Protein AF-0000000082828518 (afdb_homodimer)

Structure (mmCIF, N/CA/C/O backbone):
data_AF-0000000082828518-model_v1
#
loop_
_entity.id
_entity.type
_entity.pdbx_description
1 polymer 'Uncharacterized protein'
#
loop_
_atom_site.group_PDB
_atom_site.id
_atom_site.type_symbol
_atom_site.label_atom_id
_atom_site.label_alt_id
_atom_site.label_comp_id
_atom_site.label_asym_id
_atom_site.label_entity_id
_atom_site.label_seq_id
_atom_site.pdbx_PDB_ins_code
_atom_site.Cartn_x
_atom_site.Cartn_y
_atom_site.Cartn_z
_atom_site.occupancy
_atom_site.B_iso_or_equiv
_atom_site.auth_seq_id
_atom_site.auth_comp_id
_atom_site.auth_asym_id
_atom_site.auth_atom_id
_atom_site.pdbx_PDB_model_num
ATOM 1 N N . MET A 1 1 ? 38.344 -37.375 -9.523 1 25.67 1 MET A N 1
ATOM 2 C CA . MET A 1 1 ? 37.812 -36.031 -9.391 1 25.67 1 MET A CA 1
ATOM 3 C C . MET A 1 1 ? 36.406 -36.031 -8.758 1 25.67 1 MET A C 1
ATOM 5 O O . MET A 1 1 ? 35.5 -36.688 -9.266 1 25.67 1 MET A O 1
ATOM 9 N N . LYS A 1 2 ? 36.375 -35.938 -7.496 1 39.44 2 LYS A N 1
ATOM 10 C CA . LYS A 1 2 ? 35.125 -36 -6.715 1 39.44 2 LYS A CA 1
ATOM 11 C C . LYS A 1 2 ? 34.062 -35.094 -7.316 1 39.44 2 LYS A C 1
ATOM 13 O O . LYS A 1 2 ? 34.25 -33.875 -7.465 1 39.44 2 LYS A O 1
ATOM 18 N N . THR A 1 3 ? 33.344 -35.406 -8.32 1 38.31 3 THR A N 1
ATOM 19 C CA . THR A 1 3 ? 32.188 -34.656 -8.805 1 38.31 3 THR A CA 1
ATOM 20 C C . THR A 1 3 ? 31.484 -33.938 -7.656 1 38.31 3 THR A C 1
ATOM 22 O O . THR A 1 3 ? 30.922 -34.594 -6.766 1 38.31 3 THR A O 1
ATOM 25 N N . SER A 1 4 ? 31.891 -32.906 -7.215 1 45.69 4 SER A N 1
ATOM 26 C CA . SER A 1 4 ? 31.469 -32.156 -6.027 1 45.69 4 SER A CA 1
ATOM 27 C C . SER A 1 4 ? 30 -31.781 -6.09 1 45.69 4 SER A C 1
ATOM 29 O O . SER A 1 4 ? 29.562 -31.141 -7.039 1 45.69 4 SER A O 1
ATOM 31 N N . LEU A 1 5 ? 29.141 -32.594 -5.637 1 54.81 5 LEU A N 1
ATOM 32 C CA . LEU A 1 5 ? 27.688 -32.438 -5.516 1 54.81 5 LEU A CA 1
ATOM 33 C C . LEU A 1 5 ? 27.328 -31.031 -5.074 1 54.81 5 LEU A C 1
ATOM 35 O O . LEU A 1 5 ? 27.859 -30.516 -4.082 1 54.81 5 LEU A O 1
ATOM 39 N N . LYS A 1 6 ? 26.766 -30.203 -6.004 1 70.44 6 LYS A N 1
ATOM 40 C CA . LYS A 1 6 ? 26.266 -28.859 -5.727 1 70.44 6 LYS A CA 1
ATOM 41 C C . LYS A 1 6 ? 25.453 -28.828 -4.441 1 70.44 6 LYS A C 1
ATOM 43 O O . LYS A 1 6 ? 24.594 -29.703 -4.227 1 70.44 6 LYS A O 1
ATOM 48 N N . LYS A 1 7 ? 25.938 -28.109 -3.443 1 86.38 7 LYS A N 1
ATOM 49 C CA . LYS A 1 7 ? 25.219 -27.938 -2.188 1 86.38 7 LYS A CA 1
ATOM 50 C C . LYS A 1 7 ? 23.906 -27.172 -2.41 1 86.38 7 LYS A C 1
ATOM 52 O O . LYS A 1 7 ? 23.891 -26.156 -3.111 1 86.38 7 LYS A O 1
ATOM 57 N N . ASN A 1 8 ? 22.828 -27.875 -2.01 1 92 8 ASN A N 1
ATOM 58 C CA . ASN A 1 8 ? 21.5 -27.25 -2.115 1 92 8 ASN A CA 1
ATOM 59 C C . ASN A 1 8 ? 21.047 -26.656 -0.784 1 92 8 ASN A C 1
ATOM 61 O O . ASN A 1 8 ? 21.203 -27.297 0.265 1 92 8 ASN A O 1
ATOM 65 N N . HIS A 1 9 ? 20.641 -25.391 -0.818 1 94.56 9 HIS A N 1
ATOM 66 C CA . HIS A 1 9 ? 20.047 -24.719 0.329 1 94.56 9 HIS A CA 1
ATOM 67 C C . HIS A 1 9 ? 18.547 -24.531 0.135 1 94.56 9 HIS A C 1
ATOM 69 O O . HIS A 1 9 ? 18.094 -24.219 -0.97 1 94.56 9 HIS A O 1
ATOM 75 N N . PHE A 1 10 ? 17.844 -24.812 1.171 1 95.94 10 PHE A N 1
ATOM 76 C CA . PHE A 1 10 ? 16.391 -24.688 1.113 1 95.94 10 PHE A CA 1
ATOM 77 C C . PHE A 1 10 ? 15.898 -23.562 2.012 1 95.94 10 PHE A C 1
ATOM 79 O O . PHE A 1 10 ? 16.078 -23.609 3.23 1 95.94 10 PHE A O 1
ATOM 86 N N . LEU A 1 11 ? 15.312 -22.547 1.422 1 95.75 11 LEU A N 1
ATOM 87 C CA . LEU A 1 11 ? 14.875 -21.328 2.109 1 95.75 11 LEU A CA 1
ATOM 88 C C . LEU A 1 11 ? 13.422 -21.016 1.789 1 95.75 11 LEU A C 1
ATOM 90 O O . LEU A 1 11 ? 12.797 -21.703 0.97 1 95.75 11 LEU A O 1
ATOM 94 N N . LEU A 1 12 ? 12.93 -19.969 2.455 1 96.19 12 LEU A N 1
ATOM 95 C CA . LEU A 1 12 ? 11.531 -19.609 2.262 1 96.19 12 LEU A CA 1
ATOM 96 C C . LEU A 1 12 ? 11.406 -18.188 1.72 1 96.19 12 LEU A C 1
ATOM 98 O O . LEU A 1 12 ? 12.211 -17.312 2.07 1 96.19 12 LEU A O 1
ATOM 102 N N . ASP A 1 13 ? 10.406 -18.047 0.851 1 96.44 13 ASP A N 1
ATOM 103 C CA . ASP A 1 13 ? 9.992 -16.703 0.461 1 96.44 13 ASP A CA 1
ATOM 104 C C . ASP A 1 13 ? 9.656 -15.859 1.687 1 96.44 13 ASP A C 1
ATOM 106 O O . ASP A 1 13 ? 9.109 -16.359 2.668 1 96.44 13 ASP A O 1
ATOM 110 N N . ARG A 1 14 ? 10.055 -14.57 1.756 1 93.5 14 ARG A N 1
ATOM 111 C CA . ARG A 1 14 ? 9.789 -13.57 2.785 1 93.5 14 ARG A CA 1
ATOM 112 C C . ARG A 1 14 ? 10.711 -13.773 3.988 1 93.5 14 ARG A C 1
ATOM 114 O O . ARG A 1 14 ? 10.539 -13.117 5.02 1 93.5 14 ARG A O 1
ATOM 121 N N . SER A 1 15 ? 11.648 -14.695 3.9 1 91.06 15 SER A N 1
ATOM 122 C CA . SER A 1 15 ? 12.641 -14.812 4.965 1 91.06 15 SER A CA 1
ATOM 123 C C . SER A 1 15 ? 13.547 -13.586 5.016 1 91.06 15 SER A C 1
ATOM 125 O O . SER A 1 15 ? 13.656 -12.844 4.035 1 91.06 15 SER A O 1
ATOM 127 N N . LEU A 1 16 ? 14.133 -13.43 6.137 1 89.5 16 LEU A N 1
ATOM 128 C CA . LEU A 1 16 ? 14.984 -12.258 6.32 1 89.5 16 LEU A CA 1
ATOM 129 C C . LEU A 1 16 ? 16.328 -12.438 5.613 1 89.5 16 LEU A C 1
ATOM 131 O O . LEU A 1 16 ? 16.906 -13.523 5.652 1 89.5 16 LEU A O 1
ATOM 135 N N . ILE A 1 17 ? 16.766 -11.391 5.004 1 89 17 ILE A N 1
ATOM 136 C CA . ILE A 1 17 ? 17.984 -11.43 4.207 1 89 17 ILE A CA 1
ATOM 137 C C . ILE A 1 17 ? 19.188 -11.664 5.117 1 89 17 ILE A C 1
ATOM 139 O O . ILE A 1 17 ? 20.172 -12.273 4.703 1 89 17 ILE A O 1
ATOM 143 N N . ASN A 1 18 ? 19.078 -11.172 6.348 1 87 18 ASN A N 1
ATOM 144 C CA . ASN A 1 18 ? 20.203 -11.273 7.27 1 87 18 ASN A CA 1
ATOM 145 C C . ASN A 1 18 ? 20.438 -12.719 7.699 1 87 18 ASN A C 1
ATOM 147 O O . ASN A 1 18 ? 21.484 -13.023 8.281 1 87 18 ASN A O 1
ATOM 151 N N . GLU A 1 19 ? 19.531 -13.617 7.422 1 87.5 19 GLU A N 1
ATOM 152 C CA . GLU A 1 19 ? 19.703 -15.031 7.75 1 87.5 19 GLU A CA 1
ATOM 153 C C . GLU A 1 19 ? 20.594 -15.734 6.738 1 87.5 19 GLU A C 1
ATOM 155 O O . GLU A 1 19 ? 21.047 -16.859 6.973 1 87.5 19 GLU A O 1
ATOM 160 N N . LEU A 1 20 ? 20.906 -15.039 5.637 1 89.69 20 LEU A N 1
ATOM 161 C CA . LEU A 1 20 ? 21.734 -15.602 4.586 1 89.69 20 LEU A CA 1
ATOM 162 C C . LEU A 1 20 ? 23.172 -15.125 4.723 1 89.69 20 LEU A C 1
ATOM 164 O O . LEU A 1 20 ? 23.438 -14.062 5.293 1 89.69 20 LEU A O 1
ATOM 168 N N . PRO A 1 21 ? 24.094 -15.953 4.223 1 89.94 21 PRO A N 1
ATOM 169 C CA . PRO A 1 21 ? 25.469 -15.461 4.172 1 89.94 21 PRO A CA 1
ATOM 170 C C . PRO A 1 21 ? 25.609 -14.148 3.408 1 89.94 21 PRO A C 1
ATOM 172 O O . PRO A 1 21 ? 24.859 -13.906 2.457 1 89.94 21 PRO A O 1
ATOM 175 N N . SER A 1 22 ? 26.5 -13.352 3.773 1 90.62 22 SER A N 1
ATOM 176 C CA . SER A 1 22 ? 26.641 -11.984 3.277 1 90.62 22 SER A CA 1
ATOM 177 C C . SER A 1 22 ? 26.812 -11.961 1.762 1 90.62 22 SER A C 1
ATOM 179 O O . SER A 1 22 ? 26.266 -11.094 1.083 1 90.62 22 SER A O 1
ATOM 181 N N . SER A 1 23 ? 27.5 -12.898 1.238 1 90.31 23 SER A N 1
ATOM 182 C CA . SER A 1 23 ? 27.781 -12.891 -0.195 1 90.31 23 SER A CA 1
ATOM 183 C C . SER A 1 23 ? 26.5 -13.062 -1.005 1 90.31 23 SER A C 1
ATOM 185 O O . SER A 1 23 ? 26.203 -12.258 -1.89 1 90.31 23 SER A O 1
ATOM 187 N N . ILE A 1 24 ? 25.75 -14.133 -0.631 1 91.56 24 ILE A N 1
ATOM 188 C CA . ILE A 1 24 ? 24.5 -14.391 -1.353 1 91.56 24 ILE A CA 1
ATOM 189 C C . ILE A 1 24 ? 23.484 -13.312 -1.026 1 91.56 24 ILE A C 1
ATOM 191 O O . ILE A 1 24 ? 22.688 -12.914 -1.886 1 91.56 24 ILE A O 1
ATOM 195 N N . ALA A 1 25 ? 23.516 -12.766 0.15 1 92.19 25 ALA A N 1
ATOM 196 C CA . ALA A 1 25 ? 22.625 -11.68 0.549 1 92.19 25 ALA A CA 1
ATOM 197 C C . ALA A 1 25 ? 22.844 -10.438 -0.314 1 92.19 25 ALA A C 1
ATOM 199 O O . ALA A 1 25 ? 21.891 -9.828 -0.797 1 92.19 25 ALA A O 1
ATOM 200 N N . ASN A 1 26 ? 24.062 -10.141 -0.552 1 90.25 26 ASN A N 1
ATOM 201 C CA . ASN A 1 26 ? 24.406 -9 -1.383 1 90.25 26 ASN A CA 1
ATOM 202 C C . ASN A 1 26 ? 23.984 -9.203 -2.832 1 90.25 26 ASN A C 1
ATOM 204 O O . ASN A 1 26 ? 23.5 -8.273 -3.48 1 90.25 26 ASN A O 1
ATOM 208 N N . TYR A 1 27 ? 24.188 -10.422 -3.279 1 91.44 27 TYR A N 1
ATOM 209 C CA . TYR A 1 27 ? 23.797 -10.75 -4.645 1 91.44 27 TYR A CA 1
ATOM 210 C C . TYR A 1 27 ? 22.297 -10.602 -4.832 1 91.44 27 TYR A C 1
ATOM 212 O O . TYR A 1 27 ? 21.844 -9.969 -5.785 1 91.44 27 TYR A O 1
ATOM 220 N N . ILE A 1 28 ? 21.562 -11.102 -3.867 1 91.5 28 ILE A N 1
ATOM 221 C CA . ILE A 1 28 ? 20.109 -11.062 -3.895 1 91.5 28 ILE A CA 1
ATOM 222 C C . ILE A 1 28 ? 19.625 -9.617 -3.84 1 91.5 28 ILE A C 1
ATOM 224 O O . ILE A 1 28 ? 18.719 -9.227 -4.59 1 91.5 28 ILE A O 1
ATOM 228 N N . GLN A 1 29 ? 20.219 -8.898 -3.012 1 87.81 29 GLN A N 1
ATOM 229 C CA . GLN A 1 29 ? 19.891 -7.484 -2.893 1 87.81 29 GLN A CA 1
ATOM 230 C C . GLN A 1 29 ? 20.172 -6.742 -4.195 1 87.81 29 GLN A C 1
ATOM 232 O O . GLN A 1 29 ? 19.359 -5.934 -4.645 1 87.81 29 GLN A O 1
ATOM 237 N N . GLY A 1 30 ? 21.25 -7.004 -4.809 1 87.25 30 GLY A N 1
ATOM 238 C CA . GLY A 1 30 ? 21.641 -6.363 -6.051 1 87.25 30 GLY A CA 1
ATOM 239 C C . GLY A 1 30 ? 20.734 -6.699 -7.215 1 87.25 30 GLY A C 1
ATOM 240 O O . GLY A 1 30 ? 20.578 -5.906 -8.148 1 87.25 30 GLY A O 1
ATOM 241 N N . GLN A 1 31 ? 20.078 -7.914 -7.109 1 89.75 31 GLN A N 1
ATOM 242 C CA . GLN A 1 31 ? 19.234 -8.375 -8.203 1 89.75 31 GLN A CA 1
ATOM 243 C C . GLN A 1 31 ? 17.781 -7.938 -7.996 1 89.75 31 GLN A C 1
ATOM 245 O O . GLN A 1 31 ? 16.906 -8.273 -8.797 1 89.75 31 GLN A O 1
ATOM 250 N N . GLY A 1 32 ? 17.469 -7.281 -6.902 1 85.56 32 GLY A N 1
ATOM 251 C CA . GLY A 1 32 ? 16.141 -6.758 -6.66 1 85.56 32 GLY A CA 1
ATOM 252 C C . GLY A 1 32 ? 15.148 -7.812 -6.195 1 85.56 32 GLY A C 1
ATOM 253 O O . GLY A 1 32 ? 13.961 -7.75 -6.52 1 85.56 32 GLY A O 1
ATOM 254 N N . LEU A 1 33 ? 15.648 -8.773 -5.504 1 89.94 33 LEU A N 1
ATOM 255 C CA . LEU A 1 33 ? 14.797 -9.867 -5.055 1 89.94 33 LEU A CA 1
ATOM 256 C C . LEU A 1 33 ? 14.312 -9.633 -3.629 1 89.94 33 LEU A C 1
ATOM 258 O O . LEU A 1 33 ? 13.992 -10.578 -2.912 1 89.94 33 LEU A O 1
ATOM 262 N N . LEU A 1 34 ? 14.375 -8.383 -3.287 1 83.56 34 LEU A N 1
ATOM 263 C CA . LEU A 1 34 ? 13.898 -8.016 -1.958 1 83.56 34 LEU A CA 1
ATOM 264 C C . LEU A 1 34 ? 12.555 -7.297 -2.043 1 83.56 34 LEU A C 1
ATOM 266 O O . LEU A 1 34 ? 12.227 -6.707 -3.074 1 83.56 34 LEU A O 1
ATOM 270 N N . SER A 1 35 ? 11.883 -7.488 -0.914 1 77.88 35 SER A N 1
ATOM 271 C CA . SER A 1 35 ? 10.602 -6.793 -0.821 1 77.88 35 SER A CA 1
ATOM 272 C C . SER A 1 35 ? 10.805 -5.281 -0.768 1 77.88 35 SER A C 1
ATOM 274 O O . SER A 1 35 ? 11.766 -4.797 -0.173 1 77.88 35 SER A O 1
ATOM 276 N N . SER A 1 36 ? 9.953 -4.531 -1.438 1 61.66 36 SER A N 1
ATOM 277 C CA . SER A 1 36 ? 10 -3.072 -1.459 1 61.66 36 SER A CA 1
ATOM 278 C C . SER A 1 36 ? 9.484 -2.482 -0.15 1 61.66 36 SER A C 1
ATOM 280 O O . SER A 1 36 ? 9.75 -1.321 0.163 1 61.66 36 SER A O 1
ATOM 282 N N . PHE A 1 37 ? 8.812 -3.311 0.603 1 57.25 37 PHE A N 1
ATOM 283 C CA . PHE A 1 37 ? 8.141 -2.781 1.785 1 57.25 37 PHE A CA 1
ATOM 284 C C . PHE A 1 37 ? 9.148 -2.457 2.881 1 57.25 37 PHE A C 1
ATOM 286 O O . PHE A 1 37 ? 9.164 -1.345 3.412 1 57.25 37 PHE A O 1
ATOM 293 N N . ASN A 1 38 ? 9.883 -3.426 3.354 1 58.78 38 ASN A N 1
ATOM 294 C CA . ASN A 1 38 ? 10.797 -3.197 4.465 1 58.78 38 ASN A CA 1
ATOM 295 C C . ASN A 1 38 ? 12.25 -3.305 4.023 1 58.78 38 ASN A C 1
ATOM 297 O O . ASN A 1 38 ? 13.164 -2.943 4.773 1 58.78 38 ASN A O 1
ATOM 301 N N . GLY A 1 39 ? 12.375 -3.684 2.77 1 67.44 39 GLY A N 1
ATOM 302 C CA . GLY A 1 39 ? 13.711 -3.787 2.199 1 67.44 39 GLY A CA 1
ATOM 303 C C . GLY A 1 39 ? 14.539 -4.895 2.818 1 67.44 39 GLY A C 1
ATOM 304 O O . GLY A 1 39 ? 15.68 -5.125 2.412 1 67.44 39 GLY A O 1
ATOM 305 N N . PHE A 1 40 ? 13.93 -5.648 3.736 1 77.06 40 PHE A N 1
ATOM 306 C CA . PHE A 1 40 ? 14.75 -6.629 4.434 1 77.06 40 PHE A CA 1
ATOM 307 C C . PHE A 1 40 ? 14.242 -8.047 4.172 1 77.06 40 PHE A C 1
ATOM 309 O O . PHE A 1 40 ? 14.953 -9.023 4.426 1 77.06 40 PHE A O 1
ATOM 316 N N . GLY A 1 41 ? 13.109 -8.18 3.625 1 88.56 41 GLY A N 1
ATOM 317 C CA . GLY A 1 41 ? 12.547 -9.492 3.344 1 88.56 41 GLY A CA 1
ATOM 318 C C . GLY A 1 41 ? 12.742 -9.93 1.904 1 88.56 41 GLY A C 1
ATOM 319 O O . GLY A 1 41 ? 12.602 -9.125 0.982 1 88.56 41 GLY A O 1
ATOM 320 N N . ILE A 1 42 ? 13.117 -11.141 1.746 1 92.88 42 ILE A N 1
ATOM 321 C CA . ILE A 1 42 ? 13.273 -11.711 0.415 1 92.88 42 ILE A CA 1
ATOM 322 C C . ILE A 1 42 ? 11.914 -11.852 -0.255 1 92.88 42 ILE A C 1
ATOM 324 O O . ILE A 1 42 ? 10.93 -12.234 0.39 1 92.88 42 ILE A O 1
ATOM 328 N N . SER A 1 43 ? 11.82 -11.461 -1.411 1 94.88 43 SER A N 1
ATOM 329 C CA . SER A 1 43 ? 10.633 -11.672 -2.229 1 94.88 43 SER A CA 1
ATOM 330 C C . SER A 1 43 ? 10.961 -12.445 -3.498 1 94.88 43 SER A C 1
ATOM 332 O O . SER A 1 43 ? 11.266 -11.852 -4.535 1 94.88 43 SER A O 1
ATOM 334 N N . PHE A 1 44 ? 10.938 -13.719 -3.305 1 96.31 44 PHE A N 1
ATOM 335 C CA . PHE A 1 44 ? 11.359 -14.547 -4.43 1 96.31 44 PHE A CA 1
ATOM 336 C C . PHE A 1 44 ? 11.047 -16.016 -4.164 1 96.31 44 PHE A C 1
ATOM 338 O O . PHE A 1 44 ? 11.258 -16.516 -3.055 1 96.31 44 PHE A O 1
ATOM 345 N N . CYS A 1 45 ? 10.484 -16.672 -5.152 1 98 45 CYS A N 1
ATOM 346 C CA . CYS A 1 45 ? 10.336 -18.125 -5.184 1 98 45 CYS A CA 1
ATOM 347 C C . CYS A 1 45 ? 10.992 -18.703 -6.426 1 98 45 CYS A C 1
ATOM 349 O O . CYS A 1 45 ? 10.766 -18.234 -7.539 1 98 45 CYS A O 1
ATOM 351 N N . GLY A 1 46 ? 11.805 -19.625 -6.23 1 97.88 46 GLY A N 1
ATOM 352 C CA . GLY A 1 46 ? 12.508 -20.219 -7.348 1 97.88 46 GLY A CA 1
ATOM 353 C C . GLY A 1 46 ? 13.922 -20.641 -7.004 1 97.88 46 GLY A C 1
ATOM 354 O O . GLY A 1 46 ? 14.188 -21.109 -5.891 1 97.88 46 GLY A O 1
ATOM 355 N N . LEU A 1 47 ? 14.82 -20.594 -7.969 1 96.5 47 LEU A N 1
ATOM 356 C CA . LEU A 1 47 ? 16.203 -21.062 -7.832 1 96.5 47 LEU A CA 1
ATOM 357 C C . LEU A 1 47 ? 17.188 -19.938 -8.102 1 96.5 47 LEU A C 1
ATOM 359 O O . LEU A 1 47 ? 17.078 -19.234 -9.102 1 96.5 47 LEU A O 1
ATOM 363 N N . VAL A 1 48 ? 18.031 -19.719 -7.16 1 94.75 48 VAL A N 1
ATOM 364 C CA . VAL A 1 48 ? 19.203 -18.859 -7.352 1 94.75 48 VAL A CA 1
ATOM 365 C C . VAL A 1 48 ? 20.469 -19.703 -7.312 1 94.75 48 VAL A C 1
ATOM 367 O O . VAL A 1 48 ? 20.781 -20.328 -6.297 1 94.75 48 VAL A O 1
ATOM 370 N N . CYS A 1 49 ? 21.109 -19.734 -8.406 1 91.88 49 CYS A N 1
ATOM 371 C CA . CYS A 1 49 ? 22.438 -20.344 -8.461 1 91.88 49 CYS A CA 1
ATOM 372 C C . CYS A 1 49 ? 23.516 -19.297 -8.266 1 91.88 49 CYS A C 1
ATOM 374 O O . CYS A 1 49 ? 23.609 -18.344 -9.039 1 91.88 49 CYS A O 1
ATOM 376 N N . TYR A 1 50 ? 24.266 -19.5 -7.23 1 91.12 50 TYR A N 1
ATOM 377 C CA . TYR A 1 50 ? 25.297 -18.516 -6.914 1 91.12 50 TYR A CA 1
ATOM 378 C C . TYR A 1 50 ? 26.594 -19.203 -6.48 1 91.12 50 TYR A C 1
ATOM 380 O O . TYR A 1 50 ? 26.594 -19.969 -5.508 1 91.12 50 TYR A O 1
ATOM 388 N N . GLN A 1 51 ? 27.672 -18.938 -7.191 1 86.75 51 GLN A N 1
ATOM 389 C CA . GLN A 1 51 ? 29 -19.453 -6.895 1 86.75 51 GLN A CA 1
ATOM 390 C C . GLN A 1 51 ? 28.984 -20.969 -6.715 1 86.75 51 GLN A C 1
ATOM 392 O O . GLN A 1 51 ? 29.531 -21.484 -5.746 1 86.75 51 GLN A O 1
ATOM 397 N N . GLY A 1 52 ? 28.25 -21.656 -7.547 1 83 52 GLY A N 1
ATOM 398 C CA . GLY A 1 52 ? 28.266 -23.109 -7.602 1 83 52 GLY A CA 1
ATOM 399 C C . GLY A 1 52 ? 27.297 -23.75 -6.625 1 83 52 GLY A C 1
ATOM 400 O O . GLY A 1 52 ? 27.203 -24.984 -6.547 1 83 52 GLY A O 1
ATOM 401 N N . GLU A 1 53 ? 26.578 -22.922 -5.906 1 90.31 53 GLU A N 1
ATOM 402 C CA . GLU A 1 53 ? 25.594 -23.438 -4.969 1 90.31 53 GLU A CA 1
ATOM 403 C C . GLU A 1 53 ? 24.172 -23.078 -5.402 1 90.31 53 GLU A C 1
ATOM 405 O O . GLU A 1 53 ? 23.969 -22.078 -6.102 1 90.31 53 GLU A O 1
ATOM 410 N N . ASN A 1 54 ? 23.281 -24 -5.016 1 93.12 54 ASN A N 1
ATOM 411 C CA . ASN A 1 54 ? 21.875 -23.75 -5.34 1 93.12 54 ASN A CA 1
ATOM 412 C C . ASN A 1 54 ? 21.094 -23.312 -4.113 1 93.12 54 ASN A C 1
ATOM 414 O O . ASN A 1 54 ? 21.156 -23.953 -3.064 1 93.12 54 ASN A O 1
ATOM 418 N N . TYR A 1 55 ? 20.406 -22.234 -4.273 1 95.44 55 TYR A N 1
ATOM 419 C CA . TYR A 1 55 ? 19.5 -21.734 -3.252 1 95.44 55 TYR A CA 1
ATOM 420 C C . TYR A 1 55 ? 18.062 -21.781 -3.734 1 95.44 55 TYR A C 1
ATOM 422 O O . TYR A 1 55 ? 17.672 -21.016 -4.617 1 95.44 55 TYR A O 1
ATOM 430 N N . PHE A 1 56 ? 17.344 -22.734 -3.158 1 96.88 56 PHE A N 1
ATOM 431 C CA . PHE A 1 56 ? 15.93 -22.875 -3.521 1 96.88 56 PHE A CA 1
ATOM 432 C C . PHE A 1 56 ? 15.047 -22.109 -2.545 1 96.88 56 PHE A C 1
ATOM 434 O O . PHE A 1 56 ? 15.109 -22.328 -1.335 1 96.88 56 PHE A O 1
ATOM 441 N N . PHE A 1 57 ? 14.234 -21.234 -3.045 1 97.38 57 PHE A N 1
ATOM 442 C CA . PHE A 1 57 ? 13.289 -20.484 -2.236 1 97.38 57 PHE A CA 1
ATOM 443 C C . PHE A 1 57 ? 11.867 -21 -2.438 1 97.38 57 PHE A C 1
ATOM 445 O O . PHE A 1 57 ? 11.258 -20.766 -3.482 1 97.38 57 PHE A O 1
ATOM 452 N N . PHE A 1 58 ? 11.375 -21.641 -1.429 1 98.06 58 PHE A N 1
ATOM 453 C CA . PHE A 1 58 ? 10.016 -22.172 -1.454 1 98.06 58 PHE A CA 1
ATOM 454 C C . PHE A 1 58 ? 9.023 -21.125 -0.969 1 98.06 58 PHE A C 1
ATOM 456 O O . PHE A 1 58 ? 9.406 -20.125 -0.338 1 98.06 58 PHE A O 1
ATOM 463 N N . PRO A 1 59 ? 7.719 -21.297 -1.323 1 98.06 59 PRO A N 1
ATOM 464 C CA . PRO A 1 59 ? 6.715 -20.375 -0.795 1 98.06 59 PRO A CA 1
ATOM 465 C C . PRO A 1 59 ? 6.754 -20.266 0.728 1 98.06 59 PRO A C 1
ATOM 467 O O . PRO A 1 59 ? 7.133 -21.219 1.408 1 98.06 59 PRO A O 1
ATOM 470 N N . ARG A 1 60 ? 6.387 -19.109 1.169 1 96.44 60 ARG A N 1
ATOM 471 C CA . ARG A 1 60 ? 6.379 -18.906 2.613 1 96.44 60 ARG A CA 1
ATOM 472 C C . ARG A 1 60 ? 5.512 -19.953 3.311 1 96.44 60 ARG A C 1
ATOM 474 O O . ARG A 1 60 ? 4.508 -20.406 2.756 1 96.44 60 ARG A O 1
ATOM 481 N N . GLN A 1 61 ? 5.867 -20.406 4.539 1 95.69 61 GLN A N 1
ATOM 482 C CA . GLN A 1 61 ? 5.148 -21.312 5.43 1 95.69 61 GLN A CA 1
ATOM 483 C C . GLN A 1 61 ? 5.145 -22.734 4.875 1 95.69 61 GLN A C 1
ATOM 485 O O . GLN A 1 61 ? 4.332 -23.562 5.297 1 95.69 61 GLN A O 1
ATOM 490 N N . SER A 1 62 ? 5.961 -22.969 3.854 1 95.81 62 SER A N 1
ATOM 491 C CA . SER A 1 62 ? 6.164 -24.359 3.434 1 95.81 62 SER A CA 1
ATOM 492 C C . SER A 1 62 ? 6.871 -25.156 4.516 1 95.81 62 SER A C 1
ATOM 494 O O . SER A 1 62 ? 7.641 -24.609 5.305 1 95.81 62 SER A O 1
ATOM 496 N N . ASP A 1 63 ? 6.633 -26.391 4.547 1 92.06 63 ASP A N 1
ATOM 497 C CA . ASP A 1 63 ? 7.258 -27.281 5.52 1 92.06 63 ASP A CA 1
ATOM 498 C C . ASP A 1 63 ? 8.664 -27.688 5.078 1 92.06 63 ASP A C 1
ATOM 500 O O . ASP A 1 63 ? 8.836 -28.656 4.34 1 92.06 63 ASP A O 1
ATOM 504 N N . ILE A 1 64 ? 9.648 -27.078 5.648 1 91.88 64 ILE A N 1
ATOM 505 C CA . ILE A 1 64 ? 11.039 -27.297 5.258 1 91.88 64 ILE A CA 1
ATOM 506 C C . ILE A 1 64 ? 11.477 -28.703 5.652 1 91.88 64 ILE A C 1
ATOM 508 O O . ILE A 1 64 ? 12.258 -29.344 4.938 1 91.88 64 ILE A O 1
ATOM 512 N N . GLU A 1 65 ? 11.047 -29.156 6.84 1 91.69 65 GLU A N 1
ATOM 513 C CA . GLU A 1 65 ? 11.398 -30.5 7.281 1 91.69 65 GLU A CA 1
ATOM 514 C C . GLU A 1 65 ? 10.891 -31.547 6.309 1 91.69 65 GLU A C 1
ATOM 516 O O . GLU A 1 65 ? 11.586 -32.531 6.02 1 91.69 65 GLU A O 1
ATOM 521 N N . LYS A 1 66 ? 9.711 -31.297 5.836 1 91.62 66 LYS A N 1
ATOM 522 C CA . LYS A 1 66 ? 9.148 -32.188 4.824 1 91.62 66 LYS A CA 1
ATOM 523 C C . LYS A 1 66 ? 9.969 -32.125 3.533 1 91.62 66 LYS A C 1
ATOM 525 O O . LYS A 1 66 ? 10.266 -33.156 2.941 1 91.62 66 LYS A O 1
ATOM 530 N N . ILE A 1 67 ? 10.391 -31.062 3.145 1 93.69 67 ILE A N 1
ATOM 531 C CA . ILE A 1 67 ? 11.156 -30.844 1.92 1 93.69 67 ILE A CA 1
ATOM 532 C C . ILE A 1 67 ? 12.508 -31.547 2.025 1 93.69 67 ILE A C 1
ATOM 534 O O . ILE A 1 67 ? 12.969 -32.156 1.064 1 93.69 67 ILE A O 1
ATOM 538 N N . LYS A 1 68 ? 13.062 -31.516 3.211 1 93.94 68 LYS A N 1
ATOM 539 C CA . LYS A 1 68 ? 14.391 -32.094 3.43 1 93.94 68 LYS A CA 1
ATOM 540 C C . LYS A 1 68 ? 14.336 -33.625 3.379 1 93.94 68 LYS A C 1
ATOM 542 O O . LYS A 1 68 ? 15.359 -34.281 3.191 1 93.94 68 LYS A O 1
ATOM 547 N N . THR A 1 69 ? 13.18 -34.188 3.619 1 94.44 69 THR A N 1
ATOM 548 C CA . THR A 1 69 ? 13.047 -35.625 3.57 1 94.44 69 THR A CA 1
ATOM 549 C C . THR A 1 69 ? 13.25 -36.156 2.146 1 94.44 69 THR A C 1
ATOM 551 O O . THR A 1 69 ? 13.711 -37.281 1.946 1 94.44 69 THR A O 1
ATOM 554 N N . ASP A 1 70 ? 12.875 -35.375 1.185 1 92.69 70 ASP A N 1
ATOM 555 C CA . ASP A 1 70 ? 13.062 -35.719 -0.226 1 92.69 70 ASP A CA 1
ATOM 556 C C . ASP A 1 70 ? 13.344 -34.469 -1.05 1 92.69 70 ASP A C 1
ATOM 558 O O . ASP A 1 70 ? 12.508 -34.031 -1.847 1 92.69 70 ASP A O 1
ATOM 562 N N . PRO A 1 71 ? 14.492 -33.969 -0.926 1 91.69 71 PRO A N 1
ATOM 563 C CA . PRO A 1 71 ? 14.812 -32.656 -1.536 1 91.69 71 PRO A CA 1
ATOM 564 C C . PRO A 1 71 ? 14.695 -32.688 -3.059 1 91.69 71 PRO A C 1
ATOM 566 O O . PRO A 1 71 ? 14.266 -31.703 -3.66 1 91.69 71 PRO A O 1
ATOM 569 N N . GLU A 1 72 ? 15.117 -33.781 -3.705 1 89.75 72 GLU A N 1
ATOM 570 C CA . GLU A 1 72 ? 15.078 -33.844 -5.164 1 89.75 72 GLU A CA 1
ATOM 571 C C . GLU A 1 72 ? 13.648 -33.75 -5.688 1 89.75 72 GLU A C 1
ATOM 573 O O . GLU A 1 72 ? 13.391 -33 -6.637 1 89.75 72 GLU A O 1
ATOM 578 N N . GLN A 1 73 ? 12.828 -34.375 -5.035 1 92.94 73 GLN A N 1
ATOM 579 C CA . GLN A 1 73 ? 11.43 -34.375 -5.457 1 92.94 73 GLN A CA 1
ATOM 580 C C . GLN A 1 73 ? 10.805 -33 -5.289 1 92.94 73 GLN A C 1
ATOM 582 O O . GLN A 1 73 ? 10.125 -32.5 -6.191 1 92.94 73 GLN A O 1
ATOM 587 N N . TYR A 1 74 ? 11.039 -32.406 -4.168 1 95.69 74 TYR A N 1
ATOM 588 C CA . TYR A 1 74 ? 10.344 -31.156 -3.865 1 95.69 74 TYR A CA 1
ATOM 589 C C . TYR A 1 74 ? 10.969 -30 -4.617 1 95.69 74 TYR A C 1
ATOM 591 O O . TYR A 1 74 ? 10.273 -29.047 -4.992 1 95.69 74 TYR A O 1
ATOM 599 N N . THR A 1 75 ? 12.289 -30.016 -4.855 1 95.69 75 THR A N 1
ATOM 600 C CA . THR A 1 75 ? 12.883 -28.969 -5.684 1 95.69 75 THR A CA 1
ATOM 601 C C . THR A 1 75 ? 12.391 -29.078 -7.125 1 95.69 75 THR A C 1
ATOM 603 O O . THR A 1 75 ? 12.156 -28.062 -7.781 1 95.69 75 THR A O 1
ATOM 606 N N . ALA A 1 76 ? 12.227 -30.297 -7.57 1 95.25 76 ALA A N 1
ATOM 607 C CA . ALA A 1 76 ? 11.633 -30.5 -8.891 1 95.25 76 ALA A CA 1
ATOM 608 C C . ALA A 1 76 ? 10.203 -29.984 -8.938 1 95.25 76 ALA A C 1
ATOM 610 O O . ALA A 1 76 ? 9.812 -29.297 -9.891 1 95.25 76 ALA A O 1
ATOM 611 N N . LEU A 1 77 ? 9.461 -30.281 -7.906 1 96.69 77 LEU A N 1
ATOM 612 C CA . LEU A 1 77 ? 8.078 -29.828 -7.812 1 96.69 77 LEU A CA 1
ATOM 613 C C . LEU A 1 77 ? 7.996 -28.312 -7.879 1 96.69 77 LEU A C 1
ATOM 615 O O . LEU A 1 77 ? 7.195 -27.766 -8.641 1 96.69 77 LEU A O 1
ATOM 619 N N . LEU A 1 78 ? 8.844 -27.641 -7.125 1 97.94 78 LEU A N 1
ATOM 620 C CA . LEU A 1 78 ? 8.883 -26.188 -7.098 1 97.94 78 LEU A CA 1
ATOM 621 C C . LEU A 1 78 ? 9.117 -25.625 -8.492 1 97.94 78 LEU A C 1
ATOM 623 O O . LEU A 1 78 ? 8.336 -24.797 -8.977 1 97.94 78 LEU A O 1
ATOM 627 N N . MET A 1 79 ? 10.117 -26.125 -9.141 1 97.06 79 MET A N 1
ATOM 628 C CA . MET A 1 79 ? 10.516 -25.562 -10.43 1 97.06 79 MET A CA 1
ATOM 629 C C . MET A 1 79 ? 9.5 -25.922 -11.508 1 97.06 79 MET A C 1
ATOM 631 O O . MET A 1 79 ? 9.203 -25.094 -12.375 1 97.06 79 MET A O 1
ATOM 635 N N . GLN A 1 80 ? 8.977 -27.109 -11.43 1 96.62 80 GLN A N 1
ATOM 636 C CA . GLN A 1 80 ? 7.977 -27.516 -12.406 1 96.62 80 GLN A CA 1
ATOM 637 C C . GLN A 1 80 ? 6.695 -26.703 -12.266 1 96.62 80 GLN A C 1
ATOM 639 O O . GLN A 1 80 ? 6.105 -26.281 -13.258 1 96.62 80 GLN A O 1
ATOM 644 N N . ALA A 1 81 ? 6.242 -26.531 -11.055 1 97.5 81 ALA A N 1
ATOM 645 C CA . ALA A 1 81 ? 5.039 -25.75 -10.812 1 97.5 81 ALA A CA 1
ATOM 646 C C . ALA A 1 81 ? 5.219 -24.312 -11.305 1 97.5 81 ALA A C 1
ATOM 648 O O . ALA A 1 81 ? 4.328 -23.75 -11.945 1 97.5 81 ALA A O 1
ATOM 649 N N . LEU A 1 82 ? 6.367 -23.75 -11.016 1 97.5 82 LEU A N 1
ATOM 650 C CA . LEU A 1 82 ? 6.641 -22.375 -11.438 1 97.5 82 LEU A CA 1
ATOM 651 C C . LEU A 1 82 ? 6.754 -22.281 -12.953 1 97.5 82 LEU A C 1
ATOM 653 O O . LEU A 1 82 ? 6.32 -21.297 -13.562 1 97.5 82 LEU A O 1
ATOM 657 N N . PHE A 1 83 ? 7.344 -23.297 -13.5 1 95.75 83 PHE A N 1
ATOM 658 C CA . PHE A 1 83 ? 7.461 -23.344 -14.953 1 95.75 83 PHE A CA 1
ATOM 659 C C . PHE A 1 83 ? 6.086 -23.406 -15.602 1 95.75 83 PHE A C 1
ATOM 661 O O . PHE A 1 83 ? 5.805 -22.672 -16.547 1 95.75 83 PHE A O 1
ATOM 668 N N . LYS A 1 84 ? 5.285 -24.234 -15.102 1 95.31 84 LYS A N 1
ATOM 669 C CA . LYS A 1 84 ? 3.914 -24.328 -15.586 1 95.31 84 LYS A CA 1
ATOM 670 C C . LYS A 1 84 ? 3.188 -22.984 -15.445 1 95.31 84 LYS A C 1
ATOM 672 O O . LYS A 1 84 ? 2.496 -22.547 -16.375 1 95.31 84 LYS A O 1
ATOM 677 N N . PHE A 1 85 ? 3.316 -22.375 -14.344 1 96 85 PHE A N 1
ATOM 678 C CA . PHE A 1 85 ? 2.703 -21.078 -14.102 1 96 85 PHE A CA 1
ATOM 679 C C . PHE A 1 85 ? 3.178 -20.062 -15.125 1 96 85 PHE A C 1
ATOM 681 O O . PHE A 1 85 ? 2.377 -19.281 -15.664 1 96 85 PHE A O 1
ATOM 688 N N . ALA A 1 86 ? 4.426 -20.047 -15.344 1 93.56 86 ALA A N 1
ATOM 689 C CA . ALA A 1 86 ? 4.992 -19.109 -16.312 1 93.56 86 ALA A CA 1
ATOM 690 C C . ALA A 1 86 ? 4.379 -19.328 -17.703 1 93.56 86 ALA A C 1
ATOM 692 O O . ALA A 1 86 ? 4.129 -18.375 -18.422 1 93.56 86 ALA A O 1
ATOM 693 N N . GLN A 1 87 ? 4.129 -20.5 -18.016 1 91.06 87 GLN A N 1
ATOM 694 C CA . GLN A 1 87 ? 3.516 -20.828 -19.297 1 91.06 87 GLN A CA 1
ATOM 695 C C . GLN A 1 87 ? 2.045 -20.422 -19.312 1 91.06 87 GLN A C 1
ATOM 697 O O . GLN A 1 87 ? 1.566 -19.859 -20.312 1 91.06 87 GLN A O 1
ATOM 702 N N . ASP A 1 88 ? 1.358 -20.609 -18.266 1 89.75 88 ASP A N 1
ATOM 703 C CA . ASP A 1 88 ? -0.056 -20.266 -18.156 1 89.75 88 ASP A CA 1
ATOM 704 C C . ASP A 1 88 ? -0.26 -18.75 -18.203 1 89.75 88 ASP A C 1
ATOM 706 O O . ASP A 1 88 ? -1.247 -18.281 -18.766 1 89.75 88 ASP A O 1
ATOM 710 N N . SER A 1 89 ? 0.599 -18.031 -17.547 1 85.62 89 SER A N 1
ATOM 711 C CA . SER A 1 89 ? 0.473 -16.578 -17.406 1 85.62 89 SER A CA 1
ATOM 712 C C . SER A 1 89 ? 0.698 -15.875 -18.734 1 85.62 89 SER A C 1
ATOM 714 O O . SER A 1 89 ? 0.206 -14.758 -18.938 1 85.62 89 SER A O 1
ATOM 716 N N . LYS A 1 90 ? 1.512 -16.422 -19.562 1 78.62 90 LYS A N 1
ATOM 717 C CA . LYS A 1 90 ? 1.761 -15.836 -20.875 1 78.62 90 LYS A CA 1
ATOM 718 C C . LYS A 1 90 ? 0.47 -15.719 -21.672 1 78.62 90 LYS A C 1
ATOM 720 O O . LYS A 1 90 ? 0.321 -14.812 -22.5 1 78.62 90 LYS A O 1
ATOM 725 N N . THR A 1 91 ? -0.341 -16.531 -21.406 1 69.88 91 THR A N 1
ATOM 726 C CA . THR A 1 91 ? -1.584 -16.562 -22.172 1 69.88 91 THR A CA 1
ATOM 727 C C . THR A 1 91 ? -2.605 -15.602 -21.578 1 69.88 91 THR A C 1
ATOM 729 O O . THR A 1 91 ? -3.592 -15.25 -22.234 1 69.88 91 THR A O 1
ATOM 732 N N . GLN A 1 92 ? -2.357 -15.203 -20.422 1 65.56 92 GLN A N 1
ATOM 733 C CA . GLN A 1 92 ? -3.293 -14.297 -19.766 1 65.56 92 GLN A CA 1
ATOM 734 C C . GLN A 1 92 ? -2.895 -12.844 -19.984 1 65.56 92 GLN A C 1
ATOM 736 O O . GLN A 1 92 ? -1.712 -12.5 -19.906 1 65.56 92 GLN A O 1
ATOM 741 N N . VAL A 1 93 ? -3.633 -12.125 -20.719 1 49.41 93 VAL A N 1
ATOM 742 C CA . VAL A 1 93 ? -3.396 -10.703 -20.984 1 49.41 93 VAL A CA 1
ATOM 743 C C . VAL A 1 93 ? -3.482 -9.922 -19.672 1 49.41 93 VAL A C 1
ATOM 745 O O . VAL A 1 93 ? -4.566 -9.766 -19.109 1 49.41 93 VAL A O 1
ATOM 748 N N . THR A 1 94 ? -2.561 -9.984 -18.938 1 60.69 94 THR A N 1
ATOM 749 C CA . THR A 1 94 ? -2.586 -9.141 -17.75 1 60.69 94 THR A CA 1
ATOM 750 C C . THR A 1 94 ? -1.585 -7.996 -17.875 1 60.69 94 THR A C 1
ATOM 752 O O . THR A 1 94 ? -0.629 -8.078 -18.641 1 60.69 94 THR A O 1
ATOM 755 N N . SER A 1 95 ? -1.995 -6.867 -17.375 1 58.97 95 SER A N 1
ATOM 756 C CA . SER A 1 95 ? -1.018 -5.785 -17.297 1 58.97 95 SER A CA 1
ATOM 757 C C . SER A 1 95 ? 0.255 -6.23 -16.594 1 58.97 95 SER A C 1
ATOM 759 O O . SER A 1 95 ? 0.203 -7.055 -15.68 1 58.97 95 SER A O 1
ATOM 761 N N . PRO A 1 96 ? 1.345 -5.945 -17.156 1 56.41 96 PRO A N 1
ATOM 762 C CA . PRO A 1 96 ? 2.617 -6.297 -16.531 1 56.41 96 PRO A CA 1
ATOM 763 C C . PRO A 1 96 ? 2.635 -5.98 -15.031 1 56.41 96 PRO A C 1
ATOM 765 O O . PRO A 1 96 ? 3.281 -6.688 -14.25 1 56.41 96 PRO A O 1
ATOM 768 N N . GLU A 1 97 ? 1.878 -4.992 -14.625 1 62.16 97 GLU A N 1
ATOM 769 C CA . GLU A 1 97 ? 1.861 -4.574 -13.227 1 62.16 97 GLU A CA 1
ATOM 770 C C . GLU A 1 97 ? 1.151 -5.602 -12.352 1 62.16 97 GLU A C 1
ATOM 772 O O . GLU A 1 97 ? 1.417 -5.691 -11.148 1 62.16 97 GLU A O 1
ATOM 777 N N . ASP A 1 98 ? 0.459 -6.414 -13.023 1 68.5 98 ASP A N 1
ATOM 778 C CA . ASP A 1 98 ? -0.362 -7.375 -12.289 1 68.5 98 ASP A CA 1
ATOM 779 C C . ASP A 1 98 ? 0.265 -8.766 -12.312 1 68.5 98 ASP A C 1
ATOM 781 O O . ASP A 1 98 ? -0.256 -9.695 -11.695 1 68.5 98 ASP A O 1
ATOM 785 N N . GLY A 1 99 ? 1.373 -8.805 -12.898 1 77.5 99 GLY A N 1
ATOM 786 C CA . GLY A 1 99 ? 1.98 -10.117 -13.062 1 77.5 99 GLY A CA 1
ATOM 787 C C . GLY A 1 99 ? 2.873 -10.508 -11.906 1 77.5 99 GLY A C 1
ATOM 788 O O . GLY A 1 99 ? 2.973 -9.781 -10.914 1 77.5 99 GLY A O 1
ATOM 789 N N . ALA A 1 100 ? 3.365 -11.742 -11.945 1 84.94 100 ALA A N 1
ATOM 790 C CA . ALA A 1 100 ? 4.199 -12.305 -10.883 1 84.94 100 ALA A CA 1
ATOM 791 C C . ALA A 1 100 ? 5.66 -11.914 -11.07 1 84.94 100 ALA A C 1
ATOM 793 O O . ALA A 1 100 ? 6.512 -12.258 -10.242 1 84.94 100 ALA A O 1
ATOM 794 N N . ASP A 1 101 ? 6.004 -11.133 -12.062 1 86.31 101 ASP A N 1
ATOM 795 C CA . ASP A 1 101 ? 7.379 -10.742 -12.359 1 86.31 101 ASP A CA 1
ATOM 796 C C . ASP A 1 101 ? 8.273 -11.969 -12.508 1 86.31 101 ASP A C 1
ATOM 798 O O . ASP A 1 101 ? 9.117 -12.242 -11.656 1 86.31 101 ASP A O 1
ATOM 802 N N . GLU A 1 102 ? 8.148 -12.656 -13.578 1 88.88 102 GLU A N 1
ATOM 803 C CA . GLU A 1 102 ? 8.828 -13.914 -13.891 1 88.88 102 GLU A CA 1
ATOM 804 C C . GLU A 1 102 ? 10.203 -13.656 -14.516 1 88.88 102 GLU A C 1
ATOM 806 O O . GLU A 1 102 ? 10.359 -12.734 -15.32 1 88.88 102 GLU A O 1
ATOM 811 N N . THR A 1 103 ? 11.148 -14.477 -14.086 1 91.56 103 THR A N 1
ATOM 812 C CA . THR A 1 103 ? 12.492 -14.32 -14.633 1 91.56 103 THR A CA 1
ATOM 813 C C . THR A 1 103 ? 13.141 -15.688 -14.859 1 91.56 103 THR A C 1
ATOM 815 O O . THR A 1 103 ? 12.969 -16.594 -14.055 1 91.56 103 THR A O 1
ATOM 818 N N . GLY A 1 104 ? 13.844 -15.844 -16.016 1 91.88 104 GLY A N 1
ATOM 819 C CA . GLY A 1 104 ? 14.742 -16.969 -16.234 1 91.88 104 GLY A CA 1
ATOM 820 C C . GLY A 1 104 ? 14.039 -18.188 -16.812 1 91.88 104 GLY A C 1
ATOM 821 O O . GLY A 1 104 ? 14.688 -19.188 -17.125 1 91.88 104 GLY A O 1
ATOM 822 N N . PHE A 1 105 ? 12.805 -18.141 -17.062 1 93.5 105 PHE A N 1
ATOM 823 C CA . PHE A 1 105 ? 12.062 -19.328 -17.469 1 93.5 105 PHE A CA 1
ATOM 824 C C . PHE A 1 105 ? 12.336 -19.656 -18.922 1 93.5 105 PHE A C 1
ATOM 826 O O . PHE A 1 105 ? 12.086 -20.781 -19.375 1 93.5 105 PHE A O 1
ATOM 833 N N . GLU A 1 106 ? 12.797 -18.734 -19.672 1 91.44 106 GLU A N 1
ATOM 834 C CA . GLU A 1 106 ? 13.203 -19.016 -21.047 1 91.44 106 GLU A CA 1
ATOM 835 C C . GLU A 1 106 ? 14.32 -20.047 -21.094 1 91.44 106 GLU A C 1
ATOM 837 O O . GLU A 1 106 ? 14.398 -20.844 -22.031 1 91.44 106 GLU A O 1
ATOM 842 N N . LYS A 1 107 ? 15.133 -20.031 -20.156 1 91.69 107 LYS A N 1
ATOM 843 C CA . LYS A 1 107 ? 16.188 -21.016 -20.062 1 91.69 107 LYS A CA 1
ATOM 844 C C . LYS A 1 107 ? 15.617 -22.422 -19.812 1 91.69 107 LYS A C 1
ATOM 846 O O . LYS A 1 107 ? 16.062 -23.391 -20.422 1 91.69 107 LYS A O 1
ATOM 851 N N . LEU A 1 108 ? 14.656 -22.469 -18.953 1 92.94 108 LEU A N 1
ATOM 852 C CA . LEU A 1 108 ? 14.039 -23.766 -18.672 1 92.94 108 LEU A CA 1
ATOM 853 C C . LEU A 1 108 ? 13.359 -24.328 -19.922 1 92.94 108 LEU A C 1
ATOM 855 O O . LEU A 1 108 ? 13.367 -25.531 -20.156 1 92.94 108 LEU A O 1
ATOM 859 N N . GLU A 1 109 ? 12.805 -23.438 -20.656 1 93.5 109 GLU A N 1
ATOM 860 C CA . GLU A 1 109 ? 12.203 -23.859 -21.922 1 93.5 109 GLU A CA 1
ATOM 861 C C . GLU A 1 109 ? 13.25 -24.469 -22.859 1 93.5 109 GLU A C 1
ATOM 863 O O . GLU A 1 109 ? 13.008 -25.5 -23.484 1 93.5 109 GLU A O 1
ATOM 868 N N . MET A 1 110 ? 14.328 -23.781 -22.922 1 94.19 110 MET A N 1
ATOM 869 C CA . MET A 1 110 ? 15.438 -24.266 -23.734 1 94.19 110 MET A CA 1
ATOM 870 C C . MET A 1 110 ? 15.914 -25.625 -23.234 1 94.19 110 MET A C 1
ATOM 872 O O . MET A 1 110 ? 16.094 -26.562 -24.031 1 94.19 110 MET A O 1
ATOM 876 N N . PHE A 1 111 ? 16.094 -25.797 -21.969 1 94.06 111 PHE A N 1
ATOM 877 C CA . PHE A 1 111 ? 16.562 -27.047 -21.406 1 94.06 111 PHE A CA 1
ATOM 878 C C . PHE A 1 111 ? 15.555 -28.172 -21.641 1 94.06 111 PHE A C 1
ATOM 880 O O . PHE A 1 111 ? 15.93 -29.297 -21.984 1 94.06 111 PHE A O 1
ATOM 887 N N . LYS A 1 112 ? 14.375 -27.828 -21.438 1 94 112 LYS A N 1
ATOM 888 C CA . LYS A 1 112 ? 13.312 -28.797 -21.688 1 94 112 LYS A CA 1
ATOM 889 C C . LYS A 1 112 ? 13.352 -29.297 -23.125 1 94 112 LYS A C 1
ATOM 891 O O . LYS A 1 112 ? 13.266 -30.5 -23.391 1 94 112 LYS A O 1
ATOM 896 N N . TYR A 1 113 ? 13.477 -28.406 -24.047 1 95.06 113 TYR A N 1
ATOM 897 C CA . TYR A 1 113 ? 13.547 -28.75 -25.453 1 95.06 113 TYR A CA 1
ATOM 898 C C . TYR A 1 113 ? 14.727 -29.672 -25.734 1 95.06 113 TYR A C 1
ATOM 900 O O . TYR A 1 113 ? 14.578 -30.703 -26.406 1 95.06 113 TYR A O 1
ATOM 908 N N . LEU A 1 114 ? 15.875 -29.297 -25.219 1 95.62 114 LEU A N 1
ATOM 909 C CA . LEU A 1 114 ? 17.094 -30.078 -25.469 1 95.62 114 LEU A CA 1
ATOM 910 C C . LEU A 1 114 ? 16.953 -31.484 -24.922 1 95.62 114 LEU A C 1
ATOM 912 O O . LEU A 1 114 ? 17.328 -32.469 -25.594 1 95.62 114 LEU A O 1
ATOM 916 N N . ILE A 1 115 ? 16.422 -31.578 -23.797 1 94.19 115 ILE A N 1
ATOM 917 C CA . ILE A 1 115 ? 16.25 -32.875 -23.172 1 94.19 115 ILE A CA 1
ATOM 918 C C . ILE A 1 115 ? 15.219 -33.688 -23.953 1 94.19 115 ILE A C 1
ATOM 920 O O . ILE A 1 115 ? 15.469 -34.875 -24.297 1 94.19 115 ILE A O 1
ATOM 924 N N . ASN A 1 116 ? 14.172 -33.094 -24.312 1 94.06 116 ASN A N 1
ATOM 925 C CA . ASN A 1 116 ? 13.125 -33.812 -25.047 1 94.06 116 ASN A CA 1
ATOM 926 C C . ASN A 1 116 ? 13.594 -34.25 -26.438 1 94.06 116 ASN A C 1
ATOM 928 O O . ASN A 1 116 ? 13.312 -35.344 -26.875 1 94.06 116 ASN A O 1
ATOM 932 N N . ASP A 1 117 ? 14.234 -33.344 -27.094 1 94.75 117 ASP A N 1
ATOM 933 C CA . ASP A 1 117 ? 14.766 -33.656 -28.406 1 94.75 117 ASP A CA 1
ATOM 934 C C . ASP A 1 117 ? 15.734 -34.812 -28.344 1 94.75 117 ASP A C 1
ATOM 936 O O . ASP A 1 117 ? 15.68 -35.719 -29.188 1 94.75 117 ASP A O 1
ATOM 940 N N . PHE A 1 118 ? 16.531 -34.844 -27.391 1 94.44 118 PHE A N 1
ATOM 941 C CA . PHE A 1 118 ? 17.484 -35.906 -27.203 1 94.44 118 PHE A CA 1
ATOM 942 C C . PHE A 1 118 ? 16.781 -37.219 -26.922 1 94.44 118 PHE A C 1
ATOM 944 O O . PHE A 1 118 ? 17.156 -38.281 -27.453 1 94.44 118 PHE A O 1
ATOM 951 N N . GLN A 1 119 ? 15.844 -37.188 -26.078 1 92.19 119 GLN A N 1
ATOM 952 C CA . GLN A 1 119 ? 15.102 -38.375 -25.719 1 92.19 119 GLN A CA 1
ATOM 953 C C . GLN A 1 119 ? 14.352 -38.969 -26.922 1 92.19 119 GLN A C 1
ATOM 955 O O . GLN A 1 119 ? 14.234 -40.188 -27.062 1 92.19 119 GLN A O 1
ATOM 960 N N . GLN A 1 120 ? 13.93 -38.094 -27.812 1 92.69 120 GLN A N 1
ATOM 961 C CA . GLN A 1 120 ? 13.117 -38.531 -28.953 1 92.69 120 GLN A CA 1
ATOM 962 C C . GLN A 1 120 ? 14 -38.938 -30.125 1 92.69 120 GLN A C 1
ATOM 964 O O . GLN A 1 120 ? 13.688 -39.906 -30.844 1 92.69 120 GLN A O 1
ATOM 969 N N . HIS A 1 121 ? 15.102 -38.188 -30.344 1 91.06 121 HIS A N 1
ATOM 970 C CA . HIS A 1 121 ? 15.828 -38.344 -31.594 1 91.06 121 HIS A CA 1
ATOM 971 C C . HIS A 1 121 ? 17.281 -38.719 -31.359 1 91.06 121 HIS A C 1
ATOM 973 O O . HIS A 1 121 ? 18.016 -39.062 -32.281 1 91.06 121 HIS A O 1
ATOM 979 N N . GLY A 1 122 ? 17.656 -38.656 -30.125 1 90.5 122 GLY A N 1
ATOM 980 C CA . GLY A 1 122 ? 19.031 -39 -29.812 1 90.5 122 GLY A CA 1
ATOM 981 C C . GLY A 1 122 ? 20.016 -37.906 -30.125 1 90.5 122 GLY A C 1
ATOM 982 O O . GLY A 1 122 ? 19.609 -36.75 -30.312 1 90.5 122 GLY A O 1
ATOM 983 N N . ILE A 1 123 ? 21.281 -38.219 -30.047 1 91.38 123 ILE A N 1
ATOM 984 C CA . ILE A 1 123 ? 22.359 -37.25 -30.234 1 91.38 123 ILE A CA 1
ATOM 985 C C . ILE A 1 123 ? 22.5 -36.906 -31.719 1 91.38 123 ILE A C 1
ATOM 987 O O . ILE A 1 123 ? 22.172 -37.719 -32.594 1 91.38 123 ILE A O 1
ATOM 991 N N . PHE A 1 124 ? 22.875 -35.719 -31.969 1 89 124 PHE A N 1
ATOM 992 C CA . PHE A 1 124 ? 23.062 -35.25 -33.312 1 89 124 PHE A CA 1
ATOM 993 C C . PHE A 1 124 ? 24.078 -36.094 -34.062 1 89 124 PHE A C 1
ATOM 995 O O . PHE A 1 124 ? 25.219 -36.25 -33.625 1 89 124 PHE A O 1
ATOM 1002 N N . LYS A 1 125 ? 23.625 -36.844 -35.094 1 76.56 125 LYS A N 1
ATOM 1003 C CA . LYS A 1 125 ? 24.5 -37.625 -35.969 1 76.56 125 LYS A CA 1
ATOM 1004 C C . LYS A 1 125 ? 24.219 -37.312 -37.438 1 76.56 125 LYS A C 1
ATOM 1006 O O . LYS A 1 125 ? 23.062 -37.219 -37.844 1 76.56 125 LYS A O 1
ATOM 1011 N N . ASN A 1 126 ? 25.078 -36.719 -38.062 1 58.09 126 ASN A N 1
ATOM 1012 C CA . ASN A 1 126 ? 24.891 -36.562 -39.5 1 58.09 126 ASN A CA 1
ATOM 1013 C C . ASN A 1 126 ? 24.828 -37.906 -40.219 1 58.09 126 ASN A C 1
ATOM 1015 O O . ASN A 1 126 ? 25.672 -38.781 -40 1 58.09 126 ASN A O 1
ATOM 1019 N N . GLU A 1 127 ? 23.656 -38.531 -40.344 1 47.47 127 GLU A N 1
ATOM 1020 C CA . GLU A 1 127 ? 23.625 -39.719 -41.188 1 47.47 127 GLU A CA 1
ATOM 1021 C C . GLU A 1 127 ? 24.375 -39.5 -42.469 1 47.47 127 GLU A C 1
ATOM 1023 O O . GLU A 1 127 ? 24.062 -38.562 -43.25 1 47.47 127 GLU A O 1
ATOM 1028 N N . GLU A 1 128 ? 25.547 -39.594 -42.438 1 42.84 128 GLU A N 1
ATOM 1029 C CA . GLU A 1 128 ? 26.172 -39.656 -43.75 1 42.84 128 GLU A CA 1
ATOM 1030 C C . GLU A 1 128 ? 25.422 -40.625 -44.656 1 42.84 128 GLU A C 1
ATOM 1032 O O . GLU A 1 128 ? 25.203 -41.781 -44.312 1 42.84 128 GLU A O 1
ATOM 1037 N N . VAL A 1 129 ? 24.453 -40.219 -45.438 1 36.72 129 VAL A N 1
ATOM 1038 C CA . VAL A 1 129 ? 24.031 -41.031 -46.562 1 36.72 129 VAL A CA 1
ATOM 1039 C C . VAL A 1 129 ? 25.234 -41.688 -47.219 1 36.72 129 VAL A C 1
ATOM 1041 O O . VAL A 1 129 ? 26.109 -41 -47.781 1 36.72 129 VAL A O 1
ATOM 1044 N N . LEU A 1 130 ? 25.844 -42.625 -46.531 1 34.38 130 LEU A N 1
ATOM 1045 C CA . LEU A 1 130 ? 26.75 -43.438 -47.344 1 34.38 130 LEU A CA 1
ATOM 1046 C C . LEU A 1 130 ? 26.109 -43.844 -48.656 1 34.38 130 LEU A C 1
ATOM 1048 O O . LEU A 1 130 ? 25.078 -44.531 -48.688 1 34.38 130 LEU A O 1
ATOM 1052 N N . LEU A 1 131 ? 25.953 -42.969 -49.656 1 33.81 131 LEU A N 1
ATOM 1053 C CA . LEU A 1 131 ? 25.812 -43.531 -51 1 33.81 131 LEU A CA 1
ATOM 1054 C C . LEU A 1 131 ? 26.734 -44.719 -51.188 1 33.81 131 LEU A C 1
ATOM 1056 O O . LEU A 1 131 ? 27.953 -44.594 -51.094 1 33.81 131 LEU A O 1
ATOM 1060 N N . ARG A 1 132 ? 26.375 -45.812 -50.625 1 33.84 132 ARG A N 1
ATOM 1061 C CA . ARG A 1 132 ? 26.938 -47.062 -51.125 1 33.84 132 ARG A CA 1
ATOM 1062 C C . ARG A 1 132 ? 27.062 -47.062 -52.625 1 33.84 132 ARG A C 1
ATOM 1064 O O . ARG A 1 132 ? 26.062 -46.938 -53.344 1 33.84 132 ARG A O 1
ATOM 1071 N N . LYS A 1 133 ? 28.078 -46.438 -53.219 1 35.09 133 LYS A N 1
ATOM 1072 C CA . LYS A 1 133 ? 28.484 -46.781 -54.562 1 35.09 133 LYS A CA 1
ATOM 1073 C C . LYS A 1 133 ? 28.484 -48.312 -54.75 1 35.09 133 LYS A C 1
ATOM 1075 O O . LYS A 1 133 ? 29.203 -49.031 -54.062 1 35.09 133 LYS A O 1
ATOM 1080 N N . ASN A 1 134 ? 27.312 -48.812 -55 1 30.61 134 ASN A N 1
ATOM 1081 C CA . ASN A 1 134 ? 27.312 -50.062 -55.719 1 30.61 134 ASN A CA 1
ATOM 1082 C C . ASN A 1 134 ? 28.406 -50.125 -56.781 1 30.61 134 ASN A C 1
ATOM 1084 O O . ASN A 1 134 ? 28.688 -49.125 -57.438 1 30.61 134 ASN A O 1
ATOM 1088 N N . SER A 1 135 ? 29.438 -50.906 -56.594 1 32.84 135 SER A N 1
ATOM 1089 C CA . SER A 1 135 ? 30.484 -51.344 -57.531 1 32.84 135 SER A CA 1
ATOM 1090 C C . SER A 1 135 ? 29.938 -51.5 -58.938 1 32.84 135 SER A C 1
ATOM 1092 O O . SER A 1 135 ? 30.453 -52.281 -59.719 1 32.84 135 SER A O 1
ATOM 1094 N N . GLY A 1 136 ? 28.688 -51.094 -59.219 1 32.88 136 GLY A N 1
ATOM 1095 C CA . GLY A 1 136 ? 28.516 -51.281 -60.656 1 32.88 136 GLY A CA 1
ATOM 1096 C C . GLY A 1 136 ? 29.469 -50.406 -61.469 1 32.88 136 GLY A C 1
ATOM 1097 O O . GLY A 1 136 ? 30.172 -49.562 -60.938 1 32.88 136 GLY A O 1
ATOM 1098 N N . LYS A 1 137 ? 29.625 -50.594 -62.812 1 35.75 137 LYS A N 1
ATOM 1099 C CA . LYS A 1 137 ? 30.453 -50.062 -63.875 1 35.75 137 LYS A CA 1
ATOM 1100 C C . LYS A 1 137 ? 30.375 -48.531 -63.938 1 35.75 137 LYS A C 1
ATOM 1102 O O . LYS A 1 137 ? 29.281 -47.969 -63.969 1 35.75 137 LYS A O 1
ATOM 1107 N N . THR A 1 138 ? 31.312 -47.719 -63.312 1 35.5 138 THR A N 1
ATOM 1108 C CA . THR A 1 138 ? 31.531 -46.281 -63.344 1 35.5 138 THR A CA 1
ATOM 1109 C C . THR A 1 138 ? 31.391 -45.75 -64.75 1 35.5 138 THR A C 1
ATOM 1111 O O . THR A 1 138 ? 32.031 -46.25 -65.688 1 35.5 138 THR A O 1
ATOM 1114 N N . ASP A 1 139 ? 30.266 -45.375 -65.188 1 35.75 139 ASP A N 1
ATOM 1115 C CA . ASP A 1 139 ? 30.266 -44.719 -66.5 1 35.75 139 ASP A CA 1
ATOM 1116 C C . ASP A 1 139 ? 31.156 -43.5 -66.5 1 35.75 139 ASP A C 1
ATOM 1118 O O . ASP A 1 139 ? 30.875 -42.5 -65.812 1 35.75 139 ASP A O 1
ATOM 1122 N N . TRP A 1 140 ? 32.531 -43.531 -66.812 1 33 140 TRP A N 1
ATOM 1123 C CA . TRP A 1 140 ? 33.656 -42.625 -66.938 1 33 140 TRP A CA 1
ATOM 1124 C C . TRP A 1 140 ? 33.312 -41.312 -67.625 1 33 140 TRP A C 1
ATOM 1126 O O . TRP A 1 140 ? 33.938 -40.281 -67.438 1 33 140 TRP A O 1
ATOM 1136 N N . LYS A 1 141 ? 32.469 -41.375 -68.625 1 36.56 141 LYS A N 1
ATOM 1137 C CA . LYS A 1 141 ? 32.344 -40.219 -69.5 1 36.56 141 LYS A CA 1
ATOM 1138 C C . LYS A 1 141 ? 31.828 -39 -68.75 1 36.56 141 LYS A C 1
ATOM 1140 O O . LYS A 1 141 ? 32.312 -37.875 -69 1 36.56 141 LYS A O 1
ATOM 1145 N N . LYS A 1 142 ? 30.797 -39.062 -68 1 36.19 142 LYS A N 1
ATOM 1146 C CA . LYS A 1 142 ? 30.156 -37.875 -67.438 1 36.19 142 LYS A CA 1
ATOM 1147 C C . LYS A 1 142 ? 30.906 -37.375 -66.25 1 36.19 142 LYS A C 1
ATOM 1149 O O . LYS A 1 142 ? 30.719 -36.219 -65.812 1 36.19 142 LYS A O 1
ATOM 1154 N N . THR A 1 143 ? 31.547 -38.25 -65.438 1 33.81 143 THR A N 1
ATOM 1155 C CA . THR A 1 143 ? 32.219 -37.812 -64.188 1 33.81 143 THR A CA 1
ATOM 1156 C C . THR A 1 143 ? 33.438 -37 -64.5 1 33.81 143 THR A C 1
ATOM 1158 O O . THR A 1 143 ? 33.969 -36.281 -63.656 1 33.81 143 THR A O 1
ATOM 1161 N N . ILE A 1 144 ? 34.031 -37.188 -65.625 1 34.38 144 ILE A N 1
ATOM 1162 C CA . ILE A 1 144 ? 35.25 -36.469 -65.938 1 34.38 144 ILE A CA 1
ATOM 1163 C C . ILE A 1 144 ? 34.969 -34.938 -65.938 1 34.38 144 ILE A C 1
ATOM 1165 O O . ILE A 1 144 ? 35.844 -34.156 -65.562 1 34.38 144 ILE A O 1
ATOM 1169 N N . ASN A 1 145 ? 33.781 -34.562 -66.438 1 36.16 145 ASN A N 1
ATOM 1170 C CA . ASN A 1 145 ? 33.688 -33.156 -66.75 1 36.16 145 ASN A CA 1
ATOM 1171 C C . ASN A 1 145 ? 33.688 -32.281 -65.5 1 36.16 145 ASN A C 1
ATOM 1173 O O . ASN A 1 145 ? 33.906 -31.078 -65.562 1 36.16 145 ASN A O 1
ATOM 1177 N N . ARG A 1 146 ? 33.094 -32.781 -64.375 1 34.06 146 ARG A N 1
ATOM 1178 C CA . ARG A 1 146 ? 32.969 -31.828 -63.281 1 34.06 146 ARG A CA 1
ATOM 1179 C C . ARG A 1 146 ? 34.156 -31.984 -62.344 1 34.06 146 ARG A C 1
ATOM 1181 O O . ARG A 1 146 ? 34.25 -31.297 -61.312 1 34.06 146 ARG A O 1
ATOM 1188 N N . LEU A 1 147 ? 34.812 -33.125 -62.281 1 33.66 147 LEU A N 1
ATOM 1189 C CA . LEU A 1 147 ? 35.875 -33.219 -61.281 1 33.66 147 LEU A CA 1
ATOM 1190 C C . LEU A 1 147 ? 37.094 -32.406 -61.719 1 33.66 147 LEU A C 1
ATOM 1192 O O . LEU A 1 147 ? 37.594 -32.594 -62.812 1 33.66 147 LEU A O 1
ATOM 1196 N N . VAL A 1 148 ? 37.062 -31.141 -61.25 1 32.91 148 VAL A N 1
ATOM 1197 C CA . VAL A 1 148 ? 38.25 -30.328 -61.5 1 32.91 148 VAL A CA 1
ATOM 1198 C C . VAL A 1 148 ? 39.5 -31.094 -61.031 1 32.91 148 VAL A C 1
ATOM 1200 O O . VAL A 1 148 ? 39.594 -31.453 -59.875 1 32.91 148 VAL A O 1
ATOM 1203 N N . SER A 1 149 ? 40.094 -31.844 -61.812 1 31.83 149 SER A N 1
ATOM 1204 C CA . SER A 1 149 ? 41.312 -32.625 -61.656 1 31.83 149 SER A CA 1
ATOM 1205 C C . SER A 1 149 ? 42.5 -31.734 -61.281 1 31.83 149 SER A C 1
ATOM 1207 O O . SER A 1 149 ? 42.75 -30.734 -61.969 1 31.83 149 SER A O 1
ATOM 1209 N N . PHE A 1 150 ? 42.562 -31.281 -60.062 1 32.06 150 PHE A N 1
ATOM 1210 C CA . PHE A 1 150 ? 43.875 -30.656 -59.938 1 32.06 150 PHE A CA 1
ATOM 1211 C C . PHE A 1 150 ? 44.969 -31.688 -60.156 1 32.06 150 PHE A C 1
ATOM 1213 O O . PHE A 1 150 ? 44.938 -32.781 -59.594 1 32.06 150 PHE A O 1
ATOM 1220 N N . PRO A 1 151 ? 45.656 -31.609 -61.188 1 35.09 151 PRO A N 1
ATOM 1221 C CA . PRO A 1 151 ? 46.75 -32.531 -61.625 1 35.09 151 PRO A CA 1
ATOM 1222 C C . PRO A 1 151 ? 47.844 -32.656 -60.594 1 35.09 151 PRO A C 1
ATOM 1224 O O . PRO A 1 151 ? 48.219 -31.672 -59.938 1 35.09 151 PRO A O 1
ATOM 1227 N N . ASP A 1 152 ? 47.906 -33.781 -59.875 1 34.12 152 ASP A N 1
ATOM 1228 C CA . ASP A 1 152 ? 49.188 -33.875 -59.156 1 34.12 152 ASP A CA 1
ATOM 1229 C C . ASP A 1 152 ? 50.344 -33.844 -60.125 1 34.12 152 ASP A C 1
ATOM 1231 O O . ASP A 1 152 ? 50.156 -33.844 -61.344 1 34.12 152 ASP A O 1
ATOM 1235 N N . SER A 1 153 ? 51.594 -33.656 -59.594 1 40.88 153 SER A N 1
ATOM 1236 C CA . SER A 1 153 ? 52.781 -33.625 -60.469 1 40.88 153 SER A CA 1
ATOM 1237 C C . SER A 1 153 ? 52.688 -34.719 -61.531 1 40.88 153 SER A C 1
ATOM 1239 O O . SER A 1 153 ? 53.188 -34.531 -62.625 1 40.88 153 SER A O 1
ATOM 1241 N N . SER A 1 154 ? 52.5 -36 -61.25 1 41.88 154 SER A N 1
ATOM 1242 C CA . SER A 1 154 ? 52.625 -37.062 -62.219 1 41.88 154 SER A CA 1
ATOM 1243 C C . SER A 1 154 ? 51.312 -37.281 -62.969 1 41.88 154 SER A C 1
ATOM 1245 O O . SER A 1 154 ? 51.188 -38.219 -63.75 1 41.88 154 SER A O 1
ATOM 1247 N N . GLY A 1 155 ? 50.375 -36.531 -63.281 1 37.19 155 GLY A N 1
ATOM 1248 C CA . GLY A 1 155 ? 49.188 -36.438 -64.125 1 37.19 155 GLY A CA 1
ATOM 1249 C C . GLY A 1 155 ? 47.969 -37.062 -63.531 1 37.19 155 GLY A C 1
ATOM 1250 O O . GLY A 1 155 ? 46.938 -37.25 -64.25 1 37.19 155 GLY A O 1
ATOM 1251 N N . ARG A 1 156 ? 48.094 -37.969 -62.594 1 41.97 156 ARG A N 1
ATOM 1252 C CA . ARG A 1 156 ? 46.938 -38.812 -62.25 1 41.97 156 ARG A CA 1
ATOM 1253 C C . ARG A 1 156 ? 45.938 -38 -61.406 1 41.97 156 ARG A C 1
ATOM 1255 O O . ARG A 1 156 ? 46.312 -37.281 -60.5 1 41.97 156 ARG A O 1
ATOM 1262 N N . PRO A 1 157 ? 44.688 -38 -61.875 1 34.84 157 PRO A N 1
ATOM 1263 C CA . PRO A 1 157 ? 43.656 -37.219 -61.188 1 34.84 157 PRO A CA 1
ATOM 1264 C C . PRO A 1 157 ? 43.344 -37.75 -59.812 1 34.84 157 PRO A C 1
ATOM 1266 O O . PRO A 1 157 ? 43.125 -38.938 -59.625 1 34.84 157 PRO A O 1
ATOM 1269 N N . VAL A 1 158 ? 43.938 -37.5 -58.688 1 34 158 VAL A N 1
ATOM 1270 C CA . VAL A 1 158 ? 43.625 -38 -57.375 1 34 158 VAL A CA 1
ATOM 1271 C C . VAL A 1 158 ? 42.375 -37.281 -56.844 1 34 158 VAL A C 1
ATOM 1273 O O . VAL A 1 158 ? 42.344 -36.031 -56.812 1 34 158 VAL A O 1
ATOM 1276 N N . TYR A 1 159 ? 41.281 -37.781 -57.031 1 29.31 159 TYR A N 1
ATOM 1277 C CA . TYR A 1 159 ? 40.031 -37.281 -56.438 1 29.31 159 TYR A CA 1
ATOM 1278 C C . TYR A 1 159 ? 40.062 -37.281 -54.938 1 29.31 159 TYR A C 1
ATOM 1280 O O . TYR A 1 159 ? 40.5 -38.281 -54.312 1 29.31 159 TYR A O 1
ATOM 1288 N N . LEU A 1 160 ? 40.281 -36.125 -54.281 1 30.08 160 LEU A N 1
ATOM 1289 C CA . LEU A 1 160 ? 40.5 -35.938 -52.844 1 30.08 160 LEU A CA 1
ATOM 1290 C C . LEU A 1 160 ? 39.281 -36.406 -52.031 1 30.08 160 LEU A C 1
ATOM 1292 O O . LEU A 1 160 ? 38.156 -35.969 -52.25 1 30.08 160 LEU A O 1
ATOM 1296 N N . ASP A 1 161 ? 39.156 -37.656 -51.469 1 34.22 161 ASP A N 1
ATOM 1297 C CA . ASP A 1 161 ? 38.469 -38.25 -50.344 1 34.22 161 ASP A CA 1
ATOM 1298 C C . ASP A 1 161 ? 38.344 -37.25 -49.188 1 34.22 161 ASP A C 1
ATOM 1300 O O . ASP A 1 161 ? 37.938 -37.594 -48.094 1 34.22 161 ASP A O 1
ATOM 1304 N N . VAL A 1 162 ? 38.75 -36.062 -49.281 1 36.28 162 VAL A N 1
ATOM 1305 C CA . VAL A 1 162 ? 38.875 -35.094 -48.188 1 36.28 162 VAL A CA 1
ATOM 1306 C C . VAL A 1 162 ? 37.5 -34.625 -47.719 1 36.28 162 VAL A C 1
ATOM 1308 O O . VAL A 1 162 ? 37.25 -34.375 -46.531 1 36.28 162 VAL A O 1
ATOM 1311 N N . TYR A 1 163 ? 36.594 -34.562 -48.562 1 38.16 163 TYR A N 1
ATOM 1312 C CA . TYR A 1 163 ?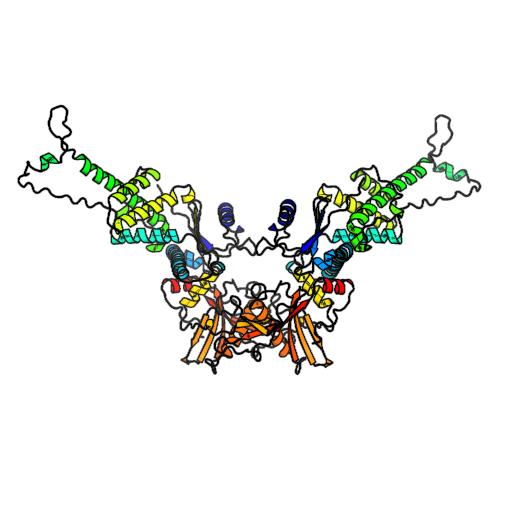 35.312 -33.969 -48.156 1 38.16 163 TYR A CA 1
ATOM 1313 C C . TYR A 1 163 ? 34.562 -34.906 -47.219 1 38.16 163 TYR A C 1
ATOM 1315 O O . TYR A 1 163 ? 33.906 -34.469 -46.281 1 38.16 163 TYR A O 1
ATOM 1323 N N . GLY A 1 164 ? 34.656 -36.219 -47.406 1 39.19 164 GLY A N 1
ATOM 1324 C CA . GLY A 1 164 ? 33.969 -37.188 -46.562 1 39.19 164 GLY A CA 1
ATOM 1325 C C . GLY A 1 164 ? 34.5 -37.219 -45.125 1 39.19 164 GLY A C 1
ATOM 1326 O O . GLY A 1 164 ? 33.719 -37.312 -44.188 1 39.19 164 GLY A O 1
ATOM 1327 N N . LYS A 1 165 ? 35.781 -37.281 -45 1 44.59 165 LYS A N 1
ATOM 1328 C CA . LYS A 1 165 ? 36.438 -37.344 -43.719 1 44.59 165 LYS A CA 1
ATOM 1329 C C . LYS A 1 165 ? 36.219 -36.094 -42.906 1 44.59 165 LYS A C 1
ATOM 1331 O O . LYS A 1 165 ? 36.031 -36.156 -41.688 1 44.59 165 LYS A O 1
ATOM 1336 N N . GLN A 1 166 ? 36.219 -34.938 -43.562 1 44.72 166 GLN A N 1
ATOM 1337 C CA . GLN A 1 166 ? 36 -33.688 -42.875 1 44.72 166 GLN A CA 1
ATOM 1338 C C . GLN A 1 166 ? 34.594 -33.594 -42.312 1 44.72 166 GLN A C 1
ATOM 1340 O O . GLN A 1 166 ? 34.375 -33.094 -41.188 1 44.72 166 GLN A O 1
ATOM 1345 N N . ARG A 1 167 ? 33.719 -34.062 -43.031 1 49.47 167 ARG A N 1
ATOM 1346 C CA . ARG A 1 167 ? 32.344 -34.062 -42.562 1 49.47 167 ARG A CA 1
ATOM 1347 C C . ARG A 1 167 ? 32.156 -34.969 -41.375 1 49.47 167 ARG A C 1
ATOM 1349 O O . ARG A 1 167 ? 31.422 -34.656 -40.438 1 49.47 167 ARG A O 1
ATOM 1356 N N . THR A 1 168 ? 32.844 -36.156 -41.469 1 52.53 168 THR A N 1
ATOM 1357 C CA . THR A 1 168 ? 32.75 -37.094 -40.344 1 52.53 168 THR A CA 1
ATOM 1358 C C . THR A 1 168 ? 33.344 -36.469 -39.094 1 52.53 168 THR A C 1
ATOM 1360 O O . THR A 1 168 ? 32.812 -36.656 -38 1 52.53 168 THR A O 1
ATOM 1363 N N . SER A 1 169 ? 34.438 -35.688 -39.344 1 57.19 169 SER A N 1
ATOM 1364 C CA . SER A 1 169 ? 35.062 -35.062 -38.188 1 57.19 169 SER A CA 1
ATOM 1365 C C . SER A 1 169 ? 34.188 -33.969 -37.594 1 57.19 169 SER A C 1
ATOM 1367 O O . SER A 1 169 ? 34.094 -33.844 -36.375 1 57.19 169 SER A O 1
ATOM 1369 N N . THR A 1 170 ? 33.719 -33.156 -38.5 1 57.69 170 THR A N 1
ATOM 1370 C CA . THR A 1 170 ? 32.844 -32.094 -38.031 1 57.69 170 THR A CA 1
ATOM 1371 C C . THR A 1 170 ? 31.609 -32.656 -37.344 1 57.69 170 THR A C 1
ATOM 1373 O O . THR A 1 170 ? 31.141 -32.125 -36.312 1 57.69 170 THR A O 1
ATOM 1376 N N . ASN A 1 171 ? 31.156 -33.688 -37.969 1 66.31 171 ASN A N 1
ATOM 1377 C CA . ASN A 1 171 ? 30 -34.344 -37.344 1 66.31 171 ASN A CA 1
ATOM 1378 C C . ASN A 1 171 ? 30.328 -34.875 -35.969 1 66.31 171 ASN A C 1
ATOM 1380 O O . ASN A 1 171 ? 29.5 -34.781 -35.031 1 66.31 171 ASN A O 1
ATOM 1384 N N . SER A 1 172 ? 31.562 -35.156 -35.969 1 78.69 172 SER A N 1
ATOM 1385 C CA . SER A 1 172 ? 32.031 -35.656 -34.688 1 78.69 172 SER A CA 1
ATOM 1386 C C . SER A 1 172 ? 32.125 -34.562 -33.656 1 78.69 172 SER A C 1
ATOM 1388 O O . SER A 1 172 ? 31.75 -34.75 -32.5 1 78.69 172 SER A O 1
ATOM 1390 N N . GLU A 1 173 ? 32.469 -33.375 -34.188 1 88.06 173 GLU A N 1
ATOM 1391 C CA . GLU A 1 173 ? 32.594 -32.25 -33.281 1 88.06 173 GLU A CA 1
ATOM 1392 C C . GLU A 1 173 ? 31.234 -31.75 -32.812 1 88.06 173 GLU A C 1
ATOM 1394 O O . GLU A 1 173 ? 31.047 -31.438 -31.641 1 88.06 173 GLU A O 1
ATOM 1399 N N . ILE A 1 174 ? 30.312 -31.688 -33.75 1 91.5 174 ILE A N 1
ATOM 1400 C CA . ILE A 1 174 ? 28.969 -31.25 -33.406 1 91.5 174 ILE A CA 1
ATOM 1401 C C . ILE A 1 174 ? 28.344 -32.188 -32.406 1 91.5 174 ILE A C 1
ATOM 1403 O O . ILE A 1 174 ? 27.672 -31.766 -31.453 1 91.5 174 ILE A O 1
ATOM 1407 N N . THR A 1 175 ? 28.625 -33.469 -32.656 1 92.12 175 THR A N 1
ATOM 1408 C CA . THR A 1 175 ? 28.141 -34.469 -31.734 1 92.12 175 THR A CA 1
ATOM 1409 C C . THR A 1 175 ? 28.719 -34.25 -30.344 1 92.12 175 THR A C 1
ATOM 1411 O O . THR A 1 175 ? 28 -34.344 -29.344 1 92.12 175 THR A O 1
ATOM 1414 N N . ARG A 1 176 ? 29.953 -33.969 -30.281 1 93.5 176 ARG A N 1
ATOM 1415 C CA . ARG A 1 176 ? 30.609 -33.719 -29 1 93.5 176 ARG A CA 1
ATOM 1416 C C . ARG A 1 176 ? 30.062 -32.469 -28.344 1 93.5 176 ARG A C 1
ATOM 1418 O O . ARG A 1 176 ? 29.891 -32.406 -27.125 1 93.5 176 ARG A O 1
ATOM 1425 N N . ILE A 1 177 ? 29.844 -31.484 -29.109 1 94.81 177 ILE A N 1
ATOM 1426 C CA . ILE A 1 177 ? 29.281 -30.25 -28.594 1 94.81 177 ILE A CA 1
ATOM 1427 C C . ILE A 1 177 ? 27.891 -30.516 -28.016 1 94.81 177 ILE A C 1
ATOM 1429 O O . ILE A 1 177 ? 27.578 -30.109 -26.891 1 94.81 177 ILE A O 1
ATOM 1433 N N . HIS A 1 178 ? 27.062 -31.141 -28.844 1 95.56 178 HIS A N 1
ATOM 1434 C CA . HIS A 1 178 ? 25.719 -31.5 -28.422 1 95.56 178 HIS A CA 1
ATOM 1435 C C . HIS A 1 178 ? 25.734 -32.312 -27.125 1 95.56 178 HIS A C 1
ATOM 1437 O O . HIS A 1 178 ? 25.031 -31.969 -26.172 1 95.56 178 HIS A O 1
ATOM 1443 N N . ALA A 1 179 ? 26.547 -33.281 -27.078 1 94.88 179 ALA A N 1
ATOM 1444 C CA . ALA A 1 179 ? 26.656 -34.156 -25.891 1 94.88 179 ALA A CA 1
ATOM 1445 C C . ALA A 1 179 ? 27.141 -33.344 -24.688 1 94.88 179 ALA A C 1
ATOM 1447 O O . ALA A 1 179 ? 26.656 -33.562 -23.562 1 94.88 179 ALA A O 1
ATOM 1448 N N . GLY A 1 180 ? 28.109 -32.531 -24.875 1 93.44 180 GLY A N 1
ATOM 1449 C CA . GLY A 1 180 ? 28.625 -31.719 -23.797 1 93.44 180 GLY A CA 1
ATOM 1450 C C . GLY A 1 180 ? 27.578 -30.812 -23.172 1 93.44 180 GLY A C 1
ATOM 1451 O O . GLY A 1 180 ? 27.5 -30.703 -21.953 1 93.44 180 GLY A O 1
ATOM 1452 N N . ILE A 1 181 ? 26.828 -30.203 -23.984 1 94.06 181 ILE A N 1
ATOM 1453 C CA . ILE A 1 181 ? 25.766 -29.312 -23.516 1 94.06 181 ILE A CA 1
ATOM 1454 C C . ILE A 1 181 ? 24.719 -30.125 -22.766 1 94.06 181 ILE A C 1
ATOM 1456 O O . ILE A 1 181 ? 24.297 -29.734 -21.672 1 94.06 181 ILE A O 1
ATOM 1460 N N . LEU A 1 182 ? 24.344 -31.234 -23.328 1 95.25 182 LEU A N 1
ATOM 1461 C CA . LEU A 1 182 ? 23.344 -32.062 -22.688 1 95.25 182 LEU A CA 1
ATOM 1462 C C . LEU A 1 182 ? 23.844 -32.562 -21.328 1 95.25 182 LEU A C 1
ATOM 1464 O O . LEU A 1 182 ? 23.062 -32.594 -20.359 1 95.25 182 LEU A O 1
ATOM 1468 N N . LYS A 1 183 ? 25.062 -32.938 -21.266 1 93.5 183 LYS A N 1
ATOM 1469 C CA . LYS A 1 183 ? 25.625 -33.344 -19.984 1 93.5 183 LYS A CA 1
ATOM 1470 C C . LYS A 1 183 ? 25.453 -32.281 -18.922 1 93.5 183 LYS A C 1
ATOM 1472 O O . LYS A 1 183 ? 25.062 -32.562 -17.797 1 93.5 183 LYS A O 1
ATOM 1477 N N . GLN A 1 184 ? 25.719 -31.094 -19.312 1 89.69 184 GLN A N 1
ATOM 1478 C CA . GLN A 1 184 ? 25.594 -29.969 -18.391 1 89.69 184 GLN A CA 1
ATOM 1479 C C . GLN A 1 184 ? 24.141 -29.719 -18.016 1 89.69 184 GLN A C 1
ATOM 1481 O O . GLN A 1 184 ? 23.828 -29.469 -16.844 1 89.69 184 GLN A O 1
ATOM 1486 N N . VAL A 1 185 ? 23.328 -29.766 -18.969 1 92.25 185 VAL A N 1
ATOM 1487 C CA . VAL A 1 185 ? 21.906 -29.531 -18.734 1 92.25 185 VAL A CA 1
ATOM 1488 C C . VAL A 1 185 ? 21.344 -30.609 -17.812 1 92.25 185 VAL A C 1
ATOM 1490 O O . VAL A 1 185 ? 20.641 -30.297 -16.844 1 92.25 185 VAL A O 1
ATOM 1493 N N . TYR A 1 186 ? 21.656 -31.828 -18.109 1 91.81 186 TYR A N 1
ATOM 1494 C CA . TYR A 1 186 ? 21.188 -32.906 -17.25 1 91.81 186 TYR A CA 1
ATOM 1495 C C . TYR A 1 186 ? 21.75 -32.781 -15.844 1 91.81 186 TYR A C 1
ATOM 1497 O O . TYR A 1 186 ? 21.047 -32.969 -14.859 1 91.81 186 TYR A O 1
ATOM 1505 N N . LYS A 1 187 ? 22.938 -32.438 -15.727 1 88.38 187 LYS A N 1
ATOM 1506 C CA . LYS A 1 187 ? 23.625 -32.344 -14.445 1 88.38 187 LYS A CA 1
ATOM 1507 C C . LYS A 1 187 ? 23.031 -31.25 -13.578 1 88.38 187 LYS A C 1
ATOM 1509 O O . LYS A 1 187 ? 22.859 -31.422 -12.367 1 88.38 187 LYS A O 1
ATOM 1514 N N . ASN A 1 188 ? 22.703 -30.188 -14.18 1 86.38 188 ASN A N 1
ATOM 1515 C CA . ASN A 1 188 ? 22.312 -29.016 -13.406 1 86.38 188 ASN A CA 1
ATOM 1516 C C . ASN A 1 188 ? 20.797 -28.891 -13.297 1 86.38 188 ASN A C 1
ATOM 1518 O O . ASN A 1 188 ? 20.281 -28.375 -12.305 1 86.38 188 ASN A O 1
ATOM 1522 N N . TYR A 1 189 ? 20.094 -29.406 -14.32 1 89.75 189 TYR A N 1
ATOM 1523 C CA . TYR A 1 189 ? 18.672 -29.109 -14.367 1 89.75 189 TYR A CA 1
ATOM 1524 C C . TYR A 1 189 ? 17.859 -30.359 -14.703 1 89.75 189 TYR A C 1
ATOM 1526 O O . TYR A 1 189 ? 16.641 -30.297 -14.844 1 89.75 189 TYR A O 1
ATOM 1534 N N . GLY A 1 190 ? 18.531 -31.453 -14.836 1 89.94 190 GLY A N 1
ATOM 1535 C CA . GLY A 1 190 ? 17.859 -32.688 -15.195 1 89.94 190 GLY A CA 1
ATOM 1536 C C . GLY A 1 190 ? 16.781 -33.094 -14.203 1 89.94 190 GLY A C 1
ATOM 1537 O O . GLY A 1 190 ? 15.766 -33.688 -14.586 1 89.94 190 GLY A O 1
ATOM 1538 N N . PHE A 1 191 ? 16.984 -32.75 -12.891 1 89.56 191 PHE A N 1
ATOM 1539 C CA . PHE A 1 191 ? 16.047 -33.125 -11.836 1 89.56 191 PHE A CA 1
ATOM 1540 C C . PHE A 1 191 ? 14.68 -32.5 -12.094 1 89.56 191 PHE A C 1
ATOM 1542 O O . PHE A 1 191 ? 13.664 -33.062 -11.695 1 89.56 191 PHE A O 1
ATOM 1549 N N . ILE A 1 192 ? 14.594 -31.438 -12.797 1 91.69 192 ILE A N 1
ATOM 1550 C CA . ILE A 1 192 ? 13.344 -30.734 -13.062 1 91.69 192 ILE A CA 1
ATOM 1551 C C . ILE A 1 192 ? 12.508 -31.531 -14.062 1 91.69 192 ILE A C 1
ATOM 1553 O O . ILE A 1 192 ? 11.281 -31.594 -13.938 1 91.69 192 ILE A O 1
ATOM 1557 N N . PHE A 1 193 ? 13.188 -32.219 -14.984 1 90.25 193 PHE A N 1
ATOM 1558 C CA . PHE A 1 193 ? 12.445 -32.781 -16.125 1 90.25 193 PHE A CA 1
ATOM 1559 C C . PHE A 1 193 ? 12.461 -34.312 -16.094 1 90.25 193 PHE A C 1
ATOM 1561 O O . PHE A 1 193 ? 11.586 -34.938 -16.672 1 90.25 193 PHE A O 1
ATOM 1568 N N . THR A 1 194 ? 13.422 -34.844 -15.43 1 85.25 194 THR A N 1
ATOM 1569 C CA . THR A 1 194 ? 13.539 -36.281 -15.445 1 85.25 194 THR A CA 1
ATOM 1570 C C . THR A 1 194 ? 13.453 -36.844 -14.023 1 85.25 194 THR A C 1
ATOM 1572 O O . THR A 1 194 ? 13.438 -38.062 -13.836 1 85.25 194 THR A O 1
ATOM 1575 N N . GLY A 1 195 ? 13.398 -36 -13.016 1 77.62 195 GLY A N 1
ATOM 1576 C CA . GLY A 1 195 ? 13.305 -36.438 -11.625 1 77.62 195 GLY A CA 1
ATOM 1577 C C . GLY A 1 195 ? 14.656 -36.781 -11.016 1 77.62 195 GLY A C 1
ATOM 1578 O O . GLY A 1 195 ? 14.75 -37.031 -9.812 1 77.62 195 GLY A O 1
ATOM 1579 N N . LYS A 1 196 ? 15.695 -36.844 -11.797 1 76.88 196 LYS A N 1
ATOM 1580 C CA . LYS A 1 196 ? 17.031 -37.156 -11.281 1 76.88 196 LYS A CA 1
ATOM 1581 C C . LYS A 1 196 ? 18.078 -36.25 -11.914 1 76.88 196 LYS A C 1
ATOM 1583 O O . LYS A 1 196 ? 17.969 -35.875 -13.078 1 76.88 196 LYS A O 1
ATOM 1588 N N . ASN A 1 197 ? 19.047 -35.969 -11.008 1 74.75 197 ASN A N 1
ATOM 1589 C CA . ASN A 1 197 ? 20.203 -35.25 -11.539 1 74.75 197 ASN A CA 1
ATOM 1590 C C . ASN A 1 197 ? 21.281 -36.188 -12.039 1 74.75 197 ASN A C 1
ATOM 1592 O O . ASN A 1 197 ? 22.391 -36.219 -11.5 1 74.75 197 ASN A O 1
ATOM 1596 N N . LYS A 1 198 ? 20.891 -36.969 -13.016 1 83.56 198 LYS A N 1
ATOM 1597 C CA . LYS A 1 198 ? 21.875 -37.938 -13.516 1 83.56 198 LYS A CA 1
ATOM 1598 C C . LYS A 1 198 ? 22.031 -37.812 -15.031 1 83.56 198 LYS A C 1
ATOM 1600 O O . LYS A 1 198 ? 21.031 -37.781 -15.758 1 83.56 198 LYS A O 1
ATOM 1605 N N . VAL A 1 199 ? 23.219 -37.75 -15.359 1 90.19 199 VAL A N 1
ATOM 1606 C CA . VAL A 1 199 ? 23.531 -37.75 -16.781 1 90.19 199 VAL A CA 1
ATOM 1607 C C . VAL A 1 199 ? 23.297 -39.125 -17.375 1 90.19 199 VAL A C 1
ATOM 1609 O O . VAL A 1 199 ? 23.797 -40.125 -16.828 1 90.19 199 VAL A O 1
ATOM 1612 N N . PRO A 1 200 ? 22.562 -39.219 -18.359 1 91.25 200 PRO A N 1
ATOM 1613 C CA . PRO A 1 200 ? 22.344 -40.531 -19 1 91.25 200 PRO A CA 1
ATOM 1614 C C . PRO A 1 200 ? 23.656 -41.219 -19.406 1 91.25 200 PRO A C 1
ATOM 1616 O O . PRO A 1 200 ? 24.578 -40.531 -19.875 1 91.25 200 PRO A O 1
ATOM 1619 N N . TYR A 1 201 ? 23.688 -42.469 -19.297 1 88.81 201 TYR A N 1
ATOM 1620 C CA . TYR A 1 201 ? 24.875 -43.25 -19.609 1 88.81 201 TYR A CA 1
ATOM 1621 C C . TYR A 1 201 ? 25.281 -43.094 -21.062 1 88.81 201 TYR A C 1
ATOM 1623 O O . TYR A 1 201 ? 26.469 -43.062 -21.391 1 88.81 201 TYR A O 1
ATOM 1631 N N . SER A 1 202 ? 24.344 -43 -21.891 1 88.5 202 SER A N 1
ATOM 1632 C CA . SER A 1 202 ? 24.578 -42.906 -23.344 1 88.5 202 SER A CA 1
ATOM 1633 C C . SER A 1 202 ? 25.391 -41.656 -23.688 1 88.5 202 SER A C 1
ATOM 1635 O O . SER A 1 202 ? 26.031 -41.625 -24.734 1 88.5 202 SER A O 1
ATOM 1637 N N . LEU A 1 203 ? 25.328 -40.688 -22.797 1 91.31 203 LEU A N 1
ATOM 1638 C CA . LEU A 1 203 ? 26 -39.438 -23.094 1 91.31 203 LEU A CA 1
ATOM 1639 C C . LEU A 1 203 ? 27.453 -39.469 -22.625 1 91.31 203 LEU A C 1
ATOM 1641 O O . LEU A 1 203 ? 28.281 -38.656 -23.047 1 91.31 203 LEU A O 1
ATOM 1645 N N . LYS A 1 204 ? 27.75 -40.344 -21.797 1 88.38 204 LYS A N 1
ATOM 1646 C CA . LYS A 1 204 ? 29.078 -40.406 -21.172 1 88.38 204 LYS A CA 1
ATOM 1647 C C . LYS A 1 204 ? 30.125 -40.906 -22.172 1 88.38 204 LYS A C 1
ATOM 1649 O O . LYS A 1 204 ? 31.312 -40.656 -21.984 1 88.38 204 LYS A O 1
ATOM 1654 N N . GLN A 1 205 ? 29.703 -41.531 -23.172 1 87 205 GLN A N 1
ATOM 1655 C CA . GLN A 1 205 ? 30.625 -42.125 -24.141 1 87 205 GLN A CA 1
ATOM 1656 C C . GLN A 1 205 ? 31.25 -41.031 -25.016 1 87 205 GLN A C 1
ATOM 1658 O O . GLN A 1 205 ? 32.281 -41.25 -25.656 1 87 205 GLN A O 1
ATOM 1663 N N . TYR A 1 206 ? 30.547 -39.906 -24.984 1 88.62 206 TYR A N 1
ATOM 1664 C CA . TYR A 1 206 ? 31.062 -38.844 -25.844 1 88.62 206 TYR A CA 1
ATOM 1665 C C . TYR A 1 206 ? 32.031 -37.969 -25.109 1 88.62 206 TYR A C 1
ATOM 1667 O O . TYR A 1 206 ? 31.797 -37.594 -23.953 1 88.62 206 TYR A O 1
ATOM 1675 N N . GLY A 1 207 ? 33.219 -37.781 -25.578 1 84.31 207 GLY A N 1
ATOM 1676 C CA . GLY A 1 207 ? 34.219 -36.906 -24.969 1 84.31 207 GLY A CA 1
ATOM 1677 C C . GLY A 1 207 ? 33.875 -35.438 -25.062 1 84.31 207 GLY A C 1
ATOM 1678 O O . GLY A 1 207 ? 32.875 -35.062 -25.688 1 84.31 207 GLY A O 1
ATOM 1679 N N . GLU A 1 208 ? 34.688 -34.594 -24.438 1 86.75 208 GLU A N 1
ATOM 1680 C CA . GLU A 1 208 ? 34.5 -33.156 -24.438 1 86.75 208 GLU A CA 1
ATOM 1681 C C . GLU A 1 208 ? 35.188 -32.5 -25.641 1 86.75 208 GLU A C 1
ATOM 1683 O O . GLU A 1 208 ? 36.188 -33 -26.141 1 86.75 208 GLU A O 1
ATOM 1688 N N . THR A 1 209 ? 34.562 -31.5 -26.094 1 87.81 209 THR A N 1
ATOM 1689 C CA . THR A 1 209 ? 35.188 -30.75 -27.188 1 87.81 209 THR A CA 1
ATOM 1690 C C . THR A 1 209 ? 36.344 -29.906 -26.656 1 87.81 209 THR A C 1
ATOM 1692 O O . THR A 1 209 ? 36.312 -29.422 -25.531 1 87.81 209 THR A O 1
ATOM 1695 N N . SER A 1 210 ? 37.406 -29.75 -27.422 1 87.75 210 SER A N 1
ATOM 1696 C CA . SER A 1 210 ? 38.531 -28.906 -27.062 1 87.75 210 SER A CA 1
ATOM 1697 C C . SER A 1 210 ? 38.344 -27.5 -27.594 1 87.75 210 SER A C 1
ATOM 1699 O O . SER A 1 210 ? 39.188 -26.625 -27.359 1 87.75 210 SER A O 1
ATOM 1701 N N . LEU A 1 211 ? 37.25 -27.281 -28.25 1 90.75 211 LEU A N 1
ATOM 1702 C CA . LEU A 1 211 ? 37 -25.984 -28.875 1 90.75 211 LEU A CA 1
ATOM 1703 C C . LEU A 1 211 ? 36.562 -24.953 -27.844 1 90.75 211 LEU A C 1
ATOM 1705 O O . LEU A 1 211 ? 35.875 -25.297 -26.875 1 90.75 211 LEU A O 1
ATOM 1709 N N . SER A 1 212 ? 37.031 -23.75 -28.062 1 90.06 212 SER A N 1
ATOM 1710 C CA . SER A 1 212 ? 36.5 -22.656 -27.281 1 90.06 212 SER A CA 1
ATOM 1711 C C . SER A 1 212 ? 35 -22.438 -27.578 1 90.06 212 SER A C 1
ATOM 1713 O O . SER A 1 212 ? 34.5 -22.922 -28.578 1 90.06 212 SER A O 1
ATOM 1715 N N . THR A 1 213 ? 34.375 -21.719 -26.703 1 91 213 THR A N 1
ATOM 1716 C CA . THR A 1 213 ? 32.938 -21.469 -26.875 1 91 213 THR A CA 1
ATOM 1717 C C . THR A 1 213 ? 32.656 -20.766 -28.203 1 91 213 THR A C 1
ATOM 1719 O O . THR A 1 213 ? 31.734 -21.125 -28.922 1 91 213 THR A O 1
ATOM 1722 N N . ASP A 1 214 ? 33.531 -19.859 -28.594 1 91.94 214 ASP A N 1
ATOM 1723 C CA . ASP A 1 214 ? 33.344 -19.141 -29.844 1 91.94 214 ASP A CA 1
ATOM 1724 C C . ASP A 1 214 ? 33.531 -20.078 -31.047 1 91.94 214 ASP A C 1
ATOM 1726 O O . ASP A 1 214 ? 32.812 -19.969 -32.031 1 91.94 214 ASP A O 1
ATOM 1730 N N . ALA A 1 215 ? 34.469 -20.906 -30.891 1 93 215 ALA A N 1
ATOM 1731 C CA . ALA A 1 215 ? 34.719 -21.859 -31.969 1 93 215 ALA A CA 1
ATOM 1732 C C . ALA A 1 215 ? 33.562 -22.844 -32.094 1 93 215 ALA A C 1
ATOM 1734 O O . ALA A 1 215 ? 33.188 -23.234 -33.219 1 93 215 ALA A O 1
ATOM 1735 N N . GLN A 1 216 ? 33.062 -23.25 -31 1 94.25 216 GLN A N 1
ATOM 1736 C CA . GLN A 1 216 ? 31.875 -24.125 -31.016 1 94.25 216 GLN A CA 1
ATOM 1737 C C . GLN A 1 216 ? 30.719 -23.469 -31.75 1 94.25 216 GLN A C 1
ATOM 1739 O O . GLN A 1 216 ? 30.078 -24.094 -32.594 1 94.25 216 GLN A O 1
ATOM 1744 N N . ILE A 1 217 ? 30.469 -22.25 -31.453 1 94.62 217 ILE A N 1
ATOM 1745 C CA . ILE A 1 217 ? 29.375 -21.5 -32.062 1 94.62 217 ILE A CA 1
ATOM 1746 C C . ILE A 1 217 ? 29.594 -21.422 -33.594 1 94.62 217 ILE A C 1
ATOM 1748 O O . ILE A 1 217 ? 28.656 -21.609 -34.375 1 94.62 217 ILE A O 1
ATOM 1752 N N . SER A 1 218 ? 30.828 -21.172 -33.938 1 93.81 218 SER A N 1
ATOM 1753 C CA . SER A 1 218 ? 31.156 -21.062 -35.375 1 93.81 218 SER A CA 1
ATOM 1754 C C . SER A 1 218 ? 30.891 -22.375 -36.094 1 93.81 218 SER A C 1
ATOM 1756 O O . SER A 1 218 ? 30.344 -22.375 -37.219 1 93.81 218 SER A O 1
ATOM 1758 N N . VAL A 1 219 ? 31.328 -23.453 -35.469 1 92.25 219 VAL A N 1
ATOM 1759 C CA . VAL A 1 219 ? 31.125 -24.781 -36.062 1 92.25 219 VAL A CA 1
ATOM 1760 C C . VAL A 1 219 ? 29.641 -25.047 -36.25 1 92.25 219 VAL A C 1
ATOM 1762 O O . VAL A 1 219 ? 29.219 -25.562 -37.281 1 92.25 219 VAL A O 1
ATOM 1765 N N . LEU A 1 220 ? 28.844 -24.672 -35.312 1 93.69 220 LEU A N 1
ATOM 1766 C CA . LEU A 1 220 ? 27.406 -24.891 -35.375 1 93.69 220 LEU A CA 1
ATOM 1767 C C . LEU A 1 220 ? 26.75 -24.016 -36.406 1 93.69 220 LEU A C 1
ATOM 1769 O O . LEU A 1 220 ? 25.859 -24.469 -37.156 1 93.69 220 LEU A O 1
ATOM 1773 N N . LYS A 1 221 ? 27.188 -22.797 -36.531 1 92.88 221 LYS A N 1
ATOM 1774 C CA . LYS A 1 221 ? 26.641 -21.891 -37.531 1 92.88 221 LYS A CA 1
ATOM 1775 C C . LYS A 1 221 ? 26.922 -22.406 -38.938 1 92.88 221 LYS A C 1
ATOM 1777 O O . LYS A 1 221 ? 26.062 -22.297 -39.812 1 92.88 221 LYS A O 1
ATOM 1782 N N . ASN A 1 222 ? 28.031 -22.875 -39.094 1 89.44 222 ASN A N 1
ATOM 1783 C CA . ASN A 1 222 ? 28.391 -23.422 -40.406 1 89.44 222 ASN A CA 1
ATOM 1784 C C . ASN A 1 222 ? 27.547 -24.641 -40.75 1 89.44 222 ASN A C 1
ATOM 1786 O O . ASN A 1 222 ? 27.156 -24.812 -41.938 1 89.44 222 ASN A O 1
ATOM 1790 N N . GLU A 1 223 ? 27.328 -25.391 -39.75 1 87.88 223 GLU A N 1
ATOM 1791 C CA . GLU A 1 223 ? 26.531 -26.594 -39.969 1 87.88 223 GLU A CA 1
ATOM 1792 C C . GLU A 1 223 ? 25.094 -26.234 -40.344 1 87.88 223 GLU A C 1
ATOM 1794 O O . GLU A 1 223 ? 24.453 -26.953 -41.094 1 87.88 223 GLU A O 1
ATOM 1799 N N . ILE A 1 224 ? 24.531 -25.188 -39.875 1 88.75 224 ILE A N 1
ATOM 1800 C CA . ILE A 1 224 ? 23.172 -24.766 -40.156 1 88.75 224 ILE A CA 1
ATOM 1801 C C . ILE A 1 224 ? 22.984 -24.547 -41.656 1 88.75 224 ILE A C 1
ATOM 1803 O O . ILE A 1 224 ? 21.922 -24.844 -42.188 1 88.75 224 ILE A O 1
ATOM 1807 N N . ARG A 1 225 ? 24 -24.094 -42.219 1 82.69 225 ARG A N 1
ATOM 1808 C CA . ARG A 1 225 ? 23.938 -23.812 -43.656 1 82.69 225 ARG A CA 1
ATOM 1809 C C . ARG A 1 225 ? 23.734 -25.094 -44.469 1 82.69 225 ARG A C 1
ATOM 1811 O O . ARG A 1 225 ? 23.266 -25.047 -45.594 1 82.69 225 ARG A O 1
ATOM 1818 N N . ASN A 1 226 ? 24.062 -26.156 -43.906 1 77.31 226 ASN A N 1
ATOM 1819 C CA . ASN A 1 226 ? 24 -27.438 -44.594 1 77.31 226 ASN A CA 1
ATOM 1820 C C . ASN A 1 226 ? 22.672 -28.141 -44.344 1 77.31 226 ASN A C 1
ATOM 1822 O O . ASN A 1 226 ? 22.422 -29.219 -44.906 1 77.31 226 ASN A O 1
ATOM 1826 N N . HIS A 1 227 ? 21.922 -27.578 -43.562 1 73.31 227 HIS A N 1
ATOM 1827 C CA . HIS A 1 227 ? 20.688 -28.266 -43.219 1 73.31 227 HIS A CA 1
ATOM 1828 C C . HIS A 1 227 ? 19.469 -27.438 -43.625 1 73.31 227 HIS A C 1
ATOM 1830 O O . HIS A 1 227 ? 19.484 -26.203 -43.5 1 73.31 227 HIS A O 1
ATOM 1836 N N . PHE A 1 228 ? 18.656 -28.219 -44.438 1 62.88 228 PHE A N 1
ATOM 1837 C CA . PHE A 1 228 ? 17.391 -27.594 -44.844 1 62.88 228 PHE A CA 1
ATOM 1838 C C . PHE A 1 228 ? 16.25 -28.047 -43.938 1 62.88 228 PHE A C 1
ATOM 1840 O O . PHE A 1 228 ? 15.141 -27.5 -44.031 1 62.88 228 PHE A O 1
ATOM 1847 N N . ALA A 1 229 ? 16.609 -29.125 -43.188 1 66 229 ALA A N 1
ATOM 1848 C CA . ALA A 1 229 ? 15.516 -29.656 -42.375 1 66 229 ALA A CA 1
ATOM 1849 C C . ALA A 1 229 ? 15.242 -28.766 -41.156 1 66 229 ALA A C 1
ATOM 1851 O O . ALA A 1 229 ? 16.172 -28.281 -40.5 1 66 229 ALA A O 1
ATOM 1852 N N . ASP A 1 230 ? 14.023 -28.75 -40.906 1 81.5 230 ASP A N 1
ATOM 1853 C CA . ASP A 1 230 ? 13.5 -27.797 -39.938 1 81.5 230 ASP A CA 1
ATOM 1854 C C . ASP A 1 230 ? 13.914 -28.156 -38.5 1 81.5 230 ASP A C 1
ATOM 1856 O O . ASP A 1 230 ? 14.383 -27.312 -37.75 1 81.5 230 ASP A O 1
ATOM 1860 N N . ARG A 1 231 ? 14.055 -29.484 -38.219 1 86.38 231 ARG A N 1
ATOM 1861 C CA . ARG A 1 231 ? 14.344 -29.875 -36.844 1 86.38 231 ARG A CA 1
ATOM 1862 C C . ARG A 1 231 ? 15.82 -29.703 -36.531 1 86.38 231 ARG A C 1
ATOM 1864 O O . ARG A 1 231 ? 16.172 -29.172 -35.469 1 86.38 231 ARG A O 1
ATOM 1871 N N . GLN A 1 232 ? 16.703 -30.188 -37.406 1 87.06 232 GLN A N 1
ATOM 1872 C CA . GLN A 1 232 ? 18.141 -30.078 -37.188 1 87.06 232 GLN A CA 1
ATOM 1873 C C . GLN A 1 232 ? 18.578 -28.625 -37.062 1 87.06 232 GLN A C 1
ATOM 1875 O O . GLN A 1 232 ? 19.406 -28.281 -36.219 1 87.06 232 GLN A O 1
ATOM 1880 N N . THR A 1 233 ? 17.984 -27.891 -37.812 1 90.75 233 THR A N 1
ATOM 1881 C CA . THR A 1 233 ? 18.281 -26.469 -37.781 1 90.75 233 THR A CA 1
ATOM 1882 C C . THR A 1 233 ? 17.875 -25.875 -36.438 1 90.75 233 THR A C 1
ATOM 1884 O O . THR A 1 233 ? 18.625 -25.094 -35.844 1 90.75 233 THR A O 1
ATOM 1887 N N . LEU A 1 234 ? 16.719 -26.266 -36 1 92.69 234 LEU A N 1
ATOM 1888 C CA . LEU A 1 234 ? 16.234 -25.766 -34.688 1 92.69 234 LEU A CA 1
ATOM 1889 C C . LEU A 1 234 ? 17.141 -26.203 -33.562 1 92.69 234 LEU A C 1
ATOM 1891 O O . LEU A 1 234 ? 17.438 -25.422 -32.656 1 92.69 234 LEU A O 1
ATOM 1895 N N . LEU A 1 235 ? 17.5 -27.422 -33.594 1 94.44 235 LEU A N 1
ATOM 1896 C CA . LEU A 1 235 ? 18.406 -27.938 -32.594 1 94.44 235 LEU A CA 1
ATOM 1897 C C . LEU A 1 235 ? 19.719 -27.156 -32.594 1 94.44 235 LEU A C 1
ATOM 1899 O O . LEU A 1 235 ? 20.172 -26.703 -31.531 1 94.44 235 LEU A O 1
ATOM 1903 N N . LEU A 1 236 ? 20.297 -27 -33.781 1 93.62 236 LEU A N 1
ATOM 1904 C CA . LEU A 1 236 ? 21.562 -26.297 -33.906 1 93.62 236 LEU A CA 1
ATOM 1905 C C . LEU A 1 236 ? 21.438 -24.859 -33.406 1 93.62 236 LEU A C 1
ATOM 1907 O O . LEU A 1 236 ? 22.312 -24.344 -32.719 1 93.62 236 LEU A O 1
ATOM 1911 N N . LYS A 1 237 ? 20.391 -24.266 -33.719 1 94.44 237 LYS A N 1
ATOM 1912 C CA . LYS A 1 237 ? 20.141 -22.906 -33.25 1 94.44 237 LYS A CA 1
ATOM 1913 C C . LYS A 1 237 ? 20.031 -22.844 -31.734 1 94.44 237 LYS A C 1
ATOM 1915 O O . LYS A 1 237 ? 20.516 -21.906 -31.109 1 94.44 237 LYS A O 1
ATOM 1920 N N . THR A 1 238 ? 19.359 -23.797 -31.156 1 95.25 238 THR A N 1
ATOM 1921 C CA . THR A 1 238 ? 19.188 -23.859 -29.719 1 95.25 238 THR A CA 1
ATOM 1922 C C . THR A 1 238 ? 20.531 -24.078 -29.016 1 95.25 238 THR A C 1
ATOM 1924 O O . THR A 1 238 ? 20.797 -23.484 -27.969 1 95.25 238 THR A O 1
ATOM 1927 N N . LEU A 1 239 ? 21.344 -24.891 -29.641 1 95.31 239 LEU A N 1
ATOM 1928 C CA . LEU A 1 239 ? 22.688 -25.109 -29.094 1 95.31 239 LEU A CA 1
ATOM 1929 C C . LEU A 1 239 ? 23.5 -23.828 -29.109 1 95.31 239 LEU A C 1
ATOM 1931 O O . LEU A 1 239 ? 24.203 -23.531 -28.141 1 95.31 239 LEU A O 1
ATOM 1935 N N . ILE A 1 240 ? 23.344 -23.109 -30.141 1 94.38 240 ILE A N 1
ATOM 1936 C CA . ILE A 1 240 ? 24.047 -21.828 -30.25 1 94.38 240 ILE A CA 1
ATOM 1937 C C . ILE A 1 240 ? 23.531 -20.875 -29.172 1 94.38 240 ILE A C 1
ATOM 1939 O O . ILE A 1 240 ? 24.328 -20.203 -28.516 1 94.38 240 ILE A O 1
ATOM 1943 N N . GLU A 1 241 ? 22.281 -20.828 -28.984 1 92.5 241 GLU A N 1
ATOM 1944 C CA . GLU A 1 241 ? 21.688 -19.984 -27.969 1 92.5 241 GLU A CA 1
ATOM 1945 C C . GLU A 1 241 ? 22.219 -20.344 -26.578 1 92.5 241 GLU A C 1
ATOM 1947 O O . GLU A 1 241 ? 22.5 -19.453 -25.766 1 92.5 241 GLU A O 1
ATOM 1952 N N . TYR A 1 242 ? 22.266 -21.578 -26.359 1 92.75 242 TYR A N 1
ATOM 1953 C CA . TYR A 1 242 ? 22.812 -22.047 -25.078 1 92.75 242 TYR A CA 1
ATOM 1954 C C . TYR A 1 242 ? 24.234 -21.547 -24.875 1 92.75 242 TYR A C 1
ATOM 1956 O O . TYR A 1 242 ? 24.562 -21 -23.812 1 92.75 242 TYR A O 1
ATOM 1964 N N . LEU A 1 243 ? 25.062 -21.719 -25.859 1 91.56 243 LEU A N 1
ATOM 1965 C CA . LEU A 1 243 ? 26.469 -21.344 -25.766 1 91.56 243 LEU A CA 1
ATOM 1966 C C . LEU A 1 243 ? 26.625 -19.828 -25.625 1 91.56 243 LEU A C 1
ATOM 1968 O O . LEU A 1 243 ? 27.484 -19.359 -24.891 1 91.56 243 LEU A O 1
ATOM 1972 N N . GLU A 1 244 ? 25.844 -19.094 -26.281 1 89.06 244 GLU A N 1
ATOM 1973 C CA . GLU A 1 244 ? 25.891 -17.641 -26.203 1 89.06 244 GLU A CA 1
ATOM 1974 C C . GLU A 1 244 ? 25.484 -17.141 -24.812 1 89.06 244 GLU A C 1
ATOM 1976 O O . GLU A 1 244 ? 26.062 -16.172 -24.312 1 89.06 244 GLU A O 1
ATOM 1981 N N . ALA A 1 245 ? 24.562 -17.766 -24.281 1 81.81 245 ALA A N 1
ATOM 1982 C CA . ALA A 1 245 ? 24.078 -17.391 -22.953 1 81.81 245 ALA A CA 1
ATOM 1983 C C . ALA A 1 245 ? 25.141 -17.672 -21.891 1 81.81 245 ALA A C 1
ATOM 1985 O O . ALA A 1 245 ? 25.219 -16.969 -20.875 1 81.81 245 ALA A O 1
ATOM 1986 N N . TYR A 1 246 ? 25.938 -18.656 -22.094 1 76.06 246 TYR A N 1
ATOM 1987 C CA . TYR A 1 246 ? 26.875 -19.094 -21.047 1 76.06 246 TYR A CA 1
ATOM 1988 C C . TYR A 1 246 ? 28.281 -18.578 -21.312 1 76.06 246 TYR A C 1
ATOM 1990 O O . TYR A 1 246 ? 29.203 -18.828 -20.531 1 76.06 246 TYR A O 1
ATOM 1998 N N . LYS A 1 247 ? 28.609 -17.984 -22.547 1 70.81 247 LYS A N 1
ATOM 1999 C CA . LYS A 1 247 ? 29.922 -17.438 -22.859 1 70.81 247 LYS A CA 1
ATOM 2000 C C . LYS A 1 247 ? 30.438 -16.562 -21.719 1 70.81 247 LYS A C 1
ATOM 2002 O O . LYS A 1 247 ? 31.625 -16.609 -21.391 1 70.81 247 LYS A O 1
ATOM 2007 N N . GLY A 1 248 ? 29.844 -15.609 -21.297 1 55.59 248 GLY A N 1
ATOM 2008 C CA . GLY A 1 248 ? 30.406 -14.711 -20.297 1 55.59 248 GLY A CA 1
ATOM 2009 C C . GLY A 1 248 ? 30.281 -15.25 -18.891 1 55.59 248 GLY A C 1
ATOM 2010 O O . GLY A 1 248 ? 29.609 -16.25 -18.656 1 55.59 248 GLY A O 1
ATOM 2011 N N . ASN A 1 249 ? 31.344 -14.828 -17.922 1 51.56 249 ASN A N 1
ATOM 2012 C CA . ASN A 1 249 ? 31.406 -15.094 -16.5 1 51.56 249 ASN A CA 1
ATOM 2013 C C . ASN A 1 249 ? 30.016 -15.203 -15.883 1 51.56 249 ASN A C 1
ATOM 2015 O O . ASN A 1 249 ? 29.875 -15.398 -14.672 1 51.56 249 ASN A O 1
ATOM 2019 N N . GLU A 1 250 ? 29.141 -15.07 -16.672 1 53.41 250 GLU A N 1
ATOM 2020 C CA . GLU A 1 250 ? 27.75 -15.008 -16.203 1 53.41 250 GLU A CA 1
ATOM 2021 C C . GLU A 1 250 ? 27.234 -16.391 -15.82 1 53.41 250 GLU A C 1
ATOM 2023 O O . GLU A 1 250 ? 26.141 -16.531 -15.297 1 53.41 250 GLU A O 1
ATOM 2028 N N . GLN A 1 251 ? 28.062 -17.453 -16.188 1 56.38 251 GLN A N 1
ATOM 2029 C CA . GLN A 1 251 ? 27.641 -18.844 -16.047 1 56.38 251 GLN A CA 1
ATOM 2030 C C . GLN A 1 251 ? 27.422 -19.203 -14.586 1 56.38 251 GLN A C 1
ATOM 2032 O O . GLN A 1 251 ? 26.672 -20.125 -14.281 1 56.38 251 GLN A O 1
ATOM 2037 N N . LYS A 1 252 ? 27.984 -18.375 -13.727 1 66.81 252 LYS A N 1
ATOM 2038 C CA . LYS A 1 252 ? 28.031 -18.922 -12.367 1 66.81 252 LYS A CA 1
ATOM 2039 C C . LYS A 1 252 ? 26.812 -18.484 -11.57 1 66.81 252 LYS A C 1
ATOM 2041 O O . LYS A 1 252 ? 26.375 -19.188 -10.656 1 66.81 252 LYS A O 1
ATOM 2046 N N . ASN A 1 253 ? 26.203 -17.438 -12.086 1 84.25 253 ASN A N 1
ATOM 2047 C CA . ASN A 1 253 ? 25.062 -16.984 -11.297 1 84.25 253 ASN A CA 1
ATOM 2048 C C . ASN A 1 253 ? 23.797 -16.906 -12.133 1 84.25 253 ASN A C 1
ATOM 2050 O O . ASN A 1 253 ? 23.812 -16.422 -13.258 1 84.25 253 ASN A O 1
ATOM 2054 N N . GLN A 1 254 ? 22.812 -17.672 -11.742 1 87.88 254 GLN A N 1
ATOM 2055 C CA . GLN A 1 254 ? 21.547 -17.703 -12.445 1 87.88 254 GLN A CA 1
ATOM 2056 C C . GLN A 1 254 ? 20.375 -17.531 -11.477 1 87.88 254 GLN A C 1
ATOM 2058 O O . GLN A 1 254 ? 20.438 -17.969 -10.328 1 87.88 254 GLN A O 1
ATOM 2063 N N . ILE A 1 255 ? 19.344 -16.828 -11.977 1 94.06 255 ILE A N 1
ATOM 2064 C CA . ILE A 1 255 ? 18.109 -16.656 -11.211 1 94.06 255 ILE A CA 1
ATOM 2065 C C . ILE A 1 255 ? 16.922 -17.109 -12.039 1 94.06 255 ILE A C 1
ATOM 2067 O O . ILE A 1 255 ? 16.719 -16.625 -13.164 1 94.06 255 ILE A O 1
ATOM 2071 N N . ILE A 1 256 ? 16.203 -18.094 -11.531 1 95.81 256 ILE A N 1
ATOM 2072 C CA . ILE A 1 256 ? 14.977 -18.547 -12.188 1 95.81 256 ILE A CA 1
ATOM 2073 C C . ILE A 1 256 ? 13.836 -18.594 -11.18 1 95.81 256 ILE A C 1
ATOM 2075 O O . ILE A 1 256 ? 13.883 -19.359 -10.211 1 95.81 256 ILE A O 1
ATOM 2079 N N . GLY A 1 257 ? 12.828 -17.797 -11.43 1 97.12 257 GLY A N 1
ATOM 2080 C CA . GLY A 1 257 ? 11.719 -17.812 -10.492 1 97.12 257 GLY A CA 1
ATOM 2081 C C . GLY A 1 257 ? 10.82 -16.594 -10.609 1 97.12 257 GLY A C 1
ATOM 2082 O O . GLY A 1 257 ? 10.75 -15.969 -11.672 1 97.12 257 GLY A O 1
ATOM 2083 N N . VAL A 1 258 ? 10.055 -16.391 -9.578 1 96.25 258 VAL A N 1
ATOM 2084 C CA . VAL A 1 258 ? 9.125 -15.258 -9.547 1 96.25 258 VAL A CA 1
ATOM 2085 C C . VAL A 1 258 ? 9.367 -14.422 -8.289 1 96.25 258 VAL A C 1
ATOM 2087 O O . VAL A 1 258 ? 9.68 -14.969 -7.23 1 96.25 258 VAL A O 1
ATOM 2090 N N . THR A 1 259 ? 9.172 -13.086 -8.367 1 94.44 259 THR A N 1
ATOM 2091 C CA . THR A 1 259 ? 9.391 -12.219 -7.211 1 94.44 259 THR A CA 1
ATOM 2092 C C . THR A 1 259 ? 8.062 -11.914 -6.512 1 94.44 259 THR A C 1
ATOM 2094 O O . THR A 1 259 ? 8.055 -11.5 -5.352 1 94.44 259 THR A O 1
ATOM 2097 N N . ARG A 1 260 ? 6.992 -12.102 -7.199 1 93.25 260 ARG A N 1
ATOM 2098 C CA . ARG A 1 260 ? 5.668 -11.836 -6.648 1 93.25 260 ARG A CA 1
ATOM 2099 C C . ARG A 1 260 ? 4.828 -13.109 -6.605 1 93.25 260 ARG A C 1
ATOM 2101 O O . ARG A 1 260 ? 3.803 -13.211 -7.281 1 93.25 260 ARG A O 1
ATOM 2108 N N . PHE A 1 261 ? 5.199 -13.969 -5.73 1 96.25 261 PHE A N 1
ATOM 2109 C CA . PHE A 1 261 ? 4.594 -15.297 -5.699 1 96.25 261 PHE A CA 1
ATOM 2110 C C . PHE A 1 261 ? 3.135 -15.211 -5.273 1 96.25 261 PHE A C 1
ATOM 2112 O O . PHE A 1 261 ? 2.367 -16.156 -5.484 1 96.25 261 PHE A O 1
ATOM 2119 N N . HIS A 1 262 ? 2.727 -14.156 -4.648 1 95.19 262 HIS A N 1
ATOM 2120 C CA . HIS A 1 262 ? 1.325 -14.047 -4.258 1 95.19 262 HIS A CA 1
ATOM 2121 C C . HIS A 1 262 ? 0.406 -14.133 -5.469 1 95.19 262 HIS A C 1
ATOM 2123 O O . HIS A 1 262 ? -0.723 -14.617 -5.367 1 95.19 262 HIS A O 1
ATOM 2129 N N . VAL A 1 263 ? 0.873 -13.695 -6.617 1 94.12 263 VAL A N 1
ATOM 2130 C CA . VAL A 1 263 ? 0.108 -13.812 -7.855 1 94.12 263 VAL A CA 1
ATOM 2131 C C . VAL A 1 263 ? -0.004 -15.281 -8.25 1 94.12 263 VAL A C 1
ATOM 2133 O O . VAL A 1 263 ? -1.088 -15.758 -8.602 1 94.12 263 VAL A O 1
ATOM 2136 N N . ALA A 1 264 ? 1.104 -15.984 -8.18 1 95.94 264 ALA A N 1
ATOM 2137 C CA . ALA A 1 264 ? 1.108 -17.406 -8.484 1 95.94 264 ALA A CA 1
ATOM 2138 C C . ALA A 1 264 ? 0.227 -18.188 -7.512 1 95.94 264 ALA A C 1
ATOM 2140 O O . ALA A 1 264 ? -0.497 -19.094 -7.91 1 95.94 264 ALA A O 1
ATOM 2141 N N . TRP A 1 265 ? 0.302 -17.797 -6.262 1 96.75 265 TRP A N 1
ATOM 2142 C CA . TRP A 1 265 ? -0.498 -18.406 -5.211 1 96.75 265 TRP A CA 1
ATOM 2143 C C . TRP A 1 265 ? -1.984 -18.328 -5.539 1 96.75 265 TRP A C 1
ATOM 2145 O O . TRP A 1 265 ? -2.686 -19.344 -5.527 1 96.75 265 TRP A O 1
ATOM 2155 N N . GLU A 1 266 ? -2.463 -17.172 -5.887 1 94.69 266 GLU A N 1
ATOM 2156 C CA . GLU A 1 266 ? -3.855 -16.953 -6.27 1 94.69 266 GLU A CA 1
ATOM 2157 C C . GLU A 1 266 ? -4.23 -17.812 -7.48 1 94.69 266 GLU A C 1
ATOM 2159 O O . GLU A 1 266 ? -5.273 -18.469 -7.484 1 94.69 266 GLU A O 1
ATOM 2164 N N . HIS A 1 267 ? -3.367 -17.828 -8.406 1 93.94 267 HIS A N 1
ATOM 2165 C CA . HIS A 1 267 ? -3.598 -18.562 -9.648 1 93.94 267 HIS A CA 1
ATOM 2166 C C . HIS A 1 267 ? -3.676 -20.062 -9.383 1 93.94 267 HIS A C 1
ATOM 2168 O O . HIS A 1 267 ? -4.605 -20.734 -9.844 1 93.94 267 HIS A O 1
ATOM 2174 N N . MET A 1 268 ? -2.732 -20.578 -8.719 1 96.19 268 MET A N 1
ATOM 2175 C CA . MET A 1 268 ? -2.689 -22.016 -8.445 1 96.19 268 MET A CA 1
ATOM 2176 C C . MET A 1 268 ? -3.93 -22.469 -7.688 1 96.19 268 MET A C 1
ATOM 2178 O O . MET A 1 268 ? -4.539 -23.484 -8.023 1 96.19 268 MET A O 1
ATOM 2182 N N . LEU A 1 269 ? -4.312 -21.672 -6.715 1 95.94 269 LEU A N 1
ATOM 2183 C CA . LEU A 1 269 ? -5.492 -22.031 -5.93 1 95.94 269 LEU A CA 1
ATOM 2184 C C . LEU A 1 269 ? -6.742 -22.031 -6.805 1 95.94 269 LEU A C 1
ATOM 2186 O O . LEU A 1 269 ? -7.562 -22.953 -6.711 1 95.94 269 LEU A O 1
ATOM 2190 N N . SER A 1 270 ? -6.906 -21.078 -7.617 1 93.75 270 SER A N 1
ATOM 2191 C CA . SER A 1 270 ? -8.078 -20.984 -8.477 1 93.75 270 SER A CA 1
ATOM 2192 C C . SER A 1 270 ? -8.18 -22.172 -9.422 1 93.75 270 SER A C 1
ATOM 2194 O O . SER A 1 270 ? -9.273 -22.594 -9.789 1 93.75 270 SER A O 1
ATOM 2196 N N . ARG A 1 271 ? -7.031 -22.766 -9.758 1 93.81 271 ARG A N 1
ATOM 2197 C CA . ARG A 1 271 ? -7.004 -23.875 -10.695 1 93.81 271 ARG A CA 1
ATOM 2198 C C . ARG A 1 271 ? -7.184 -25.203 -9.961 1 93.81 271 ARG A C 1
ATOM 2200 O O . ARG A 1 271 ? -7.598 -26.203 -10.562 1 93.81 271 ARG A O 1
ATOM 2207 N N . CYS A 1 272 ? -6.895 -25.203 -8.703 1 95.19 272 CYS A N 1
ATOM 2208 C CA . CYS A 1 272 ? -6.863 -26.469 -7.961 1 95.19 272 CYS A CA 1
ATOM 2209 C C . CYS A 1 272 ? -8.164 -26.672 -7.191 1 95.19 272 CYS A C 1
ATOM 2211 O O . CYS A 1 272 ? -8.305 -27.656 -6.457 1 95.19 272 CYS A O 1
ATOM 2213 N N . LEU A 1 273 ? -9.109 -25.797 -7.234 1 93.38 273 LEU A N 1
ATOM 2214 C CA . LEU A 1 273 ? -10.375 -25.938 -6.535 1 93.38 273 LEU A CA 1
ATOM 2215 C C . LEU A 1 273 ? -11.508 -26.234 -7.516 1 93.38 273 LEU A C 1
ATOM 2217 O O . LEU A 1 273 ? -11.484 -25.781 -8.656 1 93.38 273 LEU A O 1
ATOM 2221 N N . ASP A 1 274 ? -12.469 -26.953 -7.047 1 91.25 274 ASP A N 1
ATOM 2222 C CA . ASP A 1 274 ? -13.578 -27.359 -7.895 1 91.25 274 ASP A CA 1
ATOM 2223 C C . ASP A 1 274 ? -14.711 -26.328 -7.859 1 91.25 274 ASP A C 1
ATOM 2225 O O . ASP A 1 274 ? -14.875 -25.625 -6.867 1 91.25 274 ASP A O 1
ATOM 2229 N N . ASN A 1 275 ? -15.477 -26.281 -8.945 1 92.88 275 ASN A N 1
ATOM 2230 C CA . ASN A 1 275 ? -16.719 -25.531 -9.07 1 92.88 275 ASN A CA 1
ATOM 2231 C C . ASN A 1 275 ? -16.484 -24.031 -8.922 1 92.88 275 ASN A C 1
ATOM 2233 O O . ASN A 1 275 ? -17.312 -23.328 -8.336 1 92.88 275 ASN A O 1
ATOM 2237 N N . VAL A 1 276 ? -15.328 -23.656 -9.359 1 94.25 276 VAL A N 1
ATOM 2238 C CA . VAL A 1 276 ? -15.023 -22.219 -9.359 1 94.25 276 VAL A CA 1
ATOM 2239 C C . VAL A 1 276 ? -15.797 -21.531 -10.484 1 94.25 276 VAL A C 1
ATOM 2241 O O . VAL A 1 276 ? -15.805 -22.016 -11.617 1 94.25 276 VAL A O 1
ATOM 2244 N N . ILE A 1 277 ? -16.453 -20.438 -10.172 1 94.38 277 ILE A N 1
ATOM 2245 C CA . ILE A 1 277 ? -17.188 -19.703 -11.188 1 94.38 277 ILE A CA 1
ATOM 2246 C C . ILE A 1 277 ? -16.594 -18.312 -11.367 1 94.38 277 ILE A C 1
ATOM 2248 O O . ILE A 1 277 ? -15.992 -17.766 -10.438 1 94.38 277 ILE A O 1
ATOM 2252 N N . ASP A 1 278 ? -16.734 -17.734 -12.477 1 91.12 278 ASP A N 1
ATOM 2253 C CA . ASP A 1 278 ? -16.297 -16.375 -12.766 1 91.12 278 ASP A CA 1
ATOM 2254 C C . ASP A 1 278 ? -17.453 -15.383 -12.648 1 91.12 278 ASP A C 1
ATOM 2256 O O . ASP A 1 278 ? -18.391 -15.43 -13.438 1 91.12 278 ASP A O 1
ATOM 2260 N N . ILE A 1 279 ? -17.328 -14.492 -11.711 1 91.06 279 ILE A N 1
ATOM 2261 C CA . ILE A 1 279 ? -18.422 -13.57 -11.484 1 91.06 279 ILE A CA 1
ATOM 2262 C C . ILE A 1 279 ? -17.938 -12.125 -11.648 1 91.06 279 ILE A C 1
ATOM 2264 O O . ILE A 1 279 ? -18.719 -11.188 -11.5 1 91.06 279 ILE A O 1
ATOM 2268 N N . ASN A 1 280 ? -16.734 -11.867 -11.945 1 88.81 280 ASN A N 1
ATOM 2269 C CA . ASN A 1 280 ? -16.094 -10.555 -11.875 1 88.81 280 ASN A CA 1
ATOM 2270 C C . ASN A 1 280 ? -16.703 -9.586 -12.891 1 88.81 280 ASN A C 1
ATOM 2272 O O . ASN A 1 280 ? -16.859 -8.398 -12.617 1 88.81 280 ASN A O 1
ATOM 2276 N N . SER A 1 281 ? -17.109 -10.094 -13.984 1 86.19 281 SER A N 1
ATOM 2277 C CA . SER A 1 281 ? -17.688 -9.234 -15.008 1 86.19 281 SER A CA 1
ATOM 2278 C C . SER A 1 281 ? -19.078 -8.766 -14.609 1 86.19 281 SER A C 1
ATOM 2280 O O . SER A 1 281 ? -19.625 -7.836 -15.211 1 86.19 281 SER A O 1
ATOM 2282 N N . ARG A 1 282 ? -19.609 -9.375 -13.594 1 89.06 282 ARG A N 1
ATOM 2283 C CA . ARG A 1 282 ? -20.984 -9.078 -13.195 1 89.06 282 ARG A CA 1
ATOM 2284 C C . ARG A 1 282 ? -21.016 -8.211 -11.938 1 89.06 282 ARG A C 1
ATOM 2286 O O . ARG A 1 282 ? -22.094 -7.781 -11.5 1 89.06 282 ARG A O 1
ATOM 2293 N N . LEU A 1 283 ? -19.938 -8.008 -11.367 1 90.44 283 LEU A N 1
ATOM 2294 C CA . LEU A 1 283 ? -19.875 -7.211 -10.148 1 90.44 283 LEU A CA 1
ATOM 2295 C C . LEU A 1 283 ? -20.078 -5.73 -10.445 1 90.44 283 LEU A C 1
ATOM 2297 O O . LEU A 1 283 ? -19.688 -5.25 -11.516 1 90.44 283 LEU A O 1
ATOM 2301 N N . PRO A 1 284 ? -20.703 -5.051 -9.547 1 91 284 PRO A N 1
ATOM 2302 C CA . PRO A 1 284 ? -20.938 -3.619 -9.758 1 91 284 PRO A CA 1
ATOM 2303 C C . PRO A 1 284 ? -19.641 -2.828 -9.922 1 91 284 PRO A C 1
ATOM 2305 O O . PRO A 1 284 ? -18.594 -3.248 -9.422 1 91 284 PRO A O 1
ATOM 2308 N N . LYS A 1 285 ? -19.734 -1.708 -10.586 1 91.31 285 LYS A N 1
ATOM 2309 C CA . LYS A 1 285 ? -18.594 -0.835 -10.812 1 91.31 285 LYS A CA 1
ATOM 2310 C C . LYS A 1 285 ? -18.891 0.595 -10.367 1 91.31 285 LYS A C 1
ATOM 2312 O O . LYS A 1 285 ? -20.016 1.077 -10.539 1 91.31 285 LYS A O 1
ATOM 2317 N N . PRO A 1 286 ? -17.906 1.249 -9.82 1 94.06 286 PRO A N 1
ATOM 2318 C CA . PRO A 1 286 ? -18.109 2.66 -9.484 1 94.06 286 PRO A CA 1
ATOM 2319 C C . PRO A 1 286 ? -18.234 3.549 -10.719 1 94.06 286 PRO A C 1
ATOM 2321 O O . PRO A 1 286 ? -17.547 3.328 -11.719 1 94.06 28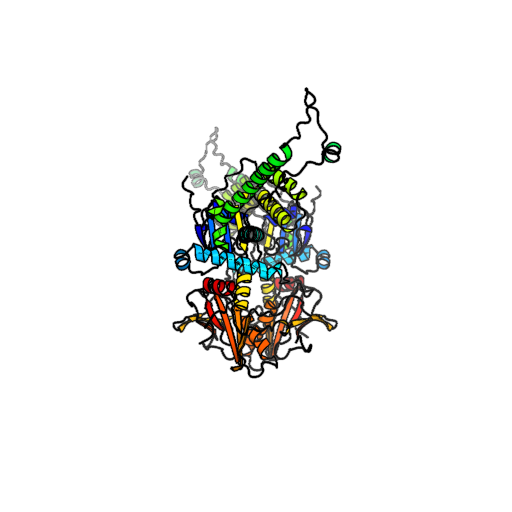6 PRO A O 1
ATOM 2324 N N . VAL A 1 287 ? -19.125 4.496 -10.648 1 96 287 VAL A N 1
ATOM 2325 C CA . VAL A 1 287 ? -19.328 5.488 -11.695 1 96 287 VAL A CA 1
ATOM 2326 C C . VAL A 1 287 ? -19.219 6.895 -11.102 1 96 287 VAL A C 1
ATOM 2328 O O . VAL A 1 287 ? -19.922 7.23 -10.156 1 96 287 VAL A O 1
ATOM 2331 N N . PHE A 1 288 ? -18.312 7.641 -11.641 1 96.5 288 PHE A N 1
ATOM 2332 C CA . PHE A 1 288 ? -18.078 9.008 -11.195 1 96.5 288 PHE A CA 1
ATOM 2333 C C . PHE A 1 288 ? -18.938 9.984 -11.992 1 96.5 288 PHE A C 1
ATOM 2335 O O . PHE A 1 288 ? -18.906 9.984 -13.227 1 96.5 288 PHE A O 1
ATOM 2342 N N . ILE A 1 289 ? -19.719 10.773 -11.289 1 97.88 289 ILE A N 1
ATOM 2343 C CA . ILE A 1 289 ? -20.609 11.719 -11.945 1 97.88 289 ILE A CA 1
ATOM 2344 C C . ILE A 1 289 ? -20 13.117 -11.922 1 97.88 289 ILE A C 1
ATOM 2346 O O . ILE A 1 289 ? -19.688 13.648 -10.852 1 97.88 289 ILE A O 1
ATOM 2350 N N . LYS A 1 290 ? -19.859 13.711 -12.992 1 97.44 290 LYS A N 1
ATOM 2351 C CA . LYS A 1 290 ? -19.375 15.086 -13.102 1 97.44 290 LYS A CA 1
ATOM 2352 C C . LYS A 1 290 ? -20.469 16.094 -12.789 1 97.44 290 LYS A C 1
ATOM 2354 O O . LYS A 1 290 ? -21.656 15.742 -12.773 1 97.44 290 LYS A O 1
ATOM 2359 N N . PRO A 1 291 ? -20.062 17.297 -12.562 1 96.19 291 PRO A N 1
ATOM 2360 C CA . PRO A 1 291 ? -21.062 18.344 -12.289 1 96.19 291 PRO A CA 1
ATOM 2361 C C . PRO A 1 291 ? -22.062 18.5 -13.422 1 96.19 291 PRO A C 1
ATOM 2363 O O . PRO A 1 291 ? -23.219 18.844 -13.18 1 96.19 291 PRO A O 1
ATOM 2366 N N . ASP A 1 292 ? -21.734 18.203 -14.664 1 95.88 292 ASP A N 1
ATOM 2367 C CA . ASP A 1 292 ? -22.625 18.359 -15.805 1 95.88 292 ASP A CA 1
ATOM 2368 C C . ASP A 1 292 ? -23.5 17.125 -16 1 95.88 292 ASP A C 1
ATOM 2370 O O . ASP A 1 292 ? -24.266 17.062 -16.953 1 95.88 292 ASP A O 1
ATOM 2374 N N . GLY A 1 293 ? -23.281 16.172 -15.18 1 94.81 293 GLY A N 1
ATOM 2375 C CA . GLY A 1 293 ? -24.125 14.984 -15.227 1 94.81 293 GLY A CA 1
ATOM 2376 C C . GLY A 1 293 ? -23.469 13.828 -15.961 1 94.81 293 GLY A C 1
ATOM 2377 O O . GLY A 1 293 ? -24 12.711 -15.945 1 94.81 293 GLY A O 1
ATOM 2378 N N . THR A 1 294 ? -22.312 14.141 -16.531 1 96.44 294 THR A N 1
ATOM 2379 C CA . THR A 1 294 ? -21.625 13.086 -17.266 1 96.44 294 THR A CA 1
ATOM 2380 C C . THR A 1 294 ? -21.188 11.969 -16.328 1 96.44 294 THR A C 1
ATOM 2382 O O . THR A 1 294 ? -20.594 12.227 -15.266 1 96.44 294 THR A O 1
ATOM 2385 N N . ALA A 1 295 ? -21.5 10.758 -16.719 1 95.56 295 ALA A N 1
ATOM 2386 C CA . ALA A 1 295 ? -21.141 9.586 -15.93 1 95.56 295 ALA A CA 1
ATOM 2387 C C . ALA A 1 295 ? -19.906 8.898 -16.516 1 95.56 295 ALA A C 1
ATOM 2389 O O . ALA A 1 295 ? -19.891 8.547 -17.688 1 95.56 295 ALA A O 1
ATOM 2390 N N . ILE A 1 296 ? -18.875 8.711 -15.68 1 95.19 296 ILE A N 1
ATOM 2391 C CA . ILE A 1 296 ? -17.641 8.07 -16.125 1 95.19 296 ILE A CA 1
ATOM 2392 C C . ILE A 1 296 ? -17.391 6.805 -15.297 1 95.19 296 ILE A C 1
ATOM 2394 O O . ILE A 1 296 ? -17.047 6.887 -14.117 1 95.19 296 ILE A O 1
ATOM 2398 N N . PRO A 1 297 ? -17.531 5.656 -15.914 1 91.69 297 PRO A N 1
ATOM 2399 C CA . PRO A 1 297 ? -17.266 4.41 -15.188 1 91.69 297 PRO A CA 1
ATOM 2400 C C . PRO A 1 297 ? -15.789 4.203 -14.898 1 91.69 297 PRO A C 1
ATOM 2402 O O . PRO A 1 297 ? -14.938 4.559 -15.711 1 91.69 297 PRO A O 1
ATOM 2405 N N . ALA A 1 298 ? -15.547 3.615 -13.742 1 87.69 298 ALA A N 1
ATOM 2406 C CA . ALA A 1 298 ? -14.164 3.27 -13.422 1 87.69 298 ALA A CA 1
ATOM 2407 C C . ALA A 1 298 ? -13.664 2.127 -14.297 1 87.69 298 ALA A C 1
ATOM 2409 O O . ALA A 1 298 ? -14.406 1.18 -14.578 1 87.69 298 ALA A O 1
ATOM 2410 N N . LYS A 1 299 ? -12.43 2.209 -14.898 1 73.06 299 LYS A N 1
ATOM 2411 C CA . LYS A 1 299 ? -11.898 1.167 -15.773 1 73.06 299 LYS A CA 1
ATOM 2412 C C . LYS A 1 299 ? -11.117 0.125 -14.984 1 73.06 299 LYS A C 1
ATOM 2414 O O . LYS A 1 299 ? -11.273 -1.078 -15.203 1 73.06 299 LYS A O 1
ATOM 2419 N N . LYS A 1 300 ? -10.156 0.482 -14.164 1 63.72 300 LYS A N 1
ATOM 2420 C CA . LYS A 1 300 ? -9.219 -0.433 -13.516 1 63.72 300 LYS A CA 1
ATOM 2421 C C . LYS A 1 300 ? -9.531 -0.585 -12.031 1 63.72 300 LYS A C 1
ATOM 2423 O O . LYS A 1 300 ? -8.992 -1.477 -11.367 1 63.72 300 LYS A O 1
ATOM 2428 N N . SER A 1 301 ? -10.492 0.053 -11.602 1 60.56 301 SER A N 1
ATOM 2429 C CA . SER A 1 301 ? -10.555 0.187 -10.148 1 60.56 301 SER A CA 1
ATOM 2430 C C . SER A 1 301 ? -11.82 -0.46 -9.586 1 60.56 301 SER A C 1
ATOM 2432 O O . SER A 1 301 ? -12.32 -0.052 -8.539 1 60.56 301 SER A O 1
ATOM 2434 N N . GLY A 1 302 ? -12.18 -1.655 -10.352 1 67.44 302 GLY A N 1
ATOM 2435 C CA . GLY A 1 302 ? -13.383 -2.215 -9.758 1 67.44 302 GLY A CA 1
ATOM 2436 C C . GLY A 1 302 ? -13.109 -3.418 -8.875 1 67.44 302 GLY A C 1
ATOM 2437 O O . GLY A 1 302 ? -11.953 -3.73 -8.578 1 67.44 302 GLY A O 1
ATOM 2438 N N . MET A 1 303 ? -14.133 -3.965 -8.367 1 79.25 303 MET A N 1
ATOM 2439 C CA . MET A 1 303 ? -14.125 -5.164 -7.531 1 79.25 303 MET A CA 1
ATOM 2440 C C . MET A 1 303 ? -13.609 -6.367 -8.312 1 79.25 303 MET A C 1
ATOM 2442 O O . MET A 1 303 ? -13.922 -6.527 -9.492 1 79.25 303 MET A O 1
ATOM 2446 N N . ARG A 1 304 ? -12.703 -7.078 -7.637 1 85.06 304 ARG A N 1
ATOM 2447 C CA . ARG A 1 304 ? -12.273 -8.344 -8.227 1 85.06 304 ARG A CA 1
ATOM 2448 C C . ARG A 1 304 ? -12.117 -9.422 -7.16 1 85.06 304 ARG A C 1
ATOM 2450 O O . ARG A 1 304 ? -11.305 -9.281 -6.246 1 85.06 304 ARG A O 1
ATOM 2457 N N . THR A 1 305 ? -12.938 -10.422 -7.293 1 91.69 305 THR A N 1
ATOM 2458 C CA . THR A 1 305 ? -12.797 -11.57 -6.398 1 91.69 305 THR A CA 1
ATOM 2459 C C . THR A 1 305 ? -11.711 -12.516 -6.895 1 91.69 305 THR A C 1
ATOM 2461 O O . THR A 1 305 ? -11.484 -12.625 -8.102 1 91.69 305 THR A O 1
ATOM 2464 N N . ASP A 1 306 ? -11.102 -13.195 -6.031 1 92.44 306 ASP A N 1
ATOM 2465 C CA . ASP A 1 306 ? -10.094 -14.18 -6.418 1 92.44 306 ASP A CA 1
ATOM 2466 C C . ASP A 1 306 ? -10.734 -15.492 -6.832 1 92.44 306 ASP A C 1
ATOM 2468 O O . ASP A 1 306 ? -10.5 -15.984 -7.938 1 92.44 306 ASP A O 1
ATOM 2472 N N . ILE A 1 307 ? -11.531 -16.062 -5.941 1 95.06 307 ILE A N 1
ATOM 2473 C CA . ILE A 1 307 ? -12.125 -17.391 -6.152 1 95.06 307 ILE A CA 1
ATOM 2474 C C . ILE A 1 307 ? -13.547 -17.406 -5.598 1 95.06 307 ILE A C 1
ATOM 2476 O O . ILE A 1 307 ? -13.773 -17.047 -4.441 1 95.06 307 ILE A O 1
ATOM 2480 N N . VAL A 1 308 ? -14.484 -17.781 -6.359 1 96.31 308 VAL A N 1
ATOM 2481 C CA . VAL A 1 308 ? -15.859 -18.016 -5.926 1 96.31 308 VAL A CA 1
ATOM 2482 C C . VAL A 1 308 ? -16.281 -19.438 -6.301 1 96.31 308 VAL A C 1
ATOM 2484 O O . VAL A 1 308 ? -16.203 -19.828 -7.469 1 96.31 308 VAL A O 1
ATOM 2487 N N . ILE A 1 309 ? -16.688 -20.188 -5.316 1 95.5 309 ILE A N 1
ATOM 2488 C CA . ILE A 1 309 ? -17.078 -21.578 -5.512 1 95.5 309 ILE A CA 1
ATOM 2489 C C . ILE A 1 309 ? -18.594 -21.719 -5.371 1 95.5 309 ILE A C 1
ATOM 2491 O O . ILE A 1 309 ? -19.188 -21.203 -4.418 1 95.5 309 ILE A O 1
ATOM 2495 N N . GLU A 1 310 ? -19.188 -22.406 -6.25 1 96.06 310 GLU A N 1
ATOM 2496 C CA . GLU A 1 310 ? -20.641 -22.594 -6.207 1 96.06 310 GLU A CA 1
ATOM 2497 C C . GLU A 1 310 ? -21 -24.062 -5.977 1 96.06 310 GLU A C 1
ATOM 2499 O O . GLU A 1 310 ? -20.547 -24.938 -6.723 1 96.06 310 GLU A O 1
ATOM 2504 N N . ASP A 1 311 ? -21.641 -24.25 -4.961 1 94.31 311 ASP A N 1
ATOM 2505 C CA . ASP A 1 311 ? -22.344 -25.516 -4.75 1 94.31 311 ASP A CA 1
ATOM 2506 C C . ASP A 1 311 ? -23.812 -25.422 -5.137 1 94.31 311 ASP A C 1
ATOM 2508 O O . ASP A 1 311 ? -24.641 -25.016 -4.324 1 94.31 311 ASP A O 1
ATOM 2512 N N . LYS A 1 312 ? -24.172 -25.828 -6.219 1 94.12 312 LYS A N 1
ATOM 2513 C CA . LYS A 1 312 ? -25.531 -25.688 -6.754 1 94.12 312 LYS A CA 1
ATOM 2514 C C . LYS A 1 312 ? -26.531 -26.516 -5.965 1 94.12 312 LYS A C 1
ATOM 2516 O O . LYS A 1 312 ? -27.641 -26.062 -5.68 1 94.12 312 LYS A O 1
ATOM 2521 N N . ALA A 1 313 ? -26.031 -27.672 -5.66 1 93.94 313 ALA A N 1
ATOM 2522 C CA . ALA A 1 313 ? -26.922 -28.578 -4.938 1 93.94 313 ALA A CA 1
ATOM 2523 C C . ALA A 1 313 ? -27.312 -28 -3.586 1 93.94 313 ALA A C 1
ATOM 2525 O O . ALA A 1 313 ? -28.484 -28.031 -3.205 1 93.94 313 ALA A O 1
ATOM 2526 N N . ALA A 1 314 ? -26.422 -27.375 -2.91 1 94 314 ALA A N 1
ATOM 2527 C CA . ALA A 1 314 ? -26.672 -26.828 -1.577 1 94 314 ALA A CA 1
ATOM 2528 C C . ALA A 1 314 ? -27.094 -25.359 -1.652 1 94 314 ALA A C 1
ATOM 2530 O O . ALA A 1 314 ? -27.391 -24.734 -0.629 1 94 314 ALA A O 1
ATOM 2531 N N . LYS A 1 315 ? -27.109 -24.797 -2.834 1 96.12 315 LYS A N 1
ATOM 2532 C CA . LYS A 1 315 ? -27.359 -23.359 -3.025 1 96.12 315 LYS A CA 1
ATOM 2533 C C . LYS A 1 315 ? -26.5 -22.516 -2.105 1 96.12 315 LYS A C 1
ATOM 2535 O O . LYS A 1 315 ? -27 -21.688 -1.349 1 96.12 315 LYS A O 1
ATOM 2540 N N . LYS A 1 316 ? -25.25 -22.781 -2.295 1 96.44 316 LYS A N 1
ATOM 2541 C CA . LYS A 1 316 ? -24.25 -22.109 -1.459 1 96.44 316 LYS A CA 1
ATOM 2542 C C . LYS A 1 316 ? -23.109 -21.562 -2.301 1 96.44 316 LYS A C 1
ATOM 2544 O O . LYS A 1 316 ? -22.641 -22.219 -3.225 1 96.44 316 LYS A O 1
ATOM 2549 N N . LEU A 1 317 ? -22.75 -20.312 -2.025 1 96.69 317 LEU A N 1
ATOM 2550 C CA . LEU A 1 317 ? -21.562 -19.734 -2.625 1 96.69 317 LEU A CA 1
ATOM 2551 C C . LEU A 1 317 ? -20.5 -19.469 -1.568 1 96.69 317 LEU A C 1
ATOM 2553 O O . LEU A 1 317 ? -20.797 -18.922 -0.5 1 96.69 317 LEU A O 1
ATOM 2557 N N . THR A 1 318 ? -19.344 -19.906 -1.815 1 96.06 318 THR A N 1
ATOM 2558 C CA . THR A 1 318 ? -18.203 -19.594 -0.969 1 96.06 318 THR A CA 1
ATOM 2559 C C . THR A 1 318 ? -17.266 -18.594 -1.654 1 96.06 318 THR A C 1
ATOM 2561 O O . THR A 1 318 ? -16.75 -18.859 -2.738 1 96.06 318 THR A O 1
ATOM 2564 N N . ILE A 1 319 ? -17.141 -17.453 -1.064 1 96.44 319 ILE A N 1
ATOM 2565 C CA . ILE A 1 319 ? -16.25 -16.422 -1.562 1 96.44 319 ILE A CA 1
ATOM 2566 C C . ILE A 1 319 ? -14.891 -16.531 -0.863 1 96.44 319 ILE A C 1
ATOM 2568 O O . ILE A 1 319 ? -14.773 -16.25 0.33 1 96.44 319 ILE A O 1
ATOM 2572 N N . LEU A 1 320 ? -13.914 -16.891 -1.624 1 95.88 320 LEU A N 1
ATOM 2573 C CA . LEU A 1 320 ? -12.594 -17.188 -1.077 1 95.88 320 LEU A CA 1
ATOM 2574 C C . LEU A 1 320 ? -11.57 -16.156 -1.551 1 95.88 320 LEU A C 1
ATOM 2576 O O . LEU A 1 320 ? -11.477 -15.867 -2.746 1 95.88 320 LEU A O 1
ATOM 2580 N N . ASP A 1 321 ? -10.883 -15.555 -0.658 1 95.69 321 ASP A N 1
ATOM 2581 C CA . ASP A 1 321 ? -9.789 -14.648 -0.982 1 95.69 321 ASP A CA 1
ATOM 2582 C C . ASP A 1 321 ? -8.438 -15.266 -0.629 1 95.69 321 ASP A C 1
ATOM 2584 O O . ASP A 1 321 ? -8.211 -15.656 0.518 1 95.69 321 ASP A O 1
ATOM 2588 N N . ALA A 1 322 ? -7.586 -15.414 -1.606 1 96.06 322 ALA A N 1
ATOM 2589 C CA . ALA A 1 322 ? -6.258 -15.992 -1.409 1 96.06 322 ALA A CA 1
ATOM 2590 C C . ALA A 1 322 ? -5.281 -14.953 -0.862 1 96.06 322 ALA A C 1
ATOM 2592 O O . ALA A 1 322 ? -4.848 -14.055 -1.589 1 96.06 322 ALA A O 1
ATOM 2593 N N . LYS A 1 323 ? -4.961 -15.07 0.376 1 96.06 323 LYS A N 1
ATOM 2594 C CA . LYS A 1 323 ? -4.043 -14.141 1.028 1 96.06 323 LYS A CA 1
ATOM 2595 C C . LYS A 1 323 ? -2.693 -14.797 1.299 1 96.06 323 LYS A C 1
ATOM 2597 O O . LYS A 1 323 ? -2.611 -15.781 2.037 1 96.06 323 LYS A O 1
ATOM 2602 N N . TYR A 1 324 ? -1.626 -14.219 0.766 1 96.44 324 TYR A N 1
ATOM 2603 C CA . TYR A 1 324 ? -0.279 -14.758 0.917 1 96.44 324 TYR A CA 1
ATOM 2604 C C . TYR A 1 324 ? 0.406 -14.18 2.148 1 96.44 324 TYR A C 1
ATOM 2606 O O . TYR A 1 324 ? 1.524 -13.664 2.059 1 96.44 324 TYR A O 1
ATOM 2614 N N . TYR A 1 325 ? -0.256 -14.242 3.275 1 94.44 325 TYR A N 1
ATOM 2615 C CA . TYR A 1 325 ? 0.234 -13.836 4.586 1 94.44 325 TYR A CA 1
ATOM 2616 C C . TYR A 1 325 ? 0.731 -15.039 5.383 1 94.44 325 TYR A C 1
ATOM 2618 O O . TYR A 1 325 ? 0.401 -16.188 5.062 1 94.44 325 TYR A O 1
ATOM 2626 N N . GLU A 1 326 ? 1.581 -14.758 6.387 1 94 326 GLU A N 1
ATOM 2627 C CA . GLU A 1 326 ? 1.905 -15.805 7.355 1 94 326 GLU A CA 1
ATOM 2628 C C . GLU A 1 326 ? 0.694 -16.156 8.211 1 94 326 GLU A C 1
ATOM 2630 O O . GLU A 1 326 ? 0.384 -17.328 8.406 1 94 326 GLU A O 1
ATOM 2635 N N . ALA A 1 327 ? -0.039 -15.102 8.695 1 95.62 327 ALA A N 1
ATOM 2636 C CA . ALA A 1 327 ? -1.328 -15.188 9.375 1 95.62 327 ALA A CA 1
ATOM 2637 C C . ALA A 1 327 ? -1.254 -16.125 10.57 1 95.62 327 ALA A C 1
ATOM 2639 O O . ALA A 1 327 ? -2.133 -16.984 10.758 1 95.62 327 ALA A O 1
ATOM 2640 N N . THR A 1 328 ? -0.225 -16.047 11.359 1 95.56 328 THR A N 1
ATOM 2641 C CA . THR A 1 328 ? -0.076 -16.859 12.562 1 95.56 328 THR A CA 1
ATOM 2642 C C . THR A 1 328 ? -0.329 -16.047 13.812 1 95.56 328 THR A C 1
ATOM 2644 O O . THR A 1 328 ? -0.587 -16.594 14.891 1 95.56 328 THR A O 1
ATOM 2647 N N . THR A 1 329 ? -0.164 -14.781 13.688 1 94.38 329 THR A N 1
ATOM 2648 C CA . THR A 1 329 ? -0.523 -13.812 14.719 1 94.38 329 THR A CA 1
ATOM 2649 C C . THR A 1 329 ? -1.457 -12.742 14.148 1 94.38 329 THR A C 1
ATOM 2651 O O . THR A 1 329 ? -1.583 -12.602 12.93 1 94.38 329 THR A O 1
ATOM 2654 N N . VAL A 1 330 ? -2.078 -12.055 14.977 1 92.62 330 VAL A N 1
ATOM 2655 C CA . VAL A 1 330 ? -3.008 -11.016 14.539 1 92.62 330 VAL A CA 1
ATOM 2656 C C . VAL A 1 330 ? -2.252 -9.922 13.781 1 92.62 330 VAL A C 1
ATOM 2658 O O . VAL A 1 330 ? -2.771 -9.352 12.82 1 92.62 330 VAL A O 1
ATOM 2661 N N . GLU A 1 331 ? -1 -9.68 14.164 1 89.5 331 GLU A N 1
ATOM 2662 C CA . GLU A 1 331 ? -0.181 -8.625 13.578 1 89.5 331 GLU A CA 1
ATOM 2663 C C . GLU A 1 331 ? 0.218 -8.977 12.148 1 89.5 331 GLU A C 1
ATOM 2665 O O . GLU A 1 331 ? 0.415 -8.086 11.32 1 89.5 331 GLU A O 1
ATOM 2670 N N . ASN A 1 332 ? 0.339 -10.273 11.867 1 92.12 332 ASN A N 1
ATOM 2671 C CA . ASN A 1 332 ? 0.75 -10.656 10.523 1 92.12 332 ASN A CA 1
ATOM 2672 C C . ASN A 1 332 ? -0.399 -11.297 9.742 1 92.12 332 ASN A C 1
ATOM 2674 O O . ASN A 1 332 ? -0.17 -12.031 8.781 1 92.12 332 ASN A O 1
ATOM 2678 N N . ALA A 1 333 ? -1.598 -11.039 10.312 1 93.25 333 ALA A N 1
ATOM 2679 C CA . ALA A 1 333 ? -2.834 -11.43 9.641 1 93.25 333 ALA A CA 1
ATOM 2680 C C . ALA A 1 333 ? -3.451 -10.242 8.898 1 93.25 333 ALA A C 1
ATOM 2682 O O . ALA A 1 333 ? -3.023 -9.102 9.078 1 93.25 333 ALA A O 1
ATOM 2683 N N . PRO A 1 334 ? -4.375 -10.555 8.023 1 91.56 334 PRO A N 1
ATOM 2684 C CA . PRO A 1 334 ? -5 -9.453 7.277 1 91.56 334 PRO A CA 1
ATOM 2685 C C . PRO A 1 334 ? -5.648 -8.422 8.188 1 91.56 334 PRO A C 1
ATOM 2687 O O . PRO A 1 334 ? -6.242 -8.773 9.211 1 91.56 334 PRO A O 1
ATOM 2690 N N . GLY A 1 335 ? -5.508 -7.207 7.812 1 87.94 335 GLY A N 1
ATOM 2691 C CA . GLY A 1 335 ? -6.117 -6.125 8.578 1 87.94 335 GLY A CA 1
ATOM 2692 C C . GLY A 1 335 ? -7.504 -5.758 8.086 1 87.94 335 GLY A C 1
ATOM 2693 O O . GLY A 1 335 ? -8.133 -6.523 7.352 1 87.94 335 GLY A O 1
ATOM 2694 N N . TRP A 1 336 ? -8.008 -4.672 8.477 1 85.25 336 TRP A N 1
ATOM 2695 C CA . TRP A 1 336 ? -9.359 -4.207 8.219 1 85.25 336 TRP A CA 1
ATOM 2696 C C . TRP A 1 336 ? -9.609 -4.043 6.723 1 85.25 336 TRP A C 1
ATOM 2698 O O . TRP A 1 336 ? -10.672 -4.395 6.219 1 85.25 336 TRP A O 1
ATOM 2708 N N . ALA A 1 337 ? -8.641 -3.547 6.043 1 84 337 ALA A N 1
ATOM 2709 C CA . ALA A 1 337 ? -8.797 -3.299 4.613 1 84 337 ALA A CA 1
ATOM 2710 C C . ALA A 1 337 ? -9.148 -4.586 3.869 1 84 337 ALA A C 1
ATOM 2712 O O . ALA A 1 337 ? -9.961 -4.57 2.945 1 84 337 ALA A O 1
ATOM 2713 N N . ASP A 1 338 ? -8.547 -5.656 4.301 1 89 338 ASP A N 1
ATOM 2714 C CA . ASP A 1 338 ? -8.82 -6.949 3.68 1 89 338 ASP A CA 1
ATOM 2715 C C . ASP A 1 338 ? -10.195 -7.48 4.094 1 89 338 ASP A C 1
ATOM 2717 O O . ASP A 1 338 ? -10.945 -7.984 3.258 1 89 338 ASP A O 1
ATOM 2721 N N . LEU A 1 339 ? -10.5 -7.336 5.332 1 92.06 339 LEU A N 1
ATOM 2722 C CA . LEU A 1 339 ? -11.758 -7.863 5.855 1 92.06 339 LEU A CA 1
ATOM 2723 C C . LEU A 1 339 ? -12.945 -7.145 5.238 1 92.06 339 LEU A C 1
ATOM 2725 O O . LEU A 1 339 ? -13.93 -7.777 4.852 1 92.06 339 LEU A O 1
ATOM 2729 N N . VAL A 1 340 ? -12.812 -5.895 5.137 1 90.44 340 VAL A N 1
ATOM 2730 C CA . VAL A 1 340 ? -13.914 -5.094 4.602 1 90.44 340 VAL A CA 1
ATOM 2731 C C . VAL A 1 340 ? -14.18 -5.484 3.15 1 90.44 340 VAL A C 1
ATOM 2733 O O . VAL A 1 340 ? -15.328 -5.566 2.723 1 90.44 340 VAL A O 1
ATOM 2736 N N . LYS A 1 341 ? -13.164 -5.664 2.404 1 90.12 341 LYS A N 1
ATOM 2737 C CA . LYS A 1 341 ? -13.328 -6.105 1.023 1 90.12 341 LYS A CA 1
ATOM 2738 C C . LYS A 1 341 ? -14.125 -7.406 0.956 1 90.12 341 LYS A C 1
ATOM 2740 O O . LYS A 1 341 ? -15.008 -7.559 0.108 1 90.12 341 LYS A O 1
ATOM 2745 N N . GLN A 1 342 ? -13.797 -8.281 1.826 1 91.75 342 GLN A N 1
ATOM 2746 C CA . GLN A 1 342 ? -14.492 -9.562 1.868 1 91.75 342 GLN A CA 1
ATOM 2747 C C . GLN A 1 342 ? -15.984 -9.375 2.115 1 91.75 342 GLN A C 1
ATOM 2749 O O . GLN A 1 342 ? -16.812 -10 1.454 1 91.75 342 GLN A O 1
ATOM 2754 N N . PHE A 1 343 ? -16.328 -8.531 3.039 1 92.12 343 PHE A N 1
ATOM 2755 C CA . PHE A 1 343 ? -17.734 -8.25 3.342 1 92.12 343 PHE A CA 1
ATOM 2756 C C . PHE A 1 343 ? -18.438 -7.648 2.135 1 92.12 343 PHE A C 1
ATOM 2758 O O . PHE A 1 343 ? -19.594 -7.984 1.851 1 92.12 343 PHE A O 1
ATOM 2765 N N . PHE A 1 344 ? -17.766 -6.926 1.512 1 88.81 344 PHE A N 1
ATOM 2766 C CA . PHE A 1 344 ? -18.391 -6.219 0.394 1 88.81 344 PHE A CA 1
ATOM 2767 C C . PHE A 1 344 ? -18.578 -7.152 -0.794 1 88.81 344 PHE A C 1
ATOM 2769 O O . PHE A 1 344 ? -19.578 -7.035 -1.526 1 88.81 344 PHE A O 1
ATOM 2776 N N . TYR A 1 345 ? -17.578 -7.984 -1.002 1 91.94 345 TYR A N 1
ATOM 2777 C CA . TYR A 1 345 ? -17.781 -8.984 -2.041 1 91.94 345 TYR A CA 1
ATOM 2778 C C . TYR A 1 345 ? -19.062 -9.781 -1.796 1 91.94 345 TYR A C 1
ATOM 2780 O O . TYR A 1 345 ? -19.875 -9.961 -2.707 1 91.94 345 TYR A O 1
ATOM 2788 N N . GLU A 1 346 ? -19.156 -10.18 -0.621 1 93.38 346 GLU A N 1
ATOM 2789 C CA . GLU A 1 346 ? -20.344 -10.945 -0.263 1 93.38 346 GLU A CA 1
ATOM 2790 C C . GLU A 1 346 ? -21.625 -10.133 -0.502 1 93.38 346 GLU A C 1
ATOM 2792 O O . GLU A 1 346 ? -22.578 -10.641 -1.081 1 93.38 346 GLU A O 1
ATOM 2797 N N . LYS A 1 347 ? -21.625 -8.914 -0.068 1 90.94 347 LYS A N 1
ATOM 2798 C CA . LYS A 1 347 ? -22.797 -8.047 -0.252 1 90.94 347 LYS A CA 1
ATOM 2799 C C . LYS A 1 347 ? -23.109 -7.863 -1.733 1 90.94 347 LYS A C 1
ATOM 2801 O O . LYS A 1 347 ? -24.266 -7.988 -2.146 1 90.94 347 LYS A O 1
ATOM 2806 N N . ALA A 1 348 ? -22.109 -7.57 -2.508 1 91.31 348 ALA A N 1
ATOM 2807 C CA . ALA A 1 348 ? -22.281 -7.336 -3.938 1 91.31 348 ALA A CA 1
ATOM 2808 C C . ALA A 1 348 ? -22.875 -8.57 -4.625 1 91.31 348 ALA A C 1
ATOM 2810 O O . ALA A 1 348 ? -23.734 -8.453 -5.492 1 91.31 348 ALA A O 1
ATOM 2811 N N . ILE A 1 349 ? -22.438 -9.719 -4.203 1 93.44 349 ILE A N 1
ATOM 2812 C CA . ILE A 1 349 ? -22.875 -10.961 -4.828 1 93.44 349 ILE A CA 1
ATOM 2813 C C . ILE A 1 349 ? -24.281 -11.312 -4.336 1 93.44 349 ILE A C 1
ATOM 2815 O O . ILE A 1 349 ? -25.109 -11.789 -5.109 1 93.44 349 ILE A O 1
ATOM 2819 N N . SER A 1 350 ? -24.562 -11.062 -3.119 1 93.12 350 SER A N 1
ATOM 2820 C CA . SER A 1 350 ? -25.828 -11.461 -2.504 1 93.12 350 SER A CA 1
ATOM 2821 C C . SER A 1 350 ? -27 -10.703 -3.123 1 93.12 350 SER A C 1
ATOM 2823 O O . SER A 1 350 ? -28.141 -11.172 -3.07 1 93.12 350 SER A O 1
ATOM 2825 N N . ILE A 1 351 ? -26.766 -9.57 -3.699 1 90.31 351 ILE A N 1
ATOM 2826 C CA . ILE A 1 351 ? -27.875 -8.781 -4.234 1 90.31 351 ILE A CA 1
ATOM 2827 C C . ILE A 1 351 ? -28.109 -9.148 -5.695 1 90.31 351 ILE A C 1
ATOM 2829 O O . ILE A 1 351 ? -29.047 -8.641 -6.328 1 90.31 351 ILE A O 1
ATOM 2833 N N . MET A 1 352 ? -27.297 -10.016 -6.254 1 91.19 352 MET A N 1
ATOM 2834 C CA . MET A 1 352 ? -27.531 -10.5 -7.613 1 91.19 352 MET A CA 1
ATOM 2835 C C . MET A 1 352 ? -28.734 -11.43 -7.668 1 91.19 352 MET A C 1
ATOM 2837 O O . MET A 1 352 ? -28.828 -12.383 -6.891 1 91.19 352 MET A O 1
ATOM 2841 N N . PRO A 1 353 ? -29.562 -11.203 -8.594 1 91.06 353 PRO A N 1
ATOM 2842 C CA . PRO A 1 353 ? -30.797 -11.992 -8.656 1 91.06 353 PRO A CA 1
ATOM 2843 C C . PRO A 1 353 ? -30.531 -13.477 -8.867 1 91.06 353 PRO A C 1
ATOM 2845 O O . PRO A 1 353 ? -31.297 -14.32 -8.375 1 91.06 353 PRO A O 1
ATOM 2848 N N . GLU A 1 354 ? -29.516 -13.828 -9.547 1 91.62 354 GLU A N 1
ATOM 2849 C CA . GLU A 1 354 ? -29.219 -15.227 -9.867 1 91.62 354 GLU A CA 1
ATOM 2850 C C . GLU A 1 354 ? -28.875 -16.016 -8.609 1 91.62 354 GLU A C 1
ATOM 2852 O O . GLU A 1 354 ? -28.922 -17.25 -8.609 1 91.62 354 GLU A O 1
ATOM 2857 N N . PHE A 1 355 ? -28.578 -15.328 -7.539 1 94.88 355 PHE A N 1
ATOM 2858 C CA . PHE A 1 355 ? -28.188 -16.031 -6.32 1 94.88 355 PHE A CA 1
ATOM 2859 C C . PHE A 1 355 ? -29.219 -15.805 -5.219 1 94.88 355 PHE A C 1
ATOM 2861 O O . PHE A 1 355 ? -28.891 -15.906 -4.031 1 94.88 355 PHE A O 1
ATOM 2868 N N . SER A 1 356 ? -30.359 -15.398 -5.637 1 93.81 356 SER A N 1
ATOM 2869 C CA . SER A 1 356 ? -31.453 -15.312 -4.676 1 93.81 356 SER A CA 1
ATOM 2870 C C . SER A 1 356 ? -31.688 -16.641 -3.977 1 93.81 356 SER A C 1
ATOM 2872 O O . SER A 1 356 ? -31.781 -17.688 -4.629 1 93.81 356 SER A O 1
ATOM 2874 N N . GLY A 1 357 ? -31.672 -16.656 -2.67 1 94.06 357 GLY A N 1
ATOM 2875 C CA . GLY A 1 357 ? -31.922 -17.875 -1.91 1 94.06 357 GLY A CA 1
ATOM 2876 C C . GLY A 1 357 ? -30.641 -18.625 -1.557 1 94.06 357 GLY A C 1
ATOM 2877 O O . GLY A 1 357 ? -30.688 -19.641 -0.861 1 94.06 357 GLY A O 1
ATOM 2878 N N . TYR A 1 358 ? -29.578 -18.172 -2.066 1 96.38 358 TYR A N 1
ATOM 2879 C CA . TYR A 1 358 ? -28.297 -18.797 -1.773 1 96.38 358 TYR A CA 1
ATOM 2880 C C . TYR A 1 358 ? -27.797 -18.422 -0.387 1 96.38 358 TYR A C 1
ATOM 2882 O O . TYR A 1 358 ? -28.109 -17.328 0.106 1 96.38 358 TYR A O 1
ATOM 2890 N N . GLN A 1 359 ? -27.062 -19.328 0.18 1 96.31 359 GLN A N 1
ATOM 2891 C CA . GLN A 1 359 ? -26.266 -19.016 1.36 1 96.31 359 GLN A CA 1
ATOM 2892 C C . GLN A 1 359 ? -24.844 -18.609 0.975 1 96.31 359 GLN A C 1
ATOM 2894 O O . GLN A 1 359 ? -24.312 -19.094 -0.015 1 96.31 359 GLN A O 1
ATOM 2899 N N . PHE A 1 360 ? -24.312 -17.719 1.733 1 96.5 360 PHE A N 1
ATOM 2900 C CA . PHE A 1 360 ? -22.984 -17.203 1.404 1 96.5 360 PHE A CA 1
ATOM 2901 C C . PHE A 1 360 ? -22 -17.469 2.539 1 96.5 360 PHE A C 1
ATOM 2903 O O . PHE A 1 360 ? -22.359 -17.328 3.715 1 96.5 360 PHE A O 1
ATOM 2910 N N . GLU A 1 361 ? -20.844 -17.922 2.199 1 95.56 361 GLU A N 1
ATOM 2911 C CA . GLU A 1 361 ? -19.75 -18.156 3.141 1 95.56 361 GLU A CA 1
ATOM 2912 C C . GLU A 1 361 ? -18.5 -17.375 2.73 1 95.56 361 GLU A C 1
ATOM 2914 O O . GLU A 1 361 ? -18.141 -17.359 1.553 1 95.56 361 GLU A O 1
ATOM 2919 N N . ASN A 1 362 ? -17.891 -16.703 3.684 1 96.44 362 ASN A N 1
ATOM 2920 C CA . ASN A 1 362 ? -16.641 -15.977 3.471 1 96.44 362 ASN A CA 1
ATOM 2921 C C . ASN A 1 362 ? -15.445 -16.734 4.035 1 96.44 362 ASN A C 1
ATOM 2923 O O . ASN A 1 362 ? -15.523 -17.297 5.129 1 96.44 362 ASN A O 1
ATOM 2927 N N . ALA A 1 363 ? -14.383 -16.719 3.27 1 96.62 363 ALA A N 1
ATOM 2928 C CA . ALA A 1 363 ? -13.195 -17.406 3.773 1 96.62 363 ALA A CA 1
ATOM 2929 C C . ALA A 1 363 ? -11.922 -16.766 3.236 1 96.62 363 ALA A C 1
ATOM 2931 O O . ALA A 1 363 ? -11.898 -16.25 2.111 1 96.62 363 ALA A O 1
ATOM 2932 N N . LEU A 1 364 ? -10.93 -16.703 4.023 1 96.88 364 LEU A N 1
ATOM 2933 C CA . LEU A 1 364 ? -9.562 -16.375 3.635 1 96.88 364 LEU A CA 1
ATOM 2934 C C . LEU A 1 364 ? -8.672 -17.609 3.637 1 96.88 364 LEU A C 1
ATOM 2936 O O . LEU A 1 364 ? -8.758 -18.438 4.547 1 96.88 364 LEU A O 1
ATOM 2940 N N . ILE A 1 365 ? -7.91 -17.734 2.617 1 96.56 365 ILE A N 1
ATOM 2941 C CA . ILE A 1 365 ? -7.027 -18.891 2.539 1 96.56 365 ILE A CA 1
ATOM 2942 C C . ILE A 1 365 ? -5.57 -18.438 2.635 1 96.56 365 ILE A C 1
ATOM 2944 O O . ILE A 1 365 ? -5.152 -17.531 1.918 1 96.56 365 ILE A O 1
ATOM 2948 N N . PHE A 1 366 ? -4.848 -19.078 3.525 1 97.62 366 PHE A N 1
ATOM 2949 C CA . PHE A 1 366 ? -3.459 -18.734 3.805 1 97.62 366 PHE A CA 1
ATOM 2950 C C . PHE A 1 366 ? -2.545 -19.922 3.555 1 97.62 366 PHE A C 1
ATOM 2952 O O . PHE A 1 366 ? -2.977 -21.078 3.654 1 97.62 366 PHE A O 1
ATOM 2959 N N . PRO A 1 367 ? -1.273 -19.594 3.23 1 97.31 367 PRO A N 1
ATOM 2960 C CA . PRO A 1 367 ? -0.302 -20.688 3.244 1 97.31 367 PRO A CA 1
ATOM 2961 C C . PRO A 1 367 ? 0.05 -21.156 4.66 1 97.31 367 PRO A C 1
ATOM 2963 O O . PRO A 1 367 ? 0.239 -20.312 5.551 1 97.31 367 PRO A O 1
ATOM 2966 N N . GLY A 1 368 ? 0.048 -22.438 4.883 1 95.31 368 GLY A N 1
ATOM 2967 C CA . GLY A 1 368 ? 0.444 -22.969 6.176 1 95.31 368 GLY A CA 1
ATOM 2968 C C . GLY A 1 368 ? -0.039 -24.375 6.41 1 95.31 368 GLY A C 1
ATOM 2969 O O . GLY A 1 368 ? -0.957 -24.844 5.734 1 95.31 368 GLY A O 1
ATOM 2970 N N . GLN A 1 369 ? 0.574 -25 7.371 1 90.56 369 GLN A N 1
ATOM 2971 C CA . GLN A 1 369 ? 0.24 -26.391 7.691 1 90.56 369 GLN A CA 1
ATOM 2972 C C . GLN A 1 369 ? -0.759 -26.453 8.844 1 90.56 369 GLN A C 1
ATOM 2974 O O . GLN A 1 369 ? -1.628 -27.328 8.867 1 90.56 369 GLN A O 1
ATOM 2979 N N . LYS A 1 370 ? -0.579 -25.5 9.734 1 91.5 370 LYS A N 1
ATOM 2980 C CA . LYS A 1 370 ? -1.409 -25.484 10.938 1 91.5 370 LYS A CA 1
ATOM 2981 C C . LYS A 1 370 ? -2.318 -24.266 10.969 1 91.5 370 LYS A C 1
ATOM 2983 O O . LYS A 1 370 ? -1.915 -23.172 10.555 1 91.5 370 LYS A O 1
ATOM 2988 N N . SER A 1 371 ? -3.506 -24.516 11.477 1 94.12 371 SER A N 1
ATOM 2989 C CA . SER A 1 371 ? -4.449 -23.406 11.602 1 94.12 371 SER A CA 1
ATOM 2990 C C . SER A 1 371 ? -4.133 -22.547 12.82 1 94.12 371 SER A C 1
ATOM 2992 O O . SER A 1 371 ? -4.168 -23.031 13.953 1 94.12 371 SER A O 1
ATOM 2994 N N . ALA A 1 372 ? -3.744 -21.375 12.625 1 96.44 372 ALA A N 1
ATOM 2995 C CA . ALA A 1 372 ? -3.543 -20.438 13.727 1 96.44 372 ALA A CA 1
ATOM 2996 C C . ALA A 1 372 ? -4.863 -19.797 14.148 1 96.44 372 ALA A C 1
ATOM 2998 O O . ALA A 1 372 ? -5.102 -19.578 15.344 1 96.44 372 ALA A O 1
ATOM 2999 N N . PHE A 1 373 ? -5.746 -19.547 13.18 1 97.69 373 PHE A N 1
ATOM 3000 C CA . PHE A 1 373 ? -7.078 -19 13.398 1 97.69 373 PHE A CA 1
ATOM 3001 C C . PHE A 1 373 ? -8.125 -19.812 12.641 1 97.69 373 PHE A C 1
ATOM 3003 O O . PHE A 1 373 ? -7.871 -20.297 11.539 1 97.69 373 PHE A O 1
ATOM 3010 N N . ASP A 1 374 ? -9.32 -19.906 13.227 1 97.38 374 ASP A N 1
ATOM 3011 C CA . ASP A 1 374 ? -10.422 -20.625 12.594 1 97.38 374 ASP A CA 1
ATOM 3012 C C . ASP A 1 374 ? -11.367 -19.672 11.883 1 97.38 374 ASP A C 1
ATOM 3014 O O . ASP A 1 374 ? -11.836 -19.953 10.781 1 97.38 374 ASP A O 1
ATOM 3018 N N . LYS A 1 375 ? -11.602 -18.594 12.547 1 97.62 375 LYS A N 1
ATOM 3019 C CA . LYS A 1 375 ? -12.562 -17.656 12 1 97.62 375 LYS A CA 1
ATOM 3020 C C . LYS A 1 375 ? -12.359 -16.266 12.594 1 97.62 375 LYS A C 1
ATOM 3022 O O . LYS A 1 375 ? -11.656 -16.094 13.594 1 97.62 375 LYS A O 1
ATOM 3027 N N . ILE A 1 376 ? -12.875 -15.281 11.984 1 96.75 376 ILE A N 1
ATOM 3028 C CA . ILE A 1 376 ? -12.828 -13.891 12.414 1 96.75 376 ILE A CA 1
ATOM 3029 C C . ILE A 1 376 ? -14.242 -13.359 12.609 1 96.75 376 ILE A C 1
ATOM 3031 O O . ILE A 1 376 ? -15.109 -13.547 11.742 1 96.75 376 ILE A O 1
ATOM 3035 N N . HIS A 1 377 ? -14.531 -12.773 13.758 1 96.62 377 HIS A N 1
ATOM 3036 C CA . HIS A 1 377 ? -15.781 -12.094 14.07 1 96.62 377 HIS A CA 1
ATOM 3037 C C . HIS A 1 377 ? -15.57 -10.594 14.219 1 96.62 377 HIS A C 1
ATOM 3039 O O . HIS A 1 377 ? -14.484 -10.148 14.586 1 96.62 377 HIS A O 1
ATOM 3045 N N . MET A 1 378 ? -16.562 -9.867 13.836 1 93.88 378 MET A N 1
ATOM 3046 C CA . MET A 1 378 ? -16.609 -8.477 14.258 1 93.88 378 MET A CA 1
ATOM 3047 C C . MET A 1 378 ? -17.297 -8.344 15.609 1 93.88 378 MET A C 1
ATOM 3049 O O . MET A 1 378 ? -18.344 -8.961 15.844 1 93.88 378 MET A O 1
ATOM 3053 N N . GLN A 1 379 ? -16.688 -7.57 16.438 1 94 379 GLN A N 1
ATOM 3054 C CA . GLN A 1 379 ? -17.203 -7.477 17.797 1 94 379 GLN A CA 1
ATOM 3055 C C . GLN A 1 379 ? -17.547 -6.035 18.156 1 94 379 GLN A C 1
ATOM 3057 O O . GLN A 1 379 ? -16.781 -5.117 17.844 1 94 379 GLN A O 1
ATOM 3062 N N . ASN A 1 380 ? -18.672 -5.934 18.766 1 91.69 380 ASN A N 1
ATOM 3063 C CA . ASN A 1 380 ? -19.031 -4.656 19.375 1 91.69 380 ASN A CA 1
ATOM 3064 C C . ASN A 1 380 ? -18.172 -4.348 20.594 1 91.69 380 ASN A C 1
ATOM 3066 O O . ASN A 1 380 ? -18.141 -5.125 21.547 1 91.69 380 ASN A O 1
ATOM 3070 N N . GLN A 1 381 ? -17.562 -3.217 20.578 1 85.62 381 GLN A N 1
ATOM 3071 C CA . GLN A 1 381 ? -16.609 -2.918 21.641 1 85.62 381 GLN A CA 1
ATOM 3072 C C . GLN A 1 381 ? -17.312 -2.541 22.938 1 85.62 381 GLN A C 1
ATOM 3074 O O . GLN A 1 381 ? -16.766 -2.713 24.031 1 85.62 381 GLN A O 1
ATOM 3079 N N . LYS A 1 382 ? -18.469 -2.098 22.891 1 85.19 382 LYS A N 1
ATOM 3080 C CA . LYS A 1 382 ? -19.203 -1.654 24.078 1 85.19 382 LYS A CA 1
ATOM 3081 C C . LYS A 1 382 ? -19.75 -2.844 24.859 1 85.19 382 LYS A C 1
ATOM 3083 O O . LYS A 1 382 ? -19.578 -2.932 26.078 1 85.19 382 LYS A O 1
ATOM 3088 N N . ASN A 1 383 ? -20.344 -3.842 24.188 1 88.81 383 ASN A N 1
ATOM 3089 C CA . ASN A 1 383 ? -21 -4.93 24.906 1 88.81 383 ASN A CA 1
ATOM 3090 C C . ASN A 1 383 ? -20.297 -6.262 24.672 1 88.81 383 ASN A C 1
ATOM 3092 O O . ASN A 1 383 ? -20.656 -7.27 25.281 1 88.81 383 ASN A O 1
ATOM 3096 N N . GLY A 1 384 ? -19.391 -6.281 23.703 1 90.38 384 GLY A N 1
ATOM 3097 C CA . GLY A 1 384 ? -18.594 -7.477 23.484 1 90.38 384 GLY A CA 1
ATOM 3098 C C . GLY A 1 384 ? -19.281 -8.5 22.594 1 90.38 384 GLY A C 1
ATOM 3099 O O . GLY A 1 384 ? -18.703 -9.555 22.297 1 90.38 384 GLY A O 1
ATOM 3100 N N . ASN A 1 385 ? -20.469 -8.195 22.094 1 93.69 385 ASN A N 1
ATOM 3101 C CA . ASN A 1 385 ? -21.203 -9.141 21.266 1 93.69 385 ASN A CA 1
ATOM 3102 C C . ASN A 1 385 ? -20.656 -9.195 19.844 1 93.69 385 ASN A C 1
ATOM 3104 O O . ASN A 1 385 ? -20.172 -8.18 19.328 1 93.69 385 ASN A O 1
ATOM 3108 N N . TYR A 1 386 ? -20.781 -10.375 19.297 1 95.75 386 TYR A N 1
ATOM 3109 C CA . TYR A 1 386 ? -20.422 -10.516 17.891 1 95.75 386 TYR A CA 1
ATOM 3110 C C . TYR A 1 386 ? -21.531 -9.984 17 1 95.75 386 TYR A C 1
ATOM 3112 O O . TYR A 1 386 ? -22.703 -10.078 17.328 1 95.75 386 TYR A O 1
ATOM 3120 N N . LEU A 1 387 ? -21.125 -9.422 15.922 1 94.38 387 LEU A N 1
ATOM 3121 C CA . LEU A 1 387 ? -22.062 -8.797 14.992 1 94.38 387 LEU A CA 1
ATOM 3122 C C . LEU A 1 387 ? -22.203 -9.625 13.719 1 94.38 387 LEU A C 1
ATOM 3124 O O . LEU A 1 387 ? -22.156 -9.078 12.617 1 94.38 387 LEU A O 1
ATOM 3128 N N . ASP A 1 388 ? -22.406 -10.852 13.797 1 94.75 388 ASP A N 1
ATOM 3129 C CA . ASP A 1 388 ? -22.344 -11.797 12.695 1 94.75 388 ASP A CA 1
ATOM 3130 C C . ASP A 1 388 ? -23.5 -11.586 11.719 1 94.75 388 ASP A C 1
ATOM 3132 O O . ASP A 1 388 ? -23.422 -11.977 10.555 1 94.75 388 ASP A O 1
ATOM 3136 N N . THR A 1 389 ? -24.594 -10.969 12.172 1 91.94 389 THR A N 1
ATOM 3137 C CA . THR A 1 389 ? -25.734 -10.711 11.289 1 91.94 389 THR A CA 1
ATOM 3138 C C . THR A 1 389 ? -25.375 -9.633 10.266 1 91.94 389 THR A C 1
ATOM 3140 O O . THR A 1 389 ? -25.703 -9.758 9.086 1 91.94 389 THR A O 1
ATOM 3143 N N . ASP A 1 390 ? -24.688 -8.641 10.68 1 90.56 390 ASP A N 1
ATOM 3144 C CA . ASP A 1 390 ? -24.344 -7.504 9.828 1 90.56 390 ASP A CA 1
ATOM 3145 C C . ASP A 1 390 ? -22.984 -7.707 9.156 1 90.56 390 ASP A C 1
ATOM 3147 O O . ASP A 1 390 ? -22.766 -7.215 8.047 1 90.56 390 ASP A O 1
ATOM 3151 N N . PHE A 1 391 ? -22.141 -8.391 9.891 1 92.94 391 PHE A N 1
ATOM 3152 C CA . PHE A 1 391 ? -20.797 -8.734 9.406 1 92.94 391 PHE A CA 1
ATOM 3153 C C . PHE A 1 391 ? -20.562 -10.234 9.508 1 92.94 391 PHE A C 1
ATOM 3155 O O . PHE A 1 391 ? -20.078 -10.727 10.531 1 92.94 391 PHE A O 1
ATOM 3162 N N . PRO A 1 392 ? -20.875 -10.844 8.453 1 94.75 392 PRO A N 1
ATOM 3163 C CA . PRO A 1 392 ? -20.781 -12.305 8.516 1 94.75 392 PRO A CA 1
ATOM 3164 C C . PRO A 1 392 ? -19.391 -12.797 8.867 1 94.75 392 PRO A C 1
ATOM 3166 O O . PRO A 1 392 ? -18.406 -12.102 8.594 1 94.75 392 PRO A O 1
ATOM 3169 N N . ILE A 1 393 ? -19.344 -13.961 9.359 1 96.75 393 ILE A N 1
ATOM 3170 C CA . ILE A 1 393 ? -18.094 -14.586 9.797 1 96.75 393 ILE A CA 1
ATOM 3171 C C . ILE A 1 393 ? -17.188 -14.828 8.602 1 96.75 393 ILE A C 1
ATOM 3173 O O . ILE A 1 393 ? -17.656 -15.172 7.516 1 96.75 393 ILE A O 1
ATOM 3177 N N . ILE A 1 394 ? -15.922 -14.648 8.82 1 97.19 394 ILE A N 1
ATOM 3178 C CA . ILE A 1 394 ? -14.922 -15 7.805 1 97.19 394 ILE A CA 1
ATOM 3179 C C . ILE A 1 394 ? -14.102 -16.188 8.281 1 97.19 394 ILE A C 1
ATOM 3181 O O . ILE A 1 394 ? -13.398 -16.109 9.289 1 97.19 394 ILE A O 1
ATOM 3185 N N . LYS A 1 395 ? -14.164 -17.266 7.613 1 97.06 395 LYS A N 1
ATOM 3186 C CA . LYS A 1 395 ? -13.383 -18.453 7.961 1 97.06 395 LYS A CA 1
ATOM 3187 C C . LYS A 1 395 ? -11.93 -18.312 7.547 1 97.06 395 LYS A C 1
ATOM 3189 O O . LYS A 1 395 ? -11.625 -17.641 6.547 1 97.06 395 LYS A O 1
ATOM 3194 N N . CYS A 1 396 ? -11.062 -18.844 8.297 1 97.25 396 CYS A N 1
ATOM 3195 C CA . CYS A 1 396 ? -9.641 -18.875 7.965 1 97.25 396 CYS A CA 1
ATOM 3196 C C . CYS A 1 396 ? -9.203 -20.297 7.613 1 97.25 396 CYS A C 1
ATOM 3198 O O . CYS A 1 396 ? -9.352 -21.219 8.422 1 97.25 396 CYS A O 1
ATOM 3200 N N . ILE A 1 397 ? -8.68 -20.438 6.484 1 96.12 397 ILE A N 1
ATOM 3201 C CA . ILE A 1 397 ? -8.25 -21.734 6.004 1 96.12 397 ILE A CA 1
ATOM 3202 C C . ILE A 1 397 ? -6.75 -21.719 5.719 1 96.12 397 ILE A C 1
ATOM 3204 O O . ILE A 1 397 ? -6.238 -20.781 5.102 1 96.12 397 ILE A O 1
ATOM 3208 N N . TYR A 1 398 ? -6.07 -22.719 6.203 1 96.12 398 TYR A N 1
ATOM 3209 C CA . TYR A 1 398 ? -4.641 -22.844 5.961 1 96.12 398 TYR A CA 1
ATOM 3210 C C . TYR A 1 398 ? -4.34 -24.094 5.133 1 96.12 398 TYR A C 1
ATOM 3212 O O . TYR A 1 398 ? -4.832 -25.188 5.438 1 96.12 398 TYR A O 1
ATOM 3220 N N . ILE A 1 399 ? -3.545 -23.922 4.109 1 94.75 399 ILE A N 1
ATOM 3221 C CA . ILE A 1 399 ? -3.17 -25.047 3.264 1 94.75 399 ILE A CA 1
ATOM 3222 C C . ILE A 1 399 ? -1.671 -25 2.977 1 94.75 399 ILE A C 1
ATOM 3224 O O . ILE A 1 399 ? -1.111 -23.938 2.734 1 94.75 399 ILE A O 1
ATOM 3228 N N . ASP A 1 400 ? -1.054 -26.094 2.992 1 93.94 400 ASP A N 1
ATOM 3229 C CA . ASP A 1 400 ? 0.368 -26.188 2.674 1 93.94 400 ASP A CA 1
ATOM 3230 C C . ASP A 1 400 ? 0.628 -25.828 1.212 1 93.94 400 ASP A C 1
ATOM 3232 O O . ASP A 1 400 ? 0.091 -26.469 0.306 1 93.94 400 ASP A O 1
ATOM 3236 N N . PRO A 1 401 ? 1.487 -24.891 0.998 1 96.31 401 PRO A N 1
ATOM 3237 C CA . PRO A 1 401 ? 1.768 -24.5 -0.387 1 96.31 401 PRO A CA 1
ATOM 3238 C C . PRO A 1 401 ? 2.316 -25.656 -1.224 1 96.31 401 PRO A C 1
ATOM 3240 O O . PRO A 1 401 ? 2.092 -25.703 -2.436 1 96.31 401 PRO A O 1
ATOM 3243 N N . VAL A 1 402 ? 3.014 -26.547 -0.593 1 95.25 402 VAL A N 1
ATOM 3244 C CA . VAL A 1 402 ? 3.584 -27.703 -1.299 1 95.25 402 VAL A CA 1
ATOM 3245 C C . VAL A 1 402 ? 2.463 -28.562 -1.863 1 95.25 402 VAL A C 1
ATOM 3247 O O . VAL A 1 402 ? 2.551 -29.047 -2.996 1 95.25 402 VAL A O 1
ATOM 3250 N N . ASP A 1 403 ? 1.386 -28.719 -1.094 1 93.56 403 ASP A N 1
ATOM 3251 C CA . ASP A 1 403 ? 0.236 -29.484 -1.557 1 93.56 403 ASP A CA 1
ATOM 3252 C C . ASP A 1 403 ? -0.458 -28.797 -2.725 1 93.56 403 ASP A C 1
ATOM 3254 O O . ASP A 1 403 ? -0.917 -29.453 -3.662 1 93.56 403 ASP A O 1
ATOM 3258 N N . VAL A 1 404 ? -0.52 -27.531 -2.652 1 96.06 404 VAL A N 1
ATOM 3259 C CA . VAL A 1 404 ? -1.135 -26.75 -3.723 1 96.06 404 VAL A CA 1
ATOM 3260 C C . VAL A 1 404 ? -0.309 -26.891 -5 1 96.06 404 VAL A C 1
ATOM 3262 O O . VAL A 1 404 ? -0.856 -27.141 -6.078 1 96.06 404 VAL A O 1
ATOM 3265 N N . MET A 1 405 ? 1.013 -26.781 -4.871 1 97.12 405 MET A N 1
ATOM 3266 C CA . MET A 1 405 ? 1.895 -26.906 -6.031 1 97.12 405 MET A CA 1
ATOM 3267 C C . MET A 1 405 ? 1.793 -28.297 -6.645 1 97.12 405 MET A C 1
ATOM 3269 O O . MET A 1 405 ? 1.796 -28.438 -7.867 1 97.12 405 MET A O 1
ATOM 3273 N N . GLU A 1 406 ? 1.713 -29.281 -5.797 1 95.19 406 GLU A N 1
ATOM 3274 C CA . GLU A 1 406 ? 1.582 -30.641 -6.281 1 95.19 406 GLU A CA 1
ATOM 3275 C C . GLU A 1 406 ? 0.299 -30.828 -7.086 1 95.19 406 GLU A C 1
ATOM 3277 O O . GLU A 1 406 ? 0.323 -31.391 -8.188 1 95.19 406 GLU A O 1
ATOM 3282 N N . SER A 1 407 ? -0.768 -30.375 -6.504 1 95.69 407 SER A N 1
ATOM 3283 C CA . SER A 1 407 ? -2.043 -30.453 -7.207 1 95.69 407 SER A CA 1
ATOM 3284 C C . SER A 1 407 ? -2.012 -29.656 -8.508 1 95.69 407 SER A C 1
ATOM 3286 O O . SER A 1 407 ? -2.502 -30.125 -9.539 1 95.69 407 SER A O 1
ATOM 3288 N N . TYR A 1 408 ? -1.423 -28.516 -8.453 1 96.62 408 TYR A N 1
ATOM 3289 C CA . TYR A 1 408 ? -1.35 -27.641 -9.609 1 96.62 408 TYR A CA 1
ATOM 3290 C C . TYR A 1 408 ? -0.521 -28.266 -10.727 1 96.62 408 TYR A C 1
ATOM 3292 O O . TYR A 1 408 ? -0.945 -28.297 -11.883 1 96.62 408 TYR A O 1
ATOM 3300 N N . LYS A 1 409 ? 0.63 -28.734 -10.344 1 95.19 409 LYS A N 1
ATOM 3301 C CA . LYS A 1 409 ? 1.52 -29.359 -11.312 1 95.19 409 LYS A CA 1
ATOM 3302 C C . LYS A 1 409 ? 0.807 -30.5 -12.055 1 95.19 409 LYS A C 1
ATOM 3304 O O . LYS A 1 409 ? 0.952 -30.641 -13.266 1 95.19 409 LYS A O 1
ATOM 3309 N N . ASN A 1 410 ? 0.009 -31.203 -11.352 1 93.31 410 ASN A N 1
ATOM 3310 C CA . ASN A 1 410 ? -0.655 -32.375 -11.898 1 93.31 410 ASN A CA 1
ATOM 3311 C C . ASN A 1 410 ? -2.021 -32.031 -12.484 1 93.31 410 ASN A C 1
ATOM 3313 O O . ASN A 1 410 ? -2.775 -32.938 -12.883 1 93.31 410 ASN A O 1
ATOM 3317 N N . SER A 1 411 ? -2.414 -30.812 -12.516 1 91.44 411 SER A N 1
ATOM 3318 C CA . SER A 1 411 ? -3.719 -30.344 -12.961 1 91.44 411 SER A CA 1
ATOM 3319 C C . SER A 1 411 ? -4.852 -31.047 -12.219 1 91.44 411 SER A C 1
ATOM 3321 O O . SER A 1 411 ? -5.859 -31.406 -12.828 1 91.44 411 SER A O 1
ATOM 3323 N N . GLY A 1 412 ? -4.461 -31.281 -10.977 1 91 412 GLY A N 1
ATOM 3324 C CA . GLY A 1 412 ? -5.445 -31.938 -10.125 1 91 412 GLY A CA 1
ATOM 3325 C C . GLY A 1 412 ? -6.211 -30.969 -9.25 1 91 412 GLY A C 1
ATOM 3326 O O . GLY A 1 412 ? -6.082 -29.75 -9.406 1 91 412 GLY A O 1
ATOM 3327 N N . LYS A 1 413 ? -7.125 -31.562 -8.438 1 91.19 413 LYS A N 1
ATOM 3328 C CA . LYS A 1 413 ? -7.934 -30.75 -7.527 1 91.19 413 LYS A CA 1
ATOM 3329 C C . LYS A 1 413 ? -7.602 -31.078 -6.074 1 91.19 413 LYS A C 1
ATOM 3331 O O . LYS A 1 413 ? -7.242 -32.219 -5.746 1 91.19 413 LYS A O 1
ATOM 3336 N N . LEU A 1 414 ? -7.629 -29.953 -5.273 1 89.5 414 LEU A N 1
ATOM 3337 C CA . LEU A 1 414 ? -7.414 -30.125 -3.838 1 89.5 414 LEU A CA 1
ATOM 3338 C C . LEU A 1 414 ? -8.617 -30.812 -3.188 1 89.5 414 LEU A C 1
ATOM 3340 O O . LEU A 1 414 ? -9.766 -30.5 -3.514 1 89.5 414 LEU A O 1
ATOM 3344 N N . LYS A 1 415 ? -8.453 -31.922 -2.551 1 74.38 415 LYS A N 1
ATOM 3345 C CA . LYS A 1 415 ? -9.547 -32.656 -1.938 1 74.38 415 LYS A CA 1
ATOM 3346 C C . LYS A 1 415 ? -9.914 -32.094 -0.573 1 74.38 415 LYS A C 1
ATOM 3348 O O . LYS A 1 415 ? -9.039 -31.625 0.162 1 74.38 415 LYS A O 1
ATOM 3353 N N . ASP A 1 416 ? -11.086 -31.984 -0.093 1 64.62 416 ASP A N 1
ATOM 3354 C CA . ASP A 1 416 ? -11.641 -31.875 1.251 1 64.62 416 ASP A CA 1
ATOM 3355 C C . ASP A 1 416 ? -11.406 -30.469 1.822 1 64.62 416 ASP A C 1
ATOM 3357 O O . ASP A 1 416 ? -11.227 -30.312 3.031 1 64.62 416 ASP A O 1
ATOM 3361 N N . LEU A 1 417 ? -11.195 -29.406 1.036 1 65.19 417 LEU A N 1
ATOM 3362 C CA . LEU A 1 417 ? -10.938 -28.125 1.683 1 65.19 417 LEU A CA 1
ATOM 3363 C C . LEU A 1 417 ? -12.18 -27.609 2.398 1 65.19 417 LEU A C 1
ATOM 3365 O O . LEU A 1 417 ? -12.086 -27.016 3.477 1 65.19 417 LEU A O 1
ATOM 3369 N N . PHE A 1 418 ? -13.375 -27.703 1.823 1 59.41 418 PHE A N 1
ATOM 3370 C CA . PHE A 1 418 ? -14.57 -27.109 2.414 1 59.41 418 PHE A CA 1
ATOM 3371 C C . PHE A 1 418 ? -15.5 -28.188 2.961 1 59.41 418 PHE A C 1
ATOM 3373 O O . PHE A 1 418 ? -16.656 -27.906 3.299 1 59.41 418 PHE A O 1
ATOM 3380 N N . ARG A 1 419 ? -15.086 -29.5 3.025 1 45.72 419 ARG A N 1
ATOM 3381 C CA . ARG A 1 419 ? -16.016 -30.5 3.539 1 45.72 419 ARG A CA 1
ATOM 3382 C C . ARG A 1 419 ? -16.141 -30.406 5.055 1 45.72 419 ARG A C 1
ATOM 3384 O O . ARG A 1 419 ? -15.172 -30.656 5.781 1 45.72 419 ARG A O 1
ATOM 3391 N N . SER A 1 420 ? -16.328 -29.203 5.59 1 39.41 420 SER A N 1
ATOM 3392 C CA . SER A 1 420 ? -16.781 -29.328 6.965 1 39.41 420 SER A CA 1
ATOM 3393 C C . SER A 1 420 ? -18.172 -29.953 7.023 1 39.41 420 SER A C 1
ATOM 3395 O O . SER A 1 420 ? -19.016 -29.719 6.148 1 39.41 420 SER A O 1
ATOM 3397 N N . MET B 1 1 ? 25.188 47.719 -1.771 1 25.05 1 MET B N 1
ATOM 3398 C CA . MET B 1 1 ? 25.094 46.25 -1.816 1 25.05 1 MET B CA 1
ATOM 3399 C C . MET B 1 1 ? 23.641 45.812 -1.963 1 25.05 1 MET B C 1
ATOM 3401 O O . MET B 1 1 ? 22.797 46.156 -1.143 1 25.05 1 MET B O 1
ATOM 3405 N N . LYS B 1 2 ? 23.172 45.688 -3.119 1 35.47 2 LYS B N 1
ATOM 3406 C CA . LYS B 1 2 ? 21.797 45.312 -3.432 1 35.47 2 LYS B CA 1
ATOM 3407 C C . LYS B 1 2 ? 21.344 44.125 -2.594 1 35.47 2 LYS B C 1
ATOM 3409 O O . LYS B 1 2 ? 21.984 43.094 -2.604 1 35.47 2 LYS B O 1
ATOM 3414 N N . THR B 1 3 ? 20.953 44.281 -1.438 1 37.47 3 THR B N 1
ATOM 3415 C CA . THR B 1 3 ? 20.344 43.219 -0.668 1 37.47 3 THR B CA 1
ATOM 3416 C C . THR B 1 3 ? 19.594 42.25 -1.586 1 37.47 3 THR B C 1
ATOM 3418 O O . THR B 1 3 ? 18.594 42.625 -2.211 1 37.47 3 THR B O 1
ATOM 3421 N N . SER B 1 4 ? 20.219 41.469 -2.23 1 45.31 4 SER B N 1
ATOM 3422 C CA . SER B 1 4 ? 19.703 40.562 -3.252 1 45.31 4 SER B CA 1
ATOM 3423 C C . SER B 1 4 ? 18.531 39.75 -2.729 1 45.31 4 SER B C 1
ATOM 3425 O O . SER B 1 4 ? 18.641 39.062 -1.709 1 45.31 4 SER B O 1
ATOM 3427 N N . LEU B 1 5 ? 17.359 40.25 -2.84 1 54.19 5 LEU B N 1
ATOM 3428 C CA . LEU B 1 5 ? 16.078 39.656 -2.486 1 54.19 5 LEU B CA 1
ATOM 3429 C C . LEU B 1 5 ? 16.047 38.188 -2.846 1 54.19 5 LEU B C 1
ATOM 3431 O O . LEU B 1 5 ? 16.359 37.812 -3.979 1 54.19 5 LEU B O 1
ATOM 3435 N N . LYS B 1 6 ? 16.156 37.281 -1.804 1 70.06 6 LYS B N 1
ATOM 3436 C CA . LYS B 1 6 ? 16.047 35.812 -1.979 1 70.06 6 LYS B CA 1
ATOM 3437 C C . LYS B 1 6 ? 14.898 35.469 -2.924 1 70.06 6 LYS B C 1
ATOM 3439 O O . LYS B 1 6 ? 13.805 36.031 -2.809 1 70.06 6 LYS B O 1
ATOM 3444 N N . LYS B 1 7 ? 15.242 34.906 -4.082 1 86.12 7 LYS B N 1
ATOM 3445 C CA . LYS B 1 7 ? 14.242 34.438 -5.039 1 86.12 7 LYS B CA 1
ATOM 3446 C C . LYS B 1 7 ? 13.391 33.312 -4.441 1 86.12 7 LYS B C 1
ATOM 3448 O O . LYS B 1 7 ? 13.914 32.406 -3.826 1 86.12 7 LYS B O 1
ATOM 3453 N N . ASN B 1 8 ? 12.078 33.625 -4.43 1 91.94 8 ASN B N 1
ATOM 3454 C CA . ASN B 1 8 ? 11.125 32.625 -3.93 1 91.94 8 ASN B CA 1
ATOM 3455 C C . ASN B 1 8 ? 10.469 31.859 -5.07 1 91.94 8 ASN B C 1
ATOM 3457 O O . ASN B 1 8 ? 10.07 32.438 -6.074 1 91.94 8 ASN B O 1
ATOM 3461 N N . HIS B 1 9 ? 10.516 30.531 -4.965 1 94.5 9 HIS B N 1
ATOM 3462 C CA . HIS B 1 9 ? 9.812 29.641 -5.891 1 94.5 9 HIS B CA 1
ATOM 3463 C C . HIS B 1 9 ? 8.602 29 -5.223 1 94.5 9 HIS B C 1
ATOM 3465 O O . HIS B 1 9 ? 8.664 28.625 -4.051 1 94.5 9 HIS B O 1
ATOM 3471 N N . PHE B 1 10 ? 7.555 28.984 -5.953 1 95.88 10 PHE B N 1
ATOM 3472 C CA . PHE B 1 10 ? 6.32 28.406 -5.426 1 95.88 10 PHE B CA 1
ATOM 3473 C C . PHE B 1 10 ? 5.941 27.141 -6.176 1 95.88 10 PHE B C 1
ATOM 3475 O O . PHE B 1 10 ? 5.676 27.188 -7.379 1 95.88 10 PHE B O 1
ATOM 3482 N N . LEU B 1 11 ? 5.93 26.031 -5.48 1 95.69 11 LEU B N 1
ATOM 3483 C CA . LEU B 1 11 ? 5.703 24.703 -6.055 1 95.69 11 LEU B CA 1
ATOM 3484 C C . LEU B 1 11 ? 4.609 23.969 -5.293 1 95.69 11 LEU B C 1
ATOM 3486 O O . LEU B 1 11 ? 4.105 24.453 -4.281 1 95.69 11 LEU B O 1
ATOM 3490 N N . LEU B 1 12 ? 4.285 22.781 -5.828 1 96.12 12 LEU B N 1
ATOM 3491 C CA . LEU B 1 12 ? 3.219 22 -5.211 1 96.12 12 LEU B CA 1
ATOM 3492 C C . LEU B 1 12 ? 3.74 20.656 -4.734 1 96.12 12 LEU B C 1
ATOM 3494 O O . LEU B 1 12 ? 4.613 20.062 -5.375 1 96.12 12 LEU B O 1
ATOM 3498 N N . ASP B 1 13 ? 3.174 20.25 -3.586 1 96.38 13 ASP B N 1
ATOM 3499 C CA . ASP B 1 13 ? 3.357 18.875 -3.158 1 96.38 13 ASP B CA 1
ATOM 3500 C C . ASP B 1 13 ? 2.926 17.891 -4.25 1 96.38 13 ASP B C 1
ATOM 3502 O O . ASP B 1 13 ? 1.959 18.156 -4.973 1 96.38 13 ASP B O 1
ATOM 3506 N N . ARG B 1 14 ? 3.672 16.797 -4.52 1 93.44 14 ARG B N 1
ATOM 3507 C CA . ARG B 1 14 ? 3.414 15.711 -5.461 1 93.44 14 ARG B CA 1
ATOM 3508 C C . ARG B 1 14 ? 3.77 16.125 -6.887 1 93.44 14 ARG B C 1
ATOM 3510 O O . ARG B 1 14 ? 3.484 15.391 -7.836 1 93.44 14 ARG B O 1
ATOM 3517 N N . SER B 1 15 ? 4.34 17.297 -7.059 1 90.94 15 SER B N 1
ATOM 3518 C CA . SER B 1 15 ? 4.836 17.656 -8.383 1 90.94 15 SER B CA 1
ATOM 3519 C C . SER B 1 15 ? 6.008 16.781 -8.797 1 90.94 15 SER B C 1
ATOM 3521 O O . SER B 1 15 ? 6.664 16.172 -7.945 1 90.94 15 SER B O 1
ATOM 3523 N N . LEU B 1 16 ? 6.203 16.75 -10.055 1 89.31 16 LEU B N 1
ATOM 3524 C CA . LEU B 1 16 ? 7.27 15.906 -10.578 1 89.31 16 LEU B CA 1
ATOM 3525 C C . LEU B 1 16 ? 8.633 16.547 -10.336 1 89.31 16 LEU B C 1
ATOM 3527 O O . LEU B 1 16 ? 8.797 17.75 -10.5 1 89.31 16 LEU B O 1
ATOM 3531 N N . ILE B 1 17 ? 9.57 15.703 -9.977 1 89 17 ILE B N 1
ATOM 3532 C CA . ILE B 1 17 ? 10.906 16.172 -9.617 1 89 17 ILE B CA 1
ATOM 3533 C C . ILE B 1 17 ? 11.609 16.719 -10.859 1 89 17 ILE B C 1
ATOM 3535 O O . ILE B 1 17 ? 12.422 17.625 -10.758 1 89 17 ILE B O 1
ATOM 3539 N N . ASN B 1 18 ? 11.25 16.156 -12.008 1 87 18 ASN B N 1
ATOM 3540 C CA . ASN B 1 18 ? 11.914 16.562 -13.234 1 87 18 ASN B CA 1
ATOM 3541 C C . ASN B 1 18 ? 11.539 17.984 -13.641 1 87 18 ASN B C 1
ATOM 3543 O O . ASN B 1 18 ? 12.18 18.578 -14.516 1 87 18 ASN B O 1
ATOM 3547 N N . GLU B 1 19 ? 10.531 18.562 -13.039 1 87.38 19 GLU B N 1
ATOM 3548 C CA . GLU B 1 19 ? 10.133 19.938 -13.328 1 87.38 19 GLU B CA 1
ATOM 3549 C C . GLU B 1 19 ? 11.039 20.938 -12.625 1 87.38 19 GLU B C 1
ATOM 3551 O O . GLU B 1 19 ? 11.016 22.125 -12.938 1 87.38 19 GLU B O 1
ATOM 3556 N N . LEU B 1 20 ? 11.891 20.438 -11.719 1 89.62 20 LEU B N 1
ATOM 3557 C CA . LEU B 1 20 ? 12.805 21.297 -10.969 1 89.62 20 LEU B CA 1
ATOM 3558 C C . LEU B 1 20 ? 14.195 21.297 -11.602 1 89.62 20 LEU B C 1
ATOM 3560 O O . LEU B 1 20 ? 14.57 20.344 -12.289 1 89.62 20 LEU B O 1
ATOM 3564 N N . PRO B 1 21 ? 14.898 22.391 -11.391 1 89.88 21 PRO B N 1
ATOM 3565 C CA . PRO B 1 21 ? 16.297 22.375 -11.82 1 89.88 21 PRO B CA 1
ATOM 3566 C C . PRO B 1 21 ? 17.094 21.203 -11.219 1 89.88 21 PRO B C 1
ATOM 3568 O O . PRO B 1 21 ? 16.812 20.797 -10.086 1 89.88 21 PRO B O 1
ATOM 3571 N N . SER B 1 22 ? 18.016 20.719 -11.898 1 90.75 22 SER B N 1
ATOM 3572 C CA . SER B 1 22 ? 18.75 19.5 -11.555 1 90.75 22 SER B CA 1
ATOM 3573 C C . SER B 1 22 ? 19.391 19.609 -10.188 1 90.75 22 SER B C 1
ATOM 3575 O O . SER B 1 22 ? 19.406 18.656 -9.414 1 90.75 22 SER B O 1
ATOM 3577 N N . SER B 1 23 ? 19.891 20.75 -9.859 1 90.31 23 SER B N 1
ATOM 3578 C CA . SER B 1 23 ? 20.609 20.906 -8.594 1 90.31 23 SER B CA 1
ATOM 3579 C C . SER B 1 23 ? 19.688 20.703 -7.402 1 90.31 23 SER B C 1
ATOM 3581 O O . SER B 1 23 ? 19.969 19.891 -6.52 1 90.31 23 SER B O 1
ATOM 3583 N N . ILE B 1 24 ? 18.547 21.453 -7.445 1 91.62 24 ILE B N 1
ATOM 3584 C CA . ILE B 1 24 ? 17.609 21.344 -6.344 1 91.62 24 ILE B CA 1
ATOM 3585 C C . ILE B 1 24 ? 16.938 19.984 -6.375 1 91.62 24 ILE B C 1
ATOM 3587 O O . ILE B 1 24 ? 16.625 19.406 -5.328 1 91.62 24 ILE B O 1
ATOM 3591 N N . ALA B 1 25 ? 16.75 19.406 -7.527 1 92.25 25 ALA B N 1
ATOM 3592 C CA . ALA B 1 25 ? 16.172 18.078 -7.672 1 92.25 25 ALA B CA 1
ATOM 3593 C C . ALA B 1 25 ? 17.047 17.016 -7.004 1 92.25 25 ALA B C 1
ATOM 3595 O O . ALA B 1 25 ? 16.547 16.156 -6.27 1 92.25 25 ALA B O 1
ATOM 3596 N N . ASN B 1 26 ? 18.297 17.141 -7.199 1 90.31 26 ASN B N 1
ATOM 3597 C CA . ASN B 1 26 ? 19.234 16.219 -6.594 1 90.31 26 ASN B CA 1
ATOM 3598 C C . ASN B 1 26 ? 19.266 16.344 -5.074 1 90.31 26 ASN B C 1
ATOM 3600 O O . ASN B 1 26 ? 19.359 15.352 -4.359 1 90.31 26 ASN B O 1
ATOM 3604 N N . TYR B 1 27 ? 19.219 17.594 -4.652 1 91.44 27 TYR B N 1
ATOM 3605 C CA . TYR B 1 27 ? 19.219 17.844 -3.217 1 91.44 27 TYR B CA 1
ATOM 3606 C C . TYR B 1 27 ? 17.984 17.234 -2.555 1 91.44 27 TYR B C 1
ATOM 3608 O O . TYR B 1 27 ? 18.094 16.547 -1.543 1 91.44 27 TYR B O 1
ATOM 3616 N N . ILE B 1 28 ? 16.859 17.422 -3.188 1 91.62 28 ILE B N 1
ATOM 3617 C CA . ILE B 1 28 ? 15.578 16.938 -2.686 1 91.62 28 ILE B CA 1
ATOM 3618 C C . ILE B 1 28 ? 15.594 15.406 -2.656 1 91.62 28 ILE B C 1
ATOM 3620 O O . ILE B 1 28 ? 15.164 14.789 -1.677 1 91.62 28 ILE B O 1
ATOM 3624 N N . GLN B 1 29 ? 16.078 14.883 -3.682 1 87.81 29 GLN B N 1
ATOM 3625 C CA . GLN B 1 29 ? 16.203 13.43 -3.76 1 87.81 29 GLN B CA 1
ATOM 3626 C C . GLN B 1 29 ? 17.109 12.891 -2.666 1 87.81 29 GLN B C 1
ATOM 3628 O O . GLN B 1 29 ? 16.781 11.891 -2.016 1 87.81 29 GLN B O 1
ATOM 3633 N N . GLY B 1 30 ? 18.188 13.508 -2.426 1 87.38 30 GLY B N 1
ATOM 3634 C CA . GLY B 1 30 ? 19.141 13.094 -1.417 1 87.38 30 GLY B CA 1
ATOM 3635 C C . GLY B 1 30 ? 18.609 13.195 -0.002 1 87.38 30 GLY B C 1
ATOM 3636 O O . GLY B 1 30 ? 19.031 12.445 0.882 1 87.38 30 GLY B O 1
ATOM 3637 N N . GLN B 1 31 ? 17.609 14.133 0.168 1 89.88 31 GLN B N 1
ATOM 3638 C CA . GLN B 1 31 ? 17.078 14.367 1.502 1 89.88 31 GLN B CA 1
ATOM 3639 C C . GLN B 1 31 ? 15.859 13.484 1.761 1 89.88 31 GLN B C 1
ATOM 3641 O O . GLN B 1 31 ? 15.234 13.57 2.818 1 89.88 31 GLN B O 1
ATOM 3646 N N . GLY B 1 32 ? 15.422 12.68 0.804 1 85.56 32 GLY B N 1
ATOM 3647 C CA . GLY B 1 32 ? 14.32 11.75 0.987 1 85.56 32 GLY B CA 1
ATOM 3648 C C . GLY B 1 32 ? 12.961 12.414 0.932 1 85.56 32 GLY B C 1
ATOM 3649 O O . GLY B 1 32 ? 12.031 12 1.63 1 85.56 32 GLY B O 1
ATOM 3650 N N . LEU B 1 33 ? 12.875 13.453 0.165 1 89.94 33 LEU B N 1
ATOM 3651 C CA . LEU B 1 33 ? 11.625 14.195 0.085 1 89.94 33 LEU B CA 1
ATOM 3652 C C . LEU B 1 33 ? 10.797 13.734 -1.111 1 89.94 33 LEU B C 1
ATOM 3654 O O . LEU B 1 33 ? 9.969 14.492 -1.625 1 89.94 33 LEU B O 1
ATOM 3658 N N . LEU B 1 34 ? 11.133 12.547 -1.53 1 83.38 34 LEU B N 1
ATOM 3659 C CA . LEU B 1 34 ? 10.391 11.977 -2.646 1 83.38 34 LEU B CA 1
ATOM 3660 C C . LEU B 1 34 ? 9.453 10.875 -2.168 1 83.38 34 LEU B C 1
ATOM 3662 O O . LEU B 1 34 ? 9.688 10.266 -1.123 1 83.38 34 LEU B O 1
ATOM 3666 N N . SER B 1 35 ? 8.422 10.781 -2.996 1 77.81 35 SER B N 1
ATOM 3667 C CA . SER B 1 35 ? 7.473 9.711 -2.707 1 77.81 35 SER B CA 1
ATOM 3668 C C . SER B 1 35 ? 8.109 8.344 -2.914 1 77.81 35 SER B C 1
ATOM 3670 O O . SER B 1 35 ? 8.914 8.156 -3.826 1 77.81 35 SER B O 1
ATOM 3672 N N . SER B 1 36 ? 7.805 7.398 -2.055 1 61.56 36 SER B N 1
ATOM 3673 C CA . SER B 1 36 ? 8.312 6.035 -2.137 1 61.56 36 SER B CA 1
ATOM 3674 C C . SER B 1 36 ? 7.609 5.246 -3.232 1 61.56 36 SER B C 1
ATOM 3676 O O . SER B 1 36 ? 8.109 4.215 -3.686 1 61.56 36 SER B O 1
ATOM 3678 N N . PHE B 1 37 ? 6.504 5.777 -3.666 1 57.19 37 PHE B N 1
ATOM 3679 C CA . PHE B 1 37 ? 5.684 5.004 -4.586 1 57.19 37 PHE B CA 1
ATOM 3680 C C . PHE B 1 37 ? 6.316 4.957 -5.973 1 57.19 37 PHE B C 1
ATOM 3682 O O . PHE B 1 37 ? 6.504 3.879 -6.539 1 57.19 37 PHE B O 1
ATOM 3689 N N . ASN B 1 38 ? 6.504 6.074 -6.602 1 58.78 38 ASN B N 1
ATOM 3690 C CA . ASN B 1 38 ? 7.02 6.09 -7.969 1 58.78 38 ASN B CA 1
ATOM 3691 C C . ASN B 1 38 ? 8.43 6.676 -8.031 1 58.78 38 ASN B C 1
ATOM 3693 O O . ASN B 1 38 ? 9.094 6.582 -9.062 1 58.78 38 ASN B O 1
ATOM 3697 N N . GLY B 1 39 ? 8.836 7.141 -6.859 1 67.38 39 GLY B N 1
ATOM 3698 C CA . GLY B 1 39 ? 10.18 7.691 -6.758 1 67.38 39 GLY B CA 1
ATOM 3699 C C . GLY B 1 39 ? 10.359 8.977 -7.543 1 67.38 39 GLY B C 1
ATOM 3700 O O . GLY B 1 39 ? 11.438 9.578 -7.516 1 67.38 39 GLY B O 1
ATOM 3701 N N . PHE B 1 40 ? 9.273 9.445 -8.164 1 76.69 40 PHE B N 1
ATOM 3702 C CA . PHE B 1 40 ? 9.461 10.594 -9.039 1 76.69 40 PHE B CA 1
ATOM 3703 C C . PHE B 1 40 ? 8.648 11.789 -8.547 1 76.69 40 PHE B C 1
ATOM 3705 O O . PHE B 1 40 ? 8.883 12.922 -8.969 1 76.69 40 PHE B O 1
ATOM 3712 N N . GLY B 1 41 ? 7.785 11.586 -7.637 1 88.5 41 GLY B N 1
ATOM 3713 C CA . GLY B 1 41 ? 6.969 12.672 -7.113 1 88.5 41 GLY B CA 1
ATOM 3714 C C . GLY B 1 41 ? 7.48 13.227 -5.797 1 88.5 41 GLY B C 1
ATOM 3715 O O . GLY B 1 41 ? 7.91 12.469 -4.926 1 88.5 41 GLY B O 1
ATOM 3716 N N . ILE B 1 42 ? 7.48 14.5 -5.715 1 92.75 42 ILE B N 1
ATOM 3717 C CA . ILE B 1 42 ? 7.883 15.172 -4.48 1 92.75 42 ILE B CA 1
ATOM 3718 C C . ILE B 1 42 ? 6.844 14.906 -3.393 1 92.75 42 ILE B C 1
ATOM 3720 O O . ILE B 1 42 ? 5.641 14.922 -3.658 1 92.75 42 ILE B O 1
ATOM 3724 N N . SER B 1 43 ? 7.262 14.57 -2.293 1 94.88 43 SER B N 1
ATOM 3725 C CA . SER B 1 43 ? 6.406 14.43 -1.12 1 94.88 43 SER B CA 1
ATOM 3726 C C . SER B 1 43 ? 6.871 15.336 0.013 1 94.88 43 SER B C 1
ATOM 3728 O O . SER B 1 43 ? 7.668 14.93 0.858 1 94.88 43 SER B O 1
ATOM 3730 N N . PHE B 1 44 ? 6.387 16.547 -0.092 1 96.31 44 PHE B N 1
ATOM 3731 C CA . PHE B 1 44 ? 6.867 17.516 0.875 1 96.31 44 PHE B CA 1
ATOM 3732 C C . PHE B 1 44 ? 6.039 18.797 0.809 1 96.31 44 PHE B C 1
ATOM 3734 O O . PHE B 1 44 ? 5.715 19.281 -0.279 1 96.31 44 PHE B O 1
ATOM 3741 N N . CYS B 1 45 ? 5.66 19.281 1.961 1 98 45 CYS B N 1
ATOM 3742 C CA . CYS B 1 45 ? 5.078 20.609 2.121 1 98 45 CYS B CA 1
ATOM 3743 C C . CYS B 1 45 ? 5.887 21.453 3.109 1 98 45 CYS B C 1
ATOM 3745 O O . CYS B 1 45 ? 6.203 20.984 4.207 1 98 45 CYS B O 1
ATOM 3747 N N . GLY B 1 46 ? 6.262 22.562 2.713 1 97.88 46 GLY B N 1
ATOM 3748 C CA . GLY B 1 46 ? 7.066 23.406 3.57 1 97.88 46 GLY B CA 1
ATOM 3749 C C . GLY B 1 46 ? 8.078 24.234 2.803 1 97.88 46 GLY B C 1
ATOM 3750 O O . GLY B 1 46 ? 7.809 24.688 1.688 1 97.88 46 GLY B O 1
ATOM 3751 N N . LEU B 1 47 ? 9.195 24.531 3.418 1 96.5 47 LEU B N 1
ATOM 3752 C CA . LEU B 1 47 ? 10.227 25.391 2.863 1 96.5 47 LEU B CA 1
ATOM 3753 C C . LEU B 1 47 ? 11.547 24.656 2.729 1 96.5 47 LEU B C 1
ATOM 3755 O O . LEU B 1 47 ? 12 24 3.674 1 96.5 47 LEU B O 1
ATOM 3759 N N . VAL B 1 48 ? 12.07 24.672 1.551 1 94.75 48 VAL B N 1
ATOM 3760 C CA . VAL B 1 48 ? 13.445 24.234 1.305 1 94.75 48 VAL B CA 1
ATOM 3761 C C . VAL B 1 48 ? 14.305 25.422 0.899 1 94.75 48 VAL B C 1
ATOM 3763 O O . VAL B 1 48 ? 14.047 26.062 -0.122 1 94.75 48 VAL B O 1
ATOM 3766 N N . CYS B 1 49 ? 15.219 25.719 1.73 1 91.88 49 CYS B N 1
ATOM 3767 C CA . CYS B 1 49 ? 16.219 26.719 1.384 1 91.88 49 CYS B CA 1
ATOM 3768 C C . CYS B 1 49 ? 17.453 26.062 0.785 1 91.88 49 CYS B C 1
ATOM 3770 O O . CYS B 1 49 ? 18.094 25.234 1.43 1 91.88 49 CYS B O 1
ATOM 3772 N N . TYR B 1 50 ? 17.719 26.422 -0.438 1 91.25 50 TYR B N 1
ATOM 3773 C CA . TYR B 1 50 ? 18.844 25.812 -1.132 1 91.25 50 TYR B CA 1
ATOM 3774 C C . TYR B 1 50 ? 19.625 26.844 -1.925 1 91.25 50 TYR B C 1
ATOM 3776 O O . TYR B 1 50 ? 19.078 27.516 -2.805 1 91.25 50 TYR B O 1
ATOM 3784 N N . GLN B 1 51 ? 20.906 26.984 -1.618 1 86.88 51 GLN B N 1
ATOM 3785 C CA . GLN B 1 51 ? 21.828 27.859 -2.309 1 86.88 51 GLN B CA 1
ATOM 3786 C C . GLN B 1 51 ? 21.281 29.281 -2.387 1 86.88 51 GLN B C 1
ATOM 3788 O O . GLN B 1 51 ? 21.281 29.906 -3.455 1 86.88 51 GLN B O 1
ATOM 3793 N N . GLY B 1 52 ? 20.688 29.75 -1.328 1 83 52 GLY B N 1
ATOM 3794 C CA . GLY B 1 52 ? 20.25 31.125 -1.204 1 83 52 GLY B CA 1
ATOM 3795 C C . GLY B 1 52 ? 18.875 31.375 -1.771 1 83 52 GLY B C 1
ATOM 3796 O O . GLY B 1 52 ? 18.375 32.5 -1.754 1 83 52 GLY B O 1
ATOM 3797 N N . GLU B 1 53 ? 18.266 30.312 -2.266 1 90.38 53 GLU B N 1
ATOM 3798 C CA . GLU B 1 53 ? 16.906 30.453 -2.795 1 90.38 53 GLU B CA 1
ATOM 3799 C C . GLU B 1 53 ? 15.906 29.688 -1.938 1 90.38 53 GLU B C 1
ATOM 3801 O O . GLU B 1 53 ? 16.266 28.719 -1.27 1 90.38 53 GLU B O 1
ATOM 3806 N N . ASN B 1 54 ? 14.688 30.25 -1.959 1 93.12 54 ASN B N 1
ATOM 3807 C CA . ASN B 1 54 ? 13.625 29.594 -1.202 1 93.12 54 ASN B CA 1
ATOM 3808 C C . ASN B 1 54 ? 12.656 28.859 -2.121 1 93.12 54 ASN B C 1
ATOM 3810 O O . ASN B 1 54 ? 12.164 29.438 -3.094 1 93.12 54 ASN B O 1
ATOM 3814 N N . TYR B 1 55 ? 12.453 27.641 -1.806 1 95.44 55 TYR B N 1
ATOM 3815 C CA . TYR B 1 55 ? 11.461 26.828 -2.5 1 95.44 55 TYR B CA 1
ATOM 3816 C C . TYR B 1 55 ? 10.32 26.453 -1.567 1 95.44 55 TYR B C 1
ATOM 3818 O O . TYR B 1 55 ? 10.5 25.641 -0.65 1 95.44 55 TYR B O 1
ATOM 3826 N N . PHE B 1 56 ? 9.188 27.094 -1.822 1 96.75 56 PHE B N 1
ATOM 3827 C CA . PHE B 1 56 ? 8.016 26.797 -1.012 1 96.75 56 PHE B CA 1
ATOM 3828 C C . PHE B 1 56 ? 7.141 25.75 -1.686 1 96.75 56 PHE B C 1
ATOM 3830 O O . PHE B 1 56 ? 6.73 25.906 -2.836 1 96.75 56 PHE B O 1
ATOM 3837 N N . PHE B 1 57 ? 6.855 24.688 -0.995 1 97.38 57 PHE B N 1
ATOM 3838 C CA . PHE B 1 57 ? 5.984 23.625 -1.492 1 97.38 57 PHE B CA 1
ATOM 3839 C C . PHE B 1 57 ? 4.625 23.688 -0.809 1 97.38 57 PHE B C 1
ATOM 3841 O O . PHE B 1 57 ? 4.496 23.328 0.363 1 97.38 57 PHE B O 1
ATOM 3848 N N . PHE B 1 58 ? 3.654 24.078 -1.569 1 98 58 PHE B N 1
ATOM 3849 C CA . PHE B 1 58 ? 2.285 24.141 -1.071 1 98 58 PHE B CA 1
ATOM 3850 C C . PHE B 1 58 ? 1.571 22.812 -1.265 1 98 58 PHE B C 1
ATOM 3852 O O . PHE B 1 58 ? 2.018 21.969 -2.047 1 98 58 PHE B O 1
ATOM 3859 N N . PRO B 1 59 ? 0.473 22.594 -0.495 1 98 59 PRO B N 1
ATOM 3860 C CA . PRO B 1 59 ? -0.301 21.359 -0.713 1 98 59 PRO B CA 1
ATOM 3861 C C . PRO B 1 59 ? -0.733 21.188 -2.168 1 98 59 PRO B C 1
ATOM 3863 O O . PRO B 1 59 ? -0.924 22.172 -2.881 1 98 59 PRO B O 1
ATOM 3866 N N . ARG B 1 60 ? -0.846 19.969 -2.52 1 96.31 60 ARG B N 1
ATOM 3867 C CA . ARG B 1 60 ? -1.265 19.688 -3.889 1 96.31 60 ARG B CA 1
ATOM 3868 C C . ARG B 1 60 ? -2.596 20.359 -4.203 1 96.31 60 ARG B C 1
ATOM 3870 O O . ARG B 1 60 ? -3.449 20.5 -3.324 1 96.31 60 ARG B O 1
ATOM 3877 N N . GLN B 1 61 ? -2.828 20.859 -5.445 1 95.62 61 GLN B N 1
ATOM 3878 C CA . GLN B 1 61 ? -4.047 21.438 -5.996 1 95.62 61 GLN B CA 1
ATOM 3879 C C . GLN B 1 61 ? -4.32 22.812 -5.395 1 95.62 61 GLN B C 1
ATOM 3881 O O . GLN B 1 61 ? -5.438 23.328 -5.48 1 95.62 61 GLN B O 1
ATOM 3886 N N . SER B 1 62 ? -3.33 23.344 -4.688 1 95.69 62 SER B N 1
ATOM 3887 C CA . SER B 1 62 ? -3.441 24.75 -4.281 1 95.69 62 SER B CA 1
ATOM 3888 C C . SER B 1 62 ? -3.426 25.672 -5.492 1 95.69 62 SER B C 1
ATOM 3890 O O . SER B 1 62 ? -2.836 25.359 -6.523 1 95.69 62 SER B O 1
ATOM 3892 N N . ASP B 1 63 ? -4.023 26.781 -5.367 1 92 63 ASP B N 1
ATOM 3893 C CA . ASP B 1 63 ? -4.066 27.766 -6.441 1 92 63 ASP B CA 1
ATOM 3894 C C . ASP B 1 63 ? -2.795 28.609 -6.461 1 92 63 ASP B C 1
ATOM 3896 O O . ASP B 1 63 ? -2.709 29.625 -5.773 1 92 63 ASP B O 1
ATOM 3900 N N . ILE B 1 64 ? -1.914 28.312 -7.359 1 91.81 64 ILE B N 1
ATOM 3901 C CA . ILE B 1 64 ? -0.616 28.969 -7.43 1 91.81 64 ILE B CA 1
ATOM 3902 C C . ILE B 1 64 ? -0.798 30.422 -7.871 1 91.81 64 ILE B C 1
ATOM 3904 O O . ILE B 1 64 ? -0.073 31.312 -7.418 1 91.81 64 ILE B O 1
ATOM 3908 N N . GLU B 1 65 ? -1.709 30.641 -8.82 1 91.62 65 GLU B N 1
ATOM 3909 C CA . GLU B 1 65 ? -1.959 32 -9.289 1 91.62 65 GLU B CA 1
ATOM 3910 C C . GLU B 1 65 ? -2.432 32.906 -8.148 1 91.62 65 GLU B C 1
ATOM 3912 O O . GLU B 1 65 ? -2.027 34.062 -8.055 1 91.62 65 GLU B O 1
ATOM 3917 N N . LYS B 1 66 ? -3.248 32.312 -7.332 1 91.44 66 LYS B N 1
ATOM 3918 C CA . LYS B 1 66 ? -3.697 33.031 -6.148 1 91.44 66 LYS B CA 1
ATOM 3919 C C . LYS B 1 66 ? -2.535 33.312 -5.199 1 91.44 66 LYS B C 1
ATOM 3921 O O . LYS B 1 66 ? -2.4 34.438 -4.684 1 91.44 66 LYS B O 1
ATOM 3926 N N . ILE B 1 67 ? -1.685 32.438 -5.027 1 93.56 67 ILE B N 1
ATOM 3927 C CA . ILE B 1 67 ? -0.54 32.562 -4.133 1 93.56 67 ILE B CA 1
ATOM 3928 C C . ILE B 1 67 ? 0.41 33.656 -4.633 1 93.56 67 ILE B C 1
ATOM 3930 O O . ILE B 1 67 ? 0.937 34.438 -3.842 1 93.56 67 ILE B O 1
ATOM 3934 N N . LYS B 1 68 ? 0.517 33.719 -5.938 1 93.75 68 LYS B N 1
ATOM 3935 C CA . LYS B 1 68 ? 1.44 34.688 -6.539 1 93.75 68 LYS B CA 1
ATOM 3936 C C . LYS B 1 68 ? 0.931 36.125 -6.387 1 93.75 68 LYS B C 1
ATOM 3938 O O . LYS B 1 68 ? 1.702 37.062 -6.5 1 93.75 68 LYS B O 1
ATOM 3943 N N . THR B 1 69 ? -0.347 36.25 -6.207 1 94.31 69 THR B N 1
ATOM 3944 C CA . THR B 1 69 ? -0.909 37.594 -6.035 1 94.31 69 THR B CA 1
ATOM 3945 C C . THR B 1 69 ? -0.428 38.219 -4.73 1 94.31 69 THR B C 1
ATOM 3947 O O . THR B 1 69 ? -0.308 39.438 -4.629 1 94.31 69 THR B O 1
ATOM 3950 N N . ASP B 1 70 ? -0.19 37.438 -3.74 1 92.56 70 ASP B N 1
ATOM 3951 C CA . ASP B 1 70 ? 0.333 37.875 -2.453 1 92.56 70 ASP B CA 1
ATOM 3952 C C . ASP B 1 70 ? 1.248 36.812 -1.835 1 92.56 70 ASP B C 1
ATOM 3954 O O . ASP B 1 70 ? 0.899 36.188 -0.828 1 92.56 70 ASP B O 1
ATOM 3958 N N . PRO B 1 71 ? 2.383 36.719 -2.363 1 91.56 71 PRO B N 1
ATOM 3959 C CA . PRO B 1 71 ? 3.275 35.625 -1.966 1 91.56 71 PRO B CA 1
ATOM 3960 C C . PRO B 1 71 ? 3.662 35.688 -0.49 1 91.56 71 PRO B C 1
ATOM 3962 O O . PRO B 1 71 ? 3.787 34.625 0.164 1 91.56 71 PRO B O 1
ATOM 3965 N N . GLU B 1 72 ? 3.91 36.875 0.048 1 89.56 72 GLU B N 1
ATOM 3966 C CA . GLU B 1 72 ? 4.336 37 1.438 1 89.56 72 GLU B CA 1
ATOM 3967 C C . GLU B 1 72 ? 3.268 36.5 2.395 1 89.56 72 GLU B C 1
ATOM 3969 O O . GLU B 1 72 ? 3.574 35.75 3.334 1 89.56 72 GLU B O 1
ATOM 3974 N N . GLN B 1 73 ? 2.117 36.812 2.084 1 92.88 73 GLN B N 1
ATOM 3975 C CA . GLN B 1 73 ? 1.008 36.375 2.938 1 92.88 73 GLN B CA 1
ATOM 3976 C C . GLN B 1 73 ? 0.827 34.875 2.906 1 92.88 73 GLN B C 1
ATOM 3978 O O . GLN B 1 73 ? 0.677 34.25 3.953 1 92.88 73 GLN B O 1
ATOM 3983 N N . TYR B 1 74 ? 0.868 34.312 1.749 1 95.62 74 TYR B N 1
ATOM 3984 C CA . TYR B 1 74 ? 0.54 32.906 1.618 1 95.62 74 TYR B CA 1
ATOM 3985 C C . TYR B 1 74 ? 1.709 32.031 2.059 1 95.62 74 TYR B C 1
ATOM 3987 O O . TYR B 1 74 ? 1.509 30.938 2.59 1 95.62 74 TYR B O 1
ATOM 3995 N N . THR B 1 75 ? 2.943 32.469 1.848 1 95.69 75 THR B N 1
ATOM 3996 C CA . THR B 1 75 ? 4.078 31.719 2.373 1 95.69 75 THR B CA 1
ATOM 3997 C C . THR B 1 75 ? 4.078 31.734 3.898 1 95.69 75 THR B C 1
ATOM 3999 O O . THR B 1 75 ? 4.398 30.734 4.535 1 95.69 75 THR B O 1
ATOM 4002 N N . ALA B 1 76 ? 3.701 32.875 4.441 1 95.25 76 ALA B N 1
ATOM 4003 C CA . ALA B 1 76 ? 3.547 32.969 5.891 1 95.25 76 ALA B CA 1
ATOM 4004 C C . ALA B 1 76 ? 2.453 32 6.375 1 95.25 76 ALA B C 1
ATOM 4006 O O . ALA B 1 76 ? 2.635 31.297 7.359 1 95.25 76 ALA B O 1
ATOM 4007 N N . LEU B 1 77 ? 1.358 32 5.668 1 96.69 77 LEU B N 1
ATOM 4008 C CA . LEU B 1 77 ? 0.237 31.141 6.008 1 96.69 77 LEU B CA 1
ATOM 4009 C C . LEU B 1 77 ? 0.666 29.688 6.012 1 96.69 77 LEU B C 1
ATOM 4011 O O . LEU B 1 77 ? 0.375 28.938 6.957 1 96.69 77 LEU B O 1
ATOM 4015 N N . LEU B 1 78 ? 1.379 29.266 4.977 1 97.88 78 LEU B N 1
ATOM 4016 C CA . LEU B 1 78 ? 1.867 27.906 4.855 1 97.88 78 LEU B CA 1
ATOM 4017 C C . LEU B 1 78 ? 2.711 27.516 6.062 1 97.88 78 LEU B C 1
ATOM 4019 O O . LEU B 1 78 ? 2.434 26.516 6.727 1 97.88 78 LEU B O 1
ATOM 4023 N N . MET B 1 79 ? 3.654 28.344 6.367 1 97.06 79 MET B N 1
ATOM 4024 C CA . MET B 1 79 ? 4.609 28.016 7.422 1 97.06 79 MET B CA 1
ATOM 4025 C C . MET B 1 79 ? 3.951 28.078 8.797 1 97.06 79 MET B C 1
ATOM 4027 O O . MET B 1 79 ? 4.234 27.25 9.664 1 97.06 79 MET B O 1
ATOM 4031 N N . GLN B 1 80 ? 3.086 29.047 8.961 1 96.62 80 GLN B N 1
ATOM 4032 C CA . GLN B 1 80 ? 2.387 29.172 10.234 1 96.62 80 GLN B CA 1
ATOM 4033 C C . GLN B 1 80 ? 1.453 27.984 10.469 1 96.62 80 GLN B C 1
ATOM 4035 O O . GLN B 1 80 ? 1.387 27.453 11.586 1 96.62 80 GLN B O 1
ATOM 4040 N N . ALA B 1 81 ? 0.72 27.609 9.484 1 97.5 81 ALA B N 1
ATOM 4041 C CA . ALA B 1 81 ? -0.183 26.469 9.602 1 97.5 81 ALA B CA 1
ATOM 4042 C C . ALA B 1 81 ? 0.588 25.188 9.922 1 97.5 81 ALA B C 1
ATOM 4044 O O . ALA B 1 81 ? 0.182 24.406 10.797 1 97.5 81 ALA B O 1
ATOM 4045 N N . LEU B 1 82 ? 1.694 25 9.242 1 97.44 82 LEU B N 1
ATOM 4046 C CA . LEU B 1 82 ? 2.508 23.812 9.477 1 97.44 82 LEU B CA 1
ATOM 4047 C C . LEU B 1 82 ? 3.137 23.844 10.859 1 97.44 82 LEU B C 1
ATOM 4049 O O . LEU B 1 82 ? 3.256 22.812 11.523 1 97.44 82 LEU B O 1
ATOM 4053 N N . PHE B 1 83 ? 3.52 25.031 11.234 1 95.81 83 PHE B N 1
ATOM 4054 C CA . PHE B 1 83 ? 4.09 25.188 12.57 1 95.81 83 PHE B CA 1
ATOM 4055 C C . PHE B 1 83 ? 3.059 24.844 13.641 1 95.81 83 PHE B C 1
ATOM 4057 O O . PHE B 1 83 ? 3.357 24.125 14.586 1 95.81 83 PHE B O 1
ATOM 4064 N N . LYS B 1 84 ? 1.92 25.328 13.484 1 95.25 84 LYS B N 1
ATOM 4065 C CA . LYS B 1 84 ? 0.83 25.016 14.398 1 95.25 84 LYS B CA 1
ATOM 4066 C C . LYS B 1 84 ? 0.558 23.516 14.438 1 95.25 84 LYS B C 1
ATOM 4068 O O . LYS B 1 84 ? 0.386 22.938 15.508 1 95.25 84 LYS B O 1
ATOM 4073 N N . PHE B 1 85 ? 0.507 22.922 13.32 1 95.94 85 PHE B N 1
ATOM 4074 C CA . PHE B 1 85 ? 0.291 21.484 13.219 1 95.94 85 PHE B CA 1
ATOM 4075 C C . PHE B 1 85 ? 1.373 20.719 13.969 1 95.94 85 PHE B C 1
ATOM 4077 O O . PHE B 1 85 ? 1.079 19.766 14.688 1 95.94 85 PHE B O 1
ATOM 4084 N N . ALA B 1 86 ? 2.557 21.125 13.758 1 93.56 86 ALA B N 1
ATOM 4085 C CA . ALA B 1 86 ? 3.674 20.469 14.438 1 93.56 86 ALA B CA 1
ATOM 4086 C C . ALA B 1 86 ? 3.516 20.562 15.953 1 93.56 86 ALA B C 1
ATOM 4088 O O . ALA B 1 86 ? 3.838 19.609 16.672 1 93.56 86 ALA B O 1
ATOM 4089 N N . GLN B 1 87 ? 3.031 21.609 16.406 1 90.94 87 GLN B N 1
ATOM 4090 C CA . GLN B 1 87 ? 2.807 21.797 17.828 1 90.94 87 GLN B CA 1
ATOM 4091 C C . GLN B 1 87 ? 1.637 20.938 18.312 1 90.94 87 GLN B C 1
ATOM 4093 O O . GLN B 1 87 ? 1.713 20.312 19.375 1 90.94 87 GLN B O 1
ATOM 4098 N N . ASP B 1 88 ? 0.614 20.844 17.562 1 89.44 88 ASP B N 1
ATOM 4099 C CA . ASP B 1 88 ? -0.572 20.062 17.906 1 89.44 88 ASP B CA 1
ATOM 4100 C C . ASP B 1 88 ? -0.262 18.578 17.922 1 89.44 88 ASP B C 1
ATOM 4102 O O . ASP B 1 88 ? -0.806 17.828 18.75 1 89.44 88 ASP B O 1
ATOM 4106 N N . SER B 1 89 ? 0.512 18.125 16.969 1 85.56 89 SER B N 1
ATOM 4107 C CA . SER B 1 89 ? 0.809 16.703 16.797 1 85.56 89 SER B CA 1
ATOM 4108 C C . SER B 1 89 ? 1.668 16.172 17.938 1 85.56 89 SER B C 1
ATOM 4110 O O . SER B 1 89 ? 1.645 14.977 18.234 1 85.56 89 SER B O 1
ATOM 4112 N N . LYS B 1 90 ? 2.494 16.984 18.484 1 78.38 90 LYS B N 1
ATOM 4113 C CA . LYS B 1 90 ? 3.334 16.578 19.609 1 78.38 90 LYS B CA 1
ATOM 4114 C C . LYS B 1 90 ? 2.486 16.109 20.797 1 78.38 90 LYS B C 1
ATOM 4116 O O . LYS B 1 90 ? 2.91 15.25 21.562 1 78.38 90 LYS B O 1
ATOM 4121 N N . THR B 1 91 ? 1.421 16.609 20.859 1 69.5 91 THR B N 1
ATOM 4122 C CA . THR B 1 91 ? 0.558 16.297 21.984 1 69.5 91 THR B CA 1
ATOM 4123 C C . THR B 1 91 ? -0.245 15.023 21.719 1 69.5 91 THR B C 1
ATOM 4125 O O . THR B 1 91 ? -0.809 14.438 22.641 1 69.5 91 THR B O 1
ATOM 4128 N N . GLN B 1 92 ? -0.261 14.648 20.516 1 65.5 92 GLN B N 1
ATOM 4129 C CA . GLN B 1 92 ? -1.026 13.461 20.156 1 65.5 92 GLN B CA 1
ATOM 4130 C C . GLN B 1 92 ? -0.141 12.219 20.156 1 65.5 92 GLN B C 1
ATOM 4132 O O . GLN B 1 92 ? 0.993 12.258 19.672 1 65.5 92 GLN B O 1
ATOM 4137 N N . VAL B 1 93 ? -0.354 11.336 21.031 1 49.53 93 VAL B N 1
ATOM 4138 C CA . VAL B 1 93 ? 0.38 10.078 21.109 1 49.53 93 VAL B CA 1
ATOM 4139 C C . VAL B 1 93 ? 0.117 9.242 19.875 1 49.53 93 VAL B C 1
ATOM 4141 O O . VAL B 1 93 ? -0.988 8.727 19.688 1 49.53 93 VAL B O 1
ATOM 4144 N N . THR B 1 94 ? 0.703 9.539 18.891 1 60.69 94 THR B N 1
ATOM 4145 C CA . THR B 1 94 ? 0.552 8.672 17.734 1 60.69 94 THR B CA 1
ATOM 4146 C C . THR B 1 94 ? 1.845 7.91 17.453 1 60.69 94 THR B C 1
ATOM 4148 O O . THR B 1 94 ? 2.922 8.328 17.875 1 60.69 94 THR B O 1
ATOM 4151 N N . SER B 1 95 ? 1.658 6.691 17.031 1 58.88 95 SER B N 1
ATOM 4152 C CA . SER B 1 95 ? 2.85 5.977 16.594 1 58.88 95 SER B CA 1
ATOM 4153 C C . SER B 1 95 ? 3.607 6.766 15.531 1 58.88 95 SER B C 1
ATOM 4155 O O . SER B 1 95 ? 3 7.477 14.727 1 58.88 95 SER B O 1
ATOM 4157 N N . PRO B 1 96 ? 4.859 6.871 15.695 1 56.19 96 PRO B N 1
ATOM 4158 C CA . PRO B 1 96 ? 5.672 7.578 14.703 1 56.19 96 PRO B CA 1
ATOM 4159 C C . PRO B 1 96 ? 5.312 7.203 13.266 1 56.19 96 PRO B C 1
ATOM 4161 O O . PRO B 1 96 ? 5.402 8.039 12.359 1 56.19 96 PRO B O 1
ATOM 4164 N N . GLU B 1 97 ? 4.836 6.004 13.07 1 62.25 97 GLU B N 1
ATOM 4165 C CA . GLU B 1 97 ? 4.512 5.523 11.734 1 62.25 97 GLU B CA 1
ATOM 4166 C C . GLU B 1 97 ? 3.264 6.215 11.188 1 62.25 97 GLU B C 1
ATOM 4168 O O . GLU B 1 97 ? 3.09 6.324 9.969 1 62.25 97 GLU B O 1
ATOM 4173 N N . ASP B 1 98 ? 2.594 6.797 12.086 1 68.31 98 ASP B N 1
ATOM 4174 C CA . ASP B 1 98 ? 1.318 7.398 11.711 1 68.31 98 ASP B CA 1
ATOM 4175 C C . ASP B 1 98 ? 1.435 8.914 11.609 1 68.31 98 ASP B C 1
ATOM 4177 O O . ASP B 1 98 ? 0.473 9.594 11.25 1 68.31 98 ASP B O 1
ATOM 4181 N N . GLY B 1 99 ? 2.609 9.352 11.805 1 77.5 99 GLY B N 1
ATOM 4182 C CA . GLY B 1 99 ? 2.779 10.789 11.844 1 77.5 99 GLY B CA 1
ATOM 4183 C C . GLY B 1 99 ? 3.07 11.391 10.484 1 77.5 99 GLY B C 1
ATOM 4184 O O . GLY B 1 99 ? 3.074 10.688 9.477 1 77.5 99 GLY B O 1
ATOM 4185 N N . ALA B 1 100 ? 3.123 12.711 10.438 1 84.94 100 ALA B N 1
ATOM 4186 C CA . ALA B 1 100 ? 3.34 13.461 9.195 1 84.94 100 ALA B CA 1
ATOM 4187 C C . ALA B 1 100 ? 4.828 13.562 8.875 1 84.94 100 ALA B C 1
ATOM 4189 O O . ALA B 1 100 ? 5.203 14.094 7.828 1 84.94 100 ALA B O 1
ATOM 4190 N N . ASP B 1 101 ? 5.703 12.984 9.633 1 86.12 101 ASP B N 1
ATOM 4191 C CA . ASP B 1 101 ? 7.145 13.07 9.438 1 86.12 101 ASP B CA 1
ATOM 4192 C C . ASP B 1 101 ? 7.598 14.531 9.352 1 86.12 101 ASP B C 1
ATOM 4194 O O . ASP B 1 101 ? 7.949 15.016 8.273 1 86.12 101 ASP B O 1
ATOM 4198 N N . GLU B 1 102 ? 7.645 15.188 10.445 1 88.88 102 GLU B N 1
ATOM 4199 C CA . GLU B 1 102 ? 7.957 16.609 10.586 1 88.88 102 GLU B CA 1
ATOM 4200 C C . GLU B 1 102 ? 9.461 16.828 10.703 1 88.88 102 GLU B C 1
ATOM 4202 O O . GLU B 1 102 ? 10.164 16.047 11.352 1 88.88 102 GLU B O 1
ATOM 4207 N N . THR B 1 103 ? 9.906 17.891 10.031 1 91.62 103 THR B N 1
ATOM 4208 C CA . THR B 1 103 ? 11.328 18.203 10.102 1 91.62 103 THR B CA 1
ATOM 4209 C C . THR B 1 103 ? 11.547 19.719 10.18 1 91.62 103 THR B C 1
ATOM 4211 O O . THR B 1 103 ? 10.828 20.484 9.531 1 91.62 103 THR B O 1
ATOM 4214 N N . GLY B 1 104 ? 12.492 20.156 11.055 1 91.88 104 GLY B N 1
ATOM 4215 C CA . GLY B 1 104 ? 13.008 21.516 11.031 1 91.88 104 GLY B CA 1
ATOM 4216 C C . GLY B 1 104 ? 12.195 22.484 11.875 1 91.88 104 GLY B C 1
ATOM 4217 O O . GLY B 1 104 ? 12.555 23.656 12.016 1 91.88 104 GLY B O 1
ATOM 4218 N N . PHE B 1 105 ? 11.188 22.047 12.508 1 93.5 105 PHE B N 1
ATOM 4219 C CA . PHE B 1 105 ? 10.289 22.969 13.203 1 93.5 105 PHE B CA 1
ATOM 4220 C C . PHE B 1 105 ? 10.906 23.438 14.516 1 93.5 105 PHE B C 1
ATOM 4222 O O . PHE B 1 105 ? 10.484 24.438 15.086 1 93.5 105 PHE B O 1
ATOM 4229 N N . GLU B 1 106 ? 11.852 22.75 15 1 91.56 106 GLU B N 1
ATOM 4230 C CA . GLU B 1 106 ? 12.578 23.203 16.188 1 91.56 106 GLU B CA 1
ATOM 4231 C C . GLU B 1 106 ? 13.266 24.547 15.922 1 91.56 106 GLU B C 1
ATOM 4233 O O . GLU B 1 106 ? 13.391 25.375 16.828 1 91.56 106 GLU B O 1
ATOM 4238 N N . LYS B 1 107 ? 13.68 24.75 14.789 1 91.69 107 LYS B N 1
ATOM 4239 C CA . LYS B 1 107 ? 14.281 26.016 14.406 1 91.69 107 LYS B CA 1
ATOM 4240 C C . LYS B 1 107 ? 13.25 27.141 14.445 1 91.69 107 LYS B C 1
ATOM 4242 O O . LYS B 1 107 ? 13.539 28.25 14.922 1 91.69 107 LYS B O 1
ATOM 4247 N N . LEU B 1 108 ? 12.078 26.844 13.938 1 92.94 108 LEU B N 1
ATOM 4248 C CA . LEU B 1 108 ? 11.031 27.859 13.953 1 92.94 108 LEU B CA 1
ATOM 4249 C C . LEU B 1 108 ? 10.664 28.234 15.383 1 92.94 108 LEU B C 1
ATOM 4251 O O . LEU B 1 108 ? 10.359 29.391 15.664 1 92.94 108 LEU B O 1
ATOM 4255 N N . GLU B 1 109 ? 10.703 27.281 16.203 1 93.56 109 GLU B N 1
ATOM 4256 C CA . GLU B 1 109 ? 10.453 27.562 17.625 1 93.56 109 GLU B CA 1
ATOM 4257 C C . GLU B 1 109 ? 11.5 28.516 18.188 1 93.56 109 GLU B C 1
ATOM 4259 O O . GLU B 1 109 ? 11.164 29.438 18.938 1 93.56 109 GLU B O 1
ATOM 4264 N N . MET B 1 110 ? 12.68 28.203 17.844 1 94.25 110 MET B N 1
ATOM 4265 C CA . MET B 1 110 ? 13.781 29.047 18.281 1 94.25 110 MET B CA 1
ATOM 4266 C C . MET B 1 110 ? 13.617 30.469 17.734 1 94.25 110 MET B C 1
ATOM 4268 O O . MET B 1 110 ? 13.758 31.438 18.469 1 94.25 110 MET B O 1
ATOM 4272 N N . PHE B 1 111 ? 13.312 30.609 16.5 1 94.12 111 PHE B N 1
ATOM 4273 C CA . PHE B 1 111 ? 13.148 31.906 15.867 1 94.12 111 PHE B CA 1
ATOM 4274 C C . PHE B 1 111 ? 11.977 32.656 16.5 1 94.12 111 PHE B C 1
ATOM 4276 O O . PHE B 1 111 ? 12.078 33.875 16.766 1 94.12 111 PHE B O 1
ATOM 4283 N N . LYS B 1 112 ? 10.961 31.969 16.672 1 94.12 112 LYS B N 1
ATOM 4284 C CA . LYS B 1 112 ? 9.797 32.562 17.312 1 94.12 112 LYS B CA 1
ATOM 4285 C C . LYS B 1 112 ? 10.148 33.125 18.688 1 94.12 112 LYS B C 1
ATOM 4287 O O . LYS B 1 112 ? 9.766 34.219 19.031 1 94.12 112 LYS B O 1
ATOM 4292 N N . TYR B 1 113 ? 10.844 32.375 19.453 1 95.06 113 TYR B N 1
ATOM 4293 C CA . TYR B 1 113 ? 11.258 32.781 20.781 1 95.06 113 TYR B CA 1
ATOM 4294 C C . TYR B 1 113 ? 12.109 34.062 20.719 1 95.06 113 TYR B C 1
ATOM 4296 O O . TYR B 1 113 ? 11.875 35 21.469 1 95.06 113 TYR B O 1
ATOM 4304 N N . LEU B 1 114 ? 13.07 34.031 19.828 1 95.62 114 LEU B N 1
ATOM 4305 C CA . LEU B 1 114 ? 13.992 35.156 19.703 1 95.62 114 LEU B CA 1
ATOM 4306 C C . LEU B 1 114 ? 13.242 36.438 19.328 1 95.62 114 LEU B C 1
ATOM 4308 O O . LEU B 1 114 ? 13.492 37.5 19.891 1 95.62 114 LEU B O 1
ATOM 4312 N N . ILE B 1 115 ? 12.367 36.281 18.438 1 94.25 115 ILE B N 1
ATOM 4313 C CA . ILE B 1 115 ? 11.602 37.438 17.984 1 94.25 115 ILE B CA 1
ATOM 4314 C C . ILE B 1 115 ? 10.688 37.938 19.109 1 94.25 115 ILE B C 1
ATOM 4316 O O . ILE B 1 115 ? 10.648 39.125 19.406 1 94.25 115 ILE B O 1
ATOM 4320 N N . ASN B 1 116 ? 10.055 37.062 19.766 1 94.06 116 ASN B N 1
ATOM 4321 C CA . ASN B 1 116 ? 9.141 37.406 20.844 1 94.06 116 ASN B CA 1
ATOM 4322 C C . ASN B 1 116 ? 9.883 38.062 22.016 1 94.06 116 ASN B C 1
ATOM 4324 O O . ASN B 1 116 ? 9.422 39.031 22.594 1 94.06 116 ASN B O 1
ATOM 4328 N N . ASP B 1 117 ? 10.945 37.438 22.359 1 94.75 117 ASP B N 1
ATOM 4329 C CA . ASP B 1 117 ? 11.75 37.969 23.453 1 94.75 117 ASP B CA 1
ATOM 4330 C C . ASP B 1 117 ? 12.227 39.375 23.141 1 94.75 117 ASP B C 1
ATOM 4332 O O . ASP B 1 117 ? 12.164 40.281 24 1 94.75 117 ASP B O 1
ATOM 4336 N N . PHE B 1 118 ? 12.609 39.594 21.984 1 94.44 118 PHE B N 1
ATOM 4337 C CA . PHE B 1 118 ? 13.062 40.906 21.547 1 94.44 118 PHE B CA 1
ATOM 4338 C C . PHE B 1 118 ? 11.922 41.906 21.594 1 94.44 118 PHE B C 1
ATOM 4340 O O . PHE B 1 118 ? 12.102 43.062 22.031 1 94.44 118 PHE B O 1
ATOM 4347 N N . GLN B 1 119 ? 10.828 41.531 21.094 1 92.31 119 GLN B N 1
ATOM 4348 C CA . GLN B 1 119 ? 9.672 42.406 21.062 1 92.31 119 GLN B CA 1
ATOM 4349 C C . GLN B 1 119 ? 9.219 42.781 22.469 1 92.31 119 GLN B C 1
ATOM 4351 O O . GLN B 1 119 ? 8.773 43.906 22.719 1 92.31 119 GLN B O 1
ATOM 4356 N N . GLN B 1 120 ? 9.406 41.906 23.422 1 92.62 120 GLN B N 1
ATOM 4357 C CA . GLN B 1 120 ? 8.922 42.094 24.781 1 92.62 120 GLN B CA 1
ATOM 4358 C C . GLN B 1 120 ? 9.969 42.812 25.625 1 92.62 120 GLN B C 1
ATOM 4360 O O . GLN B 1 120 ? 9.625 43.656 26.453 1 92.62 120 GLN B O 1
ATOM 4365 N N . HIS B 1 121 ? 11.258 42.469 25.406 1 91.12 121 HIS B N 1
ATOM 4366 C CA . HIS B 1 121 ? 12.266 42.938 26.359 1 91.12 121 HIS B CA 1
ATOM 4367 C C . HIS B 1 121 ? 13.359 43.75 25.672 1 91.12 121 HIS B C 1
ATOM 4369 O O . HIS B 1 121 ? 14.211 44.344 26.344 1 91.12 121 HIS B O 1
ATOM 4375 N N . GLY B 1 122 ? 13.305 43.719 24.391 1 90.56 122 GLY B N 1
ATOM 4376 C CA . GLY B 1 122 ? 14.32 44.469 23.656 1 90.56 122 GLY B CA 1
ATOM 4377 C C . GLY B 1 122 ? 15.648 43.75 23.562 1 90.56 122 GLY B C 1
ATOM 4378 O O . GLY B 1 122 ? 15.711 42.531 23.797 1 90.56 122 GLY B O 1
ATOM 4379 N N . ILE B 1 123 ? 16.656 44.438 23.109 1 91.31 123 ILE B N 1
ATOM 4380 C CA . ILE B 1 123 ? 17.984 43.875 22.875 1 91.31 123 ILE B CA 1
ATOM 4381 C C . ILE B 1 123 ? 18.703 43.688 24.203 1 91.31 123 ILE B C 1
ATOM 4383 O O . ILE B 1 123 ? 18.438 44.375 25.188 1 91.31 123 ILE B O 1
ATOM 4387 N N . PHE B 1 124 ? 19.5 42.688 24.25 1 88.88 124 PHE B N 1
ATOM 4388 C CA . PHE B 1 124 ? 20.266 42.375 25.438 1 88.88 124 PHE B CA 1
ATOM 4389 C C . PHE B 1 124 ? 21.141 43.562 25.859 1 88.88 124 PHE B C 1
ATOM 4391 O O . PHE B 1 124 ? 21.953 44.031 25.062 1 88.88 124 PHE B O 1
ATOM 4398 N N . LYS B 1 125 ? 20.859 44.188 27.031 1 76.62 125 LYS B N 1
ATOM 4399 C CA . LYS B 1 125 ? 21.672 45.219 27.625 1 76.62 125 LYS B CA 1
ATOM 4400 C C . LYS B 1 125 ? 22 44.938 29.078 1 76.62 125 LYS B C 1
ATOM 4402 O O . LYS B 1 125 ? 21.125 44.5 29.844 1 76.62 125 LYS B O 1
ATOM 4407 N N . ASN B 1 126 ? 23.156 44.719 29.359 1 57.91 126 ASN B N 1
ATOM 4408 C CA . ASN B 1 126 ? 23.5 44.594 30.766 1 57.91 126 ASN B CA 1
ATOM 4409 C C . ASN B 1 126 ? 23.25 45.906 31.516 1 57.91 126 ASN B C 1
ATOM 4411 O O . ASN B 1 126 ? 23.656 46.969 31.078 1 57.91 126 ASN B O 1
ATOM 4415 N N . GLU B 1 127 ? 22.078 46.156 32.062 1 47.28 127 GLU B N 1
ATOM 4416 C CA . GLU B 1 127 ? 21.953 47.312 32.938 1 47.28 127 GLU B CA 1
ATOM 4417 C C . GLU B 1 127 ? 23.109 47.406 33.906 1 47.28 127 GLU B C 1
ATOM 4419 O O . GLU B 1 127 ? 23.344 46.5 34.719 1 47.28 127 GLU B O 1
ATOM 4424 N N . GLU B 1 128 ? 24.109 47.875 33.5 1 42.81 128 GLU B N 1
ATOM 4425 C CA . GLU B 1 128 ? 25.078 48.188 34.562 1 42.81 128 GLU B CA 1
ATOM 4426 C C . GLU B 1 128 ? 24.422 49 35.656 1 42.81 128 GLU B C 1
ATOM 4428 O O . GLU B 1 128 ? 23.781 50.031 35.406 1 42.81 128 GLU B O 1
ATOM 4433 N N . VAL B 1 129 ? 23.906 48.438 36.688 1 36.59 129 VAL B N 1
ATOM 4434 C CA . VAL B 1 129 ? 23.641 49.156 37.938 1 36.59 129 VAL B CA 1
ATOM 4435 C C . VAL B 1 129 ? 24.781 50.156 38.188 1 36.59 129 VAL B C 1
ATOM 4437 O O . VAL B 1 129 ? 25.922 49.75 38.438 1 36.59 129 VAL B O 1
ATOM 4440 N N . LEU B 1 130 ? 24.875 51.188 37.406 1 34.41 130 LEU B N 1
ATOM 4441 C CA . LEU B 1 130 ? 25.75 52.25 37.875 1 34.41 130 LEU B CA 1
ATOM 4442 C C . LEU B 1 130 ? 25.453 52.562 39.344 1 34.41 130 LEU B C 1
ATOM 4444 O O . LEU B 1 130 ? 24.344 52.969 39.688 1 34.41 130 LEU B O 1
ATOM 4448 N N . LEU B 1 131 ? 25.859 51.812 40.344 1 33.75 131 LEU B N 1
ATOM 4449 C CA . LEU B 1 131 ? 26 52.406 41.688 1 33.75 131 LEU B CA 1
ATOM 4450 C C . LEU B 1 131 ? 26.562 53.812 41.594 1 33.75 131 LEU B C 1
ATOM 4452 O O . LEU B 1 131 ? 27.688 54 41.125 1 33.75 131 LEU B O 1
ATOM 4456 N N . ARG B 1 132 ? 25.766 54.75 41.188 1 34.06 132 ARG B N 1
ATOM 4457 C CA . ARG B 1 132 ? 26.094 56.125 41.5 1 34.06 132 ARG B CA 1
ATOM 4458 C C . ARG B 1 132 ? 26.688 56.25 42.906 1 34.06 132 ARG B C 1
ATOM 4460 O O . ARG B 1 132 ? 26.031 55.906 43.875 1 34.06 132 ARG B O 1
ATOM 4467 N N . LYS B 1 133 ? 27.969 56 43.094 1 35.31 133 LYS B N 1
ATOM 4468 C CA . LYS B 1 133 ? 28.672 56.531 44.281 1 35.31 133 LYS B CA 1
ATOM 4469 C C . LYS B 1 133 ? 28.281 58 44.5 1 35.31 133 LYS B C 1
ATOM 4471 O O . LYS B 1 133 ? 28.484 58.844 43.625 1 35.31 133 LYS B O 1
ATOM 4476 N N . ASN B 1 134 ? 27.203 58.188 45.188 1 31.06 134 ASN B N 1
ATOM 4477 C CA . ASN B 1 134 ? 27.047 59.438 45.938 1 31.06 134 ASN B CA 1
ATOM 4478 C C . ASN B 1 134 ? 28.359 59.906 46.531 1 31.06 134 ASN B C 1
ATOM 4480 O O . ASN B 1 134 ? 29.172 59.094 46.969 1 31.06 134 ASN B O 1
ATOM 4484 N N . SER B 1 135 ? 28.938 61 46.062 1 33.59 135 SER B N 1
ATOM 4485 C CA . SER B 1 135 ? 30.031 61.812 46.562 1 33.59 135 SER B CA 1
ATOM 4486 C C . SER B 1 135 ? 30.016 61.844 48.094 1 33.59 135 SER B C 1
ATOM 4488 O O . SER B 1 135 ? 30.578 62.781 48.719 1 33.59 135 SER B O 1
ATOM 4490 N N . GLY B 1 136 ? 29.109 61.125 48.781 1 32.81 136 GLY B N 1
ATOM 4491 C CA . GLY B 1 136 ? 29.406 61.344 50.188 1 32.81 136 GLY B CA 1
ATOM 4492 C C . GLY B 1 136 ? 30.797 60.875 50.594 1 32.81 136 GLY B C 1
ATOM 4493 O O . GLY B 1 136 ? 31.5 60.281 49.781 1 32.81 136 GLY B O 1
ATOM 4494 N N . LYS B 1 137 ? 31.297 61.125 51.875 1 35.84 137 LYS B N 1
ATOM 4495 C CA . LYS B 1 137 ? 32.562 60.906 52.562 1 35.84 137 LYS B CA 1
ATOM 4496 C C . LYS B 1 137 ? 32.969 59.438 52.5 1 35.84 137 LYS B C 1
ATOM 4498 O O . LYS B 1 137 ? 32.219 58.531 52.875 1 35.84 137 LYS B O 1
ATOM 4503 N N . THR B 1 138 ? 33.812 59 51.562 1 35.56 138 THR B N 1
ATOM 4504 C CA . THR B 1 138 ? 34.438 57.688 51.375 1 35.56 138 THR B CA 1
ATOM 4505 C C . THR B 1 138 ? 35 57.188 52.688 1 35.56 138 THR B C 1
ATOM 4507 O O . THR B 1 138 ? 35.781 57.906 53.344 1 35.56 138 THR B O 1
ATOM 4510 N N . ASP B 1 139 ? 34.25 56.531 53.469 1 36.06 139 ASP B N 1
ATOM 4511 C CA . ASP B 1 139 ? 34.875 55.969 54.656 1 36.06 139 ASP B CA 1
ATOM 4512 C C . ASP B 1 139 ? 36.062 55.094 54.281 1 36.06 139 ASP B C 1
ATOM 4514 O O . ASP B 1 139 ? 35.906 54.031 53.688 1 36.06 139 ASP B O 1
ATOM 4518 N N . TRP B 1 140 ? 37.375 55.562 54.156 1 33.22 140 TRP B N 1
ATOM 4519 C CA . TRP B 1 140 ? 38.688 55.062 53.75 1 33.22 140 TRP B CA 1
ATOM 4520 C C . TRP B 1 140 ? 39.031 53.75 54.469 1 33.22 140 TRP B C 1
ATOM 4522 O O . TRP B 1 140 ? 39.844 52.969 54 1 33.22 140 TRP B O 1
ATOM 4532 N N . LYS B 1 141 ? 38.562 53.594 55.688 1 36.84 141 LYS B N 1
ATOM 4533 C CA . LYS B 1 141 ? 39.094 52.5 56.469 1 36.84 141 LYS B CA 1
ATOM 4534 C C . LYS B 1 141 ? 38.75 51.156 55.844 1 36.84 141 LYS B C 1
ATOM 4536 O O . LYS B 1 141 ? 39.562 50.219 55.812 1 36.84 141 LYS B O 1
ATOM 4541 N N . LYS B 1 142 ? 37.531 50.906 55.469 1 36.5 142 LYS B N 1
ATOM 4542 C CA . LYS B 1 142 ? 37.094 49.562 55.062 1 36.5 142 LYS B CA 1
ATOM 4543 C C . LYS B 1 142 ? 37.469 49.281 53.594 1 36.5 142 LYS B C 1
ATOM 4545 O O . LYS B 1 142 ? 37.531 48.125 53.188 1 36.5 142 LYS B O 1
ATOM 4550 N N . THR B 1 143 ? 37.5 50.281 52.75 1 34.69 143 THR B N 1
ATOM 4551 C CA . THR B 1 143 ? 37.781 50.031 51.312 1 34.69 143 THR B CA 1
ATOM 4552 C C . THR B 1 143 ? 39.25 49.625 51.125 1 34.69 143 THR B C 1
ATOM 4554 O O . THR B 1 143 ? 39.625 49.062 50.094 1 34.69 143 THR B O 1
ATOM 4557 N N . ILE B 1 144 ? 40.094 50 52 1 35.09 144 ILE B N 1
ATOM 4558 C CA . ILE B 1 144 ? 41.5 49.688 51.875 1 35.09 144 ILE B CA 1
ATOM 4559 C C . ILE B 1 144 ? 41.688 48.188 51.875 1 35.09 144 ILE B C 1
ATOM 4561 O O . ILE B 1 144 ? 42.594 47.656 51.188 1 35.09 144 ILE B O 1
ATOM 4565 N N . ASN B 1 145 ? 40.906 47.469 52.688 1 36.84 145 ASN B N 1
ATOM 4566 C CA . ASN B 1 145 ? 41.281 46.062 52.906 1 36.84 145 ASN B CA 1
ATOM 4567 C C . ASN B 1 145 ? 41.031 45.219 51.688 1 36.84 145 ASN B C 1
ATOM 4569 O O . ASN B 1 145 ? 41.562 44.094 51.594 1 36.84 145 ASN B O 1
ATOM 4573 N N . ARG B 1 146 ? 40.031 45.469 50.906 1 34.34 146 ARG B N 1
ATOM 4574 C CA . ARG B 1 146 ? 39.781 44.531 49.812 1 34.34 146 ARG B CA 1
ATOM 4575 C C . ARG B 1 146 ? 40.469 45 48.531 1 34.34 146 ARG B C 1
ATOM 4577 O O . ARG B 1 146 ? 40.375 44.312 47.5 1 34.34 146 ARG B O 1
ATOM 4584 N N . LEU B 1 147 ? 40.688 46.25 48.344 1 34.41 147 LEU B N 1
ATOM 4585 C CA . LEU B 1 147 ? 41.312 46.625 47.062 1 34.41 147 LEU B CA 1
ATOM 4586 C C . LEU B 1 147 ? 42.781 46.219 47.031 1 34.41 147 LEU B C 1
ATOM 4588 O O . LEU B 1 147 ? 43.562 46.594 47.906 1 34.41 147 LEU B O 1
ATOM 4592 N N . VAL B 1 148 ? 43 45 46.562 1 33.28 148 VAL B N 1
ATOM 4593 C CA . VAL B 1 148 ? 44.375 44.594 46.344 1 33.28 148 VAL B CA 1
ATOM 4594 C C . VAL B 1 148 ? 45.094 45.656 45.5 1 33.28 148 VAL B C 1
ATOM 4596 O O . VAL B 1 148 ? 44.688 45.969 44.375 1 33.28 148 VAL B O 1
ATOM 4599 N N . SER B 1 149 ? 45.688 46.562 46.094 1 32.12 149 SER B N 1
ATOM 4600 C CA . SER B 1 149 ? 46.5 47.625 45.531 1 32.12 149 SER B CA 1
ATOM 4601 C C . SER B 1 149 ? 47.688 47.062 44.75 1 32.12 149 SER B C 1
ATOM 4603 O O . SER B 1 149 ? 48.438 46.219 45.281 1 32.12 149 SER B O 1
ATOM 4605 N N . PHE B 1 150 ? 47.469 46.625 43.562 1 32.41 150 PHE B N 1
ATOM 4606 C CA . PHE B 1 150 ? 48.781 46.375 42.938 1 32.41 150 PHE B CA 1
ATOM 4607 C C . PHE B 1 150 ? 49.562 47.656 42.781 1 32.41 150 PHE B C 1
ATOM 4609 O O . PHE B 1 150 ? 49.031 48.688 42.344 1 32.41 150 PHE B O 1
ATOM 4616 N N . PRO B 1 151 ? 50.562 47.875 43.531 1 36.28 151 PRO B N 1
ATOM 4617 C CA . PRO B 1 151 ? 51.438 49.031 43.594 1 36.28 151 PRO B CA 1
ATOM 4618 C C . PRO B 1 151 ? 52.031 49.375 42.219 1 36.28 151 PRO B C 1
ATOM 4620 O O . PRO B 1 151 ? 52.344 48.469 41.438 1 36.28 151 PRO B O 1
ATOM 4623 N N . ASP B 1 152 ? 51.625 50.469 41.625 1 34.84 152 ASP B N 1
ATOM 4624 C CA . ASP B 1 152 ? 52.469 50.844 40.469 1 34.84 152 ASP B CA 1
ATOM 4625 C C . ASP B 1 152 ? 53.938 51.062 40.906 1 34.84 152 ASP B C 1
ATOM 4627 O O . ASP B 1 152 ? 54.25 51.031 42.094 1 34.84 152 ASP B O 1
ATOM 4631 N N . SER B 1 153 ? 54.781 51.156 39.938 1 41.53 153 SER B N 1
ATOM 4632 C CA . SER B 1 153 ? 56.156 51.406 40.312 1 41.53 153 SER B CA 1
ATOM 4633 C C . SER B 1 153 ? 56.281 52.5 41.375 1 41.53 153 SER B C 1
ATOM 4635 O O . SER B 1 153 ? 57.219 52.5 42.156 1 41.53 153 SER B O 1
ATOM 4637 N N . SER B 1 154 ? 55.625 53.625 41.281 1 43.62 154 SER B N 1
ATOM 4638 C CA . SER B 1 154 ? 55.844 54.75 42.219 1 43.62 154 SER B CA 1
ATOM 4639 C C . SER B 1 154 ? 54.906 54.656 43.406 1 43.62 154 SER B C 1
ATOM 4641 O O . SER B 1 154 ? 54.844 55.562 44.219 1 43.62 154 SER B O 1
ATOM 4643 N N . GLY B 1 155 ? 54.281 53.688 43.906 1 40.66 155 GLY B N 1
ATOM 4644 C CA . GLY B 1 155 ? 53.562 53.312 45.125 1 40.66 155 GLY B CA 1
ATOM 4645 C C . GLY B 1 155 ? 52.094 53.625 45.031 1 40.66 155 GLY B C 1
ATOM 4646 O O . GLY B 1 155 ? 51.375 53.562 46.062 1 40.66 155 GLY B O 1
ATOM 4647 N N . ARG B 1 156 ? 51.625 54.438 44.188 1 44.91 156 ARG B N 1
ATOM 4648 C CA . ARG B 1 156 ? 50.25 54.906 44.25 1 44.91 156 ARG B CA 1
ATOM 4649 C C . ARG B 1 156 ? 49.281 53.844 43.812 1 44.91 156 ARG B C 1
ATOM 4651 O O . ARG B 1 156 ? 49.531 53.125 42.812 1 44.91 156 ARG B O 1
ATOM 4658 N N . PRO B 1 157 ? 48.25 53.469 44.656 1 37.03 157 PRO B N 1
ATOM 4659 C CA . PRO B 1 157 ? 47.281 52.406 44.344 1 37.03 157 PRO B CA 1
ATOM 4660 C C . PRO B 1 157 ? 46.375 52.781 43.188 1 37.03 157 PRO B C 1
ATOM 4662 O O . PRO B 1 157 ? 45.812 53.875 43.125 1 37.03 157 PRO B O 1
ATOM 4665 N N . VAL B 1 158 ? 46.594 52.562 41.906 1 34.78 158 VAL B N 1
ATOM 4666 C CA . VAL B 1 158 ? 45.688 52.812 40.781 1 34.78 158 VAL B CA 1
ATOM 4667 C C . VAL B 1 158 ? 44.594 51.781 40.75 1 34.78 158 VAL B C 1
ATOM 4669 O O . VAL B 1 158 ? 44.844 50.562 40.781 1 34.78 158 VAL B O 1
ATOM 4672 N N . TYR B 1 159 ? 43.5 52.062 41.344 1 29.75 159 TYR B N 1
ATOM 4673 C CA . TYR B 1 159 ? 42.312 51.25 41.281 1 29.75 159 TYR B CA 1
ATOM 4674 C C . TYR B 1 159 ? 41.875 51.062 39.812 1 29.75 159 TYR B C 1
ATOM 4676 O O . TYR B 1 159 ? 41.812 52.031 39.062 1 29.75 159 TYR B O 1
ATOM 4684 N N . LEU B 1 160 ? 42.094 49.906 39.25 1 30.44 160 LEU B N 1
ATOM 4685 C CA . LEU B 1 160 ? 41.875 49.562 37.844 1 30.44 160 LEU B CA 1
ATOM 4686 C C . LEU B 1 160 ? 40.406 49.688 37.5 1 30.44 160 LEU B C 1
ATOM 4688 O O . LEU B 1 160 ? 39.531 49.062 38.125 1 30.44 160 LEU B O 1
ATOM 4692 N N . ASP B 1 161 ? 39.812 50.844 37.125 1 34.97 161 ASP B N 1
ATOM 4693 C CA . ASP B 1 161 ? 38.656 51.125 36.281 1 34.97 161 ASP B CA 1
ATOM 4694 C C . ASP B 1 161 ? 38.469 50.062 35.219 1 34.97 161 ASP B C 1
ATOM 4696 O O . ASP B 1 161 ? 37.625 50.219 34.312 1 34.97 161 ASP B O 1
ATOM 4700 N N . VAL B 1 162 ? 39.188 49.062 35.188 1 36.31 162 VAL B N 1
ATOM 4701 C CA . VAL B 1 162 ? 39.25 48.125 34.062 1 36.31 162 VAL B CA 1
ATOM 4702 C C . VAL B 1 162 ? 38 47.219 34.094 1 36.31 162 VAL B C 1
ATOM 4704 O O . VAL B 1 162 ? 37.469 46.844 33.031 1 36.31 162 VAL B O 1
ATOM 4707 N N . TYR B 1 163 ? 37.562 46.938 35.188 1 38.09 163 TYR B N 1
ATOM 4708 C CA . TYR B 1 163 ? 36.469 45.969 35.219 1 38.09 163 TYR B CA 1
ATOM 4709 C C . TYR B 1 163 ? 35.188 46.562 34.656 1 38.09 163 TYR B C 1
ATOM 4711 O O . TYR B 1 163 ? 34.438 45.906 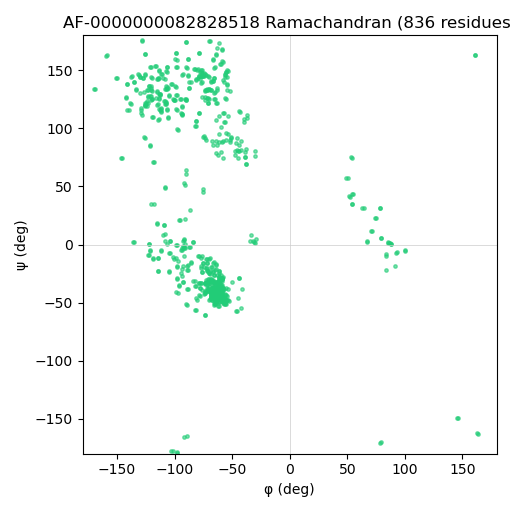33.938 1 38.09 163 TYR B O 1
ATOM 4719 N N . GLY B 1 164 ? 34.906 47.844 34.875 1 39.16 164 GLY B N 1
ATOM 4720 C CA . GLY B 1 164 ? 33.719 48.5 34.375 1 39.16 164 GLY B CA 1
ATOM 4721 C C . GLY B 1 164 ? 33.719 48.625 32.844 1 39.16 164 GLY B C 1
ATOM 4722 O O . GLY B 1 164 ? 32.688 48.406 32.219 1 39.16 164 GLY B O 1
ATOM 4723 N N . LYS B 1 165 ? 34.781 49.062 32.312 1 45 165 LYS B N 1
ATOM 4724 C CA . LYS B 1 165 ? 34.938 49.25 30.859 1 45 165 LYS B CA 1
ATOM 4725 C C . LYS B 1 165 ? 34.844 47.938 30.109 1 45 165 LYS B C 1
ATOM 4727 O O . LYS B 1 165 ? 34.25 47.844 29.047 1 45 165 LYS B O 1
ATOM 4732 N N . GLN B 1 166 ? 35.406 46.875 30.672 1 45 166 GLN B N 1
ATOM 4733 C CA . GLN B 1 166 ? 35.406 45.562 30.047 1 45 166 GLN B CA 1
ATOM 4734 C C . GLN B 1 166 ? 33.969 45 29.984 1 45 166 GLN B C 1
ATOM 4736 O O . GLN B 1 166 ? 33.594 44.406 29 1 45 166 GLN B O 1
ATOM 4741 N N . ARG B 1 167 ? 33.312 45.219 31 1 48.94 167 ARG B N 1
ATOM 4742 C CA . ARG B 1 167 ? 31.938 44.75 31.016 1 48.94 167 ARG B CA 1
ATOM 4743 C C . ARG B 1 167 ? 31.078 45.5 30 1 48.94 167 ARG B C 1
ATOM 4745 O O . ARG B 1 167 ? 30.219 44.906 29.344 1 48.94 167 ARG B O 1
ATOM 4752 N N . THR B 1 168 ? 31.359 46.812 29.938 1 52.16 168 THR B N 1
ATOM 4753 C CA . THR B 1 168 ? 30.625 47.625 28.969 1 52.16 168 THR B CA 1
ATOM 4754 C C . THR B 1 168 ? 30.922 47.125 27.547 1 52.16 168 THR B C 1
ATOM 4756 O O . THR B 1 168 ? 30.031 47.062 26.703 1 52.16 168 THR B O 1
ATOM 4759 N N . SER B 1 169 ? 32.219 46.75 27.375 1 56.75 169 SER B N 1
ATOM 4760 C CA . SER B 1 169 ? 32.594 46.281 26.047 1 56.75 169 SER B CA 1
ATOM 4761 C C . SER B 1 169 ? 31.969 44.938 25.719 1 56.75 169 SER B C 1
ATOM 4763 O O . SER B 1 169 ? 31.5 44.719 24.594 1 56.75 169 SER B O 1
ATOM 4765 N N . THR B 1 170 ? 32.094 44.094 26.688 1 57.66 170 THR B N 1
ATOM 4766 C CA . THR B 1 170 ? 31.484 42.781 26.484 1 57.66 170 THR B CA 1
ATOM 4767 C C . THR B 1 170 ? 29.984 42.875 26.266 1 57.66 170 THR B C 1
ATOM 4769 O O . THR B 1 170 ? 29.422 42.156 25.438 1 57.66 170 THR B O 1
ATOM 4772 N N . ASN B 1 171 ? 29.469 43.719 27.047 1 66.12 171 ASN B N 1
ATOM 4773 C CA . ASN B 1 171 ? 28.047 43.938 26.891 1 66.12 171 ASN B CA 1
ATOM 4774 C C . ASN B 1 171 ? 27.703 44.469 25.5 1 66.12 171 ASN B C 1
ATOM 4776 O O . ASN B 1 171 ? 26.703 44.094 24.906 1 66.12 171 ASN B O 1
ATOM 4780 N N . SER B 1 172 ? 28.719 45.125 25.141 1 78.38 172 SER B N 1
ATOM 4781 C CA . SER B 1 172 ? 28.531 45.688 23.797 1 78.38 172 SER B CA 1
ATOM 4782 C C . SER B 1 172 ? 28.625 44.594 22.734 1 78.38 172 SER B C 1
ATOM 4784 O O . SER B 1 172 ? 27.859 44.594 21.781 1 78.38 172 SER B O 1
ATOM 4786 N N . GLU B 1 173 ? 29.5 43.625 23.062 1 88.06 173 GLU B N 1
ATOM 4787 C CA . GLU B 1 173 ? 29.656 42.562 22.078 1 88.06 173 GLU B CA 1
ATOM 4788 C C . GLU B 1 173 ? 28.453 41.625 22.062 1 88.06 173 GLU B C 1
ATOM 4790 O O . GLU B 1 173 ? 28 41.219 21 1 88.06 173 GLU B O 1
ATOM 4795 N N . ILE B 1 174 ? 27.969 41.344 23.25 1 91.44 174 ILE B N 1
ATOM 4796 C CA . ILE B 1 174 ? 26.797 40.469 23.359 1 91.44 174 ILE B CA 1
ATOM 4797 C C . ILE B 1 174 ? 25.609 41.125 22.672 1 91.44 174 ILE B C 1
ATOM 4799 O O . ILE B 1 174 ? 24.844 40.438 21.969 1 91.44 174 ILE B O 1
ATOM 4803 N N . THR B 1 175 ? 25.562 42.406 22.875 1 92.12 175 THR B N 1
ATOM 4804 C CA . THR B 1 175 ? 24.5 43.156 22.219 1 92.12 175 THR B CA 1
ATOM 4805 C C . THR B 1 175 ? 24.625 43.062 20.703 1 92.12 175 THR B C 1
ATOM 4807 O O . THR B 1 175 ? 23.625 42.875 20 1 92.12 175 THR B O 1
ATOM 4810 N N . ARG B 1 176 ? 25.797 43.188 20.234 1 93.5 176 ARG B N 1
ATOM 4811 C CA . ARG B 1 176 ? 26.031 43.094 18.797 1 93.5 176 ARG B CA 1
ATOM 4812 C C . ARG B 1 176 ? 25.734 41.688 18.266 1 93.5 176 ARG B C 1
ATOM 4814 O O . ARG B 1 176 ? 25.188 41.531 17.172 1 93.5 176 ARG B O 1
ATOM 4821 N N . ILE B 1 177 ? 26.094 40.75 19.016 1 94.88 177 ILE B N 1
ATOM 4822 C CA . ILE B 1 177 ? 25.812 39.344 18.656 1 94.88 177 ILE B CA 1
ATOM 4823 C C . ILE B 1 177 ? 24.297 39.125 18.594 1 94.88 177 ILE B C 1
ATOM 4825 O O . ILE B 1 177 ? 23.781 38.594 17.609 1 94.88 177 ILE B O 1
ATOM 4829 N N . HIS B 1 178 ? 23.641 39.5 19.672 1 95.56 178 HIS B N 1
ATOM 4830 C CA . HIS B 1 178 ? 22.188 39.406 19.734 1 95.56 178 HIS B CA 1
ATOM 4831 C C . HIS B 1 178 ? 21.516 40.094 18.562 1 95.56 178 HIS B C 1
ATOM 4833 O O . HIS B 1 178 ? 20.672 39.5 17.891 1 95.56 178 HIS B O 1
ATOM 4839 N N . ALA B 1 179 ? 21.906 41.281 18.297 1 94.94 179 ALA B N 1
ATOM 4840 C CA . ALA B 1 179 ? 21.344 42.062 17.188 1 94.94 179 ALA B CA 1
ATOM 4841 C C . ALA B 1 179 ? 21.625 41.406 15.852 1 94.94 179 ALA B C 1
ATOM 4843 O O . ALA B 1 179 ? 20.766 41.375 14.969 1 94.94 179 ALA B O 1
ATOM 4844 N N . GLY B 1 180 ? 22.812 40.938 15.656 1 93.56 180 GLY B N 1
ATOM 4845 C CA . GLY B 1 180 ? 23.172 40.281 14.422 1 93.56 180 GLY B CA 1
ATOM 4846 C C . GLY B 1 180 ? 22.328 39.062 14.133 1 93.56 180 GLY B C 1
ATOM 4847 O O . GLY B 1 180 ? 21.875 38.844 13.008 1 93.56 180 GLY B O 1
ATOM 4848 N N . ILE B 1 181 ? 22.125 38.281 15.102 1 94.06 181 ILE B N 1
ATOM 4849 C CA . ILE B 1 181 ? 21.312 37.062 14.977 1 94.06 181 ILE B CA 1
ATOM 4850 C C . ILE B 1 181 ? 19.859 37.469 14.648 1 94.06 181 ILE B C 1
ATOM 4852 O O . ILE B 1 181 ? 19.25 36.906 13.742 1 94.06 181 ILE B O 1
ATOM 4856 N N . LEU B 1 182 ? 19.375 38.438 15.375 1 95.31 182 LEU B N 1
ATOM 4857 C CA . LEU B 1 182 ? 18.016 38.875 15.141 1 95.31 182 LEU B CA 1
ATOM 4858 C C . LEU B 1 182 ? 17.844 39.406 13.719 1 95.31 182 LEU B C 1
ATOM 4860 O O . LEU B 1 182 ? 16.828 39.156 13.07 1 95.31 182 LEU B O 1
ATOM 4864 N N . LYS B 1 183 ? 18.797 40.156 13.289 1 93.5 183 LYS B N 1
ATOM 4865 C CA . LYS B 1 183 ? 18.734 40.688 11.922 1 93.5 183 LYS B CA 1
ATOM 4866 C C . LYS B 1 183 ? 18.594 39.531 10.914 1 93.5 183 LYS B C 1
ATOM 4868 O O . LYS B 1 183 ? 17.781 39.625 9.992 1 93.5 183 LYS B O 1
ATOM 4873 N N . GLN B 1 184 ? 19.328 38.5 11.125 1 89.69 184 GLN B N 1
ATOM 4874 C CA . GLN B 1 184 ? 19.266 37.375 10.234 1 89.69 184 GLN B CA 1
ATOM 4875 C C . GLN B 1 184 ? 17.922 36.656 10.344 1 89.69 184 GLN B C 1
ATOM 4877 O O . GLN B 1 184 ? 17.344 36.25 9.328 1 89.69 184 GLN B O 1
ATOM 4882 N N . VAL B 1 185 ? 17.5 36.5 11.508 1 92.31 185 VAL B N 1
ATOM 4883 C CA . VAL B 1 185 ? 16.234 35.812 11.758 1 92.31 185 VAL B CA 1
ATOM 4884 C C . VAL B 1 185 ? 15.094 36.594 11.125 1 92.31 185 VAL B C 1
ATOM 4886 O O . VAL B 1 185 ? 14.242 36.031 10.43 1 92.31 185 VAL B O 1
ATOM 4889 N N . TYR B 1 186 ? 15.07 37.875 11.359 1 91.94 186 TYR B N 1
ATOM 4890 C CA . TYR B 1 186 ? 14.031 38.719 10.773 1 91.94 186 TYR B CA 1
ATOM 4891 C C . TYR B 1 186 ? 14.117 38.688 9.25 1 91.94 186 TYR B C 1
ATOM 4893 O O . TYR B 1 186 ? 13.094 38.594 8.562 1 91.94 186 TYR B O 1
ATOM 4901 N N . LYS B 1 187 ? 15.25 38.719 8.734 1 88.44 187 LYS B N 1
ATOM 4902 C CA . LYS B 1 187 ? 15.469 38.812 7.289 1 88.44 187 LYS B CA 1
ATOM 4903 C C . LYS B 1 187 ? 15 37.531 6.602 1 88.44 187 LYS B C 1
ATOM 4905 O O . LYS B 1 187 ? 14.406 37.562 5.52 1 88.44 187 LYS B O 1
ATOM 4910 N N . ASN B 1 188 ? 15.234 36.438 7.223 1 86.38 188 ASN B N 1
ATOM 4911 C CA . ASN B 1 188 ? 15 35.156 6.555 1 86.38 188 ASN B CA 1
ATOM 4912 C C . ASN B 1 188 ? 13.648 34.562 6.945 1 86.38 188 ASN B C 1
ATOM 4914 O O . ASN B 1 188 ? 13.023 33.875 6.148 1 86.38 188 ASN B O 1
ATOM 4918 N N . TYR B 1 189 ? 13.203 34.875 8.18 1 89.81 189 TYR B N 1
ATOM 4919 C CA . TYR B 1 189 ? 12.047 34.156 8.68 1 89.81 189 TYR B CA 1
ATOM 4920 C C . TYR B 1 189 ? 11.047 35.094 9.328 1 89.81 189 TYR B C 1
ATOM 4922 O O . TYR B 1 189 ? 10.023 34.656 9.867 1 89.81 189 TYR B O 1
ATOM 4930 N N . GLY B 1 190 ? 11.336 36.375 9.305 1 90 190 GLY B N 1
ATOM 4931 C CA . GLY B 1 190 ? 10.461 37.344 9.922 1 90 190 GLY B CA 1
ATOM 4932 C C . GLY B 1 190 ? 9.055 37.344 9.367 1 90 190 GLY B C 1
ATOM 4933 O O . GLY B 1 190 ? 8.094 37.594 10.094 1 90 190 GLY B O 1
ATOM 4934 N N . PHE B 1 191 ? 8.922 36.969 8.039 1 89.38 191 PHE B N 1
ATOM 4935 C CA . PHE B 1 191 ? 7.625 36.969 7.375 1 89.38 191 PHE B CA 1
ATOM 4936 C C . PHE B 1 191 ? 6.676 35.969 8.039 1 89.38 191 PHE B C 1
ATOM 4938 O O . PHE B 1 191 ? 5.457 36.188 8.031 1 89.38 191 PHE B O 1
ATOM 4945 N N . ILE B 1 192 ? 7.176 34.969 8.656 1 91.62 192 ILE B N 1
ATOM 4946 C CA . ILE B 1 192 ? 6.367 33.938 9.281 1 91.62 192 ILE B CA 1
ATOM 4947 C C . ILE B 1 192 ? 5.703 34.469 10.539 1 91.62 192 ILE B C 1
ATOM 4949 O O . ILE B 1 192 ? 4.551 34.156 10.836 1 91.62 192 ILE B O 1
ATOM 4953 N N . PHE B 1 193 ? 6.395 35.406 11.234 1 90.19 193 PHE B N 1
ATOM 4954 C CA . PHE B 1 193 ? 5.941 35.75 12.57 1 90.19 193 PHE B CA 1
ATOM 4955 C C . PHE B 1 193 ? 5.461 37.188 12.625 1 90.19 193 PHE B C 1
ATOM 4957 O O . PHE B 1 193 ? 4.676 37.562 13.5 1 90.19 193 PHE B O 1
ATOM 4964 N N . THR B 1 194 ? 5.926 37.969 11.703 1 85.31 194 THR B N 1
ATOM 4965 C CA . THR B 1 194 ? 5.574 39.375 11.758 1 85.31 194 THR B CA 1
ATOM 4966 C C . THR B 1 194 ? 4.855 39.812 10.484 1 85.31 194 THR B C 1
ATOM 4968 O O . THR B 1 194 ? 4.391 40.938 10.375 1 85.31 194 THR B O 1
ATOM 4971 N N . GLY B 1 195 ? 4.738 38.938 9.5 1 77.81 195 GLY B N 1
ATOM 4972 C CA . GLY B 1 195 ? 4.066 39.219 8.242 1 77.81 195 GLY B CA 1
ATOM 4973 C C . GLY B 1 195 ? 4.961 39.938 7.238 1 77.81 195 GLY B C 1
ATOM 4974 O O . GLY B 1 195 ? 4.57 40.125 6.082 1 77.81 195 GLY B O 1
ATOM 4975 N N . LYS B 1 196 ? 6.129 40.375 7.629 1 77.25 196 LYS B N 1
ATOM 4976 C CA . LYS B 1 196 ? 7.047 41.062 6.73 1 77.25 196 LYS B CA 1
ATOM 4977 C C . LYS B 1 196 ? 8.484 40.594 6.926 1 77.25 196 LYS B C 1
ATOM 4979 O O . LYS B 1 196 ? 8.883 40.25 8.047 1 77.25 196 LYS B O 1
ATOM 4984 N N . ASN B 1 197 ? 9.133 40.562 5.75 1 75.69 197 ASN B N 1
ATOM 4985 C CA . ASN B 1 197 ? 10.555 40.25 5.84 1 75.69 197 ASN B CA 1
ATOM 4986 C C . ASN B 1 197 ? 11.383 41.531 5.988 1 75.69 197 ASN B C 1
ATOM 4988 O O . ASN B 1 197 ? 12.172 41.875 5.105 1 75.69 197 ASN B O 1
ATOM 4992 N N . LYS B 1 198 ? 11.133 42.156 7.094 1 83.75 198 LYS B N 1
ATOM 4993 C CA . LYS B 1 198 ? 11.852 43.438 7.293 1 83.75 198 LYS B CA 1
ATOM 4994 C C . LYS B 1 198 ? 12.516 43.469 8.664 1 83.75 198 LYS B C 1
ATOM 4996 O O . LYS B 1 198 ? 11.883 43.156 9.68 1 83.75 198 LYS B O 1
ATOM 5001 N N . VAL B 1 199 ? 13.711 43.812 8.586 1 90.38 199 VAL B N 1
ATOM 5002 C CA . VAL B 1 199 ? 14.453 43.969 9.828 1 90.38 199 VAL B CA 1
ATOM 5003 C C . VAL B 1 199 ? 13.992 45.25 10.523 1 90.38 199 VAL B C 1
ATOM 5005 O O . VAL B 1 199 ? 13.945 46.312 9.914 1 90.38 199 VAL B O 1
ATOM 5008 N N . PRO B 1 200 ? 13.625 45.156 11.719 1 91.31 200 PRO B N 1
ATOM 5009 C CA . PRO B 1 200 ? 13.227 46.375 12.445 1 91.31 200 PRO B CA 1
ATOM 5010 C C . PRO B 1 200 ? 14.32 47.438 12.445 1 91.31 200 PRO B C 1
ATOM 5012 O O . PRO B 1 200 ? 15.508 47.125 12.547 1 91.31 200 PRO B O 1
ATOM 5015 N N . TYR B 1 201 ? 13.898 48.656 12.43 1 88.94 201 TYR B N 1
ATOM 5016 C CA . TYR B 1 201 ? 14.82 49.781 12.367 1 88.94 201 TYR B CA 1
ATOM 5017 C C . TYR B 1 201 ? 15.695 49.844 13.609 1 88.94 201 TYR B C 1
ATOM 5019 O O . TYR B 1 201 ? 16.875 50.219 13.523 1 88.94 201 TYR B O 1
ATOM 5027 N N . SER B 1 202 ? 15.164 49.5 14.68 1 88.69 202 SER B N 1
ATOM 5028 C CA . SER B 1 202 ? 15.867 49.562 15.961 1 88.69 202 SER B CA 1
ATOM 5029 C C . SER B 1 202 ? 17.094 48.656 15.961 1 88.69 202 SER B C 1
ATOM 5031 O O . SER B 1 202 ? 18.031 48.875 16.734 1 88.69 202 SER B O 1
ATOM 5033 N N . LEU B 1 203 ? 17.078 47.688 15.102 1 91.44 203 LEU B N 1
ATOM 5034 C CA . LEU B 1 203 ? 18.188 46.719 15.078 1 91.44 203 LEU B CA 1
ATOM 5035 C C . LEU B 1 203 ? 19.297 47.188 14.156 1 91.44 203 LEU B C 1
ATOM 5037 O O . LEU B 1 203 ? 20.438 46.719 14.25 1 91.44 203 LEU B O 1
ATOM 5041 N N . LYS B 1 204 ? 19.016 48.062 13.32 1 88.56 204 LYS B N 1
ATOM 5042 C CA . LYS B 1 204 ? 19.969 48.531 12.305 1 88.56 204 LYS B CA 1
ATOM 5043 C C . LYS B 1 204 ? 21.062 49.375 12.922 1 88.56 204 LYS B C 1
ATOM 5045 O O . LYS B 1 204 ? 22.141 49.531 12.344 1 88.56 204 LYS B O 1
ATOM 5050 N N . GLN B 1 205 ? 20.812 49.906 14.031 1 87.06 205 GLN B N 1
ATOM 5051 C CA . GLN B 1 205 ? 21.766 50.781 14.68 1 87.06 205 GLN B CA 1
ATOM 5052 C C . GLN B 1 205 ? 22.953 50 15.227 1 87.06 205 GLN B C 1
ATOM 5054 O O . GLN B 1 205 ? 24.016 50.594 15.492 1 87.06 205 GLN B O 1
ATOM 5059 N N . TYR B 1 206 ? 22.688 48.75 15.383 1 88.69 206 TYR B N 1
ATOM 5060 C CA . TYR B 1 206 ? 23.766 47.938 15.969 1 88.69 206 TYR B CA 1
ATOM 5061 C C . TYR B 1 206 ? 24.672 47.375 14.883 1 88.69 206 TYR B C 1
ATOM 5063 O O . TYR B 1 206 ? 24.188 46.844 13.867 1 88.69 206 TYR B O 1
ATOM 5071 N N . GLY B 1 207 ? 25.938 47.594 14.945 1 84.62 207 GLY B N 1
ATOM 5072 C CA . GLY B 1 207 ? 26.906 47.062 13.992 1 84.62 207 GLY B CA 1
ATOM 5073 C C . GLY B 1 207 ? 27.109 45.562 14.109 1 84.62 207 GLY B C 1
ATOM 5074 O O . GLY B 1 207 ? 26.531 44.906 14.992 1 84.62 207 GLY B O 1
ATOM 5075 N N . GLU B 1 208 ? 27.891 45 13.211 1 86.62 208 GLU B N 1
ATOM 5076 C CA . GLU B 1 208 ? 28.188 43.562 13.195 1 86.62 208 GLU B CA 1
ATOM 5077 C C . GLU B 1 208 ? 29.391 43.219 14.062 1 86.62 208 GLU B C 1
ATOM 5079 O O . GLU B 1 208 ? 30.297 44.062 14.219 1 86.62 208 GLU B O 1
ATOM 5084 N N . THR B 1 209 ? 29.297 42.094 14.641 1 88.06 209 THR B N 1
ATOM 5085 C CA . THR B 1 209 ? 30.453 41.656 15.406 1 88.06 209 THR B CA 1
ATOM 5086 C C . THR B 1 209 ? 31.562 41.188 14.484 1 88.06 209 THR B C 1
ATOM 5088 O O . THR B 1 209 ? 31.297 40.656 13.406 1 88.06 209 THR B O 1
ATOM 5091 N N . SER B 1 210 ? 32.812 41.406 14.844 1 87.81 210 SER B N 1
ATOM 5092 C CA . SER B 1 210 ? 33.969 40.938 14.086 1 87.81 210 SER B CA 1
ATOM 5093 C C . SER B 1 210 ? 34.438 39.594 14.578 1 87.81 210 SER B C 1
ATOM 5095 O O . SER B 1 210 ? 35.375 39 14.008 1 87.81 210 SER B O 1
ATOM 5097 N N . LEU B 1 211 ? 33.719 39.062 15.531 1 90.69 211 LEU B N 1
ATOM 5098 C CA . LEU B 1 211 ? 34.125 37.781 16.125 1 90.69 211 LEU B CA 1
ATOM 5099 C C . LEU B 1 211 ? 33.719 36.625 15.25 1 90.69 211 LEU B C 1
ATOM 5101 O O . LEU B 1 211 ? 32.688 36.656 14.594 1 90.69 211 LEU B O 1
ATOM 5105 N N . SER B 1 212 ? 34.594 35.656 15.242 1 90.12 212 SER B N 1
ATOM 5106 C CA . SER B 1 212 ? 34.188 34.375 14.625 1 90.12 212 SER B CA 1
ATOM 5107 C C . SER B 1 212 ? 33.031 33.719 15.375 1 90.12 212 SER B C 1
ATOM 5109 O O . SER B 1 212 ? 32.75 34.094 16.516 1 90.12 212 SER B O 1
ATOM 5111 N N . THR B 1 213 ? 32.406 32.812 14.734 1 91 213 THR B N 1
ATOM 5112 C CA . THR B 1 213 ? 31.281 32.125 15.352 1 91 213 THR B CA 1
ATOM 5113 C C . THR B 1 213 ? 31.703 31.453 16.656 1 91 213 THR B C 1
ATOM 5115 O O . THR B 1 213 ? 30.984 31.531 17.656 1 91 213 THR B O 1
ATOM 5118 N N . ASP B 1 214 ? 32.875 30.875 16.703 1 91.94 214 ASP B N 1
ATOM 5119 C CA . ASP B 1 214 ? 33.375 30.203 17.891 1 91.94 214 ASP B CA 1
ATOM 5120 C C . ASP B 1 214 ? 33.625 31.203 19.016 1 91.94 214 ASP B C 1
ATOM 5122 O O . ASP B 1 214 ? 33.344 30.922 20.188 1 91.94 214 ASP B O 1
ATOM 5126 N N . ALA B 1 215 ? 34.156 32.281 18.594 1 92.94 215 ALA B N 1
ATOM 5127 C CA . ALA B 1 215 ? 34.438 33.344 19.578 1 92.94 215 ALA B CA 1
ATOM 5128 C C . ALA B 1 215 ? 33.125 33.906 20.156 1 92.94 215 ALA B C 1
ATOM 5130 O O . ALA B 1 215 ? 33.062 34.219 21.344 1 92.94 215 ALA B O 1
ATOM 5131 N N . GLN B 1 216 ? 32.188 34.062 19.297 1 94.19 216 GLN B N 1
ATOM 5132 C CA . GLN B 1 216 ? 30.875 34.531 19.75 1 94.19 216 GLN B CA 1
ATOM 5133 C C . GLN B 1 216 ? 30.281 33.562 20.797 1 94.19 216 GLN B C 1
ATOM 5135 O O . GLN B 1 216 ? 29.812 34 21.844 1 94.19 216 GLN B O 1
ATOM 5140 N N . ILE B 1 217 ? 30.344 32.312 20.531 1 94.62 217 ILE B N 1
ATOM 5141 C CA . ILE B 1 217 ? 29.828 31.312 2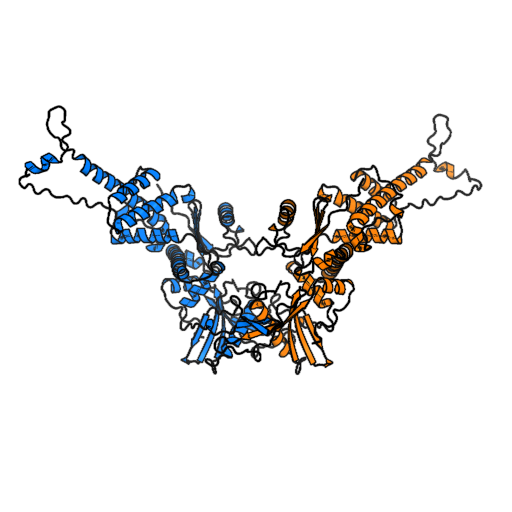1.438 1 94.62 217 ILE B CA 1
ATOM 5142 C C . ILE B 1 217 ? 30.547 31.391 22.781 1 94.62 217 ILE B C 1
ATOM 5144 O O . ILE B 1 217 ? 29.906 31.312 23.828 1 94.62 217 ILE B O 1
ATOM 5148 N N . SER B 1 218 ? 31.844 31.562 22.703 1 93.81 218 SER B N 1
ATOM 5149 C CA . SER B 1 218 ? 32.625 31.641 23.922 1 93.81 218 SER B CA 1
ATOM 5150 C C . SER B 1 218 ? 32.219 32.844 24.781 1 93.81 218 SER B C 1
ATOM 5152 O O . SER B 1 218 ? 32.094 32.75 26 1 93.81 218 SER B O 1
ATOM 5154 N N . VAL B 1 219 ? 32.062 33.938 24.094 1 92.19 219 VAL B N 1
ATOM 5155 C CA . VAL B 1 219 ? 31.656 35.188 24.781 1 92.19 219 VAL B CA 1
ATOM 5156 C C . VAL B 1 219 ? 30.312 34.969 25.469 1 92.19 219 VAL B C 1
ATOM 5158 O O . VAL B 1 219 ? 30.109 35.375 26.609 1 92.19 219 VAL B O 1
ATOM 5161 N N . LEU B 1 220 ? 29.406 34.312 24.828 1 93.69 220 LEU B N 1
ATOM 5162 C CA . LEU B 1 220 ? 28.062 34.062 25.359 1 93.69 220 LEU B CA 1
ATOM 5163 C C . LEU B 1 220 ? 28.109 33.094 26.531 1 93.69 220 LEU B C 1
ATOM 5165 O O . LEU B 1 220 ? 27.422 33.281 27.531 1 93.69 220 LEU B O 1
ATOM 5169 N N . LYS B 1 221 ? 28.922 32.094 26.422 1 92.88 221 LYS B N 1
ATOM 5170 C CA . LYS B 1 221 ? 29.062 31.109 27.484 1 92.88 221 LYS B CA 1
ATOM 5171 C C . LYS B 1 221 ? 29.609 31.75 28.75 1 92.88 221 LYS B C 1
ATOM 5173 O O . LYS B 1 221 ? 29.188 31.422 29.859 1 92.88 221 LYS B O 1
ATOM 5178 N N . ASN B 1 222 ? 30.516 32.562 28.562 1 89.44 222 ASN B N 1
ATOM 5179 C CA . ASN B 1 222 ? 31.094 33.281 29.703 1 89.44 222 ASN B CA 1
ATOM 5180 C C . ASN B 1 222 ? 30.062 34.156 30.391 1 89.44 222 ASN B C 1
ATOM 5182 O O . ASN B 1 222 ? 30.047 34.281 31.625 1 89.44 222 ASN B O 1
ATOM 5186 N N . GLU B 1 223 ? 29.297 34.75 29.547 1 87.94 223 GLU B N 1
ATOM 5187 C CA . GLU B 1 223 ? 28.266 35.656 30.078 1 87.94 223 GLU B CA 1
ATOM 5188 C C . GLU B 1 223 ? 27.234 34.875 30.891 1 87.94 223 GLU B C 1
ATOM 5190 O O . GLU B 1 223 ? 26.672 35.406 31.859 1 87.94 223 GLU B O 1
ATOM 5195 N N . ILE B 1 224 ? 26.922 33.688 30.562 1 88.56 224 ILE B N 1
ATOM 5196 C CA . ILE B 1 224 ? 25.922 32.875 31.25 1 88.56 224 ILE B CA 1
ATOM 5197 C C . ILE B 1 224 ? 26.328 32.688 32.719 1 88.56 224 ILE B C 1
ATOM 5199 O O . ILE B 1 224 ? 25.469 32.656 33.594 1 88.56 224 ILE B O 1
ATOM 5203 N N . ARG B 1 225 ? 27.547 32.594 32.906 1 82.75 225 ARG B N 1
ATOM 5204 C CA . ARG B 1 225 ? 28.062 32.406 34.281 1 82.75 225 ARG B CA 1
ATOM 5205 C C . ARG B 1 225 ? 27.75 33.594 35.156 1 82.75 225 ARG B C 1
ATOM 5207 O O . ARG B 1 225 ? 27.703 33.469 36.375 1 82.75 225 ARG B O 1
ATOM 5214 N N . ASN B 1 226 ? 27.516 34.656 34.594 1 77.31 226 ASN B N 1
ATOM 5215 C CA . ASN B 1 226 ? 27.281 35.906 35.312 1 77.31 226 ASN B CA 1
ATOM 5216 C C . ASN B 1 226 ? 25.797 36.125 35.594 1 77.31 226 ASN B C 1
ATOM 5218 O O . ASN B 1 226 ? 25.422 37.125 36.219 1 77.31 226 ASN B O 1
ATOM 5222 N N . HIS B 1 227 ? 25.047 35.344 35.031 1 73.12 227 HIS B N 1
ATOM 5223 C CA . HIS B 1 227 ? 23.609 35.594 35.156 1 73.12 227 HIS B CA 1
ATOM 5224 C C . HIS B 1 227 ? 22.922 34.438 35.906 1 73.12 227 HIS B C 1
ATOM 5226 O O . HIS B 1 227 ? 23.281 33.281 35.719 1 73.12 227 HIS B O 1
ATOM 5232 N N . PHE B 1 228 ? 22.203 34.969 36.969 1 62.28 228 PHE B N 1
ATOM 5233 C CA . PHE B 1 228 ? 21.422 34 37.719 1 62.28 228 PHE B CA 1
ATOM 5234 C C . PHE B 1 228 ? 19.969 34.031 37.281 1 62.28 228 PHE B C 1
ATOM 5236 O O . PHE B 1 228 ? 19.188 33.156 37.688 1 62.28 228 PHE B O 1
ATOM 5243 N N . ALA B 1 229 ? 19.688 35.094 36.5 1 65.62 229 ALA B N 1
ATOM 5244 C CA . ALA B 1 229 ? 18.281 35.219 36.125 1 65.62 229 ALA B CA 1
ATOM 5245 C C . ALA B 1 229 ? 17.922 34.219 35.031 1 65.62 229 ALA B C 1
ATOM 5247 O O . ALA B 1 229 ? 18.688 34 34.094 1 65.62 229 ALA B O 1
ATOM 5248 N N . ASP B 1 230 ? 16.781 33.812 35.188 1 81.38 230 ASP B N 1
ATOM 5249 C CA . ASP B 1 230 ? 16.312 32.656 34.375 1 81.38 230 ASP B CA 1
ATOM 5250 C C . ASP B 1 230 ? 16.078 33.062 32.938 1 81.38 230 ASP B C 1
ATOM 5252 O O . ASP B 1 230 ? 16.516 32.375 32.031 1 81.38 230 ASP B O 1
ATOM 5256 N N . ARG B 1 231 ? 15.68 34.344 32.688 1 86.31 231 ARG B N 1
ATOM 5257 C CA . ARG B 1 231 ? 15.359 34.719 31.312 1 86.31 231 ARG B CA 1
ATOM 5258 C C . ARG B 1 231 ? 16.625 35.031 30.516 1 86.31 231 ARG B C 1
ATOM 5260 O O . ARG B 1 231 ? 16.766 34.562 29.375 1 86.31 231 ARG B O 1
ATOM 5267 N N . GLN B 1 232 ? 17.547 35.812 31.094 1 87.12 232 GLN B N 1
ATOM 5268 C CA . GLN B 1 232 ? 18.797 36.156 30.406 1 87.12 232 GLN B CA 1
ATOM 5269 C C . GLN B 1 232 ? 19.609 34.875 30.078 1 87.12 232 GLN B C 1
ATOM 5271 O O . GLN B 1 232 ? 20.172 34.781 28.984 1 87.12 232 GLN B O 1
ATOM 5276 N N . THR B 1 233 ? 19.547 34.062 30.922 1 90.75 233 THR B N 1
ATOM 5277 C CA . THR B 1 233 ? 20.25 32.812 30.703 1 90.75 233 THR B CA 1
ATOM 5278 C C . THR B 1 233 ? 19.641 32.031 29.547 1 90.75 233 THR B C 1
ATOM 5280 O O . THR B 1 233 ? 20.359 31.5 28.688 1 90.75 233 THR B O 1
ATOM 5283 N N . LEU B 1 234 ? 18.359 32 29.531 1 92.69 234 LEU B N 1
ATOM 5284 C CA . LEU B 1 234 ? 17.656 31.312 28.453 1 92.69 234 LEU B CA 1
ATOM 5285 C C . LEU B 1 234 ? 17.969 31.969 27.109 1 92.69 234 LEU B C 1
ATOM 5287 O O . LEU B 1 234 ? 18.172 31.266 26.109 1 92.69 234 LEU B O 1
ATOM 5291 N N . LEU B 1 235 ? 17.891 33.219 27.109 1 94.44 235 LEU B N 1
ATOM 5292 C CA . LEU B 1 235 ? 18.203 33.969 25.875 1 94.44 235 LEU B CA 1
ATOM 5293 C C . LEU B 1 235 ? 19.609 33.625 25.391 1 94.44 235 LEU B C 1
ATOM 5295 O O . LEU B 1 235 ? 19.812 33.281 24.234 1 94.44 235 LEU B O 1
ATOM 5299 N N . LEU B 1 236 ? 20.562 33.719 26.328 1 93.62 236 LEU B N 1
ATOM 5300 C CA . LEU B 1 236 ? 21.953 33.469 25.984 1 93.62 236 LEU B CA 1
ATOM 5301 C C . LEU B 1 236 ? 22.141 32.031 25.484 1 93.62 236 LEU B C 1
ATOM 5303 O O . LEU B 1 236 ? 22.859 31.781 24.516 1 93.62 236 LEU B O 1
ATOM 5307 N N . LYS B 1 237 ? 21.5 31.172 26.078 1 94.5 237 LYS B N 1
ATOM 5308 C CA . LYS B 1 237 ? 21.562 29.781 25.641 1 94.5 237 LYS B CA 1
ATOM 5309 C C . LYS B 1 237 ? 20.969 29.594 24.25 1 94.5 237 LYS B C 1
ATOM 5311 O O . LYS B 1 237 ? 21.484 28.828 23.438 1 94.5 237 LYS B O 1
ATOM 5316 N N . THR B 1 238 ? 19.875 30.25 23.984 1 95.25 238 THR B N 1
ATOM 5317 C CA . THR B 1 238 ? 19.234 30.172 22.672 1 95.25 238 THR B CA 1
ATOM 5318 C C . THR B 1 238 ? 20.125 30.766 21.594 1 95.25 238 THR B C 1
ATOM 5320 O O . THR B 1 238 ? 20.203 30.234 20.484 1 95.25 238 THR B O 1
ATOM 5323 N N . LEU B 1 239 ? 20.812 31.844 21.953 1 95.38 239 LEU B N 1
ATOM 5324 C CA . LEU B 1 239 ? 21.75 32.438 21.016 1 95.38 239 LEU B CA 1
ATOM 5325 C C . LEU B 1 239 ? 22.875 31.469 20.688 1 95.38 239 L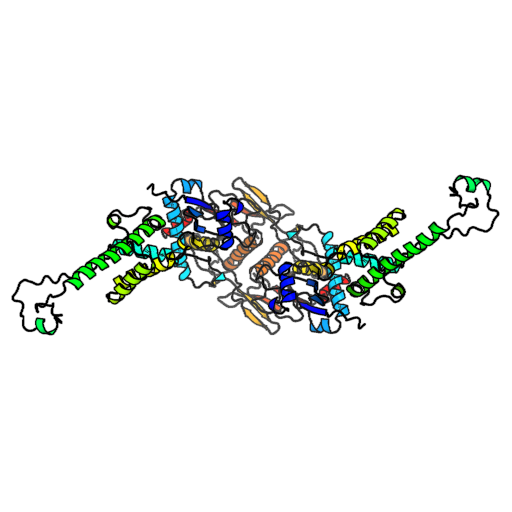EU B C 1
ATOM 5327 O O . LEU B 1 239 ? 23.281 31.359 19.531 1 95.38 239 LEU B O 1
ATOM 5331 N N . ILE B 1 240 ? 23.312 30.797 21.672 1 94.44 240 ILE B N 1
ATOM 5332 C CA . ILE B 1 240 ? 24.375 29.812 21.469 1 94.44 240 ILE B CA 1
ATOM 5333 C C . ILE B 1 240 ? 23.859 28.688 20.562 1 94.44 240 ILE B C 1
ATOM 5335 O O . ILE B 1 240 ? 24.562 28.266 19.641 1 94.44 240 ILE B O 1
ATOM 5339 N N . GLU B 1 241 ? 22.703 28.234 20.797 1 92.62 241 GLU B N 1
ATOM 5340 C CA . GLU B 1 241 ? 22.109 27.188 19.984 1 92.62 241 GLU B CA 1
ATOM 5341 C C . GLU B 1 241 ? 22.016 27.625 18.516 1 92.62 241 GLU B C 1
ATOM 5343 O O . GLU B 1 241 ? 22.266 26.828 17.609 1 92.62 241 GLU B O 1
ATOM 5348 N N . TYR B 1 242 ? 21.578 28.797 18.359 1 92.81 242 TYR B N 1
ATOM 5349 C CA . TYR B 1 242 ? 21.5 29.359 17.016 1 92.81 242 TYR B CA 1
ATOM 5350 C C . TYR B 1 242 ? 22.859 29.312 16.328 1 92.81 242 TYR B C 1
ATOM 5352 O O . TYR B 1 242 ? 22.969 28.859 15.18 1 92.81 242 TYR B O 1
ATOM 5360 N N . LEU B 1 243 ? 23.859 29.797 16.984 1 91.62 243 LEU B N 1
ATOM 5361 C CA . LEU B 1 243 ? 25.203 29.875 16.422 1 91.62 243 LEU B CA 1
ATOM 5362 C C . LEU B 1 243 ? 25.766 28.484 16.156 1 91.62 243 LEU B C 1
ATOM 5364 O O . LEU B 1 243 ? 26.453 28.281 15.148 1 91.62 243 LEU B O 1
ATOM 5368 N N . GLU B 1 244 ? 25.531 27.578 16.984 1 89.19 244 GLU B N 1
ATOM 5369 C CA . GLU B 1 244 ? 26.016 26.203 16.812 1 89.19 244 GLU B CA 1
ATOM 5370 C C . GLU B 1 244 ? 25.359 25.531 15.609 1 89.19 244 GLU B C 1
ATOM 5372 O O . GLU B 1 244 ? 26.016 24.766 14.898 1 89.19 244 GLU B O 1
ATOM 5377 N N . ALA B 1 245 ? 24.156 25.797 15.43 1 81.88 245 ALA B N 1
ATOM 5378 C CA . ALA B 1 245 ? 23.422 25.203 14.312 1 81.88 245 ALA B CA 1
ATOM 5379 C C . ALA B 1 245 ? 23.922 25.75 12.977 1 81.88 245 ALA B C 1
ATOM 5381 O O . ALA B 1 245 ? 23.875 25.062 11.961 1 81.88 245 ALA B O 1
ATOM 5382 N N . TYR B 1 246 ? 24.391 26.953 12.969 1 75.94 246 TYR B N 1
ATOM 5383 C CA . TYR B 1 246 ? 24.734 27.609 11.719 1 75.94 246 TYR B CA 1
ATOM 5384 C C . TYR B 1 246 ? 26.234 27.562 11.469 1 75.94 246 TYR B C 1
ATOM 5386 O O . TYR B 1 246 ? 26.719 28.031 10.438 1 75.94 246 TYR B O 1
ATOM 5394 N N . LYS B 1 247 ? 27.109 27.188 12.492 1 70.56 247 LYS B N 1
ATOM 5395 C CA . LYS B 1 247 ? 28.562 27.094 12.328 1 70.56 247 LYS B CA 1
ATOM 5396 C C . LYS B 1 247 ? 28.906 26.344 11.039 1 70.56 247 LYS B C 1
ATOM 5398 O O . LYS B 1 247 ? 29.844 26.734 10.328 1 70.56 247 LYS B O 1
ATOM 5403 N N . GLY B 1 248 ? 28.531 25.234 10.797 1 55.56 248 GLY B N 1
ATOM 5404 C CA . GLY B 1 248 ? 28.953 24.484 9.625 1 55.56 248 GLY B CA 1
ATOM 5405 C C . GLY B 1 248 ? 28.219 24.875 8.359 1 55.56 248 GLY B C 1
ATOM 5406 O O . GLY B 1 248 ? 27.25 25.641 8.414 1 55.56 248 GLY B O 1
ATOM 5407 N N . ASN B 1 249 ? 28.969 24.703 7.09 1 51.44 249 ASN B N 1
ATOM 5408 C CA . ASN B 1 249 ? 28.469 24.891 5.73 1 51.44 249 ASN B CA 1
ATOM 5409 C C . ASN B 1 249 ? 26.984 24.562 5.629 1 51.44 249 ASN B C 1
ATOM 5411 O O . ASN B 1 249 ? 26.406 24.672 4.551 1 51.44 249 ASN B O 1
ATOM 5415 N N . GLU B 1 250 ? 26.5 24.25 6.672 1 53.44 250 GLU B N 1
ATOM 5416 C CA . GLU B 1 250 ? 25.141 23.75 6.707 1 53.44 250 GLU B CA 1
ATOM 5417 C C . GLU B 1 250 ? 24.125 24.891 6.566 1 53.44 250 GLU B C 1
ATOM 5419 O O . GLU B 1 250 ? 22.938 24.656 6.414 1 53.44 250 GLU B O 1
ATOM 5424 N N . GLN B 1 251 ? 24.672 26.172 6.691 1 56.25 251 GLN B N 1
ATOM 5425 C CA . GLN B 1 251 ? 23.828 27.359 6.766 1 56.25 251 GLN B CA 1
ATOM 5426 C C . GLN B 1 251 ? 23.047 27.562 5.473 1 56.25 251 GLN B C 1
ATOM 5428 O O . GLN B 1 251 ? 21.984 28.188 5.473 1 56.25 251 GLN B O 1
ATOM 5433 N N . LYS B 1 252 ? 23.516 26.875 4.434 1 66.81 252 LYS B N 1
ATOM 5434 C CA . LYS B 1 252 ? 22.953 27.328 3.166 1 66.81 252 LYS B CA 1
ATOM 5435 C C . LYS B 1 252 ? 21.734 26.5 2.785 1 66.81 252 LYS B C 1
ATOM 5437 O O . LYS B 1 252 ? 20.828 27 2.125 1 66.81 252 LYS B O 1
ATOM 5442 N N . ASN B 1 253 ? 21.703 25.344 3.391 1 84.38 253 ASN B N 1
ATOM 5443 C CA . ASN B 1 253 ? 20.562 24.516 2.984 1 84.38 253 ASN B CA 1
ATOM 5444 C C . ASN B 1 253 ? 19.734 24.094 4.184 1 84.38 253 ASN B C 1
ATOM 5446 O O . ASN B 1 253 ? 20.266 23.672 5.211 1 84.38 253 ASN B O 1
ATOM 5450 N N . GLN B 1 254 ? 18.5 24.484 4.188 1 87.88 254 GLN B N 1
ATOM 5451 C CA . GLN B 1 254 ? 17.594 24.141 5.273 1 87.88 254 GLN B CA 1
ATOM 5452 C C . GLN B 1 254 ? 16.281 23.562 4.734 1 87.88 254 GLN B C 1
ATOM 5454 O O . GLN B 1 254 ? 15.828 23.938 3.654 1 87.88 254 GLN B O 1
ATOM 5459 N N . ILE B 1 255 ? 15.758 22.594 5.492 1 94.12 255 ILE B N 1
ATOM 5460 C CA . ILE B 1 255 ? 14.461 22 5.164 1 94.12 255 ILE B CA 1
ATOM 5461 C C . ILE B 1 255 ? 13.531 22.094 6.367 1 94.12 255 ILE B C 1
ATOM 5463 O O . ILE B 1 255 ? 13.867 21.641 7.465 1 94.12 255 ILE B O 1
ATOM 5467 N N . ILE B 1 256 ? 12.406 22.781 6.188 1 95.88 256 ILE B N 1
ATOM 5468 C CA . ILE B 1 256 ? 11.391 22.875 7.23 1 95.88 256 ILE B CA 1
ATOM 5469 C C . ILE B 1 256 ? 10.023 22.5 6.66 1 95.88 256 ILE B C 1
ATOM 5471 O O . ILE B 1 256 ? 9.508 23.172 5.773 1 95.88 256 ILE B O 1
ATOM 5475 N N . GLY B 1 257 ? 9.461 21.422 7.168 1 97.12 257 GLY B N 1
ATOM 5476 C CA . GLY B 1 257 ? 8.164 21.031 6.648 1 97.12 257 GLY B CA 1
ATOM 5477 C C . GLY B 1 257 ? 7.793 19.609 6.988 1 97.12 257 GLY B C 1
ATOM 5478 O O . GLY B 1 257 ? 8.281 19.047 7.973 1 97.12 257 GLY B O 1
ATOM 5479 N N . VAL B 1 258 ? 6.832 19.109 6.262 1 96.25 258 VAL B N 1
ATOM 5480 C CA . VAL B 1 258 ? 6.348 17.75 6.473 1 96.25 258 VAL B CA 1
ATOM 5481 C C . VAL B 1 258 ? 6.414 16.969 5.164 1 96.25 258 VAL B C 1
ATOM 5483 O O . VAL B 1 258 ? 6.176 17.531 4.09 1 96.25 258 VAL B O 1
ATOM 5486 N N . THR B 1 259 ? 6.695 15.648 5.223 1 94.38 259 THR B N 1
ATOM 5487 C CA . THR B 1 259 ? 6.777 14.836 4.016 1 94.38 259 THR B CA 1
ATOM 5488 C C . THR B 1 259 ? 5.469 14.086 3.775 1 94.38 259 THR B C 1
ATOM 5490 O O . THR B 1 259 ? 5.211 13.617 2.664 1 94.38 259 THR B O 1
ATOM 5493 N N . ARG B 1 260 ? 4.672 13.969 4.777 1 93.19 260 ARG B N 1
ATOM 5494 C CA . ARG B 1 260 ? 3.395 13.266 4.68 1 93.19 260 ARG B CA 1
ATOM 5495 C C . ARG B 1 260 ? 2.232 14.211 4.98 1 93.19 260 ARG B C 1
ATOM 5497 O O . ARG B 1 260 ? 1.513 14.016 5.965 1 93.19 260 ARG B O 1
ATOM 5504 N N . PHE B 1 261 ? 2.006 15.086 4.09 1 96.19 261 PHE B N 1
ATOM 5505 C CA . PHE B 1 261 ? 1.04 16.156 4.328 1 96.19 261 PHE B CA 1
ATOM 5506 C C . PHE B 1 261 ? -0.376 15.594 4.406 1 96.19 261 PHE B C 1
ATOM 5508 O O . PHE B 1 261 ? -1.284 16.266 4.91 1 96.19 261 PHE B O 1
ATOM 5515 N N . HIS B 1 262 ? -0.609 14.422 3.891 1 95.19 262 HIS B N 1
ATOM 5516 C CA . HIS B 1 262 ? -1.951 13.852 3.975 1 95.19 262 HIS B CA 1
ATOM 5517 C C . HIS B 1 262 ? -2.396 13.711 5.426 1 95.19 262 HIS B C 1
ATOM 5519 O O . HIS B 1 262 ? -3.588 13.805 5.727 1 95.19 262 HIS B O 1
ATOM 5525 N N . VAL B 1 263 ? -1.47 13.516 6.34 1 94.06 263 VAL B N 1
ATOM 5526 C CA . VAL B 1 263 ? -1.778 13.453 7.762 1 94.06 263 VAL B CA 1
ATOM 5527 C C . VAL B 1 263 ? -2.209 14.836 8.258 1 94.06 263 VAL B C 1
ATOM 5529 O O . VAL B 1 263 ? -3.207 14.961 8.969 1 94.06 263 VAL B O 1
ATOM 5532 N N . ALA B 1 264 ? -1.467 15.844 7.867 1 95.94 264 ALA B N 1
ATOM 5533 C CA . ALA B 1 264 ? -1.812 17.219 8.234 1 95.94 264 ALA B CA 1
ATOM 5534 C C . ALA B 1 264 ? -3.162 17.609 7.645 1 95.94 264 ALA B C 1
ATOM 5536 O O . ALA B 1 264 ? -3.963 18.281 8.312 1 95.94 264 ALA B O 1
ATOM 5537 N N . TRP B 1 265 ? -3.385 17.188 6.422 1 96.69 265 TRP B N 1
ATOM 5538 C CA . TRP B 1 265 ? -4.641 17.469 5.73 1 96.69 265 TRP B CA 1
ATOM 5539 C C . TRP B 1 265 ? -5.828 16.938 6.531 1 96.69 265 TRP B C 1
ATOM 5541 O O . TRP B 1 265 ? -6.777 17.688 6.805 1 96.69 265 TRP B O 1
ATOM 5551 N N . GLU B 1 266 ? -5.766 15.719 6.949 1 94.69 266 GLU B N 1
ATOM 5552 C CA . GLU B 1 266 ? -6.809 15.094 7.762 1 94.69 266 GLU B CA 1
ATOM 5553 C C . GLU B 1 266 ? -7.008 15.844 9.07 1 94.69 266 GLU B C 1
ATOM 5555 O O . GLU B 1 266 ? -8.141 16.141 9.453 1 94.69 266 GLU B O 1
ATOM 5560 N N . HIS B 1 267 ? -5.945 16.188 9.664 1 93.94 267 HIS B N 1
ATOM 5561 C CA . HIS B 1 267 ? -5.973 16.875 10.945 1 93.94 267 HIS B CA 1
ATOM 5562 C C . HIS B 1 267 ? -6.602 18.266 10.812 1 93.94 267 HIS B C 1
ATOM 5564 O O . HIS B 1 267 ? -7.488 18.625 11.594 1 93.94 267 HIS B O 1
ATOM 55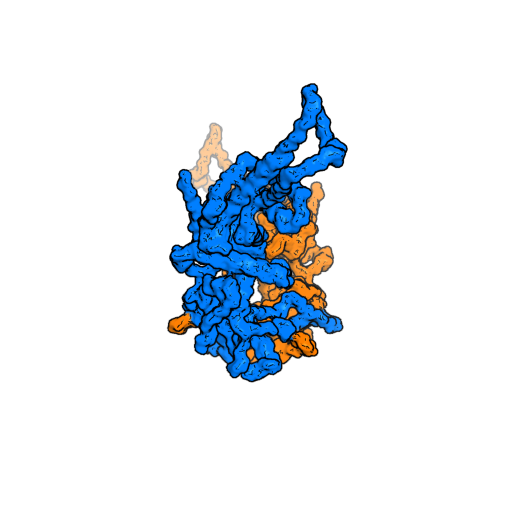70 N N . MET B 1 268 ? -6.156 19 9.898 1 96.19 268 MET B N 1
ATOM 5571 C CA . MET B 1 268 ? -6.656 20.359 9.711 1 96.19 268 MET B CA 1
ATOM 5572 C C . MET B 1 268 ? -8.156 20.359 9.43 1 96.19 268 MET B C 1
ATOM 5574 O O . MET B 1 268 ? -8.906 21.141 10.008 1 96.19 268 MET B O 1
ATOM 5578 N N . LEU B 1 269 ? -8.562 19.438 8.594 1 95.94 269 LEU B N 1
ATOM 5579 C CA . LEU B 1 269 ? -9.984 19.359 8.266 1 95.94 269 LEU B CA 1
ATOM 5580 C C . LEU B 1 269 ? -10.812 19.016 9.5 1 95.94 269 LEU B C 1
ATOM 5582 O O . LEU B 1 269 ? -11.867 19.609 9.727 1 95.94 269 LEU B O 1
ATOM 5586 N N . SER B 1 270 ? -10.375 18.094 10.266 1 93.75 270 SER B N 1
ATOM 5587 C CA . SER B 1 270 ? -11.109 17.688 11.461 1 93.75 270 SER B CA 1
ATOM 5588 C C . SER B 1 270 ? -11.258 18.828 12.445 1 93.75 270 SER B C 1
ATOM 5590 O O . SER B 1 270 ? -12.25 18.906 13.188 1 93.75 270 SER B O 1
ATOM 5592 N N . ARG B 1 271 ? -10.328 19.766 12.414 1 93.81 271 ARG B N 1
ATOM 5593 C CA . ARG B 1 271 ? -10.352 20.891 13.352 1 93.81 271 ARG B CA 1
ATOM 5594 C C . ARG B 1 271 ? -11.172 22.047 12.789 1 93.81 271 ARG B C 1
ATOM 5596 O O . ARG B 1 271 ? -11.664 22.891 13.555 1 93.81 271 ARG B O 1
ATOM 5603 N N . CYS B 1 272 ? -11.32 22.078 11.508 1 95.19 272 CYS B N 1
ATOM 5604 C CA . CYS B 1 272 ? -11.938 23.234 10.875 1 95.19 272 CYS B CA 1
ATOM 5605 C C . CYS B 1 272 ? -13.406 22.984 10.586 1 95.19 272 CYS B C 1
ATOM 5607 O O . CYS B 1 272 ? -14.086 23.828 9.992 1 95.19 272 CYS B O 1
ATOM 5609 N N . LEU B 1 273 ? -13.953 21.859 10.883 1 93.38 273 LEU B N 1
ATOM 5610 C CA . LEU B 1 273 ? -15.359 21.547 10.648 1 93.38 273 LEU B CA 1
ATOM 5611 C C . LEU B 1 273 ? -16.141 21.531 11.961 1 93.38 273 LEU B C 1
ATOM 5613 O O . LEU B 1 273 ? -15.594 21.156 13.008 1 93.38 273 LEU B O 1
ATOM 5617 N N . ASP B 1 274 ? -17.359 21.891 11.875 1 91.25 274 ASP B N 1
ATOM 5618 C CA . ASP B 1 274 ? -18.203 21.969 13.062 1 91.25 274 ASP B CA 1
ATOM 5619 C C . ASP B 1 274 ? -18.891 20.641 13.344 1 91.25 274 ASP B C 1
ATOM 5621 O O . ASP B 1 274 ? -19.141 19.859 12.422 1 91.25 274 ASP B O 1
ATOM 5625 N N . ASN B 1 275 ? -19.188 20.406 14.617 1 92.94 275 ASN B N 1
ATOM 5626 C CA . ASN B 1 275 ? -20.031 19.312 15.109 1 92.94 275 ASN B CA 1
ATOM 5627 C C . ASN B 1 275 ? -19.391 17.953 14.812 1 92.94 275 ASN B C 1
ATOM 5629 O O . ASN B 1 275 ? -20.094 17 14.492 1 92.94 275 ASN B O 1
ATOM 5633 N N . VAL B 1 276 ? -18.094 17.984 14.812 1 94.31 276 VAL B N 1
ATOM 5634 C CA . VAL B 1 276 ? -17.375 16.719 14.633 1 94.31 276 VAL B CA 1
ATOM 5635 C C . VAL B 1 276 ? -17.484 15.891 15.906 1 94.31 276 VAL B C 1
ATOM 5637 O O . VAL B 1 276 ? -17.266 16.391 17.016 1 94.31 276 VAL B O 1
ATOM 5640 N N . ILE B 1 277 ? -17.812 14.641 15.766 1 94.44 277 ILE B N 1
ATOM 5641 C CA . ILE B 1 277 ? -17.906 13.758 16.922 1 94.44 277 ILE B CA 1
ATOM 5642 C C . ILE B 1 277 ? -16.875 12.641 16.812 1 94.44 277 ILE B C 1
ATOM 5644 O O . ILE B 1 277 ? -16.469 12.266 15.711 1 94.44 277 ILE B O 1
ATOM 5648 N N . ASP B 1 278 ? -16.453 12.109 17.875 1 91.25 278 ASP B N 1
ATOM 5649 C CA . ASP B 1 278 ? -15.523 10.977 17.922 1 91.25 278 ASP B CA 1
ATOM 5650 C C . ASP B 1 278 ? -16.281 9.664 18.141 1 91.25 278 ASP B C 1
ATOM 5652 O O . ASP B 1 278 ? -16.859 9.445 19.203 1 91.25 278 ASP B O 1
ATOM 5656 N N . ILE B 1 279 ? -16.188 8.82 17.172 1 91.25 279 ILE B N 1
ATOM 5657 C CA . ILE B 1 279 ? -16.953 7.586 17.266 1 91.25 279 ILE B CA 1
ATOM 5658 C C . ILE B 1 279 ? -16.016 6.387 17.172 1 91.25 279 ILE B C 1
ATOM 5660 O O . ILE B 1 279 ? -16.469 5.238 17.234 1 91.25 279 ILE B O 1
ATOM 5664 N N . ASN B 1 280 ? -14.758 6.527 17.047 1 89.06 280 ASN B N 1
ATOM 5665 C CA . ASN B 1 280 ? -13.812 5.477 16.688 1 89.06 280 ASN B CA 1
ATOM 5666 C C . ASN B 1 280 ? -13.711 4.426 17.797 1 89.06 280 ASN B C 1
ATOM 5668 O O . ASN B 1 280 ? -13.562 3.236 17.516 1 89.06 280 ASN B O 1
ATOM 5672 N N . SER B 1 281 ? -13.852 4.84 18.984 1 86.62 281 SER B N 1
ATOM 5673 C CA . SER B 1 281 ? -13.758 3.898 20.094 1 86.62 281 SER B CA 1
ATOM 5674 C C . SER B 1 281 ? -14.977 2.988 20.156 1 86.62 281 SER B C 1
ATOM 5676 O O . SER B 1 281 ? -14.961 1.966 20.844 1 86.62 281 SER B O 1
ATOM 5678 N N . ARG B 1 282 ? -15.992 3.348 19.406 1 89.19 282 ARG B N 1
ATOM 5679 C CA . ARG B 1 282 ? -17.25 2.604 19.469 1 89.19 282 ARG B CA 1
ATOM 5680 C C . ARG B 1 282 ? -17.406 1.709 18.25 1 89.19 282 ARG B C 1
ATOM 5682 O O . ARG B 1 282 ? -18.359 0.931 18.172 1 89.19 282 ARG B O 1
ATOM 5689 N N . LEU B 1 283 ? -16.562 1.828 17.328 1 90.88 283 LEU B N 1
ATOM 5690 C CA . LEU B 1 283 ? -16.672 1.029 16.109 1 90.88 283 LEU B CA 1
ATOM 5691 C C . LEU B 1 283 ? -16.281 -0.421 16.391 1 90.88 283 LEU B C 1
ATOM 5693 O O . LEU B 1 283 ? -15.422 -0.694 17.234 1 90.88 283 LEU B O 1
ATOM 5697 N N . PRO B 1 284 ? -16.922 -1.319 15.703 1 91.44 284 PRO B N 1
ATOM 5698 C CA . PRO B 1 284 ? -16.609 -2.734 15.906 1 91.44 284 PRO B CA 1
ATOM 5699 C C . PRO B 1 284 ? -15.148 -3.061 15.586 1 91.44 284 PRO B C 1
ATOM 5701 O O . PRO B 1 284 ? -14.516 -2.363 14.789 1 91.44 284 PRO B O 1
ATOM 5704 N N . LYS B 1 285 ? -14.656 -4.117 16.188 1 91.62 285 LYS B N 1
ATOM 5705 C CA . LYS B 1 285 ? -13.289 -4.566 15.977 1 91.62 285 LYS B CA 1
ATOM 5706 C C . LYS B 1 285 ? -13.242 -6.039 15.586 1 91.62 285 LYS B C 1
ATOM 5708 O O . LYS B 1 285 ? -14.039 -6.84 16.078 1 91.62 285 LYS B O 1
ATOM 5713 N N . PRO B 1 286 ? -12.328 -6.363 14.711 1 94.44 286 PRO B N 1
ATOM 5714 C CA . PRO B 1 286 ? -12.172 -7.781 14.383 1 94.44 286 PRO B CA 1
ATOM 5715 C C . PRO B 1 286 ? -11.602 -8.602 15.539 1 94.44 286 PRO B C 1
ATOM 5717 O O . PRO B 1 286 ? -10.734 -8.117 16.266 1 94.44 286 PRO B O 1
ATOM 5720 N N . VAL B 1 287 ? -12.125 -9.781 15.719 1 96.25 287 VAL B N 1
ATOM 5721 C CA . VAL B 1 287 ? -11.641 -10.727 16.719 1 96.25 287 VAL B CA 1
ATOM 5722 C C . VAL B 1 287 ? -11.297 -12.055 16.047 1 96.25 287 VAL B C 1
ATOM 5724 O O . VAL B 1 287 ? -12.133 -12.648 15.359 1 96.25 287 VAL B O 1
ATOM 5727 N N . PHE B 1 288 ? -10.07 -12.453 16.203 1 96.69 288 PHE B N 1
ATOM 5728 C CA . PHE B 1 288 ? -9.578 -13.703 15.641 1 96.69 288 PHE B CA 1
ATOM 5729 C C . PHE B 1 288 ? -9.773 -14.852 16.625 1 96.69 288 PHE B C 1
ATOM 5731 O O . PHE B 1 288 ? -9.344 -14.773 17.766 1 96.69 288 PHE B O 1
ATOM 5738 N N . ILE B 1 289 ? -10.453 -15.875 16.172 1 97.94 289 ILE B N 1
ATOM 5739 C CA . ILE B 1 289 ? -10.734 -17.016 17.031 1 97.94 289 ILE B CA 1
ATOM 5740 C C . ILE B 1 289 ? -9.75 -18.156 16.734 1 97.94 289 ILE B C 1
ATOM 5742 O O . ILE B 1 289 ? -9.656 -18.609 15.586 1 97.94 289 ILE B O 1
ATOM 5746 N N . LYS B 1 290 ? -9.086 -18.609 17.656 1 97.5 290 LYS B N 1
ATOM 5747 C CA . LYS B 1 290 ? -8.172 -19.75 17.531 1 97.5 290 LYS B CA 1
ATOM 5748 C C . LYS B 1 290 ? -8.938 -21.078 17.531 1 97.5 290 LYS B C 1
ATOM 5750 O O . LYS B 1 290 ? -10.102 -21.125 17.922 1 97.5 290 LYS B O 1
ATOM 5755 N N . PRO B 1 291 ? -8.258 -22.094 17.125 1 96.38 291 PRO B N 1
ATOM 5756 C CA . PRO B 1 291 ? -8.906 -23.406 17.125 1 96.38 291 PRO B CA 1
ATOM 5757 C C . PRO B 1 291 ? -9.375 -23.828 18.531 1 96.38 291 PRO B C 1
ATOM 5759 O O . PRO B 1 291 ? -10.375 -24.531 18.656 1 96.38 291 PRO B O 1
ATOM 5762 N N . ASP B 1 292 ? -8.766 -23.359 19.609 1 95.94 292 ASP B N 1
ATOM 5763 C CA . ASP B 1 292 ? -9.133 -23.734 20.969 1 95.94 292 ASP B CA 1
ATOM 5764 C C . ASP B 1 292 ? -10.242 -22.828 21.5 1 95.94 292 ASP B C 1
ATOM 5766 O O . ASP B 1 292 ? -10.641 -22.953 22.672 1 95.94 292 ASP B O 1
ATOM 5770 N N . GLY B 1 293 ? -10.617 -21.906 20.719 1 94.94 293 GLY B N 1
ATOM 5771 C CA . GLY B 1 293 ? -11.727 -21.047 21.094 1 94.94 293 GLY B CA 1
ATOM 5772 C C . GLY B 1 293 ? -11.281 -19.703 21.641 1 94.94 293 GLY B C 1
ATOM 5773 O O . GLY B 1 293 ? -12.102 -18.812 21.859 1 94.94 293 GLY B O 1
ATOM 5774 N N . THR B 1 294 ? -9.961 -19.609 21.766 1 96.5 294 THR B N 1
ATOM 5775 C CA . THR B 1 294 ? -9.438 -18.344 22.297 1 96.5 294 THR B CA 1
ATOM 5776 C C . THR B 1 294 ? -9.711 -17.203 21.328 1 96.5 294 THR B C 1
ATOM 5778 O O . THR B 1 294 ? -9.461 -17.328 20.125 1 96.5 294 THR B O 1
ATOM 5781 N N . ALA B 1 295 ? -10.258 -16.141 21.859 1 95.69 295 ALA B N 1
ATOM 5782 C CA . ALA B 1 295 ? -10.57 -14.961 21.062 1 95.69 295 ALA B CA 1
ATOM 5783 C C . ALA B 1 295 ? -9.5 -13.883 21.25 1 95.69 295 ALA B C 1
ATOM 5785 O O . ALA B 1 295 ? -9.203 -13.477 22.375 1 95.69 295 ALA B O 1
ATOM 5786 N N . ILE B 1 296 ? -8.891 -13.414 20.141 1 95.38 296 ILE B N 1
ATOM 5787 C CA . ILE B 1 296 ? -7.859 -12.391 20.188 1 95.38 296 ILE B CA 1
ATOM 5788 C C . ILE B 1 296 ? -8.312 -11.164 19.406 1 95.38 296 ILE B C 1
ATOM 5790 O O . ILE B 1 296 ? -8.375 -11.195 18.172 1 95.38 296 ILE B O 1
ATOM 5794 N N . PRO B 1 297 ? -8.609 -10.086 20.078 1 91.88 297 PRO B N 1
ATOM 5795 C CA . PRO B 1 297 ? -9.008 -8.867 19.391 1 91.88 297 PRO B CA 1
ATOM 5796 C C . PRO B 1 297 ? -7.848 -8.211 18.641 1 91.88 297 PRO B C 1
ATOM 5798 O O . PRO B 1 297 ? -6.711 -8.234 19.109 1 91.88 297 PRO B O 1
ATOM 5801 N N . ALA B 1 298 ? -8.195 -7.645 17.5 1 88 298 ALA B N 1
ATOM 5802 C CA . ALA B 1 298 ? -7.184 -6.898 16.766 1 88 298 ALA B CA 1
ATOM 5803 C C . ALA B 1 298 ? -6.812 -5.605 17.484 1 88 298 ALA B C 1
ATOM 5805 O O . ALA B 1 298 ? -7.684 -4.93 18.031 1 88 298 ALA B O 1
ATOM 5806 N N . LYS B 1 299 ? -5.508 -5.262 17.625 1 73.69 299 LYS B N 1
ATOM 5807 C CA . LYS B 1 299 ? -5.082 -4.055 18.328 1 73.69 299 LYS B CA 1
ATOM 5808 C C . LYS B 1 299 ? -4.992 -2.867 17.359 1 73.69 299 LYS B C 1
ATOM 5810 O O . LYS B 1 299 ? -5.441 -1.766 17.688 1 73.69 299 LYS B O 1
ATOM 5815 N N . LYS B 1 300 ? -4.312 -2.951 16.234 1 64 300 LYS B N 1
ATOM 5816 C CA . LYS B 1 300 ? -4 -1.825 15.352 1 64 300 LYS B CA 1
ATOM 5817 C C . LYS B 1 300 ? -4.809 -1.896 14.062 1 64 300 LYS B C 1
ATOM 5819 O O . LYS B 1 300 ? -4.828 -0.94 13.281 1 64 300 LYS B O 1
ATOM 5824 N N . SER B 1 301 ? -5.633 -2.826 13.961 1 61.38 301 SER B N 1
ATOM 5825 C CA . SER B 1 301 ? -6.117 -3.084 12.609 1 61.38 301 SER B CA 1
ATOM 5826 C C . SER B 1 301 ? -7.629 -2.914 12.523 1 61.38 301 SER B C 1
ATOM 5828 O O . SER B 1 301 ? -8.281 -3.537 11.68 1 61.38 301 SER B O 1
ATOM 5830 N N . GLY B 1 302 ? -8.086 -1.844 13.398 1 70.12 302 GLY B N 1
ATOM 5831 C CA . GLY B 1 302 ? -9.531 -1.732 13.266 1 70.12 302 GLY B CA 1
ATOM 5832 C C . GLY B 1 302 ? -9.961 -0.554 12.414 1 70.12 302 GLY B C 1
ATOM 5833 O O . GLY B 1 302 ? -9.133 0.085 11.766 1 70.12 302 GLY B O 1
ATOM 5834 N N . MET B 1 303 ? -11.227 -0.392 12.305 1 81.38 303 MET B N 1
ATOM 5835 C CA . MET B 1 303 ? -11.859 0.708 11.586 1 81.38 303 MET B CA 1
ATOM 5836 C C . MET B 1 303 ? -11.516 2.049 12.227 1 81.38 303 MET B C 1
ATOM 5838 O O . MET B 1 303 ? -11.461 2.156 13.453 1 81.38 303 MET B O 1
ATOM 5842 N N . ARG B 1 304 ? -11.172 2.994 11.352 1 85.94 304 ARG B N 1
ATOM 5843 C CA . ARG B 1 304 ? -10.969 4.352 11.844 1 85.94 304 ARG B CA 1
ATOM 5844 C C . ARG B 1 304 ? -11.516 5.379 10.859 1 85.94 304 ARG B C 1
ATOM 5846 O O . ARG B 1 304 ? -11.055 5.457 9.719 1 85.94 304 ARG B O 1
ATOM 5853 N N . THR B 1 305 ? -12.5 6.086 11.312 1 91.81 305 THR B N 1
ATOM 5854 C CA . THR B 1 305 ? -13.031 7.172 10.492 1 91.81 305 THR B CA 1
ATOM 5855 C C . THR B 1 305 ? -12.195 8.438 10.664 1 91.81 305 THR B C 1
ATOM 5857 O O . THR B 1 305 ? -11.625 8.672 11.734 1 91.81 305 THR B O 1
ATOM 5860 N N . ASP B 1 306 ? -12.156 9.227 9.688 1 92.5 306 ASP B N 1
ATOM 5861 C CA . ASP B 1 306 ? -11.438 10.492 9.781 1 92.5 306 ASP B CA 1
ATOM 5862 C C . ASP B 1 306 ? -12.289 11.562 10.461 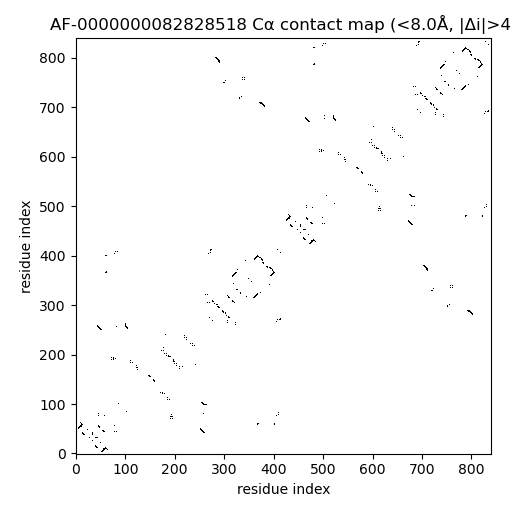1 92.5 306 ASP B C 1
ATOM 5864 O O . ASP B 1 306 ? -11.875 12.164 11.453 1 92.5 306 ASP B O 1
ATOM 5868 N N . ILE B 1 307 ? -13.477 11.82 9.914 1 95.19 307 ILE B N 1
ATOM 5869 C CA . ILE B 1 307 ? -14.344 12.891 10.383 1 95.19 307 ILE B CA 1
ATOM 5870 C C . ILE B 1 307 ? -15.805 12.438 10.328 1 95.19 307 ILE B C 1
ATOM 5872 O O . ILE B 1 307 ? -16.266 11.953 9.297 1 95.19 307 ILE B O 1
ATOM 5876 N N . VAL B 1 308 ? -16.5 12.523 11.383 1 96.38 308 VAL B N 1
ATOM 5877 C CA . VAL B 1 308 ? -17.938 12.297 11.445 1 96.38 308 VAL B CA 1
ATOM 5878 C C . VAL B 1 308 ? -18.641 13.523 12.016 1 96.38 308 VAL B C 1
ATOM 5880 O O . VAL B 1 308 ? -18.312 13.984 13.109 1 96.38 308 VAL B O 1
ATOM 5883 N N . ILE B 1 309 ? -19.562 14.07 11.25 1 95.56 309 ILE B N 1
ATOM 5884 C CA . ILE B 1 309 ? -20.281 15.273 11.648 1 95.56 309 ILE B CA 1
ATOM 5885 C C . ILE B 1 309 ? -21.719 14.906 12.023 1 95.56 309 ILE B C 1
ATOM 5887 O O . ILE B 1 309 ? -22.406 14.188 11.281 1 95.56 309 ILE B O 1
ATOM 5891 N N . GLU B 1 310 ? -22.172 15.414 13.094 1 96.12 310 GLU B N 1
ATOM 5892 C CA . GLU B 1 310 ? -23.531 15.133 13.539 1 96.12 310 GLU B CA 1
ATOM 5893 C C . GLU B 1 310 ? -24.391 16.391 13.523 1 96.12 310 GLU B C 1
ATOM 5895 O O . GLU B 1 310 ? -24.031 17.406 14.133 1 96.12 310 GLU B O 1
ATOM 5900 N N . ASP B 1 311 ? -25.375 16.312 12.797 1 94.38 311 ASP B N 1
ATOM 5901 C CA . ASP B 1 311 ? -26.453 17.281 12.898 1 94.38 311 ASP B CA 1
ATOM 5902 C C . ASP B 1 311 ? -27.609 16.734 13.75 1 94.38 311 ASP B C 1
ATOM 5904 O O . ASP B 1 311 ? -28.484 16.047 13.234 1 94.38 311 ASP B O 1
ATOM 5908 N N . LYS B 1 312 ? -27.703 17.078 14.906 1 94.19 312 LYS B N 1
ATOM 5909 C CA . LYS B 1 312 ? -28.672 16.531 15.852 1 94.19 312 LYS B CA 1
ATOM 5910 C C . LYS B 1 312 ? -30.094 16.969 15.484 1 94.19 312 LYS B C 1
ATOM 5912 O O . LYS B 1 312 ? -31.031 16.172 15.57 1 94.19 312 LYS B O 1
ATOM 5917 N N . ALA B 1 313 ? -30.109 18.203 15.109 1 93.94 313 ALA B N 1
ATOM 5918 C CA . ALA B 1 313 ? -31.422 18.75 14.773 1 93.94 313 ALA B CA 1
ATOM 5919 C C . ALA B 1 313 ? -32.062 18 13.602 1 93.94 313 ALA B C 1
ATOM 5921 O O . ALA B 1 313 ? -33.219 17.641 13.633 1 93.94 313 ALA B O 1
ATOM 5922 N N . ALA B 1 314 ? -31.281 17.641 12.633 1 94.19 314 ALA B N 1
ATOM 5923 C CA . ALA B 1 314 ? -31.766 16.984 11.43 1 94.19 314 ALA B CA 1
ATOM 5924 C C . ALA B 1 314 ? -31.656 15.461 11.562 1 94.19 314 ALA B C 1
ATOM 5926 O O . ALA B 1 314 ? -32.062 14.727 10.656 1 94.19 314 ALA B O 1
ATOM 5927 N N . LYS B 1 315 ? -31.094 14.992 12.625 1 96.19 315 LYS B N 1
ATOM 5928 C CA . LYS B 1 315 ? -30.812 13.57 12.812 1 96.19 315 LYS B CA 1
ATOM 5929 C C . LYS B 1 315 ? -30.078 12.992 11.609 1 96.19 315 LYS B C 1
ATOM 5931 O O . LYS B 1 315 ? -30.516 12.008 11.023 1 96.19 315 LYS B O 1
ATOM 5936 N N . LYS B 1 316 ? -28.984 13.641 11.391 1 96.5 316 LYS B N 1
ATOM 5937 C CA . LYS B 1 316 ? -28.156 13.266 10.242 1 96.5 316 LYS B CA 1
ATOM 5938 C C . LYS B 1 316 ? -26.688 13.164 10.625 1 96.5 316 LYS B C 1
ATOM 5940 O O . LYS B 1 316 ? -26.172 13.992 11.375 1 96.5 316 LYS B O 1
ATOM 5945 N N . LEU B 1 317 ? -26.094 12.078 10.164 1 96.75 317 LEU B N 1
ATOM 5946 C CA . LEU B 1 317 ? -24.641 11.93 10.305 1 96.75 317 LEU B CA 1
ATOM 5947 C C . LEU B 1 317 ? -23.969 11.969 8.938 1 96.75 317 LEU B C 1
ATOM 5949 O O . LEU B 1 317 ? -24.406 11.312 7.996 1 96.75 317 LEU B O 1
ATOM 5953 N N . THR B 1 318 ? -22.984 12.773 8.812 1 96.12 318 THR B N 1
ATOM 5954 C CA . THR B 1 318 ? -22.141 12.797 7.621 1 96.12 318 THR B CA 1
ATOM 5955 C C . THR B 1 318 ? -20.781 12.172 7.906 1 96.12 318 THR B C 1
ATOM 5957 O O . THR B 1 318 ? -20.047 12.648 8.773 1 96.12 318 THR B O 1
ATOM 5960 N N . ILE B 1 319 ? -20.516 11.094 7.242 1 96.5 319 ILE B N 1
ATOM 5961 C CA . ILE B 1 319 ? -19.219 10.422 7.355 1 96.5 319 ILE B CA 1
ATOM 5962 C C . ILE B 1 319 ? -18.281 10.922 6.254 1 96.5 319 ILE B C 1
ATOM 5964 O O . ILE B 1 319 ? -18.484 10.625 5.078 1 96.5 319 ILE B O 1
ATOM 5968 N N . LEU B 1 320 ? -17.266 11.617 6.668 1 95.88 320 LEU B N 1
ATOM 5969 C CA . LEU B 1 320 ? -16.375 12.289 5.734 1 95.88 320 LEU B CA 1
ATOM 5970 C C . LEU B 1 320 ? -14.977 11.664 5.789 1 95.88 320 LEU B C 1
ATOM 5972 O O . LEU B 1 320 ? -14.414 11.492 6.871 1 95.88 320 LEU B O 1
ATOM 5976 N N . ASP B 1 321 ? -14.477 11.25 4.691 1 95.69 321 ASP B N 1
ATOM 5977 C CA . ASP B 1 321 ? -13.109 10.75 4.586 1 95.69 321 ASP B CA 1
ATOM 5978 C C . ASP B 1 321 ? -12.219 11.742 3.846 1 95.69 321 ASP B C 1
ATOM 5980 O O . ASP B 1 321 ? -12.516 12.133 2.715 1 95.69 321 ASP B O 1
ATOM 5984 N N . ALA B 1 322 ? -11.18 12.203 4.496 1 96.06 322 ALA B N 1
ATOM 5985 C CA . ALA B 1 322 ? -10.25 13.164 3.908 1 96.06 322 ALA B CA 1
ATOM 5986 C C . ALA B 1 322 ? -9.227 12.461 3.016 1 96.06 322 ALA B C 1
ATOM 5988 O O . ALA B 1 322 ? -8.312 11.789 3.51 1 96.06 322 ALA B O 1
ATOM 5989 N N . LYS B 1 323 ? -9.383 12.602 1.749 1 96 323 LYS B N 1
ATOM 5990 C CA . LYS B 1 323 ? -8.492 11.977 0.781 1 96 323 LYS B CA 1
ATOM 5991 C C . LYS B 1 323 ? -7.586 13.008 0.119 1 96 323 LYS B C 1
ATOM 5993 O O . LYS B 1 323 ? -8.062 13.938 -0.532 1 96 323 LYS B O 1
ATOM 5998 N N . TYR B 1 324 ? -6.285 12.82 0.227 1 96.31 324 TYR B N 1
ATOM 5999 C CA . TYR B 1 324 ? -5.309 13.75 -0.328 1 96.31 324 TYR B CA 1
ATOM 6000 C C . TYR B 1 324 ? -4.918 13.344 -1.746 1 96.31 324 TYR B C 1
ATOM 6002 O O . TYR B 1 324 ? -3.732 13.211 -2.059 1 96.31 324 TYR B O 1
ATOM 6010 N N . TYR B 1 325 ? -5.895 13.156 -2.592 1 94.25 325 TYR B N 1
ATOM 6011 C CA . TYR B 1 325 ? -5.762 12.852 -4.012 1 94.25 325 TYR B CA 1
ATOM 6012 C C . TYR B 1 325 ? -5.957 14.109 -4.855 1 94.25 325 TYR B C 1
ATOM 6014 O O . TYR B 1 325 ? -6.5 15.109 -4.375 1 94.25 325 TYR B O 1
ATOM 6022 N N . GLU B 1 326 ? -5.445 14.055 -6.109 1 93.81 326 GLU B N 1
ATOM 6023 C CA . GLU B 1 326 ? -5.805 15.094 -7.066 1 93.81 326 GLU B CA 1
ATOM 6024 C C . GLU B 1 326 ? -7.277 15 -7.457 1 93.81 326 GLU B C 1
ATOM 6026 O O . GLU B 1 326 ? -7.988 16.016 -7.473 1 93.81 326 GLU B O 1
ATOM 6031 N N . ALA B 1 327 ? -7.754 13.742 -7.727 1 95.56 327 ALA B N 1
ATOM 6032 C CA . ALA B 1 327 ? -9.156 13.383 -7.938 1 95.56 327 ALA B CA 1
ATOM 6033 C C . ALA B 1 327 ? -9.781 14.234 -9.031 1 95.56 327 ALA B C 1
ATOM 6035 O O . ALA B 1 327 ? -10.891 14.75 -8.867 1 95.56 327 ALA B O 1
ATOM 6036 N N . THR B 1 328 ? -9.094 14.453 -10.117 1 95.5 328 THR B N 1
ATOM 6037 C CA . THR B 1 328 ? -9.617 15.219 -11.25 1 95.5 328 THR B CA 1
ATOM 6038 C C . THR B 1 328 ? -10 14.289 -12.398 1 95.5 328 THR B C 1
ATOM 6040 O O . THR B 1 328 ? -10.758 14.672 -13.289 1 95.5 328 THR B O 1
ATOM 6043 N N . THR B 1 329 ? -9.414 13.148 -12.406 1 94.31 329 THR B N 1
ATOM 6044 C CA . THR B 1 329 ? -9.766 12.055 -13.305 1 94.31 329 THR B CA 1
ATOM 6045 C C . THR B 1 329 ? -10.07 10.781 -12.531 1 94.31 329 THR B C 1
ATOM 6047 O O . THR B 1 329 ? -9.734 10.68 -11.344 1 94.31 329 THR B O 1
ATOM 6050 N N . VAL B 1 330 ? -10.672 9.875 -13.141 1 92.44 330 VAL B N 1
ATOM 6051 C CA . VAL B 1 330 ? -11.023 8.625 -12.484 1 92.44 330 VAL B CA 1
ATOM 6052 C C . VAL B 1 330 ? -9.758 7.875 -12.078 1 92.44 330 VAL B C 1
ATOM 6054 O O . VAL B 1 330 ? -9.719 7.215 -11.039 1 92.44 330 VAL B O 1
ATOM 6057 N N . GLU B 1 331 ? -8.695 8.016 -12.867 1 89.31 331 GLU B N 1
ATOM 6058 C CA . GLU B 1 331 ? -7.438 7.312 -12.641 1 89.31 331 GLU B CA 1
ATOM 6059 C C . GLU B 1 331 ? -6.723 7.848 -11.406 1 89.31 331 GLU B C 1
ATOM 6061 O O . GLU B 1 331 ? -5.988 7.113 -10.742 1 89.31 331 GLU B O 1
ATOM 6066 N N . ASN B 1 332 ? -6.934 9.133 -11.109 1 92 332 ASN B N 1
ATOM 6067 C CA . ASN B 1 332 ? -6.242 9.703 -9.961 1 92 332 ASN B CA 1
ATOM 6068 C C . ASN B 1 332 ? -7.207 9.984 -8.812 1 92 332 ASN B C 1
ATOM 6070 O O . ASN B 1 332 ? -6.922 10.805 -7.941 1 92 332 ASN B O 1
ATOM 6074 N N . ALA B 1 333 ? -8.367 9.328 -8.961 1 93 333 ALA B N 1
ATOM 6075 C CA . ALA B 1 333 ? -9.367 9.344 -7.891 1 93 333 ALA B CA 1
ATOM 6076 C C . ALA B 1 333 ? -9.297 8.07 -7.055 1 93 333 ALA B C 1
ATOM 6078 O O . ALA B 1 333 ? -8.609 7.117 -7.426 1 93 333 ALA B O 1
ATOM 6079 N N . PRO B 1 334 ? -9.922 8.125 -5.902 1 91.19 334 PRO B N 1
ATOM 6080 C CA . PRO B 1 334 ? -9.875 6.93 -5.055 1 91.19 334 PRO B CA 1
ATOM 6081 C C . PRO B 1 334 ? -10.43 5.691 -5.758 1 91.19 334 PRO B C 1
ATOM 6083 O O . PRO B 1 334 ? -11.406 5.781 -6.504 1 91.19 334 PRO B O 1
ATOM 6086 N N . GLY B 1 335 ? -9.766 4.609 -5.535 1 86.94 335 GLY B N 1
ATOM 6087 C CA . GLY B 1 335 ? -10.211 3.352 -6.121 1 86.94 335 GLY B CA 1
ATOM 6088 C C . GLY B 1 335 ? -11.188 2.594 -5.238 1 86.94 335 GLY B C 1
ATOM 6089 O O . GLY B 1 335 ? -11.766 3.164 -4.309 1 86.94 335 GLY B O 1
ATOM 6090 N N . TRP B 1 336 ? -11.391 1.399 -5.512 1 83.94 336 TRP B N 1
ATOM 6091 C CA . TRP B 1 336 ? -12.375 0.535 -4.879 1 83.94 336 TRP B CA 1
ATOM 6092 C C . TRP B 1 336 ? -12.086 0.369 -3.391 1 83.94 336 TRP B C 1
ATOM 6094 O O . TRP B 1 336 ? -13 0.404 -2.562 1 83.94 336 TRP B O 1
ATOM 6104 N N . ALA B 1 337 ? -10.867 0.229 -3.062 1 83.38 337 ALA B N 1
ATOM 6105 C CA . ALA B 1 337 ? -10.484 0.007 -1.671 1 83.38 337 ALA B CA 1
ATOM 6106 C C . ALA B 1 337 ? -10.961 1.152 -0.782 1 83.38 337 ALA B C 1
ATOM 6108 O O . ALA B 1 337 ? -11.422 0.927 0.341 1 83.38 337 ALA B O 1
ATOM 6109 N N . ASP B 1 338 ? -10.883 2.346 -1.311 1 88.62 338 ASP B N 1
ATOM 6110 C CA . ASP B 1 338 ? -11.328 3.518 -0.561 1 88.62 338 ASP B CA 1
ATOM 6111 C C . ASP B 1 338 ? -12.852 3.572 -0.476 1 88.62 338 ASP B C 1
ATOM 6113 O O . ASP B 1 338 ? -13.406 3.865 0.583 1 88.62 338 ASP B O 1
ATOM 6117 N N . LEU B 1 339 ? -13.469 3.266 -1.549 1 91.44 339 LEU B N 1
ATOM 6118 C CA . LEU B 1 339 ? -14.93 3.346 -1.606 1 91.44 339 LEU B CA 1
ATOM 6119 C C . LEU B 1 339 ? -15.562 2.316 -0.68 1 91.44 339 LEU B C 1
ATOM 6121 O O . LEU B 1 339 ? -16.516 2.629 0.036 1 91.44 339 LEU B O 1
ATOM 6125 N N . VAL B 1 340 ? -15.023 1.183 -0.69 1 89.88 340 VAL B N 1
ATOM 6126 C CA . VAL B 1 340 ? -15.562 0.105 0.13 1 89.88 340 VAL B CA 1
ATOM 6127 C C . VAL B 1 340 ? -15.461 0.475 1.607 1 89.88 340 VAL B C 1
ATOM 6129 O O . VAL B 1 340 ? -16.391 0.231 2.383 1 89.88 340 VAL B O 1
ATOM 6132 N N . LYS B 1 341 ? -14.359 0.993 1.986 1 90.12 341 LYS B N 1
ATOM 6133 C CA . LYS B 1 341 ? -14.203 1.425 3.371 1 90.12 341 LYS B CA 1
ATOM 6134 C C . LYS B 1 341 ? -15.297 2.412 3.77 1 90.12 341 LYS B C 1
ATOM 6136 O O . LYS B 1 341 ? -15.859 2.314 4.863 1 90.12 341 LYS B O 1
ATOM 6141 N N . GLN B 1 342 ? -15.562 3.316 2.898 1 91.5 342 GLN B N 1
ATOM 6142 C CA . GLN B 1 342 ? -16.594 4.312 3.162 1 91.5 342 GLN B CA 1
ATOM 6143 C C . GLN B 1 342 ? -17.938 3.648 3.408 1 91.5 342 GLN B C 1
ATOM 6145 O O . GLN B 1 342 ? -18.656 4.02 4.34 1 91.5 342 GLN B O 1
ATOM 6150 N N . PHE B 1 343 ? -18.297 2.688 2.613 1 91.69 343 PHE B N 1
ATOM 6151 C CA . PHE B 1 343 ? -19.562 1.975 2.76 1 91.69 343 PHE B CA 1
ATOM 6152 C C . PHE B 1 343 ? -19.625 1.248 4.098 1 91.69 343 PHE B C 1
ATOM 6154 O O . PHE B 1 343 ? -20.672 1.231 4.758 1 91.69 343 PHE B O 1
ATOM 6161 N N . PHE B 1 344 ? -18.609 0.814 4.465 1 88.56 344 PHE B N 1
ATOM 6162 C CA . PHE B 1 344 ? -18.641 -0.022 5.66 1 88.56 344 PHE B CA 1
ATOM 6163 C C . PHE B 1 344 ? -18.594 0.833 6.922 1 88.56 344 PHE B C 1
ATOM 6165 O O . PHE B 1 344 ? -19.125 0.437 7.965 1 88.56 344 PHE B O 1
ATOM 6172 N N . TYR B 1 345 ? -17.906 1.977 6.793 1 91.88 345 TYR B N 1
ATOM 6173 C CA . TYR B 1 345 ? -18.047 2.914 7.898 1 91.88 345 TYR B CA 1
ATOM 6174 C C . TYR B 1 345 ? -19.516 3.244 8.148 1 91.88 345 TYR B C 1
ATOM 6176 O O . TYR B 1 345 ? -19.984 3.193 9.289 1 91.88 345 TYR B O 1
ATOM 6184 N N . GLU B 1 346 ? -20.125 3.527 7.098 1 93.38 346 GLU B N 1
ATOM 6185 C CA . GLU B 1 346 ? -21.547 3.854 7.207 1 93.38 346 GLU B CA 1
ATOM 6186 C C . GLU B 1 346 ? -22.328 2.691 7.801 1 93.38 346 GLU B C 1
ATOM 6188 O O . GLU B 1 346 ? -23.156 2.889 8.695 1 93.38 346 GLU B O 1
ATOM 6193 N N . LYS B 1 347 ? -22.109 1.528 7.32 1 91 347 LYS B N 1
ATOM 6194 C CA . LYS B 1 347 ? -22.797 0.345 7.824 1 91 347 LYS B CA 1
ATOM 6195 C C . LYS B 1 347 ? -22.531 0.148 9.312 1 91 347 LYS B C 1
ATOM 6197 O O . LYS B 1 347 ? -23.453 -0.087 10.086 1 91 347 LYS B O 1
ATOM 6202 N N . ALA B 1 348 ? -21.297 0.221 9.695 1 91.69 348 ALA B N 1
ATOM 6203 C CA . ALA B 1 348 ? -20.906 0.019 11.094 1 91.69 348 ALA B CA 1
ATOM 6204 C C . ALA B 1 348 ? -21.594 1.042 12 1 91.69 348 ALA B C 1
ATOM 6206 O O . ALA B 1 348 ? -22.031 0.706 13.094 1 91.69 348 ALA B O 1
ATOM 6207 N N . ILE B 1 349 ? -21.719 2.252 11.531 1 93.69 349 ILE B N 1
ATOM 6208 C CA . ILE B 1 349 ? -22.297 3.324 12.336 1 93.69 349 ILE B CA 1
ATOM 6209 C C . ILE B 1 349 ? -23.812 3.189 12.359 1 93.69 349 ILE B C 1
ATOM 6211 O O . ILE B 1 349 ? -24.453 3.418 13.391 1 93.69 349 ILE B O 1
ATOM 6215 N N . SER B 1 350 ? -24.391 2.799 11.281 1 93.19 350 SER B N 1
ATOM 6216 C CA . SER B 1 350 ? -25.828 2.746 11.141 1 93.19 350 SER B CA 1
ATOM 6217 C C . SER B 1 350 ? -26.438 1.695 12.062 1 93.19 350 SER B C 1
ATOM 6219 O O . SER B 1 350 ? -27.625 1.777 12.414 1 93.19 350 SER B O 1
ATOM 6221 N N . ILE B 1 351 ? -25.688 0.729 12.469 1 90.56 351 ILE B N 1
ATOM 6222 C CA . ILE B 1 351 ? -26.25 -0.337 13.289 1 90.56 351 ILE B CA 1
ATOM 6223 C C . ILE B 1 351 ? -26.094 0.016 14.766 1 90.56 351 ILE B C 1
ATOM 6225 O O . ILE B 1 351 ? -26.562 -0.723 15.641 1 90.56 351 ILE B O 1
ATOM 6229 N N . MET B 1 352 ? -25.469 1.118 15.086 1 91.5 352 ME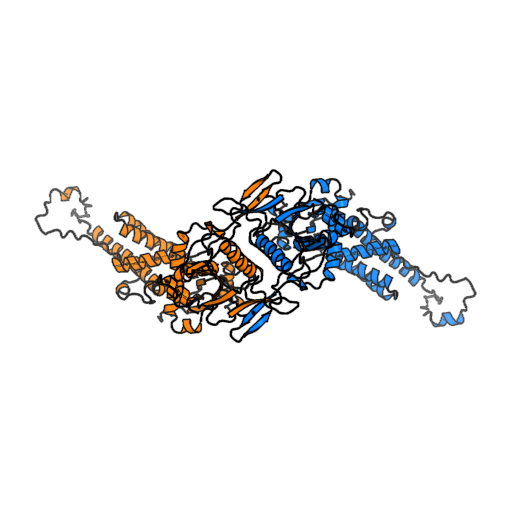T B N 1
ATOM 6230 C CA . MET B 1 352 ? -25.375 1.571 16.469 1 91.5 352 MET B CA 1
ATOM 6231 C C . MET B 1 352 ? -26.719 2.08 16.969 1 91.5 352 MET B C 1
ATOM 6233 O O . MET B 1 352 ? -27.359 2.908 16.312 1 91.5 352 MET B O 1
ATOM 6237 N N . PRO B 1 353 ? -27.078 1.671 18.109 1 91.31 353 PRO B N 1
ATOM 6238 C CA . PRO B 1 353 ? -28.406 2.037 18.625 1 91.31 353 PRO B CA 1
ATOM 6239 C C . PRO B 1 353 ? -28.578 3.545 18.812 1 91.31 353 PRO B C 1
ATOM 6241 O O . PRO B 1 353 ? -29.672 4.074 18.641 1 91.31 353 PRO B O 1
ATOM 6244 N N . GLU B 1 354 ? -27.547 4.242 19.141 1 91.69 354 GLU B N 1
ATOM 6245 C CA . GLU B 1 354 ? -27.609 5.672 19.406 1 91.69 354 GLU B CA 1
ATOM 6246 C C . GLU B 1 354 ? -27.969 6.457 18.141 1 91.69 354 GLU B C 1
ATOM 6248 O O . GLU B 1 354 ? -28.406 7.609 18.219 1 91.69 354 GLU B O 1
ATOM 6253 N N . PHE B 1 355 ? -27.859 5.828 17.016 1 95 355 PHE B N 1
ATOM 6254 C CA . PHE B 1 355 ? -28.125 6.539 15.766 1 95 355 PHE B CA 1
ATOM 6255 C C . PHE B 1 355 ? -29.344 5.949 15.062 1 95 355 PHE B C 1
ATOM 6257 O O . PHE B 1 355 ? -29.484 6.078 13.844 1 95 355 PHE B O 1
ATOM 6264 N N . SER B 1 356 ? -30.094 5.227 15.82 1 93.88 356 SER B N 1
ATOM 6265 C CA . SER B 1 356 ? -31.359 4.746 15.273 1 93.88 356 SER B CA 1
ATOM 6266 C C . SER B 1 356 ? -32.219 5.898 14.766 1 93.88 356 SER B C 1
ATOM 6268 O O . SER B 1 356 ? -32.406 6.891 15.469 1 93.88 356 SER B O 1
ATOM 6270 N N . GLY B 1 357 ? -32.656 5.848 13.523 1 94.06 357 GLY B N 1
ATOM 6271 C CA . GLY B 1 357 ? -33.5 6.887 12.953 1 94.06 357 GLY B CA 1
ATOM 6272 C C . GLY B 1 357 ? -32.719 7.969 12.242 1 94.06 357 GLY B C 1
ATOM 6273 O O . GLY B 1 357 ? -33.312 8.883 11.648 1 94.06 357 GLY B O 1
ATOM 6274 N N . TYR B 1 358 ? -31.453 7.91 12.352 1 96.38 358 TYR B N 1
ATOM 6275 C CA . TYR B 1 358 ? -30.609 8.898 11.688 1 96.38 358 TYR B CA 1
ATOM 6276 C C . TYR B 1 358 ? -30.5 8.609 10.195 1 96.38 358 TYR B C 1
ATOM 6278 O O . TYR B 1 358 ? -30.594 7.457 9.773 1 96.38 358 TYR B O 1
ATOM 6286 N N . GLN B 1 359 ? -30.328 9.656 9.461 1 96.31 359 GLN B N 1
ATOM 6287 C CA . GLN B 1 359 ? -29.906 9.547 8.07 1 96.31 359 GLN B CA 1
ATOM 6288 C C . GLN B 1 359 ? -28.391 9.633 7.941 1 96.31 359 GLN B C 1
ATOM 6290 O O . GLN B 1 359 ? -27.734 10.32 8.727 1 96.31 359 GLN B O 1
ATOM 6295 N N . PHE B 1 360 ? -27.891 8.922 6.992 1 96.38 360 PHE B N 1
ATOM 6296 C CA . PHE B 1 360 ? -26.438 8.883 6.832 1 96.38 360 PHE B CA 1
ATOM 6297 C C . PHE B 1 360 ? -26.031 9.391 5.457 1 96.38 360 PHE B C 1
ATOM 6299 O O . PHE B 1 360 ? -26.688 9.086 4.457 1 96.38 360 PHE B O 1
ATOM 6306 N N . GLU B 1 361 ? -25.031 10.195 5.426 1 95.56 361 GLU B N 1
ATOM 6307 C CA . GLU B 1 361 ? -24.438 10.703 4.191 1 95.56 361 GLU B CA 1
ATOM 6308 C C . GLU B 1 361 ? -22.953 10.398 4.121 1 95.56 361 GLU B C 1
ATOM 6310 O O . GLU B 1 361 ? -22.234 10.555 5.113 1 95.56 361 GLU B O 1
ATOM 6315 N N . ASN B 1 362 ? -22.5 9.883 2.969 1 96.44 362 ASN B N 1
ATOM 6316 C CA . ASN B 1 362 ? -21.094 9.602 2.721 1 96.44 362 ASN B CA 1
ATOM 6317 C C . ASN B 1 362 ? -20.453 10.672 1.839 1 96.44 362 ASN B C 1
ATOM 6319 O O . ASN B 1 362 ? -21.047 11.117 0.859 1 96.44 362 ASN B O 1
ATOM 6323 N N . ALA B 1 363 ? -19.25 11.039 2.217 1 96.62 363 ALA B N 1
ATOM 6324 C CA . ALA B 1 363 ? -18.578 12.031 1.39 1 96.62 363 ALA B CA 1
ATOM 6325 C C . ALA B 1 363 ? -17.062 11.852 1.439 1 96.62 363 ALA B C 1
ATOM 6327 O O . ALA B 1 363 ? -16.5 11.445 2.465 1 96.62 363 ALA B O 1
ATOM 6328 N N . LEU B 1 364 ? -16.406 12.07 0.368 1 96.81 364 LEU B N 1
ATOM 6329 C CA . LEU B 1 364 ? -14.961 12.203 0.267 1 96.81 364 LEU B CA 1
ATOM 6330 C C . LEU B 1 364 ? -14.562 13.664 0.041 1 96.81 364 LEU B C 1
ATOM 6332 O O . LEU B 1 364 ? -15.203 14.367 -0.739 1 96.81 364 LEU B O 1
ATOM 6336 N N . ILE B 1 365 ? -13.609 14.086 0.759 1 96.56 365 ILE B N 1
ATOM 6337 C CA . ILE B 1 365 ? -13.156 15.461 0.604 1 96.56 365 ILE B CA 1
ATOM 6338 C C . ILE B 1 365 ? -11.75 15.492 0.013 1 96.56 365 ILE B C 1
ATOM 6340 O O . ILE B 1 365 ? -10.852 14.797 0.5 1 96.56 365 ILE B O 1
ATOM 6344 N N . PHE B 1 366 ? -11.594 16.266 -1.035 1 97.62 366 PHE B N 1
ATOM 6345 C CA . PHE B 1 366 ? -10.344 16.375 -1.775 1 97.62 366 PHE B CA 1
ATOM 6346 C C . PHE B 1 366 ? -9.82 17.797 -1.775 1 97.62 366 PHE B C 1
ATOM 6348 O O . PHE B 1 366 ? -10.602 18.75 -1.664 1 97.62 366 PHE B O 1
ATOM 6355 N N . PRO B 1 367 ? -8.484 17.906 -1.902 1 97.31 367 PRO B N 1
ATOM 6356 C CA . PRO B 1 367 ? -7.969 19.25 -2.172 1 97.31 367 PRO B CA 1
ATOM 6357 C C . PRO B 1 367 ? -8.266 19.719 -3.594 1 97.31 367 PRO B C 1
ATOM 6359 O O . PRO B 1 367 ? -8.125 18.953 -4.547 1 97.31 367 PRO B O 1
ATOM 6362 N N . GLY B 1 368 ? -8.75 20.906 -3.73 1 95.38 368 GLY B N 1
ATOM 6363 C CA . GLY B 1 368 ? -8.984 21.469 -5.051 1 95.38 368 GLY B CA 1
ATOM 6364 C C . GLY B 1 368 ? -9.945 22.641 -5.031 1 95.38 368 GLY B C 1
ATOM 6365 O O . GLY B 1 368 ? -10.695 22.828 -4.066 1 95.38 368 GLY B O 1
ATOM 6366 N N . GLN B 1 369 ? -9.914 23.375 -6.105 1 90.44 369 GLN B N 1
ATOM 6367 C CA . GLN B 1 369 ? -10.766 24.562 -6.219 1 90.44 369 GLN B CA 1
ATOM 6368 C C . GLN B 1 369 ? -12.055 24.234 -6.973 1 90.44 369 GLN B C 1
ATOM 6370 O O . GLN B 1 369 ? -13.125 24.766 -6.637 1 90.44 369 GLN B O 1
ATOM 6375 N N . LYS B 1 370 ? -11.875 23.359 -7.934 1 91.5 370 LYS B N 1
ATOM 6376 C CA . LYS B 1 370 ? -13.008 23.016 -8.789 1 91.5 370 LYS B CA 1
ATOM 6377 C C . LYS B 1 370 ? -13.438 21.562 -8.594 1 91.5 370 LYS B C 1
ATOM 6379 O O . LYS B 1 370 ? -12.594 20.688 -8.406 1 91.5 370 LYS B O 1
ATOM 6384 N N . SER B 1 371 ? -14.742 21.406 -8.672 1 94.06 371 SER B N 1
ATOM 6385 C CA . SER B 1 371 ? -15.273 20.047 -8.539 1 94.06 371 SER B CA 1
ATOM 6386 C C . SER B 1 371 ? -15.117 19.266 -9.844 1 94.06 371 SER B C 1
ATOM 6388 O O . SER B 1 371 ? -15.672 19.641 -10.875 1 94.06 371 SER B O 1
ATOM 6390 N N . ALA B 1 372 ? -14.336 18.297 -9.836 1 96.44 372 ALA B N 1
ATOM 6391 C CA . ALA B 1 372 ? -14.219 17.406 -10.992 1 96.44 372 ALA B CA 1
ATOM 6392 C C . ALA B 1 372 ? -15.336 16.359 -11 1 96.44 372 ALA B C 1
ATOM 6394 O O . ALA B 1 372 ? -15.867 16.031 -12.055 1 96.44 372 ALA B O 1
ATOM 6395 N N . PHE B 1 373 ? -15.719 15.898 -9.805 1 97.62 373 PHE B N 1
ATOM 6396 C CA . PHE B 1 373 ? -16.797 14.945 -9.602 1 97.62 373 PHE B CA 1
ATOM 6397 C C . PHE B 1 373 ? -17.75 15.422 -8.508 1 97.62 373 PHE B C 1
ATOM 6399 O O . PHE B 1 373 ? -17.297 16.016 -7.523 1 97.62 373 PHE B O 1
ATOM 6406 N N . ASP B 1 374 ? -19.031 15.117 -8.672 1 97.38 374 ASP B N 1
ATOM 6407 C CA . ASP B 1 374 ? -20.031 15.484 -7.672 1 97.38 374 ASP B CA 1
ATOM 6408 C C . ASP B 1 374 ? -20.328 14.312 -6.742 1 97.38 374 ASP B C 1
ATOM 6410 O O . ASP B 1 374 ? -20.484 14.492 -5.535 1 97.38 374 ASP B O 1
ATOM 6414 N N . LYS B 1 375 ? -20.422 13.195 -7.34 1 97.56 375 LYS B N 1
ATOM 6415 C CA . LYS B 1 375 ? -20.797 12.016 -6.562 1 97.56 375 LYS B CA 1
ATOM 6416 C C . LYS B 1 375 ? -20.359 10.734 -7.266 1 97.56 375 LYS B C 1
ATOM 6418 O O . LYS B 1 375 ? -20.016 10.75 -8.445 1 97.56 375 LYS B O 1
ATOM 6423 N N . ILE B 1 376 ? -20.312 9.672 -6.582 1 96.62 376 ILE B N 1
ATOM 6424 C CA . ILE B 1 376 ? -19.969 8.344 -7.082 1 96.62 376 ILE B CA 1
ATOM 6425 C C . ILE B 1 376 ? -21.125 7.379 -6.824 1 96.62 376 ILE B C 1
ATOM 6427 O O . ILE B 1 376 ? -21.672 7.328 -5.715 1 96.62 376 ILE B O 1
ATOM 6431 N N . HIS B 1 377 ? -21.578 6.684 -7.852 1 96.44 377 HIS B N 1
ATOM 6432 C CA . HIS B 1 377 ? -22.594 5.633 -7.773 1 96.44 377 HIS B CA 1
ATOM 6433 C C . HIS B 1 377 ? -21.984 4.266 -8.062 1 96.44 377 HIS B C 1
ATOM 6435 O O . HIS B 1 377 ? -20.984 4.164 -8.781 1 96.44 377 HIS B O 1
ATOM 6441 N N . MET B 1 378 ? -22.516 3.281 -7.41 1 93.5 378 MET B N 1
ATOM 6442 C CA . MET B 1 378 ? -22.25 1.921 -7.871 1 93.5 378 MET B CA 1
ATOM 6443 C C . MET B 1 378 ? -23.266 1.5 -8.93 1 93.5 378 MET B C 1
ATOM 6445 O O . MET B 1 378 ? -24.453 1.746 -8.781 1 93.5 378 MET B O 1
ATOM 6449 N N . GLN B 1 379 ? -22.734 0.926 -9.945 1 93.75 379 GLN B N 1
ATOM 6450 C CA . GLN B 1 379 ? -23.609 0.595 -11.07 1 93.75 379 GLN B CA 1
ATOM 6451 C C . GLN B 1 379 ? -23.562 -0.898 -11.375 1 93.75 379 GLN B C 1
ATOM 6453 O O . GLN B 1 379 ? -22.5 -1.51 -11.367 1 93.75 379 GLN B O 1
ATOM 6458 N N . ASN B 1 380 ? -24.734 -1.397 -11.594 1 91.44 380 ASN B N 1
ATOM 6459 C CA . ASN B 1 380 ? -24.844 -2.756 -12.109 1 91.44 380 ASN B CA 1
ATOM 6460 C C . ASN B 1 380 ? -24.391 -2.84 -13.562 1 91.44 380 ASN B C 1
ATOM 6462 O O . ASN B 1 380 ? -24.922 -2.152 -14.43 1 91.44 380 ASN B O 1
ATOM 6466 N N . GLN B 1 381 ? -23.484 -3.709 -13.812 1 85.38 381 GLN B N 1
ATOM 6467 C CA . GLN B 1 381 ? -22.875 -3.742 -15.141 1 85.38 381 GLN B CA 1
ATOM 6468 C C . GLN B 1 381 ? -23.812 -4.395 -16.156 1 85.38 381 GLN B C 1
ATOM 6470 O O . GLN B 1 381 ? -23.734 -4.109 -17.359 1 85.38 381 GLN B O 1
ATOM 6475 N N . LYS B 1 382 ? -24.688 -5.188 -15.766 1 85.12 382 LYS B N 1
ATOM 6476 C CA . LYS B 1 382 ? -25.578 -5.906 -16.672 1 85.12 382 LYS B CA 1
ATOM 6477 C C . LYS B 1 382 ? -26.703 -5 -17.156 1 85.12 382 LYS B C 1
ATOM 6479 O O . LYS B 1 382 ? -26.984 -4.93 -18.359 1 85.12 382 LYS B O 1
ATOM 6484 N N . ASN B 1 383 ? -27.328 -4.207 -16.281 1 88.44 383 ASN B N 1
ATOM 6485 C CA . ASN B 1 383 ? -28.5 -3.426 -16.672 1 88.44 383 ASN B CA 1
ATOM 6486 C C . ASN B 1 383 ? -28.219 -1.926 -16.609 1 88.44 383 ASN B C 1
ATOM 6488 O O . ASN B 1 383 ? -29.062 -1.117 -17.016 1 88.44 383 ASN B O 1
ATOM 6492 N N . GLY B 1 384 ? -27.094 -1.575 -15.992 1 90 384 GLY B N 1
ATOM 6493 C CA . GLY B 1 384 ? -26.688 -0.178 -15.992 1 90 384 GLY B CA 1
ATOM 6494 C C . GLY B 1 384 ? -27.328 0.625 -14.875 1 90 384 GLY B C 1
ATOM 6495 O O . GLY B 1 384 ? -27.047 1.817 -14.719 1 90 384 GLY B O 1
ATOM 6496 N N . ASN B 1 385 ? -28.141 -0.003 -14.023 1 93.5 385 ASN B N 1
ATOM 6497 C CA . ASN B 1 385 ? -28.828 0.703 -12.945 1 93.5 385 ASN B CA 1
ATOM 6498 C C . ASN B 1 385 ? -27.875 1.005 -11.789 1 93.5 385 ASN B C 1
ATOM 6500 O O . ASN B 1 385 ? -26.969 0.231 -11.508 1 93.5 385 ASN B O 1
ATOM 6504 N N . TYR B 1 386 ? -28.203 2.111 -11.172 1 95.62 386 TYR B N 1
ATOM 6505 C CA . TYR B 1 386 ? -27.469 2.436 -9.953 1 95.62 386 TYR B CA 1
ATOM 6506 C C . TYR B 1 386 ? -27.984 1.63 -8.773 1 95.62 386 TYR B C 1
ATOM 6508 O O . TYR B 1 386 ? -29.172 1.329 -8.695 1 95.62 386 TYR B O 1
ATOM 6516 N N . LEU B 1 387 ? -27.094 1.285 -7.922 1 94.12 387 LEU B N 1
ATOM 6517 C CA . LEU B 1 387 ? -27.422 0.447 -6.773 1 94.12 387 LEU B CA 1
ATOM 6518 C C . LEU B 1 387 ? -27.391 1.258 -5.484 1 94.12 387 LEU B C 1
ATOM 6520 O O . LEU B 1 387 ? -26.828 0.815 -4.48 1 94.12 387 LEU B O 1
ATOM 6524 N N . ASP B 1 388 ? -28 2.344 -5.426 1 94.5 388 ASP B N 1
ATOM 6525 C CA . ASP B 1 388 ? -27.891 3.322 -4.352 1 94.5 388 ASP B CA 1
ATOM 6526 C C . ASP B 1 388 ? -28.531 2.809 -3.068 1 94.5 388 ASP B C 1
ATOM 6528 O O . ASP B 1 388 ? -28.203 3.26 -1.971 1 94.5 388 ASP B O 1
ATOM 6532 N N . THR B 1 389 ? -29.484 1.875 -3.174 1 91.5 389 THR B N 1
ATOM 6533 C CA . THR B 1 389 ? -30.125 1.318 -1.989 1 91.5 389 THR B CA 1
ATOM 6534 C C . THR B 1 389 ? -29.141 0.453 -1.2 1 91.5 389 THR B C 1
ATOM 6536 O O . THR B 1 389 ? -29.094 0.527 0.03 1 91.5 389 THR B O 1
ATOM 6539 N N . ASP B 1 390 ? -28.344 -0.285 -1.867 1 90.25 390 ASP B N 1
ATOM 6540 C CA . ASP B 1 390 ? -27.406 -1.211 -1.235 1 90.25 390 ASP B CA 1
ATOM 6541 C C . ASP B 1 390 ? -26.047 -0.554 -1.018 1 90.25 390 ASP B C 1
ATOM 6543 O O . ASP B 1 390 ? -25.328 -0.892 -0.072 1 90.25 390 ASP B O 1
ATOM 6547 N N . PHE B 1 391 ? -25.734 0.327 -1.944 1 92.38 391 PHE B N 1
ATOM 6548 C CA . PHE B 1 391 ? -24.484 1.09 -1.896 1 92.38 391 PHE B CA 1
ATOM 6549 C C . PHE B 1 391 ? -24.766 2.584 -1.999 1 92.38 391 PHE B C 1
ATOM 6551 O O . PHE B 1 391 ? -24.812 3.139 -3.1 1 92.38 391 PHE B O 1
ATOM 6558 N N . PRO B 1 392 ? -24.891 3.133 -0.848 1 94.44 392 PRO B N 1
ATOM 6559 C CA . PRO B 1 392 ? -25.281 4.547 -0.857 1 94.44 392 PRO B CA 1
ATOM 6560 C C . PRO B 1 392 ? -24.297 5.426 -1.627 1 94.44 392 PRO B C 1
ATOM 6562 O O . PRO B 1 392 ? -23.109 5.094 -1.725 1 94.44 392 PRO B O 1
ATOM 6565 N N . ILE B 1 393 ? -24.781 6.504 -2.045 1 96.5 393 ILE B N 1
ATOM 6566 C CA . ILE B 1 393 ? -24.016 7.461 -2.838 1 96.5 393 ILE B CA 1
ATOM 6567 C C . ILE B 1 393 ? -22.891 8.047 -1.991 1 96.5 393 ILE B C 1
ATOM 6569 O O . ILE B 1 393 ? -23.047 8.281 -0.792 1 96.5 393 ILE B O 1
ATOM 6573 N N . ILE B 1 394 ? -21.781 8.273 -2.629 1 97 394 ILE B N 1
ATOM 6574 C CA . ILE B 1 394 ? -20.672 8.977 -1.982 1 97 394 ILE B CA 1
ATOM 6575 C C . ILE B 1 394 ? -20.484 10.344 -2.633 1 97 394 ILE B C 1
ATOM 6577 O O . ILE B 1 394 ? -20.172 10.43 -3.822 1 97 394 ILE B O 1
ATOM 6581 N N . LYS B 1 395 ? -20.656 11.383 -1.922 1 97 395 LYS B N 1
ATOM 6582 C CA . LYS B 1 395 ? -20.469 12.734 -2.438 1 97 395 LYS B CA 1
ATOM 6583 C C . LYS B 1 395 ? -18.984 13.078 -2.535 1 97 395 LYS B C 1
ATOM 6585 O O . LYS B 1 395 ? -18.172 12.602 -1.729 1 97 395 LYS B O 1
ATOM 6590 N N . CYS B 1 396 ? -18.625 13.805 -3.506 1 97.19 396 CYS B N 1
ATOM 6591 C CA . CYS B 1 396 ? -17.266 14.312 -3.654 1 97.19 396 CYS B CA 1
ATOM 6592 C C . CYS B 1 396 ? -17.203 15.812 -3.389 1 97.19 396 CYS B C 1
ATOM 6594 O O . CYS B 1 396 ? -17.891 16.594 -4.055 1 97.19 396 CYS B O 1
ATOM 6596 N N . ILE B 1 397 ? -16.406 16.172 -2.488 1 96.12 397 ILE B N 1
ATOM 6597 C CA . ILE B 1 397 ? -16.281 17.578 -2.104 1 96.12 397 ILE B CA 1
ATOM 6598 C C . ILE B 1 397 ? -14.844 18.047 -2.33 1 96.12 397 ILE B C 1
ATOM 6600 O O . ILE B 1 397 ? -13.891 17.359 -1.968 1 96.12 397 ILE B O 1
ATOM 6604 N N . TYR B 1 398 ? -14.719 19.172 -2.947 1 96.12 398 TYR B N 1
ATOM 6605 C CA . TYR B 1 398 ? -13.406 19.766 -3.182 1 96.12 398 TYR B CA 1
ATOM 6606 C C . TYR B 1 398 ? -13.258 21.094 -2.432 1 96.12 398 TYR B C 1
ATOM 6608 O O . TYR B 1 398 ? -14.141 21.953 -2.502 1 96.12 398 TYR B O 1
ATOM 6616 N N . ILE B 1 399 ? -12.156 21.234 -1.738 1 94.81 399 ILE B N 1
ATOM 6617 C CA . ILE B 1 399 ? -11.906 22.469 -1.001 1 94.81 399 ILE B CA 1
ATOM 6618 C C . ILE B 1 399 ? -10.461 22.922 -1.229 1 94.81 399 ILE B C 1
ATOM 6620 O O . ILE B 1 399 ? -9.539 22.094 -1.244 1 94.81 399 ILE B O 1
ATOM 6624 N N . ASP B 1 400 ? -10.266 24.141 -1.387 1 93.94 400 ASP B N 1
ATOM 6625 C CA . ASP B 1 400 ? -8.93 24.703 -1.548 1 93.94 400 ASP B CA 1
ATOM 6626 C C . ASP B 1 400 ? -8.102 24.516 -0.276 1 93.94 400 ASP B C 1
ATOM 6628 O O . ASP B 1 400 ? -8.484 25 0.792 1 93.94 400 ASP B O 1
ATOM 6632 N N . PRO B 1 401 ? -6.969 23.922 -0.412 1 96.31 401 PRO B N 1
ATOM 6633 C CA . PRO B 1 401 ? -6.145 23.719 0.78 1 96.31 401 PRO B CA 1
ATOM 6634 C C . PRO B 1 401 ? -5.746 25.031 1.454 1 96.31 401 PRO B C 1
ATOM 6636 O O . PRO B 1 401 ? -5.562 25.062 2.674 1 96.31 401 PRO B O 1
ATOM 6639 N N . VAL B 1 402 ? -5.609 26.062 0.681 1 95.19 402 VAL B N 1
ATOM 6640 C CA . VAL B 1 402 ? -5.234 27.359 1.225 1 95.19 402 VAL B CA 1
ATOM 6641 C C . VAL B 1 402 ? -6.324 27.859 2.174 1 95.19 402 VAL B C 1
ATOM 6643 O O . VAL B 1 402 ? -6.023 28.406 3.238 1 95.19 402 VAL B O 1
ATOM 6646 N N . ASP B 1 403 ? -7.582 27.625 1.816 1 93.62 403 ASP B N 1
ATOM 6647 C CA . ASP B 1 403 ? -8.695 28.016 2.674 1 93.62 403 ASP B CA 1
ATOM 6648 C C . ASP B 1 403 ? -8.711 27.188 3.965 1 93.62 403 ASP B C 1
ATOM 6650 O O . ASP B 1 403 ? -9.023 27.719 5.035 1 93.62 403 ASP B O 1
ATOM 6654 N N . VAL B 1 404 ? -8.375 25.984 3.84 1 96.06 404 VAL B N 1
ATOM 6655 C CA . VAL B 1 404 ? -8.32 25.109 5.008 1 96.06 404 VAL B CA 1
ATOM 6656 C C . VAL B 1 404 ? -7.211 25.562 5.949 1 96.06 404 VAL B C 1
ATOM 6658 O O . VAL B 1 404 ? -7.422 25.688 7.156 1 96.06 404 VAL B O 1
ATOM 6661 N N . MET B 1 405 ? -6.055 25.875 5.391 1 97.12 405 MET B N 1
ATOM 6662 C CA . MET B 1 405 ? -4.926 26.328 6.195 1 97.12 405 MET B CA 1
ATOM 6663 C C . MET B 1 405 ? -5.254 27.641 6.887 1 97.12 405 MET B C 1
ATOM 6665 O O . MET B 1 405 ? -4.895 27.859 8.047 1 97.12 405 MET B O 1
ATOM 6669 N N . GLU B 1 406 ? -5.914 28.5 6.164 1 95.19 406 GLU B N 1
ATOM 6670 C CA . GLU B 1 406 ? -6.305 29.781 6.738 1 95.19 406 GLU B CA 1
ATOM 6671 C C . GLU B 1 406 ? -7.238 29.594 7.93 1 95.19 406 GLU B C 1
ATOM 6673 O O . GLU B 1 406 ? -7.031 30.188 8.992 1 95.19 406 GLU B O 1
ATOM 6678 N N . SER B 1 407 ? -8.234 28.797 7.719 1 95.69 407 SER B N 1
ATOM 6679 C CA . SER B 1 407 ? -9.164 28.516 8.805 1 95.69 407 SER B CA 1
ATOM 6680 C C . SER B 1 407 ? -8.461 27.844 9.977 1 95.69 407 SER B C 1
ATOM 6682 O O . SER B 1 407 ? -8.703 28.172 11.133 1 95.69 407 SER B O 1
ATOM 6684 N N . TYR B 1 408 ? -7.602 26.953 9.672 1 96.62 408 TYR B N 1
ATOM 6685 C CA . TYR B 1 408 ? -6.879 26.203 10.688 1 96.62 408 TYR B CA 1
ATOM 6686 C C . TYR B 1 408 ? -5.973 27.109 11.5 1 96.62 408 TYR B C 1
ATOM 6688 O O . TYR B 1 408 ? -5.977 27.062 12.734 1 96.62 408 TYR B O 1
ATOM 6696 N N . LYS B 1 409 ? -5.211 27.875 10.781 1 95.19 409 LYS B N 1
ATOM 6697 C CA . LYS B 1 409 ? -4.301 28.812 11.438 1 95.19 409 LYS B CA 1
ATOM 6698 C C . LYS B 1 409 ? -5.043 29.703 12.438 1 95.19 409 LYS B C 1
ATOM 6700 O O . LYS B 1 409 ? -4.559 29.938 13.547 1 95.19 409 LYS B O 1
ATOM 6705 N N . ASN B 1 410 ? -6.215 30.094 12.078 1 93.25 410 ASN B N 1
ATOM 6706 C CA . ASN B 1 410 ? -6.992 31.031 12.891 1 93.25 410 ASN B CA 1
ATOM 6707 C C . ASN B 1 410 ? -7.906 30.297 13.867 1 93.25 410 ASN B C 1
ATOM 6709 O O . ASN B 1 410 ? -8.727 30.922 14.547 1 93.25 410 ASN B O 1
ATOM 6713 N N . SER B 1 411 ? -7.855 29.016 13.961 1 91.19 411 SER B N 1
ATOM 6714 C CA . SER B 1 411 ? -8.719 28.172 14.781 1 91.19 411 SER B CA 1
ATOM 6715 C C . SER B 1 411 ? -10.188 28.438 14.492 1 91.19 411 SER B C 1
ATOM 6717 O O . SER B 1 411 ? -11.008 28.516 15.414 1 91.19 411 SER B O 1
ATOM 6719 N N . GLY B 1 412 ? -10.32 28.719 13.211 1 90.88 412 GLY B N 1
ATOM 6720 C CA . GLY B 1 412 ? -11.68 28.984 12.773 1 90.88 412 GLY B CA 1
ATOM 6721 C C . GLY B 1 412 ? -12.352 27.781 12.141 1 90.88 412 GLY B C 1
ATOM 6722 O O . GLY B 1 412 ? -11.805 26.672 12.18 1 90.88 412 GLY B O 1
ATOM 6723 N N . LYS B 1 413 ? -13.609 28 11.703 1 91.12 413 LYS B N 1
ATOM 6724 C CA . LYS B 1 413 ? -14.383 26.938 11.07 1 91.12 413 LYS B CA 1
ATOM 6725 C C . LYS B 1 413 ? -14.672 27.281 9.609 1 91.12 413 LYS B C 1
ATOM 6727 O O . LYS B 1 413 ? -14.82 28.438 9.25 1 91.12 413 LYS B O 1
ATOM 6732 N N . LEU B 1 414 ? -14.602 26.172 8.805 1 89.44 414 LEU B N 1
ATOM 6733 C CA . LEU B 1 414 ? -14.945 26.328 7.391 1 89.44 414 LEU B CA 1
ATOM 6734 C C . LEU B 1 414 ? -16.438 26.547 7.215 1 89.44 414 LEU B C 1
ATOM 6736 O O . LEU B 1 414 ? -17.25 25.922 7.895 1 89.44 414 LEU B O 1
ATOM 6740 N N . LYS B 1 415 ? -16.859 27.625 6.617 1 74.19 415 LYS B N 1
ATOM 6741 C CA . LYS B 1 415 ? -18.266 27.938 6.445 1 74.19 415 LYS B CA 1
ATOM 6742 C C . LYS B 1 415 ? -18.859 27.203 5.242 1 74.19 415 LYS B C 1
ATOM 6744 O O . LYS B 1 415 ? -18.188 27.016 4.234 1 74.19 415 LYS B O 1
ATOM 6749 N N . ASP B 1 416 ? -20.031 26.703 5.172 1 65 416 ASP B N 1
ATOM 6750 C CA . ASP B 1 416 ? -20.938 26.344 4.086 1 65 416 ASP B CA 1
ATOM 6751 C C . ASP B 1 416 ? -20.469 25.062 3.383 1 65 416 ASP B C 1
ATOM 6753 O O . ASP B 1 416 ? -20.672 24.922 2.176 1 65 416 ASP B O 1
ATOM 6757 N N . LEU B 1 417 ? -19.672 24.156 3.975 1 65.25 417 LEU B N 1
ATOM 6758 C CA . LEU B 1 417 ? -19.25 22.984 3.205 1 65.25 417 LEU B CA 1
ATOM 6759 C C . LEU B 1 417 ? -20.438 22.078 2.9 1 65.25 417 LEU B C 1
ATOM 6761 O O . LEU B 1 417 ? -20.516 21.484 1.822 1 65.25 417 LEU B O 1
ATOM 6765 N N . PHE B 1 418 ? -21.359 21.828 3.824 1 59.53 418 PHE B N 1
ATOM 6766 C CA . PHE B 1 418 ? -22.422 20.844 3.617 1 59.53 418 PHE B CA 1
ATOM 6767 C C . PHE B 1 418 ? -23.766 21.547 3.461 1 59.53 418 PHE B C 1
ATOM 6769 O O . PHE B 1 418 ? -24.812 20.906 3.484 1 59.53 418 PHE B O 1
ATOM 6776 N N . ARG B 1 419 ? -23.828 22.938 3.346 1 45.84 419 ARG B N 1
ATOM 6777 C CA . ARG B 1 419 ? -25.141 23.562 3.223 1 45.84 419 ARG B CA 1
ATOM 6778 C C . ARG B 1 419 ? -25.719 23.375 1.822 1 45.84 419 ARG B C 1
ATOM 6780 O O . ARG B 1 419 ? -25.172 23.891 0.846 1 45.84 419 ARG B O 1
ATOM 6787 N N . SER B 1 420 ? -25.641 22.125 1.26 1 39.19 420 SER B N 1
ATOM 6788 C CA . SER B 1 420 ? -26.547 22.047 0.122 1 39.19 420 SER B CA 1
ATOM 6789 C C . SER B 1 420 ? -28 22.094 0.571 1 39.19 420 SER B C 1
ATOM 6791 O O . SER B 1 420 ? -28.344 21.578 1.643 1 39.19 420 SER B O 1
#

Organism: Acinetobacter baumannii (strain ATCC 19606 / DSM 30007 / JCM 6841 / CCUG 19606 / CIP 70.34 / NBRC 109757 / NCIMB 12457 / NCTC 12156 / 81) (NCBI:txid575584)

Radius of gyration: 39.96 Å; Cα contacts (8 Å, |Δi|>4): 1288; chains: 2; bounding box: 90×113×126 Å

Secondary structure (DSSP, 8-state):
-------EEEEETT-BGGGS-HHHHHHHHHTT-B-TTTSSBB--EEEEEETTEEEEEEPTT--HHHHHHSHHHHHHHHHHHHHHHHHHHHTS---GGGS--EESHHHHHHHHHHHHHHHHH-S------------S---HHHHTTTS---B-TTS-B---THHHHHHHHHHHHHHHHHHHHHHHHHHHHHHHHHSS----HHHHTS----S-HHHHHHHHHHHHTT---HHHHHHHHHHHHHHHHHSSGGGG-EEEEES-HHHHHHHHHHHHSSSEE--GGGS-EEEEEPTTS-EEE-SS-S---SEEEEETTTTEEEEEEE-----SSSTTS--HHHHHHHHHHHHHHHTSGGGTT-EEEEEEEEE-SS-S-SEEEEE-TTT--B-TTTS--EEEEEE-HHHHHHHHHTT----SSS--/-------EEEEETT-BGGGS-HHHHHHHHHTT-B-TTTSSBB--EEEEEETTEEEEEEPTT--HHHHHHSHHHHHHHHHHHHHHHHHHHHTS---GGGS--EESHHHHHHHHHHHHHHHHH-S-----------SS---HHHHTTTS---B-TTS-B---THHHHHHHHHHHHHHHHHHHHHHHHHHHHHHHHHSS----HHHHTS----S-HHHHHHHHHHHHTT---HHHHHHHHHHHHHHHHHSSGGGG-EEEEES-HHHHHHHHHHHHSTTEE--GGGS-EEEEEPTTS-EEE-SS-S---SEEEEETTTTEEEEEEE-----SSSTTS--HHHHHHHHHHHHHHHTSGGGTT-EEEEEEEEE-SS-S-SEEEEE-TTT--B-TTTS--EEEEEE-HHHHHHHHHTT----SSS--

Nearest PDB structures (foldseek):
  3odw-assembly1_A  TM=1.757E-01  e=1.616E+00  Homo sapiens
  9bf5-assembly1_D  TM=3.450E-01  e=1.674E-01  Vibrio cholerae
  3odw-assembly1_A  TM=1.621E-01  e=1.268E+00  Homo sapiens

InterPro domains:
  IPR018579 Restriction endonuclease, type II, LlaJI [PF09563] (44-373)

Foldseek 3Di:
DPPPPAAEAEAEFFDFLVVDPPVVSVVQLVVPQADPPPSGTGQWAAWKFAQRHIYGYYYPAFDVVVCVVPVLVLNLLRHLLQLVLVVVVVVPPDDPVLDLAFPDSVVVVLLLVLVVCCVVPNFQADPPPPPPPPPDDPPPPPVVPPLPQPADPVRDRPRPPPVVVVVNVLSLQSRQLSLVLNLVSLQPPVSNPPVDSDRDPVSVVRDHHPDDLVVNLVSLVVVLVVDPDDVSNVNSVSSNVSSVVCNDVCVRIDDGTGRRCLSVQLVLQQLQAPQWDDCAVVFDWDWDADPVGDTHTDDPDGQDFSTWHDDPVQLEIEGEHEDAWPCLDPVRRDDPVVLVSQQVVQVRVQPDPVSPPHHYAAEYEYEHDDDNDAKDFDADPPPGDTDCVNRNIYGYFYDHVSQSSVCSSVSYHDPDRPVD/DPPPPAAEAEAEFFDFLVVDDPVVSVVQLVVVQADPPPSGTGQWAAWKFAQRHIYGYYYPAFDVVVCVVPVLVLNLLRHLLQLVLVVVVVVPPDDPVLDLAFPDSVVVVLLLVLVVCCVVPNFQADPPPPPPPDPDDPPPPPVVVPQPQPADPVRDRPRPPPVVVVVNVLRLQSRQLSLVLNLVSLQPPVSNPPVDSDRDPVSVVRDHHPDDLVVNLVSLVVVLVVDPDDVSNVNSVSSNVSSVVCNDVCVRIDDGTGRRCLSVQLVLQQLQAPQWDDCAVVFDWDWDADPVGDTHTDDPDGQDFSTWHDDPVQLEIEGEHEDAWPCLDPVRRDDDVVLVSQQVVCVRVQVDPVSPPHHYAAEYEYEHDDDNDAKDFDADPPPGDTDCVNRNIYGYFYDHVSQSSVCSSVSYHDPDRPVD

Sequence (840 aa):
MKTSLKKNHFLLDRSLINELPSSIANYIQGQGLLSSFNGFGISFCGLVCYQGENYFFFPRQSDIEKIKTDPEQYTALLMQALFKFAQDSKTQVTSPEDGADETGFEKLEMFKYLINDFQQHGIFKNEEVLLRKNSGKTDWKKTINRLVSFPDSSGRPVYLDVYGKQRTSTNSEITRIHAGILKQVYKNYGFIFTGKNKVPYSLKQYGETSLSTDAQISVLKNEIRNHFADRQTLLLKTLIEYLEAYKGNEQKNQIIGVTRFHVAWEHMLSRCLDNVIDINSRLPKPVFIKPDGTAIPAKKSGMRTDIVIEDKAAKKLTILDAKYYEATTVENAPGWADLVKQFFYEKAISIMPEFSGYQFENALIFPGQKSAFDKIHMQNQKNGNYLDTDFPIIKCIYIDPVDVMESYKNSGKLKDLFRSMKTSLKKNHFLLDRSLINELPSSIANYIQGQGLLSSFNGFGISFCGLVCYQGENYFFFPRQSDIEKIKTDPEQYTALLMQALFKFAQDSKTQVTSPEDGADETGFEKLEMFKYLINDFQQHGIFKNEEVLLRKNSGKTDWKKTINRLVSFPDSSGRPVYLDVYGKQRTSTNSEITRIHAGILKQVYKNYGFIFTGKNKVPYSLKQYGETSLSTDAQISVLKNEIRNHFADRQTLLLKTLIEYLEAYKGNEQKNQIIGVTRFHVAWEHMLSRCLDNVIDINSRLPKPVFIKPDGTAIPAKKSGMRTDIVIEDKAAKKLTILDAKYYEATTVENAPGWADLVKQFFYEKAISIMPEFSGYQFENALIFPGQKSAFDKIHMQNQKNGNYLDTDFPIIKCIYIDPVDVMESYKNSGKLKDLFRS

Solvent-accessible surface area (backbone atoms only — not comparable to full-atom values): 46588 Å² total; per-residue (Å²): 128,80,78,74,74,65,54,75,41,85,46,47,25,57,37,57,40,83,80,42,60,67,69,61,34,50,51,40,55,74,69,62,36,41,31,84,83,78,62,46,28,31,22,37,32,35,41,38,32,49,84,68,28,38,40,35,23,38,58,47,58,44,62,60,72,64,36,65,74,44,46,60,60,45,53,16,46,53,50,42,30,50,50,51,47,55,59,56,50,69,72,47,92,58,60,77,87,69,49,32,61,75,40,50,58,68,55,53,52,50,50,49,48,54,52,50,48,36,74,74,68,44,75,66,63,73,74,68,77,69,73,71,73,68,85,62,85,75,72,62,76,72,57,55,76,71,54,77,57,61,63,44,96,87,63,56,64,66,79,76,70,56,66,63,56,49,48,53,48,48,36,48,48,52,26,17,47,52,39,46,52,48,44,50,43,20,52,75,49,18,26,55,80,69,65,39,64,57,58,58,72,84,48,65,77,51,60,75,65,88,62,50,72,68,52,47,43,51,55,42,55,58,50,41,74,74,45,85,50,70,64,64,35,50,53,44,50,51,53,39,51,52,51,62,67,44,66,50,90,53,63,45,51,47,60,35,36,26,45,35,51,56,47,52,51,41,51,41,50,52,65,16,46,74,54,60,54,89,57,53,81,61,44,51,32,49,27,40,24,27,79,88,62,51,74,44,67,55,85,84,41,51,68,73,76,72,37,33,30,54,38,74,90,75,34,32,38,39,44,36,41,68,42,82,40,72,42,68,44,74,87,50,29,83,42,40,75,57,53,51,50,53,54,46,52,51,52,62,51,59,71,34,74,93,41,63,89,45,44,78,45,43,32,38,38,26,34,12,79,64,69,50,37,43,33,36,38,36,23,35,60,84,82,64,46,72,39,49,88,85,38,61,55,32,34,42,43,50,42,37,46,63,58,49,38,53,25,39,61,66,72,31,63,65,78,72,81,78,71,119,128,78,76,72,73,65,54,75,42,84,46,46,27,58,37,56,42,83,79,43,60,68,69,62,34,51,52,40,55,74,69,63,36,42,31,84,82,79,62,46,28,31,21,38,32,35,41,38,32,51,84,67,27,38,40,35,24,38,57,47,59,45,62,61,73,64,36,65,74,43,46,58,59,45,54,18,46,52,51,42,29,51,50,50,47,57,59,56,51,69,73,48,91,57,60,77,88,68,48,32,60,75,38,52,58,68,55,54,53,51,50,49,47,56,51,50,47,34,74,75,68,44,74,69,63,72,75,69,77,70,75,73,75,68,84,62,86,75,70,64,77,70,58,55,76,71,53,79,56,58,61,43,95,87,61,54,63,62,78,75,68,54,64,62,55,49,49,53,48,48,37,45,49,52,27,17,47,53,38,47,52,48,44,49,43,21,52,76,50,19,24,55,79,69,63,39,65,54,57,58,71,84,49,67,77,51,60,77,64,88,62,50,72,68,52,47,41,50,54,43,56,58,50,43,74,74,45,85,49,69,64,64,35,49,52,43,50,50,53,40,51,54,50,63,66,45,64,50,92,52,63,45,52,46,61,35,36,26,46,34,49,58,48,51,52,40,51,40,50,52,64,15,45,74,55,59,54,90,58,52,82,60,45,51,34,48,27,41,23,27,79,87,63,52,72,45,67,55,85,85,40,49,67,73,76,71,38,34,29,55,39,73,92,76,34,31,37,38,43,34,42,67,43,84,42,72,42,69,45,76,87,49,27,83,45,42,74,56,53,51,51,54,54,46,51,51,53,60,52,59,71,34,74,92,41,63,88,44,46,78,43,41,32,39,38,27,33,12,78,64,68,48,37,43,33,36,39,36,23,34,60,85,81,63,45,70,39,48,89,86,38,63,54,34,35,42,42,49,41,38,45,63,60,50,38,52,24,39,62,67,74,32,63,65,79,72,82,77,71,117

pLDDT: mean 83.39, std 19.1, range [25.05, 98.06]